Protein AF-A0A9R1X805-F1 (afdb_monomer_lite)

Radius of gyration: 33.63 Å; chains: 1; bounding box: 76×110×86 Å

pLDDT: mean 73.59, std 24.8, range [19.44, 98.31]

InterPro domains:
  IPR004263 Exostosin-like [PTHR11062] (42-359)
  IPR040911 Exostosin, GT47 domain [PF03016] (60-343)
  IPR040911 Exostosin, GT47 domain [PF03016] (570-803)

Secondary structure (DSSP, 8-state):
-HHHHHHHHHHHHHHHHHHHHHHHHHHHHHHHHTT-----SS-HHHHHHHHHHHHHHHHHHH--EEE---S-TTTBS----SBTTHHHHHHHHHHHH-TTTB-SSGGG-SEEEE-B-HHHHHHH----SHHHHHHHHHHHHHHHHHHHHH-HHHHHHTTTTEEEEE-STTHHHHTSSTTTTSEEEES--BTTTT--BTTEEE-----B--SS-SSTT-----GGG--EEEEE-----SSHHHHHHHHHTTTSTTEEE-SPPPSSSHHHHHHHHHHHHEEEEE----SSS--THHHHHHHTT-EEEE--TTB--TTTTT--STTTSEE--GGGGGGHHHHHHSS-HHHHHHHHHHHHH-GGGGT-HHHHHHHHHHHHHHHHHHHHTTT-------------------------------------------------------------------------------------------------HHHHHHHHHHS--S----HHHHHHHHHHHHHS--PPPPSS--HHHHHHHHHHHHHHT-------SSS-GGGSS-HHHHHHHHHHHHHH--EEE---S-TTTBS----SBTTHHHHHHHHHHHT-TTTB-SSGGG-SEEEE-B-HHHHHHHH--TT----HHHHHHHHHHHHHHHHH-HHHHHHTTTTEEEEE-STTHHHHTTTTTSSSEEEES---TTTT--BTTBEEPP---BS-TT-TTTT-S---GGG--EEEEE-----SHHHHHHHHHHTTT-SS-EE-SSPPSSSHHHHHHHHHHHHEEEE-----SSS---------PPP-

Structure (mmCIF, N/CA/C/O backbone):
data_AF-A0A9R1X805-F1
#
_entry.id   AF-A0A9R1X805-F1
#
loop_
_atom_site.group_PDB
_atom_site.id
_atom_site.type_symbol
_atom_site.label_atom_id
_atom_site.label_alt_id
_atom_site.label_comp_id
_atom_site.label_asym_id
_atom_site.label_entity_id
_atom_site.label_seq_id
_atom_site.pdbx_PDB_ins_code
_atom_site.Cartn_x
_atom_site.Cartn_y
_atom_site.Cartn_z
_atom_site.occupancy
_atom_site.B_iso_or_equiv
_atom_site.auth_seq_id
_atom_site.auth_comp_id
_atom_site.auth_asym_id
_atom_site.auth_atom_id
_atom_site.pdbx_PDB_model_num
ATOM 1 N N . MET A 1 1 ? 40.944 21.624 -34.532 1.00 37.25 1 MET A N 1
ATOM 2 C CA . MET A 1 1 ? 39.907 20.648 -34.103 1.00 37.25 1 MET A CA 1
ATOM 3 C C . MET A 1 1 ? 40.018 20.189 -32.639 1.00 37.25 1 MET A C 1
ATOM 5 O O . MET A 1 1 ? 38.983 19.913 -32.046 1.00 37.25 1 MET A O 1
ATOM 9 N N . ILE A 1 2 ? 41.211 20.135 -32.026 1.00 32.12 2 ILE A N 1
ATOM 10 C CA . ILE A 1 2 ? 41.453 19.476 -30.718 1.00 32.12 2 ILE A CA 1
ATOM 11 C C . ILE A 1 2 ? 40.622 20.023 -29.529 1.00 32.12 2 ILE A C 1
ATOM 13 O O . ILE A 1 2 ? 40.301 19.264 -28.616 1.00 32.12 2 ILE A O 1
ATOM 17 N N . SER A 1 3 ? 40.219 21.301 -29.524 1.00 31.02 3 SER A N 1
ATOM 18 C CA . SER A 1 3 ? 39.421 21.877 -28.425 1.00 31.02 3 SER A CA 1
ATOM 19 C C . SER A 1 3 ? 38.019 21.266 -28.303 1.00 31.02 3 SER A C 1
ATOM 21 O O . SER A 1 3 ? 37.650 20.848 -27.209 1.00 31.02 3 SER A O 1
ATOM 23 N N . LYS A 1 4 ? 37.267 21.137 -29.410 1.00 33.09 4 LYS A N 1
ATOM 24 C CA . LYS A 1 4 ? 35.902 20.567 -29.400 1.00 33.09 4 LYS A CA 1
ATOM 25 C C . LYS A 1 4 ? 35.873 19.137 -28.847 1.00 33.09 4 LYS A C 1
ATOM 27 O O . LYS A 1 4 ? 35.001 18.820 -28.047 1.00 33.09 4 LYS A O 1
ATOM 32 N N . ALA A 1 5 ? 36.862 18.311 -29.202 1.00 33.66 5 ALA A N 1
ATOM 33 C CA . ALA A 1 5 ? 36.968 16.934 -28.713 1.00 33.66 5 ALA A CA 1
ATOM 34 C C . ALA A 1 5 ? 37.107 16.861 -27.178 1.00 33.66 5 ALA A C 1
ATOM 36 O O . ALA A 1 5 ? 36.447 16.039 -26.536 1.00 33.66 5 ALA A O 1
ATOM 37 N N . LYS A 1 6 ? 37.905 17.761 -26.577 1.00 31.30 6 LYS A N 1
ATOM 38 C CA . LYS A 1 6 ? 38.042 17.872 -25.113 1.00 31.30 6 LYS A CA 1
ATOM 39 C C . LYS A 1 6 ? 36.747 18.320 -24.423 1.00 31.30 6 LYS A C 1
ATOM 41 O O . LYS A 1 6 ? 36.548 17.948 -23.270 1.00 31.30 6 LYS A O 1
ATOM 46 N N . THR A 1 7 ? 35.863 19.058 -25.099 1.00 35.94 7 THR A N 1
ATOM 47 C CA . THR A 1 7 ? 34.534 19.408 -24.566 1.00 35.94 7 THR A CA 1
ATOM 48 C C . THR A 1 7 ? 33.636 18.172 -24.491 1.00 35.94 7 THR A C 1
ATOM 50 O O . THR A 1 7 ? 33.260 17.770 -23.391 1.00 35.94 7 THR A O 1
ATOM 53 N N . THR A 1 8 ? 33.413 17.486 -25.620 1.00 35.66 8 THR A N 1
ATOM 54 C CA . THR A 1 8 ? 32.534 16.301 -25.695 1.00 35.66 8 THR A CA 1
ATOM 55 C C . THR A 1 8 ? 32.974 15.152 -24.787 1.00 35.66 8 THR A C 1
ATOM 57 O O . THR A 1 8 ? 32.134 14.480 -24.193 1.00 35.66 8 THR A O 1
ATOM 60 N N . LEU A 1 9 ? 34.284 14.927 -24.622 1.00 31.56 9 LEU A N 1
ATOM 61 C CA . LEU A 1 9 ? 34.785 13.884 -23.718 1.00 31.56 9 LEU A CA 1
ATOM 62 C C . LEU A 1 9 ? 34.508 14.228 -22.240 1.00 31.56 9 LEU A C 1
ATOM 64 O O . LEU A 1 9 ? 34.223 13.351 -21.428 1.00 31.56 9 LEU A O 1
ATOM 68 N N . ASN A 1 10 ? 34.548 15.516 -21.892 1.00 35.09 10 ASN A N 1
ATOM 69 C CA . ASN A 1 10 ? 34.252 16.022 -20.551 1.00 35.09 10 ASN A CA 1
ATOM 70 C C . ASN A 1 10 ? 32.734 16.110 -20.279 1.00 35.09 10 ASN A C 1
ATOM 72 O O . ASN A 1 10 ? 32.316 16.205 -19.129 1.00 35.09 10 ASN A O 1
ATOM 76 N N . GLU A 1 11 ? 31.898 16.061 -21.316 1.00 36.97 11 GLU A N 1
ATOM 77 C CA . GLU A 1 11 ? 30.438 15.946 -21.206 1.00 36.97 11 GLU A CA 1
ATOM 78 C C . GLU A 1 11 ? 30.014 14.484 -21.032 1.00 36.97 11 GLU A C 1
ATOM 80 O O . GLU A 1 11 ? 29.418 14.170 -20.001 1.00 36.97 11 GLU A O 1
ATOM 85 N N . LYS A 1 12 ? 30.483 13.565 -21.890 1.00 35.09 12 LYS A N 1
ATOM 86 C CA . LYS A 1 12 ? 30.264 12.114 -21.709 1.00 35.09 12 LYS A CA 1
ATOM 87 C C . LYS A 1 12 ? 30.748 11.595 -20.347 1.00 35.09 12 LYS A C 1
ATOM 89 O O . LYS A 1 12 ? 30.108 10.740 -19.734 1.00 35.09 12 LYS A O 1
ATOM 94 N N . ASN A 1 13 ? 31.840 12.150 -19.815 1.00 33.69 13 ASN A N 1
ATOM 95 C CA . ASN A 1 13 ? 32.318 11.814 -18.471 1.00 33.69 13 ASN A CA 1
ATOM 96 C C . ASN A 1 13 ? 31.446 12.391 -17.335 1.00 33.69 13 ASN A C 1
ATOM 98 O O . ASN A 1 13 ? 31.394 11.788 -16.263 1.00 33.69 13 ASN A O 1
ATOM 102 N N . LYS A 1 14 ? 30.724 13.506 -17.535 1.00 39.16 14 LYS A N 1
ATOM 103 C CA . LYS A 1 14 ? 29.718 13.991 -16.563 1.00 39.16 14 LYS A CA 1
ATOM 104 C C . LYS A 1 14 ? 28.475 13.105 -16.574 1.00 39.16 14 LYS A C 1
ATOM 106 O O . LYS A 1 14 ? 27.970 12.782 -15.502 1.00 39.16 14 LYS A O 1
ATOM 111 N N . GLU A 1 15 ? 28.023 12.684 -17.754 1.00 43.22 15 GLU A N 1
ATOM 112 C CA . GLU A 1 15 ? 26.891 11.763 -17.923 1.00 43.22 15 GLU A CA 1
ATOM 113 C C . GLU A 1 15 ? 27.183 10.414 -17.251 1.00 43.22 15 GLU A C 1
ATOM 115 O O . GLU A 1 15 ? 26.432 9.997 -16.361 1.00 43.22 15 GLU A O 1
ATOM 120 N N . LYS A 1 16 ? 28.335 9.784 -17.555 1.00 36.03 16 LYS A N 1
ATOM 121 C CA . LYS A 1 16 ? 28.755 8.551 -16.863 1.00 36.03 16 LYS A CA 1
ATOM 122 C C . LYS A 1 16 ? 28.848 8.760 -15.340 1.00 36.03 16 LYS A C 1
ATOM 124 O O . LYS A 1 16 ? 28.359 7.902 -14.604 1.00 36.03 16 LYS A O 1
ATOM 129 N N . LEU A 1 17 ? 29.341 9.902 -14.841 1.00 39.53 17 LEU A N 1
ATOM 130 C CA . LEU A 1 17 ? 29.421 10.164 -13.393 1.00 39.53 17 LEU A CA 1
ATOM 131 C C . LEU A 1 17 ? 28.054 10.391 -12.709 1.00 39.53 17 LEU A C 1
ATOM 133 O O . LEU A 1 17 ? 27.886 9.957 -11.566 1.00 39.53 17 LEU A O 1
ATOM 137 N N . SER A 1 18 ? 27.075 11.017 -13.377 1.00 48.78 18 SER A N 1
ATOM 138 C CA . SER A 1 18 ? 25.696 11.118 -12.858 1.00 48.78 18 SER A CA 1
ATOM 139 C C . SER A 1 18 ? 25.065 9.726 -12.773 1.00 48.78 18 SER A C 1
ATOM 141 O O . SER A 1 18 ? 24.578 9.320 -11.713 1.00 48.78 18 SER A O 1
ATOM 143 N N . SER A 1 19 ? 25.219 8.932 -13.843 1.00 55.00 19 SER A N 1
ATOM 144 C CA . SER A 1 19 ? 24.658 7.582 -13.929 1.00 55.00 19 SER A CA 1
ATOM 145 C C . SER A 1 19 ? 25.135 6.652 -12.804 1.00 55.00 19 SER A C 1
ATOM 147 O O . SER A 1 19 ? 24.351 5.844 -12.318 1.00 55.00 19 SER A O 1
ATOM 149 N N . VAL A 1 20 ? 26.385 6.771 -12.333 1.00 56.03 20 VAL A N 1
ATOM 150 C CA . VAL A 1 20 ? 26.919 5.921 -11.250 1.00 56.03 20 VAL A CA 1
ATOM 151 C C . VAL A 1 20 ? 26.236 6.208 -9.910 1.00 56.03 20 VAL A C 1
ATOM 153 O O . VAL A 1 20 ? 25.824 5.270 -9.228 1.00 56.03 20 VAL A O 1
ATOM 156 N N . HIS A 1 21 ? 26.066 7.479 -9.541 1.00 61.94 21 HIS A N 1
ATOM 157 C CA . HIS A 1 21 ? 25.410 7.864 -8.285 1.00 61.94 21 HIS A CA 1
ATOM 158 C C . HIS A 1 21 ? 23.908 7.536 -8.315 1.00 61.94 21 HIS A C 1
ATOM 160 O O . HIS A 1 21 ? 23.340 7.034 -7.344 1.00 61.94 21 HIS A O 1
ATOM 166 N N . GLU A 1 22 ? 23.261 7.723 -9.465 1.00 61.91 22 GLU A N 1
ATOM 167 C CA . GLU A 1 22 ? 21.862 7.335 -9.663 1.00 61.91 22 GLU A CA 1
ATOM 168 C C . GLU A 1 22 ? 21.680 5.808 -9.629 1.00 61.91 22 GLU A C 1
ATOM 170 O O . GLU A 1 22 ? 20.751 5.330 -8.979 1.00 61.91 22 GLU A O 1
ATOM 175 N N . ARG A 1 23 ? 22.600 5.024 -10.214 1.00 63.72 23 ARG A N 1
ATOM 176 C CA . ARG A 1 23 ? 22.633 3.550 -10.098 1.00 63.72 23 ARG A CA 1
ATOM 177 C C . ARG A 1 23 ? 22.846 3.090 -8.649 1.00 63.72 23 ARG A C 1
ATOM 179 O O . ARG A 1 23 ? 22.183 2.147 -8.221 1.00 63.72 23 ARG A O 1
ATOM 186 N N . GLN A 1 24 ? 23.709 3.753 -7.871 1.00 64.38 24 GLN A N 1
ATOM 187 C CA . GLN A 1 24 ? 23.892 3.467 -6.437 1.00 64.38 24 GLN A CA 1
ATOM 188 C C . GLN A 1 24 ? 22.597 3.697 -5.648 1.00 64.38 24 GLN A C 1
ATOM 190 O O . GLN A 1 24 ? 22.161 2.815 -4.903 1.00 64.38 24 GLN A O 1
ATOM 195 N N . LEU A 1 25 ? 21.931 4.834 -5.868 1.00 62.50 25 LEU A N 1
ATOM 196 C CA . LEU A 1 25 ? 20.631 5.110 -5.262 1.00 62.50 25 LEU A CA 1
ATOM 197 C C . LEU A 1 25 ? 19.562 4.099 -5.710 1.00 62.50 25 LEU A C 1
ATOM 199 O O . LEU A 1 25 ? 18.869 3.544 -4.860 1.00 62.50 25 LEU A O 1
ATOM 203 N N . GLN A 1 26 ? 19.447 3.791 -7.005 1.00 61.72 26 GLN A N 1
ATOM 204 C CA . GLN A 1 26 ? 18.523 2.765 -7.512 1.00 61.72 26 GLN A CA 1
ATOM 205 C C . GLN A 1 26 ? 18.801 1.380 -6.902 1.00 61.72 26 GLN A C 1
ATOM 207 O O . GLN A 1 26 ? 17.864 0.630 -6.622 1.00 61.72 26 GLN A O 1
ATOM 212 N N . HIS A 1 27 ? 20.066 1.037 -6.642 1.00 63.16 27 HIS A N 1
ATOM 213 C CA . HIS A 1 27 ? 20.437 -0.197 -5.955 1.00 63.16 27 HIS A CA 1
ATOM 214 C C . HIS A 1 27 ? 20.002 -0.191 -4.481 1.00 63.16 27 HIS A C 1
ATOM 216 O O . HIS A 1 27 ? 19.414 -1.176 -4.024 1.00 63.16 27 HIS A O 1
ATOM 222 N N . ALA A 1 28 ? 20.189 0.917 -3.758 1.00 60.16 28 ALA A N 1
ATOM 223 C CA . ALA A 1 28 ? 19.666 1.072 -2.401 1.00 60.16 28 ALA A CA 1
ATOM 224 C C . ALA A 1 28 ? 18.128 1.042 -2.370 1.00 60.16 28 ALA A C 1
ATOM 226 O O . ALA A 1 28 ? 17.564 0.302 -1.565 1.00 60.16 28 ALA A O 1
ATOM 227 N N . ARG A 1 29 ? 17.438 1.716 -3.304 1.00 58.41 29 ARG A N 1
ATOM 228 C CA . ARG A 1 29 ? 15.980 1.596 -3.493 1.00 58.41 29 ARG A CA 1
ATOM 229 C C . ARG A 1 29 ? 15.586 0.140 -3.699 1.00 58.41 29 ARG A C 1
ATOM 231 O O . ARG A 1 29 ? 14.734 -0.361 -2.979 1.00 58.41 29 ARG A O 1
ATOM 238 N N . MET A 1 30 ? 16.258 -0.577 -4.599 1.00 59.00 30 MET A N 1
ATOM 239 C CA . MET A 1 30 ? 16.021 -2.006 -4.804 1.00 59.00 30 MET A CA 1
ATOM 240 C C . MET A 1 30 ? 16.279 -2.842 -3.547 1.00 59.00 30 MET A C 1
ATOM 242 O O . MET A 1 30 ? 15.644 -3.880 -3.400 1.00 59.00 30 MET A O 1
ATOM 246 N N . GLN A 1 31 ? 17.175 -2.449 -2.641 1.00 54.06 31 GLN A N 1
ATOM 247 C CA . GLN A 1 31 ? 17.377 -3.135 -1.360 1.00 54.06 31 GLN A CA 1
ATOM 248 C C . GLN A 1 31 ? 16.360 -2.735 -0.277 1.00 54.06 31 GLN A C 1
ATOM 250 O O . GLN A 1 31 ? 16.082 -3.555 0.601 1.00 54.06 31 GLN A O 1
ATOM 255 N N . ILE A 1 32 ? 15.757 -1.546 -0.361 1.00 52.94 32 ILE A N 1
ATOM 256 C CA . ILE A 1 32 ? 14.585 -1.144 0.432 1.00 52.94 32 ILE A CA 1
ATOM 257 C C . ILE A 1 32 ? 13.334 -1.870 -0.092 1.00 52.94 32 ILE A C 1
ATOM 259 O O . ILE A 1 32 ? 12.619 -2.466 0.697 1.00 52.94 32 ILE A O 1
ATOM 263 N N . GLU A 1 33 ? 13.126 -1.964 -1.408 1.00 50.34 33 GLU A N 1
ATOM 264 C CA . GLU A 1 33 ? 11.984 -2.640 -2.052 1.00 50.34 33 GLU A CA 1
ATOM 265 C C . GLU A 1 33 ? 12.084 -4.179 -2.029 1.00 50.34 33 GLU A C 1
ATOM 267 O O . GLU A 1 33 ? 11.111 -4.860 -1.721 1.00 50.34 33 GLU A O 1
ATOM 272 N N . LYS A 1 34 ? 13.261 -4.784 -2.245 1.00 44.72 34 LYS A N 1
ATOM 273 C CA . LYS A 1 34 ? 13.508 -6.209 -1.891 1.00 44.72 34 LYS A CA 1
ATOM 274 C C . LYS A 1 34 ? 13.566 -6.383 -0.376 1.00 44.72 34 LYS A C 1
ATOM 276 O O . LYS A 1 34 ? 13.285 -7.447 0.171 1.00 44.72 34 LYS A O 1
ATOM 281 N N . GLY A 1 35 ? 13.826 -5.287 0.320 1.00 44.25 35 GLY A N 1
ATOM 282 C CA . GLY A 1 35 ? 13.477 -5.083 1.703 1.00 44.25 35 GLY A CA 1
ATOM 283 C C . GLY A 1 35 ? 11.970 -4.942 1.929 1.00 44.25 35 GLY A C 1
ATOM 284 O O . GLY A 1 35 ? 11.632 -4.326 2.933 1.00 44.25 35 GLY A O 1
ATOM 285 N N . HIS A 1 36 ? 11.097 -5.569 1.116 1.00 42.41 36 HIS A N 1
ATOM 286 C CA . HIS A 1 36 ? 9.670 -5.736 1.398 1.00 42.41 36 HIS A CA 1
ATOM 287 C C . HIS A 1 36 ? 9.132 -7.180 1.638 1.00 42.41 36 HIS A C 1
ATOM 289 O O . HIS A 1 36 ? 7.966 -7.470 1.380 1.00 42.41 36 HIS A O 1
ATOM 295 N N . THR A 1 37 ? 9.915 -8.069 2.273 1.00 34.66 37 THR A N 1
ATOM 296 C CA . THR A 1 37 ? 9.500 -9.380 2.851 1.00 34.66 37 THR A CA 1
ATOM 297 C C . THR A 1 37 ? 9.746 -9.549 4.394 1.00 34.66 37 THR A C 1
ATOM 299 O O . THR A 1 37 ? 10.463 -10.455 4.783 1.00 34.66 37 THR A O 1
ATOM 302 N N . LEU A 1 38 ? 9.163 -8.664 5.256 1.00 33.09 38 LEU A N 1
ATOM 303 C CA . LEU A 1 38 ? 8.922 -8.665 6.733 1.00 33.09 38 LEU A CA 1
ATOM 304 C C . LEU A 1 38 ? 7.703 -7.757 7.278 1.00 33.09 38 LEU A C 1
ATOM 306 O O . LEU A 1 38 ? 7.978 -6.734 7.898 1.00 33.09 38 LEU A O 1
ATOM 310 N N . ALA A 1 39 ? 6.384 -8.073 7.126 1.00 30.20 39 ALA A N 1
ATOM 311 C CA . ALA A 1 39 ? 5.169 -7.574 7.885 1.00 30.20 39 ALA A CA 1
ATOM 312 C C . ALA A 1 39 ? 3.927 -8.562 7.869 1.00 30.20 39 ALA A C 1
ATOM 314 O O . ALA A 1 39 ? 3.345 -8.812 6.826 1.00 30.20 39 ALA A O 1
ATOM 315 N N . SER A 1 40 ? 3.544 -9.222 8.987 1.00 33.38 40 SER A N 1
ATOM 316 C CA . SER A 1 40 ? 3.430 -10.717 8.977 1.00 33.38 40 SER A CA 1
ATOM 317 C C . SER A 1 40 ? 3.775 -11.398 10.317 1.00 33.38 40 SER A C 1
ATOM 319 O O . SER A 1 40 ? 4.528 -12.356 10.325 1.00 33.38 40 SER A O 1
ATOM 321 N N . THR A 1 41 ? 3.384 -10.818 11.448 1.00 30.34 41 THR A N 1
ATOM 322 C CA . THR A 1 41 ? 3.376 -11.373 12.823 1.00 30.34 41 THR A CA 1
ATOM 323 C C . THR A 1 41 ? 2.348 -10.554 13.588 1.00 30.34 41 THR A C 1
ATOM 325 O O . THR A 1 41 ? 2.033 -9.439 13.161 1.00 30.34 41 THR A O 1
ATOM 328 N N . GLY A 1 42 ? 1.842 -11.057 14.719 1.00 34.75 42 GLY A N 1
ATOM 329 C CA . GLY A 1 42 ? 1.119 -10.198 15.662 1.00 34.75 42 GLY A CA 1
ATOM 330 C C . GLY A 1 42 ? 1.953 -8.941 15.950 1.00 34.75 42 GLY A C 1
ATOM 331 O O . GLY A 1 42 ? 3.150 -9.045 16.216 1.00 34.75 42 GLY A O 1
ATOM 332 N N . GLY A 1 43 ? 1.354 -7.759 15.788 1.00 35.25 43 GLY A N 1
ATOM 333 C CA . GLY A 1 43 ? 2.074 -6.482 15.821 1.00 35.25 43 GLY A CA 1
ATOM 334 C C . GLY A 1 43 ? 2.698 -6.068 14.479 1.00 35.25 43 GLY A C 1
ATOM 335 O O . GLY A 1 43 ? 3.921 -6.077 14.316 1.00 35.25 43 GLY A O 1
ATOM 336 N N . LEU A 1 44 ? 1.860 -5.567 13.559 1.00 36.97 44 LEU A N 1
ATOM 337 C CA . LEU A 1 44 ? 2.244 -4.921 12.286 1.00 36.97 44 LEU A CA 1
ATOM 338 C C . LEU A 1 44 ? 3.360 -3.858 12.461 1.00 36.97 44 LEU A C 1
ATOM 340 O O . LEU A 1 44 ? 4.232 -3.680 11.604 1.00 36.97 44 LEU A O 1
ATOM 344 N N . HIS A 1 45 ? 3.374 -3.197 13.620 1.00 44.31 45 HIS A N 1
ATOM 345 C CA . HIS A 1 45 ? 4.320 -2.149 14.004 1.00 44.31 45 HIS A CA 1
ATOM 346 C C . HIS A 1 45 ? 5.761 -2.639 14.256 1.00 44.31 45 HIS A C 1
ATOM 348 O O . HIS A 1 45 ? 6.709 -1.927 13.922 1.00 44.31 45 HIS A O 1
ATOM 354 N N . ALA A 1 46 ? 5.963 -3.856 14.781 1.00 33.25 46 ALA A N 1
ATOM 355 C CA . ALA A 1 46 ? 7.307 -4.394 15.053 1.00 33.25 46 ALA A CA 1
ATOM 356 C C . ALA A 1 46 ? 8.069 -4.763 13.764 1.00 33.25 46 ALA A C 1
ATOM 358 O O . ALA A 1 46 ? 9.305 -4.822 13.742 1.00 33.25 46 ALA A O 1
ATOM 359 N N . SER A 1 47 ? 7.322 -4.990 12.682 1.00 36.31 47 SER A N 1
ATOM 360 C CA . SER A 1 47 ? 7.835 -5.022 11.317 1.00 36.31 47 SER A CA 1
ATOM 361 C C . SER A 1 47 ? 8.221 -3.624 10.834 1.00 36.31 47 SER A C 1
ATOM 363 O O . SER A 1 47 ? 9.394 -3.426 10.522 1.00 36.31 47 SER A O 1
ATOM 365 N N . LEU A 1 48 ? 7.298 -2.644 10.842 1.00 39.44 48 LEU A N 1
ATOM 366 C CA . LEU A 1 48 ? 7.593 -1.260 10.425 1.00 39.44 48 LEU A CA 1
ATOM 367 C C . LEU A 1 48 ? 8.878 -0.729 11.075 1.00 39.44 48 LEU A C 1
ATOM 369 O O . LEU A 1 48 ? 9.760 -0.259 10.364 1.00 39.44 48 LEU A O 1
ATOM 373 N N . TYR A 1 49 ? 9.031 -0.883 12.393 1.00 40.59 49 TYR A N 1
ATOM 374 C CA . TYR A 1 49 ? 10.209 -0.409 13.123 1.00 40.59 49 TYR A CA 1
ATOM 375 C C . TYR A 1 49 ? 11.530 -1.018 12.611 1.00 40.59 49 TYR A C 1
ATOM 377 O O . TYR A 1 49 ? 12.475 -0.287 12.310 1.00 40.59 49 TYR A O 1
ATOM 385 N N . ARG A 1 50 ? 11.591 -2.347 12.422 1.00 40.28 50 ARG A N 1
ATOM 386 C CA . ARG A 1 50 ? 12.781 -3.023 11.863 1.00 40.28 50 ARG A CA 1
ATOM 387 C C . ARG A 1 50 ? 13.042 -2.650 10.401 1.00 40.28 50 ARG A C 1
ATOM 389 O O . ARG A 1 50 ? 14.194 -2.626 9.972 1.00 40.28 50 ARG A O 1
ATOM 396 N N . ASN A 1 51 ? 11.997 -2.328 9.644 1.00 46.28 51 ASN A N 1
ATOM 397 C CA . ASN A 1 51 ? 12.106 -1.940 8.239 1.00 46.28 51 ASN A CA 1
ATOM 398 C C . ASN A 1 51 ? 12.605 -0.499 8.094 1.00 46.28 51 ASN A C 1
ATOM 400 O O . ASN A 1 51 ? 13.515 -0.260 7.305 1.00 46.28 51 ASN A O 1
ATOM 404 N N . VAL A 1 52 ? 12.085 0.427 8.904 1.00 51.31 52 VAL A N 1
ATOM 405 C CA . VAL A 1 52 ? 12.561 1.815 8.999 1.00 51.31 52 VAL A CA 1
ATOM 406 C C . VAL A 1 52 ? 14.012 1.847 9.482 1.00 51.31 52 VAL A C 1
ATOM 408 O O . VAL A 1 52 ? 14.837 2.480 8.836 1.00 51.31 52 VAL A O 1
ATOM 411 N N . SER A 1 53 ? 14.361 1.097 10.534 1.00 51.50 53 SER A N 1
ATOM 412 C CA . SER A 1 53 ? 15.741 0.998 11.038 1.00 51.50 53 SER A CA 1
ATOM 413 C C . SER A 1 53 ? 16.720 0.459 9.981 1.00 51.50 53 SER A C 1
ATOM 415 O O . SER A 1 53 ? 17.775 1.052 9.752 1.00 51.50 53 SER A O 1
ATOM 417 N N . ARG A 1 54 ? 16.356 -0.618 9.265 1.00 56.69 54 ARG A N 1
ATOM 418 C CA . ARG A 1 54 ? 17.194 -1.174 8.189 1.00 56.69 54 ARG A CA 1
ATOM 419 C C . ARG A 1 54 ? 17.323 -0.230 6.992 1.00 56.69 54 ARG A C 1
ATOM 421 O O . ARG A 1 54 ? 18.411 -0.124 6.433 1.00 56.69 54 ARG A O 1
ATOM 428 N N . SER A 1 55 ? 16.229 0.418 6.593 1.00 58.12 55 SER A N 1
ATOM 429 C CA . SER A 1 55 ? 16.239 1.376 5.480 1.00 58.12 55 SER A CA 1
ATOM 430 C C . SER A 1 55 ? 17.078 2.594 5.847 1.00 58.12 55 SER A C 1
ATOM 432 O O . SER A 1 55 ? 17.904 3.014 5.050 1.00 58.12 55 SER A O 1
ATOM 434 N N . TYR A 1 56 ? 16.963 3.085 7.084 1.00 61.47 56 TYR A N 1
ATOM 435 C CA . TYR A 1 56 ? 17.773 4.186 7.592 1.00 61.47 56 TYR A CA 1
ATOM 436 C C . TYR A 1 56 ? 19.273 3.891 7.568 1.00 61.47 56 TYR A C 1
ATOM 438 O O . TYR A 1 56 ? 20.011 4.709 7.030 1.00 61.47 56 TYR A O 1
ATOM 446 N N . LYS A 1 57 ? 19.726 2.722 8.043 1.00 65.25 57 LYS A N 1
ATOM 447 C CA . LYS A 1 57 ? 21.156 2.377 7.964 1.00 65.25 57 LYS A CA 1
ATOM 448 C C . LYS A 1 57 ? 21.656 2.349 6.512 1.00 65.25 57 LYS A C 1
ATOM 450 O O . LYS A 1 57 ? 22.655 2.976 6.188 1.00 65.25 57 LYS A O 1
ATOM 455 N N . LEU A 1 58 ? 20.905 1.708 5.616 1.00 66.31 58 LEU A N 1
ATOM 456 C CA . LEU A 1 58 ? 21.225 1.673 4.185 1.00 66.31 58 LEU A CA 1
ATOM 457 C C . LEU A 1 58 ? 21.211 3.075 3.532 1.00 66.31 58 LEU A C 1
ATOM 459 O O . LEU A 1 58 ? 21.971 3.325 2.594 1.00 66.31 58 LEU A O 1
ATOM 463 N N . MET A 1 59 ? 20.377 3.998 4.024 1.00 67.44 59 MET A N 1
ATOM 464 C CA . MET A 1 59 ? 20.411 5.409 3.632 1.00 67.44 59 MET A CA 1
ATOM 465 C C . MET A 1 59 ? 21.638 6.142 4.193 1.00 67.44 59 MET A C 1
ATOM 467 O O . MET A 1 59 ? 22.236 6.905 3.444 1.00 67.44 59 MET A O 1
ATOM 471 N N . GLU A 1 60 ? 22.028 5.933 5.455 1.00 71.00 60 GLU A N 1
ATOM 472 C CA . GLU A 1 60 ? 23.263 6.500 6.029 1.00 71.00 60 GLU A CA 1
ATOM 473 C C . GLU A 1 60 ? 24.494 6.060 5.229 1.00 71.00 60 GLU A C 1
ATOM 475 O O . GLU A 1 60 ? 25.355 6.882 4.908 1.00 71.00 60 GLU A O 1
ATOM 480 N N . ASP A 1 61 ? 24.533 4.786 4.835 1.00 74.69 61 ASP A N 1
ATOM 481 C CA . ASP A 1 61 ? 25.576 4.232 3.978 1.00 74.69 61 ASP A CA 1
ATOM 482 C C . ASP A 1 61 ? 25.524 4.871 2.570 1.00 74.69 61 ASP A C 1
ATOM 484 O O . ASP A 1 61 ? 26.520 5.436 2.111 1.00 74.69 61 ASP A O 1
ATOM 488 N N . THR A 1 62 ? 24.359 4.886 1.904 1.00 75.31 62 THR A N 1
ATOM 489 C CA . THR A 1 62 ? 24.251 5.250 0.471 1.00 75.31 62 THR A CA 1
ATOM 490 C C . THR A 1 62 ? 23.996 6.734 0.192 1.00 75.31 62 THR A C 1
ATOM 492 O O . THR A 1 62 ? 24.706 7.337 -0.612 1.00 75.31 62 THR A O 1
ATOM 495 N N . LEU A 1 63 ? 22.974 7.350 0.800 1.00 79.50 63 LEU A N 1
ATOM 496 C CA . LEU A 1 63 ? 22.560 8.711 0.445 1.00 79.50 63 LEU A CA 1
ATOM 497 C C . LEU A 1 63 ? 23.637 9.713 0.846 1.00 79.50 63 LEU A C 1
ATOM 499 O O . LEU A 1 63 ? 24.155 9.681 1.961 1.00 79.50 63 LEU A O 1
ATOM 503 N N . LYS A 1 64 ? 23.897 10.663 -0.049 1.00 87.12 64 LYS A N 1
ATOM 504 C CA . LYS A 1 64 ? 24.771 11.808 0.198 1.00 87.12 64 LYS A CA 1
ATOM 505 C C . LYS A 1 64 ? 24.072 13.105 -0.200 1.00 87.12 64 LYS A C 1
ATOM 507 O O . LYS A 1 64 ? 23.480 13.175 -1.276 1.00 87.12 64 LYS A O 1
ATOM 512 N N . VAL A 1 65 ? 24.148 14.109 0.664 1.00 88.75 65 VAL A N 1
ATOM 513 C CA . VAL A 1 65 ? 23.477 15.410 0.567 1.00 88.75 65 VAL A CA 1
ATOM 514 C C . VAL A 1 65 ? 24.530 16.514 0.559 1.00 88.75 65 VAL A C 1
ATOM 516 O O . VAL A 1 65 ? 25.413 16.532 1.418 1.00 88.75 65 VAL A O 1
ATOM 519 N N . TYR A 1 66 ? 24.428 17.459 -0.373 1.00 94.00 66 TYR A N 1
ATOM 520 C CA . TYR A 1 66 ? 25.155 18.726 -0.271 1.00 94.00 66 TYR A CA 1
ATOM 521 C C . TYR A 1 66 ? 24.271 19.761 0.417 1.00 94.00 66 TYR A C 1
ATOM 523 O O . TYR A 1 66 ? 23.079 19.852 0.128 1.00 94.00 66 TYR A O 1
ATOM 531 N N . ILE A 1 67 ? 24.857 20.564 1.301 1.00 94.88 67 ILE A N 1
ATOM 532 C CA . ILE A 1 67 ? 24.193 21.728 1.889 1.00 94.88 67 ILE A CA 1
ATOM 533 C C . ILE A 1 67 ? 24.845 22.967 1.277 1.00 94.88 67 ILE A C 1
ATOM 535 O O . ILE A 1 67 ? 26.062 23.143 1.398 1.00 94.88 67 ILE A O 1
ATOM 539 N N . TYR A 1 68 ? 24.049 23.813 0.620 1.00 96.12 68 TYR A N 1
ATOM 540 C CA . TYR A 1 68 ? 24.525 25.120 0.157 1.00 96.12 68 TYR A CA 1
ATOM 541 C C . TYR A 1 68 ? 24.986 25.976 1.334 1.00 96.12 68 TYR A C 1
ATOM 543 O O . TYR A 1 68 ? 24.447 25.847 2.426 1.00 96.12 68 TYR A O 1
ATOM 551 N N . LYS A 1 69 ? 25.987 26.832 1.114 1.00 93.69 69 LYS A N 1
ATOM 552 C CA . LYS A 1 69 ? 26.583 27.695 2.156 1.00 93.69 69 LYS A CA 1
ATOM 553 C C . LYS A 1 69 ? 26.112 29.148 2.061 1.00 93.69 69 LYS A C 1
ATOM 555 O O . LYS A 1 69 ? 26.544 30.013 2.819 1.00 93.69 69 LYS A O 1
ATOM 560 N N . GLU A 1 70 ? 25.305 29.423 1.047 1.00 94.56 70 GLU A N 1
ATOM 561 C CA . GLU A 1 70 ? 24.848 30.738 0.644 1.00 94.56 70 GLU A CA 1
ATOM 562 C C . GLU A 1 70 ? 23.669 31.200 1.498 1.00 94.56 70 GLU A C 1
ATOM 564 O O . GLU A 1 70 ? 22.890 30.401 2.020 1.00 94.56 70 GLU A O 1
ATOM 569 N N . GLY A 1 71 ? 23.486 32.519 1.539 1.00 89.50 71 GLY A N 1
ATOM 570 C CA . GLY A 1 71 ? 22.483 33.173 2.369 1.00 89.50 71 GLY A CA 1
ATOM 571 C C . GLY A 1 71 ? 23.112 33.834 3.594 1.00 89.50 71 GLY A C 1
ATOM 572 O O . GLY A 1 71 ? 24.296 33.670 3.880 1.00 89.50 71 GLY A O 1
ATOM 573 N N . LYS A 1 72 ? 22.326 34.647 4.303 1.00 89.56 72 LYS A N 1
ATOM 574 C CA . LYS A 1 72 ? 22.769 35.359 5.510 1.00 89.56 72 LYS A CA 1
ATOM 575 C C . LYS A 1 72 ? 21.973 34.905 6.731 1.00 89.56 72 LYS A C 1
ATOM 577 O O . LYS A 1 72 ? 20.758 34.706 6.654 1.00 89.56 72 LYS A O 1
ATOM 582 N N . LYS A 1 73 ? 22.643 34.803 7.881 1.00 90.00 73 LYS A N 1
ATOM 583 C CA . LYS A 1 73 ? 21.954 34.742 9.178 1.00 90.00 73 LYS A CA 1
ATOM 584 C C . LYS A 1 73 ? 21.132 36.032 9.366 1.00 90.00 73 LYS A C 1
ATOM 586 O O . LYS A 1 73 ? 21.570 37.080 8.891 1.00 90.00 73 LYS A O 1
ATOM 591 N N . PRO A 1 74 ? 19.953 35.983 10.008 1.00 90.06 74 PRO A N 1
ATOM 592 C CA . PRO A 1 74 ? 19.361 34.831 10.691 1.00 90.06 74 PRO A CA 1
ATOM 593 C C . PRO A 1 74 ? 18.500 33.925 9.784 1.00 90.06 74 PRO A C 1
ATOM 595 O O . PRO A 1 74 ? 17.893 32.980 10.270 1.00 90.06 74 PRO A O 1
ATOM 598 N N . ILE A 1 75 ? 18.385 34.197 8.479 1.00 90.81 75 ILE A N 1
ATOM 599 C CA . ILE A 1 75 ? 17.456 33.460 7.602 1.00 90.81 75 ILE A CA 1
ATOM 600 C C . ILE A 1 75 ? 17.994 32.067 7.242 1.00 90.81 75 ILE A C 1
ATOM 602 O O . ILE A 1 75 ? 17.215 31.118 7.189 1.00 90.81 75 ILE A O 1
ATOM 606 N N . TYR A 1 76 ? 19.305 31.935 7.032 1.00 93.38 76 TYR A N 1
ATOM 607 C CA . TYR A 1 76 ? 19.976 30.684 6.651 1.00 93.38 76 TYR A CA 1
ATOM 608 C C . TYR A 1 76 ? 20.981 30.251 7.727 1.00 93.38 76 TYR A C 1
ATOM 610 O O . TYR A 1 76 ? 21.541 31.109 8.410 1.00 93.38 76 TYR A O 1
ATOM 618 N N . HIS A 1 77 ? 21.242 28.943 7.860 1.00 93.38 77 HIS A N 1
ATOM 619 C CA . HIS A 1 77 ? 22.245 28.375 8.790 1.00 93.38 77 HIS A CA 1
ATOM 620 C C . HIS A 1 77 ? 22.098 28.814 10.260 1.00 93.38 77 HIS A C 1
ATOM 622 O O . HIS A 1 77 ? 23.078 29.036 10.986 1.00 93.38 77 HIS A O 1
ATOM 628 N N . ASP A 1 78 ? 20.858 29.013 10.698 1.00 92.31 78 ASP A N 1
ATOM 629 C CA . ASP A 1 78 ? 20.538 29.547 12.016 1.00 92.31 78 ASP A CA 1
ATOM 630 C C . ASP A 1 78 ? 19.276 28.859 12.588 1.00 92.31 78 ASP A C 1
ATOM 632 O O . ASP A 1 78 ? 18.161 29.388 12.508 1.00 92.31 78 ASP A O 1
ATOM 636 N N . PRO A 1 79 ? 19.412 27.644 13.149 1.00 89.06 79 PRO A N 1
ATOM 637 C CA . PRO A 1 79 ? 18.280 26.800 13.526 1.00 89.06 79 PRO A CA 1
ATOM 638 C C . PRO A 1 79 ? 17.514 27.307 14.760 1.00 89.06 79 PRO A C 1
ATOM 640 O O . PRO A 1 79 ? 18.090 27.533 15.824 1.00 89.06 79 PRO A O 1
ATOM 643 N N . LYS A 1 80 ? 16.175 27.396 14.679 1.00 88.12 80 LYS A N 1
ATOM 644 C CA . LYS A 1 80 ? 15.315 27.608 15.861 1.00 88.12 80 LYS A CA 1
ATOM 645 C C . LYS A 1 80 ? 14.889 26.276 16.484 1.00 88.12 80 LYS A C 1
ATOM 647 O O . LYS A 1 80 ? 14.142 25.523 15.875 1.00 88.12 80 LYS A O 1
ATOM 652 N N . LEU A 1 81 ? 15.299 26.023 17.727 1.00 85.94 81 LEU A N 1
ATOM 653 C CA . LEU A 1 81 ? 15.120 24.721 18.394 1.00 85.94 81 LEU A CA 1
ATOM 654 C C . LEU A 1 81 ? 13.918 24.626 19.354 1.00 85.94 81 LEU A C 1
ATOM 656 O O . LEU A 1 81 ? 13.724 23.580 19.970 1.00 85.94 81 LEU A O 1
ATOM 660 N N . ARG A 1 82 ? 13.127 25.696 19.525 1.00 85.88 82 ARG A N 1
ATOM 661 C CA . ARG A 1 82 ? 12.021 25.772 20.505 1.00 85.88 82 ARG A CA 1
ATOM 662 C C . ARG A 1 82 ? 10.755 26.405 19.912 1.00 85.88 82 ARG A C 1
ATOM 664 O O . ARG A 1 82 ? 10.836 27.313 19.080 1.00 85.88 82 ARG A O 1
ATOM 671 N N . GLY A 1 83 ? 9.591 25.961 20.388 1.00 86.19 83 GLY A N 1
ATOM 672 C CA . GLY A 1 83 ? 8.261 26.394 19.941 1.00 86.19 83 GLY A CA 1
ATOM 673 C C . GLY A 1 83 ? 7.664 25.548 18.803 1.00 86.19 83 GLY A C 1
ATOM 674 O O . GLY A 1 83 ? 8.254 24.560 18.385 1.00 86.19 83 GLY A O 1
ATOM 675 N N . ILE A 1 84 ? 6.494 25.952 18.287 1.00 84.69 84 ILE A N 1
ATOM 676 C CA . ILE A 1 84 ? 5.709 25.207 17.268 1.00 84.69 84 ILE A CA 1
ATOM 677 C C . ILE A 1 84 ? 6.440 24.975 15.935 1.00 84.69 84 ILE A C 1
ATOM 679 O O . ILE A 1 84 ? 6.135 24.028 15.220 1.00 84.69 84 ILE A O 1
ATOM 683 N N . TYR A 1 85 ? 7.407 25.833 15.607 1.00 85.81 85 TYR A N 1
ATOM 684 C CA . TYR A 1 85 ? 8.184 25.783 14.363 1.00 85.81 85 TYR A CA 1
ATOM 685 C C . TYR A 1 85 ? 9.534 25.064 14.527 1.00 85.81 85 TYR A C 1
ATOM 687 O O . TYR A 1 85 ? 10.357 25.078 13.616 1.00 85.81 85 TYR A O 1
ATOM 695 N N . ALA A 1 86 ? 9.795 24.459 15.691 1.00 85.12 86 ALA A N 1
ATOM 696 C CA . ALA A 1 86 ? 11.103 23.903 16.024 1.00 85.12 86 ALA A CA 1
ATOM 697 C C . ALA A 1 86 ? 11.533 22.730 15.127 1.00 85.12 86 ALA A C 1
ATOM 699 O O . ALA A 1 86 ? 12.730 22.510 14.971 1.00 85.12 86 ALA A O 1
ATOM 700 N N . SER A 1 87 ? 10.589 22.005 14.515 1.00 82.62 87 SER A N 1
ATOM 701 C CA . SER A 1 87 ? 10.868 20.887 13.600 1.00 82.62 87 SER A CA 1
ATOM 702 C C . SER A 1 87 ? 11.810 21.277 12.448 1.00 82.62 87 SER A C 1
ATOM 704 O O . SER A 1 87 ? 12.715 20.521 12.106 1.00 82.62 87 SER A O 1
ATOM 706 N N . GLU A 1 88 ? 11.647 22.491 11.913 1.00 87.19 88 GLU A N 1
ATOM 707 C CA . GLU A 1 88 ? 12.481 23.087 10.859 1.00 87.19 88 GLU A CA 1
ATOM 708 C C . GLU A 1 88 ? 13.938 23.279 11.326 1.00 87.19 88 GLU A C 1
ATOM 710 O O . GLU A 1 88 ? 14.883 22.806 10.693 1.00 87.19 88 GLU A O 1
ATOM 715 N N . GLY A 1 89 ? 14.129 23.915 12.487 1.00 86.56 89 GLY A N 1
ATOM 716 C CA . GLY A 1 89 ? 15.458 24.166 13.046 1.00 86.56 89 GLY A CA 1
ATOM 717 C C . GLY A 1 89 ? 16.145 22.910 13.586 1.00 86.56 89 GLY A C 1
ATOM 718 O O . GLY A 1 89 ? 17.362 22.785 13.469 1.00 86.56 89 GLY A O 1
ATOM 719 N N . TRP A 1 90 ? 15.396 21.950 14.134 1.00 83.00 90 TRP A N 1
ATOM 720 C CA . TRP A 1 90 ? 15.961 20.656 14.523 1.00 83.00 90 TRP A CA 1
ATOM 721 C C . TRP A 1 90 ? 16.440 19.863 13.313 1.00 83.00 90 TRP A C 1
ATOM 723 O O . TRP A 1 90 ? 17.541 19.320 13.376 1.00 83.00 90 TRP A O 1
ATOM 733 N N . PHE A 1 91 ? 15.695 19.851 12.201 1.00 85.06 91 PHE A N 1
ATOM 734 C CA . PHE A 1 91 ? 16.195 19.240 10.971 1.00 85.06 91 PHE A CA 1
ATOM 735 C C . PHE A 1 91 ? 17.487 19.912 10.492 1.00 85.06 91 PHE A C 1
ATOM 737 O O . PHE A 1 91 ? 18.476 19.218 10.274 1.00 85.06 91 PHE A O 1
ATOM 744 N N . MET A 1 92 ? 17.511 21.248 10.404 1.00 87.75 92 MET A N 1
ATOM 745 C CA . MET A 1 92 ? 18.698 22.014 10.002 1.00 87.75 92 MET A CA 1
ATOM 746 C C . MET A 1 92 ? 19.920 21.673 10.878 1.00 87.75 92 MET A C 1
ATOM 748 O O . MET A 1 92 ? 20.938 21.233 10.351 1.00 87.75 92 MET A O 1
ATOM 752 N N . LYS A 1 93 ? 19.788 21.756 12.212 1.00 85.88 93 LYS A N 1
ATOM 753 C CA . LYS A 1 93 ? 20.859 21.436 13.178 1.00 85.88 93 LYS A CA 1
ATOM 754 C C . LYS A 1 93 ? 21.356 19.989 13.080 1.00 85.88 93 LYS A C 1
ATOM 756 O O . LYS A 1 93 ? 22.544 19.747 13.292 1.00 85.88 93 LYS A O 1
ATOM 761 N N . LEU A 1 94 ? 20.458 19.029 12.853 1.00 82.31 94 LEU A N 1
ATOM 762 C CA . LEU A 1 94 ? 20.813 17.611 12.767 1.00 82.31 94 LEU A CA 1
ATOM 763 C C . LEU A 1 94 ? 21.474 17.287 11.425 1.00 82.31 94 LEU A C 1
ATOM 765 O O . LEU A 1 94 ? 22.514 16.633 11.422 1.00 82.31 94 LEU A O 1
ATOM 769 N N . MET A 1 95 ? 20.933 17.798 10.315 1.00 84.31 95 MET A N 1
ATOM 770 C CA . MET A 1 95 ? 21.494 17.604 8.977 1.00 84.31 95 MET A CA 1
ATOM 771 C C . MET A 1 95 ? 22.893 18.223 8.880 1.00 84.31 95 MET A C 1
ATOM 773 O O . MET A 1 95 ? 23.836 17.513 8.560 1.00 84.31 95 MET A O 1
ATOM 777 N N . GLU A 1 96 ? 23.078 19.488 9.277 1.00 87.81 96 GLU A N 1
ATOM 778 C CA . GLU A 1 96 ? 24.386 20.175 9.251 1.00 87.81 96 GLU A CA 1
ATOM 779 C C . GLU A 1 96 ? 25.485 19.481 10.077 1.00 87.81 96 GLU A C 1
ATOM 781 O O . GLU A 1 96 ? 26.672 19.681 9.813 1.00 87.81 96 GLU A O 1
ATOM 786 N N . LYS A 1 97 ? 25.113 18.659 11.068 1.00 85.31 97 LYS A N 1
ATOM 787 C CA . LYS A 1 97 ? 26.053 17.888 11.896 1.00 85.31 97 LYS A CA 1
ATOM 788 C C . LYS A 1 97 ? 26.216 16.424 11.470 1.00 85.31 97 LYS A C 1
ATOM 790 O O . LYS A 1 97 ? 27.103 15.754 12.001 1.00 85.31 97 LYS A O 1
ATOM 795 N N . ASN A 1 98 ? 25.403 15.907 10.548 1.00 82.44 98 ASN A N 1
ATOM 796 C CA . ASN A 1 98 ? 25.407 14.484 10.220 1.00 82.44 98 ASN A CA 1
ATOM 797 C C . ASN A 1 98 ? 26.516 14.121 9.212 1.00 82.44 98 ASN A C 1
ATOM 799 O O . ASN A 1 98 ? 26.455 14.465 8.033 1.00 82.44 98 ASN A O 1
ATOM 803 N N . ARG A 1 99 ? 27.513 13.362 9.682 1.00 82.88 99 ARG A N 1
ATOM 804 C CA . ARG A 1 99 ? 28.682 12.935 8.891 1.00 82.88 99 ARG A CA 1
ATOM 805 C C . ARG A 1 99 ? 28.419 11.769 7.926 1.00 82.88 99 ARG A C 1
ATOM 807 O O . ARG A 1 99 ? 29.255 11.531 7.063 1.00 82.88 99 ARG A O 1
ATOM 814 N N . HIS A 1 100 ? 27.300 11.056 8.060 1.00 81.62 100 HIS A N 1
ATOM 815 C CA . HIS A 1 100 ? 26.925 9.953 7.166 1.00 81.62 100 HIS A CA 1
ATOM 816 C C . HIS A 1 100 ? 26.253 10.487 5.897 1.00 81.62 100 HIS A C 1
ATOM 818 O O . HIS A 1 100 ? 26.574 10.055 4.790 1.00 81.62 100 HIS A O 1
ATOM 824 N N . PHE A 1 101 ? 25.364 11.473 6.057 1.00 81.69 101 PHE A N 1
ATOM 825 C CA . PHE A 1 101 ? 24.632 12.080 4.948 1.00 81.69 101 PHE A CA 1
ATOM 826 C C . PHE A 1 101 ? 25.371 13.245 4.278 1.00 81.69 101 PHE A C 1
ATOM 828 O O . PHE A 1 101 ? 25.312 13.349 3.057 1.00 81.69 101 PHE A O 1
ATOM 835 N N . VAL A 1 102 ? 26.052 14.137 5.008 1.00 89.25 102 VAL A N 1
ATOM 836 C CA . VAL A 1 102 ? 26.582 15.373 4.397 1.00 89.25 102 VAL A CA 1
ATOM 837 C C . VAL A 1 102 ? 27.933 15.167 3.712 1.00 89.25 102 VAL A C 1
ATOM 839 O O . VAL A 1 102 ? 28.906 14.743 4.336 1.00 89.25 102 VAL A O 1
ATOM 842 N N . VAL A 1 103 ? 28.028 15.577 2.444 1.00 92.06 103 VAL A N 1
ATOM 843 C CA . VAL A 1 103 ? 29.286 15.625 1.680 1.00 92.06 103 VAL A CA 1
ATOM 844 C C . VAL A 1 103 ? 29.790 17.054 1.475 1.00 92.06 103 VAL A C 1
ATOM 846 O O . VAL A 1 103 ? 29.025 17.982 1.222 1.00 92.06 103 VAL A O 1
ATOM 849 N N . LYS A 1 104 ? 31.117 17.231 1.549 1.00 91.38 104 LYS A N 1
ATOM 850 C CA . LYS A 1 104 ? 31.793 18.516 1.279 1.00 91.38 104 LYS A CA 1
ATOM 851 C C . LYS A 1 104 ? 31.891 18.849 -0.217 1.00 91.38 104 LYS A C 1
ATOM 853 O O . LYS A 1 104 ? 31.997 20.022 -0.563 1.00 91.38 104 LYS A O 1
ATOM 858 N N . ASP A 1 105 ? 31.888 17.828 -1.073 1.00 91.31 105 ASP A N 1
ATOM 859 C CA . ASP A 1 105 ? 31.973 17.937 -2.532 1.00 91.31 105 ASP A CA 1
ATOM 860 C C . ASP A 1 105 ? 30.573 17.751 -3.146 1.00 91.31 105 ASP A C 1
ATOM 862 O O . ASP A 1 105 ? 30.008 16.660 -3.012 1.00 91.31 105 ASP A O 1
ATOM 866 N N . PRO A 1 106 ? 29.999 18.766 -3.822 1.00 89.88 106 PRO A N 1
ATOM 867 C CA . PRO A 1 106 ? 28.672 18.660 -4.422 1.00 89.88 106 PRO A CA 1
ATOM 868 C C . PRO A 1 106 ? 28.605 17.658 -5.585 1.00 89.88 106 PRO A C 1
ATOM 870 O O . PRO A 1 106 ? 27.514 17.197 -5.905 1.00 89.88 106 PRO A O 1
ATOM 873 N N . LYS A 1 107 ? 29.736 17.254 -6.190 1.00 87.31 107 LYS A N 1
ATOM 874 C CA . LYS A 1 107 ? 29.754 16.200 -7.226 1.00 87.31 107 LYS A CA 1
ATOM 875 C C . LYS A 1 107 ? 29.408 14.812 -6.681 1.00 87.31 107 LYS A C 1
ATOM 877 O O . LYS A 1 107 ? 29.055 13.937 -7.462 1.00 87.31 107 LYS A O 1
ATOM 882 N N . LYS A 1 108 ? 29.526 14.614 -5.363 1.00 87.50 108 LYS A N 1
ATOM 883 C CA . LYS A 1 108 ? 29.213 13.358 -4.659 1.00 87.50 108 LYS A CA 1
ATOM 884 C C . LYS A 1 108 ? 27.816 13.370 -4.034 1.00 87.50 108 LYS A C 1
ATOM 886 O O . LYS A 1 108 ? 27.501 12.492 -3.237 1.00 87.50 108 LYS A O 1
ATOM 891 N N . ALA A 1 109 ? 27.011 14.396 -4.313 1.00 87.75 109 ALA A N 1
ATOM 892 C CA . ALA A 1 109 ? 25.68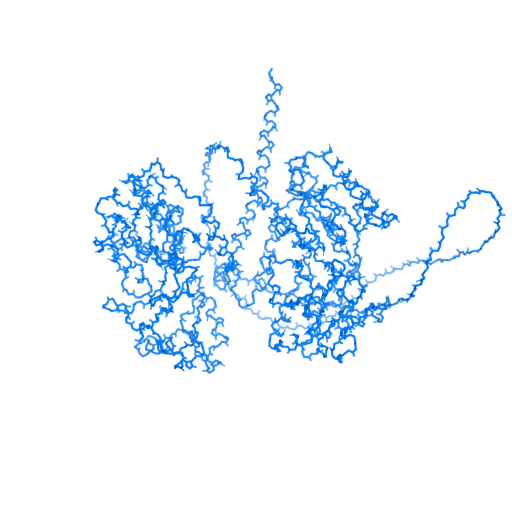7 14.569 -3.736 1.00 87.75 109 ALA A CA 1
ATOM 893 C C . ALA A 1 109 ? 24.584 14.089 -4.683 1.00 87.75 109 ALA A C 1
ATOM 895 O O . ALA A 1 109 ? 24.615 14.327 -5.888 1.00 87.75 109 ALA A O 1
ATOM 896 N N . HIS A 1 110 ? 23.582 13.448 -4.091 1.00 83.56 110 HIS A N 1
ATOM 897 C CA . HIS A 1 110 ? 22.382 12.964 -4.765 1.00 83.56 110 HIS A CA 1
ATOM 898 C C . HIS A 1 110 ? 21.192 13.920 -4.585 1.00 83.56 110 HIS A C 1
ATOM 900 O O . HIS A 1 110 ? 20.262 13.907 -5.383 1.00 83.56 110 HIS A O 1
ATOM 906 N N . LEU A 1 111 ? 21.219 14.718 -3.511 1.00 87.62 111 LEU A N 1
ATOM 907 C CA . LEU A 1 111 ? 20.224 15.729 -3.163 1.00 87.62 111 LEU A CA 1
ATOM 908 C C . LEU A 1 111 ? 20.916 16.996 -2.651 1.00 87.62 111 LEU A C 1
ATOM 910 O O . LEU A 1 111 ? 21.980 16.926 -2.024 1.00 87.62 111 LEU A O 1
ATOM 914 N N . PHE A 1 112 ? 20.273 18.141 -2.857 1.00 92.38 112 PHE A N 1
ATOM 915 C CA . PHE A 1 112 ? 20.795 19.452 -2.477 1.00 92.38 112 PHE A CA 1
ATOM 916 C C . PHE A 1 112 ? 19.857 20.145 -1.479 1.00 92.38 112 PHE A C 1
ATOM 918 O O . PHE A 1 112 ? 18.723 20.488 -1.807 1.00 92.38 112 PHE A O 1
ATOM 925 N N . TYR A 1 113 ? 20.316 20.352 -0.244 1.00 93.00 113 TYR A N 1
ATOM 926 C CA . TYR A 1 113 ? 19.531 21.009 0.801 1.00 93.00 113 TYR A CA 1
ATOM 927 C C . TYR A 1 113 ? 19.647 22.536 0.705 1.00 93.00 113 TYR A C 1
ATOM 929 O O . TYR A 1 113 ? 20.753 23.075 0.593 1.00 93.00 113 TYR A O 1
ATOM 937 N N . LEU A 1 114 ? 18.504 23.221 0.794 1.00 94.75 114 LEU A N 1
ATOM 938 C CA . LEU A 1 114 ? 18.364 24.680 0.830 1.00 94.75 114 LEU A CA 1
ATOM 939 C C . LEU A 1 114 ? 18.064 25.124 2.282 1.00 94.75 114 LEU A C 1
ATOM 941 O O . LEU A 1 114 ? 16.903 25.089 2.700 1.00 94.75 114 LEU A O 1
ATOM 945 N N . PRO A 1 115 ? 19.078 25.514 3.083 1.00 92.88 115 PRO A N 1
ATOM 946 C CA . PRO A 1 115 ? 18.989 25.618 4.544 1.00 92.88 115 PRO A CA 1
ATOM 947 C C . PRO A 1 115 ? 18.403 26.956 5.030 1.00 92.88 115 PRO A C 1
ATOM 949 O O . PRO A 1 115 ? 18.990 27.627 5.883 1.00 92.88 115 PRO A O 1
ATOM 952 N N . PHE A 1 116 ? 17.247 27.358 4.497 1.00 91.62 116 PHE A N 1
ATOM 953 C CA . PHE A 1 116 ? 16.525 28.552 4.947 1.00 91.62 116 PHE A CA 1
ATOM 954 C C . PHE A 1 116 ? 15.492 28.222 6.034 1.00 91.62 116 PHE A C 1
ATOM 956 O O . PHE A 1 116 ? 14.929 27.132 6.070 1.00 91.62 116 PHE A O 1
ATOM 963 N N . SER A 1 117 ? 15.215 29.180 6.916 1.00 90.81 117 SER A N 1
ATOM 964 C CA . SER A 1 117 ? 14.133 29.107 7.898 1.00 90.81 117 SER A CA 1
ATOM 965 C C . SER A 1 117 ? 12.951 29.951 7.432 1.00 90.81 117 SER A C 1
ATOM 967 O O . SER A 1 117 ? 13.041 31.181 7.363 1.00 90.81 117 SER A O 1
ATOM 969 N N . SER A 1 118 ? 11.812 29.310 7.156 1.00 89.50 118 SER A N 1
ATOM 970 C CA . SER A 1 118 ? 10.591 30.011 6.731 1.00 89.50 118 SER A CA 1
ATOM 971 C C . SER A 1 118 ? 10.051 30.946 7.816 1.00 89.50 118 SER A C 1
ATOM 973 O O . SER A 1 118 ? 9.507 32.009 7.513 1.00 89.50 118 SER A O 1
ATOM 975 N N . LEU A 1 119 ? 10.281 30.604 9.089 1.00 87.19 119 LEU A N 1
ATOM 976 C CA . LEU A 1 119 ? 9.983 31.486 10.209 1.00 87.19 119 LEU A CA 1
ATOM 977 C C . LEU A 1 119 ? 10.928 32.692 10.267 1.00 87.19 119 LEU A C 1
ATOM 979 O O . LEU A 1 119 ? 10.458 33.809 10.468 1.00 87.19 119 LEU A O 1
ATOM 983 N N . LYS A 1 120 ? 12.249 32.508 10.151 1.00 88.94 120 LYS A N 1
ATOM 984 C CA . LYS A 1 120 ? 13.184 33.639 10.299 1.00 88.94 120 LYS A CA 1
ATOM 985 C C . LYS A 1 120 ? 13.137 34.574 9.090 1.00 88.94 120 LYS A C 1
ATOM 987 O O . LYS A 1 120 ? 13.186 35.787 9.277 1.00 88.94 120 LYS A O 1
ATOM 992 N N . LEU A 1 121 ? 12.888 34.038 7.893 1.00 88.38 121 LEU A N 1
ATOM 993 C CA . LEU A 1 121 ? 12.454 34.801 6.717 1.00 88.38 121 LEU A CA 1
ATOM 994 C C . LEU A 1 121 ? 11.207 35.650 7.032 1.00 88.38 121 LEU A C 1
ATOM 996 O O . LEU A 1 121 ? 11.175 36.849 6.769 1.00 88.38 121 LEU A O 1
ATOM 1000 N N . ARG A 1 122 ? 10.192 35.058 7.677 1.00 84.56 122 ARG A N 1
ATOM 1001 C CA . ARG A 1 122 ? 8.973 35.783 8.055 1.00 84.56 122 ARG A CA 1
ATOM 1002 C C . ARG A 1 122 ? 9.203 36.884 9.097 1.00 84.56 122 ARG A C 1
ATOM 1004 O O . ARG A 1 122 ? 8.561 37.926 8.992 1.00 84.56 122 ARG A O 1
ATOM 1011 N N . LEU A 1 123 ? 10.074 36.645 10.081 1.00 83.06 123 LEU A N 1
ATOM 1012 C CA . LEU A 1 123 ? 10.386 37.575 11.178 1.00 83.06 123 LEU A CA 1
ATOM 1013 C C . LEU A 1 123 ? 11.339 38.710 10.770 1.00 83.06 123 LEU A C 1
ATOM 1015 O O . LEU A 1 123 ? 11.303 39.771 11.379 1.00 83.06 123 LEU A O 1
ATOM 1019 N N . THR A 1 124 ? 12.179 38.501 9.753 1.00 79.00 124 THR A N 1
ATOM 1020 C CA . THR A 1 124 ? 13.019 39.564 9.163 1.00 79.00 124 THR A CA 1
ATOM 1021 C C . THR A 1 124 ? 12.228 40.498 8.245 1.00 79.00 124 THR A C 1
ATOM 1023 O O . THR A 1 124 ? 12.665 41.617 7.989 1.00 79.00 124 THR A O 1
ATOM 1026 N N . SER A 1 125 ? 11.036 40.087 7.801 1.00 70.44 125 SER A N 1
ATOM 1027 C CA . SER A 1 125 ? 10.064 40.980 7.173 1.00 70.44 125 SER A CA 1
ATOM 1028 C C . SER A 1 125 ? 9.367 41.827 8.240 1.00 70.44 125 SER A C 1
ATOM 1030 O O . SER A 1 125 ? 8.476 41.345 8.943 1.00 70.44 125 SER A O 1
ATOM 1032 N N . GLN A 1 126 ? 9.782 43.092 8.354 1.00 55.97 126 GLN A N 1
ATOM 1033 C CA . GLN A 1 126 ? 9.273 44.046 9.351 1.00 55.97 126 GLN A CA 1
ATOM 1034 C C . GLN A 1 126 ? 7.764 44.333 9.201 1.00 55.97 126 GLN A C 1
ATOM 1036 O O . GLN A 1 126 ? 7.113 44.743 10.157 1.00 55.97 126 GLN A O 1
ATOM 1041 N N . GLU A 1 127 ? 7.178 44.041 8.036 1.00 55.81 127 GLU A N 1
ATOM 1042 C CA . GLU A 1 127 ? 5.765 44.273 7.736 1.00 55.81 127 GLU A CA 1
ATOM 1043 C C . GLU A 1 127 ? 4.916 42.998 7.634 1.00 55.81 127 GLU A C 1
ATOM 1045 O O . GLU A 1 127 ? 5.390 41.877 7.420 1.00 55.81 127 GLU A O 1
ATOM 1050 N N . HIS A 1 128 ? 3.601 43.179 7.765 1.00 57.94 128 HIS A N 1
ATOM 1051 C CA . HIS A 1 128 ? 2.584 42.127 7.663 1.00 57.94 128 HIS A CA 1
ATOM 1052 C C . HIS A 1 128 ? 1.643 42.323 6.452 1.00 57.94 128 HIS A C 1
ATOM 1054 O O . HIS A 1 128 ? 0.523 41.815 6.436 1.00 57.94 128 HIS A O 1
ATOM 1060 N N . THR A 1 129 ? 2.104 43.047 5.429 1.00 59.41 129 THR A N 1
ATOM 1061 C CA . THR A 1 129 ? 1.330 43.462 4.249 1.00 59.41 129 THR A CA 1
ATOM 1062 C C . THR A 1 129 ? 1.304 42.395 3.134 1.00 59.41 129 THR A C 1
ATOM 1064 O O . THR A 1 129 ? 2.121 41.470 3.113 1.00 59.41 129 THR A O 1
ATOM 1067 N N . PRO A 1 130 ? 0.381 42.483 2.151 1.00 58.41 130 PRO A N 1
ATOM 1068 C CA . PRO A 1 130 ? 0.459 41.677 0.928 1.00 58.41 130 PRO A CA 1
ATOM 1069 C C . PRO A 1 130 ? 1.739 41.946 0.124 1.00 58.41 130 PRO A C 1
ATOM 1071 O O . PRO A 1 130 ? 2.286 41.026 -0.480 1.00 58.41 130 PRO A O 1
ATOM 1074 N N . GLN A 1 131 ? 2.244 43.184 0.164 1.00 60.22 131 GLN A N 1
ATOM 1075 C CA . GLN A 1 131 ? 3.500 43.561 -0.479 1.00 60.22 131 GLN A CA 1
ATOM 1076 C C . GLN A 1 131 ? 4.708 42.916 0.216 1.00 60.22 131 GLN A C 1
ATOM 1078 O O . GLN A 1 131 ? 5.602 42.414 -0.465 1.00 60.22 131 GLN A O 1
ATOM 1083 N N . SER A 1 132 ? 4.710 42.814 1.553 1.00 67.00 132 SER A N 1
ATOM 1084 C CA . SER A 1 132 ? 5.801 42.140 2.265 1.00 67.00 132 SER A CA 1
ATOM 1085 C C . SER A 1 132 ? 5.904 40.645 1.927 1.00 67.00 132 SER A C 1
ATOM 1087 O O . SER A 1 132 ? 7.012 40.111 1.923 1.00 67.00 132 SER A O 1
ATOM 1089 N N . ARG A 1 133 ? 4.804 39.980 1.528 1.00 74.00 133 ARG A N 1
ATOM 1090 C CA . ARG A 1 133 ? 4.840 38.612 0.963 1.00 74.00 133 ARG A CA 1
ATOM 1091 C C . ARG A 1 133 ? 5.552 38.542 -0.387 1.00 74.00 133 ARG A C 1
ATOM 1093 O O . ARG A 1 133 ? 6.493 37.761 -0.503 1.00 74.00 133 ARG A O 1
ATOM 1100 N N . LYS A 1 134 ? 5.202 39.414 -1.342 1.00 79.56 134 LYS A N 1
ATOM 1101 C CA . LYS A 1 134 ? 5.910 39.509 -2.635 1.00 79.56 134 LYS A CA 1
ATOM 1102 C C . LYS A 1 134 ? 7.403 39.788 -2.456 1.00 79.56 134 LYS A C 1
ATOM 1104 O O . LYS A 1 134 ? 8.228 39.210 -3.157 1.00 79.56 134 LYS A O 1
ATOM 1109 N N . ASN A 1 135 ? 7.764 40.616 -1.475 1.00 82.75 135 ASN A N 1
ATOM 1110 C CA . ASN A 1 135 ? 9.163 40.895 -1.149 1.00 82.75 135 ASN A CA 1
ATOM 1111 C C . ASN A 1 135 ? 9.896 39.653 -0.594 1.00 82.75 135 ASN A C 1
ATOM 1113 O O . ASN A 1 135 ? 11.083 39.483 -0.863 1.00 82.75 135 ASN A O 1
ATOM 1117 N N . LEU A 1 136 ? 9.211 38.763 0.140 1.00 86.56 136 LEU A N 1
ATOM 1118 C CA . LEU A 1 136 ? 9.779 37.491 0.613 1.00 86.56 136 LEU A CA 1
ATOM 1119 C C . LEU A 1 136 ? 9.889 36.431 -0.493 1.00 86.56 136 LEU A C 1
ATOM 1121 O O . LEU A 1 136 ? 10.882 35.706 -0.538 1.00 86.56 136 LEU A O 1
ATOM 1125 N N . GLU A 1 137 ? 8.912 36.366 -1.398 1.00 87.50 137 GLU A N 1
ATOM 1126 C CA . GLU A 1 137 ? 8.966 35.544 -2.616 1.00 87.50 137 GLU A CA 1
ATOM 1127 C C . GLU A 1 137 ? 10.153 35.981 -3.499 1.00 87.50 137 GLU A C 1
ATOM 1129 O O . GLU A 1 137 ? 11.012 35.166 -3.837 1.00 87.50 137 GLU A O 1
ATOM 1134 N N . LEU A 1 138 ? 10.298 37.288 -3.751 1.00 88.19 138 LEU A N 1
ATOM 1135 C CA . LEU A 1 138 ? 11.439 37.870 -4.468 1.00 88.19 138 LEU A CA 1
ATOM 1136 C C . LEU A 1 138 ? 12.782 37.638 -3.748 1.00 88.19 138 LEU A C 1
ATOM 1138 O O . LEU A 1 138 ? 13.806 37.432 -4.399 1.00 88.19 138 LEU A O 1
ATOM 1142 N N . TYR A 1 139 ? 12.805 37.626 -2.414 1.00 89.75 139 TYR A N 1
ATOM 1143 C CA . TYR A 1 139 ? 14.014 37.306 -1.652 1.00 89.75 139 TYR A CA 1
ATOM 1144 C C . TYR A 1 139 ? 14.457 35.845 -1.853 1.00 89.75 139 TYR A C 1
ATOM 1146 O O . TYR A 1 139 ? 15.646 35.585 -2.052 1.00 89.75 139 TYR A O 1
ATOM 1154 N N . LEU A 1 140 ? 13.513 34.895 -1.870 1.00 91.50 140 LEU A N 1
ATOM 1155 C CA . LEU A 1 140 ? 13.795 33.492 -2.198 1.00 91.50 140 LEU A CA 1
ATOM 1156 C C . LEU A 1 140 ? 14.190 33.316 -3.675 1.00 91.50 140 LEU A C 1
ATOM 1158 O O . LEU A 1 140 ? 15.142 32.593 -3.955 1.00 91.50 140 LEU A O 1
ATOM 1162 N N . LYS A 1 141 ? 13.557 34.042 -4.605 1.00 92.19 141 LYS A N 1
ATOM 1163 C CA . LYS A 1 141 ? 13.948 34.101 -6.027 1.00 92.19 141 LYS A CA 1
ATOM 1164 C C . LYS A 1 141 ? 15.384 34.594 -6.222 1.00 92.19 141 LYS A C 1
ATOM 1166 O O . LYS A 1 141 ? 16.144 34.027 -7.005 1.00 92.19 141 LYS A O 1
ATOM 1171 N N . ASN A 1 142 ? 15.787 35.632 -5.491 1.00 92.62 142 ASN A N 1
ATOM 1172 C CA . ASN A 1 142 ? 17.159 36.141 -5.525 1.00 92.62 142 ASN A CA 1
ATOM 1173 C C . ASN A 1 142 ? 18.156 35.117 -4.957 1.00 92.62 142 ASN A C 1
ATOM 1175 O O . ASN A 1 142 ? 19.278 35.012 -5.454 1.00 92.62 142 ASN A O 1
ATOM 1179 N N . TYR A 1 143 ? 17.744 34.316 -3.970 1.00 93.50 143 TYR A N 1
ATOM 1180 C CA . TYR A 1 143 ? 18.541 33.202 -3.463 1.00 93.50 143 TYR A CA 1
ATOM 1181 C C . TYR A 1 143 ? 18.680 32.063 -4.483 1.00 93.50 143 TYR A C 1
ATOM 1183 O O . TYR A 1 143 ? 19.805 31.662 -4.774 1.00 93.50 143 TYR A O 1
ATOM 1191 N N . THR A 1 144 ? 17.593 31.585 -5.096 1.00 93.00 144 THR A N 1
ATOM 1192 C CA . THR A 1 144 ? 17.680 30.541 -6.135 1.00 93.00 144 THR A CA 1
ATOM 1193 C C . THR A 1 144 ? 18.456 31.026 -7.363 1.00 93.00 144 THR A C 1
ATOM 1195 O O . THR A 1 144 ? 19.248 30.267 -7.914 1.00 93.00 144 THR A O 1
ATOM 1198 N N . THR A 1 145 ? 18.355 32.315 -7.711 1.00 93.69 145 THR A N 1
ATOM 1199 C CA . THR A 1 145 ? 19.180 32.976 -8.743 1.00 93.69 145 THR A CA 1
ATOM 1200 C C . THR A 1 145 ? 20.671 33.026 -8.374 1.00 93.69 145 THR A C 1
ATOM 1202 O O . THR A 1 145 ? 21.533 32.874 -9.240 1.00 93.69 145 THR A O 1
ATOM 1205 N N . LEU A 1 146 ? 21.015 33.218 -7.096 1.00 94.50 146 LEU A N 1
ATOM 1206 C CA . LEU A 1 146 ? 22.401 33.133 -6.623 1.00 94.50 146 LEU A CA 1
ATOM 1207 C C . LEU A 1 146 ? 22.930 31.693 -6.709 1.00 94.50 146 LEU A C 1
ATOM 1209 O O . LEU A 1 146 ? 24.049 31.483 -7.183 1.00 94.50 146 LEU A O 1
ATOM 1213 N N . ILE A 1 147 ? 22.128 30.705 -6.295 1.00 94.56 147 ILE A N 1
ATOM 1214 C CA . ILE A 1 147 ? 22.489 29.284 -6.385 1.00 94.56 147 ILE A CA 1
ATOM 1215 C C . ILE A 1 147 ? 22.691 28.863 -7.848 1.00 94.56 147 ILE A C 1
ATOM 1217 O O . ILE A 1 147 ? 23.732 28.291 -8.164 1.00 94.56 147 ILE A O 1
ATOM 1221 N N . SER A 1 148 ? 21.759 29.188 -8.748 1.00 92.56 148 SER A N 1
ATOM 1222 C CA . SER A 1 148 ? 21.800 28.800 -10.167 1.00 92.56 148 SER A CA 1
ATOM 1223 C C . SER A 1 148 ? 22.961 29.416 -10.950 1.00 92.56 148 SER A C 1
ATOM 1225 O O . SER A 1 148 ? 23.511 28.775 -11.847 1.00 92.56 148 SER A O 1
ATOM 1227 N N . ARG A 1 149 ? 23.391 30.631 -10.585 1.00 93.25 149 ARG A N 1
ATOM 1228 C CA . ARG A 1 149 ? 24.592 31.273 -11.148 1.00 93.25 149 ARG A CA 1
ATOM 1229 C C . ARG A 1 149 ? 25.894 30.690 -10.597 1.00 93.25 149 ARG A C 1
ATOM 1231 O O . ARG A 1 149 ? 26.870 30.596 -11.332 1.00 93.25 149 ARG A O 1
ATOM 1238 N N . LYS A 1 150 ? 25.929 30.320 -9.311 1.00 92.94 150 LYS A N 1
ATOM 1239 C CA . LYS A 1 150 ? 27.150 29.847 -8.634 1.00 92.94 150 LYS A CA 1
ATOM 1240 C C . LYS A 1 150 ? 27.384 28.336 -8.772 1.00 92.94 150 LYS A C 1
ATOM 1242 O O . LYS A 1 150 ? 28.527 27.891 -8.683 1.00 92.94 150 LYS A O 1
ATOM 1247 N N . TYR A 1 151 ? 26.332 27.545 -8.988 1.00 88.25 151 TYR A N 1
ATOM 1248 C CA . TYR A 1 151 ? 26.387 26.084 -8.985 1.00 88.25 151 TYR A CA 1
ATOM 1249 C C . TYR A 1 151 ? 25.629 25.470 -10.174 1.00 88.25 151 TYR A C 1
ATOM 1251 O O . TYR A 1 151 ? 24.406 25.602 -10.248 1.00 88.25 151 TYR A O 1
ATOM 1259 N N . PRO A 1 152 ? 26.294 24.683 -11.047 1.00 85.88 152 PRO A N 1
ATOM 1260 C CA . PRO A 1 152 ? 25.642 24.082 -12.216 1.00 85.88 152 PRO A CA 1
ATOM 1261 C C . PRO A 1 152 ? 24.566 23.046 -11.847 1.00 85.88 152 PRO A C 1
ATOM 1263 O O . PRO A 1 152 ? 23.683 22.763 -12.650 1.00 85.88 152 PRO A O 1
ATOM 1266 N N . PHE A 1 153 ? 24.615 22.499 -10.628 1.00 87.75 153 PHE A N 1
ATOM 1267 C CA . PHE A 1 153 ? 23.702 21.458 -10.147 1.00 87.75 153 PHE A CA 1
ATOM 1268 C C . PHE A 1 153 ? 22.231 21.895 -10.111 1.00 87.75 153 PHE A C 1
ATOM 1270 O O . PHE A 1 153 ? 21.368 21.068 -10.368 1.00 87.75 153 PHE A O 1
ATOM 1277 N N . TRP A 1 154 ? 21.933 23.178 -9.862 1.00 87.88 154 TRP A N 1
ATOM 1278 C CA . TRP A 1 154 ? 20.556 23.692 -9.944 1.00 87.88 154 TRP A CA 1
ATOM 1279 C C . TRP A 1 154 ? 20.012 23.620 -11.373 1.00 87.88 154 TRP A C 1
ATOM 1281 O O . TRP A 1 154 ? 18.880 23.201 -11.601 1.00 87.88 154 TRP A O 1
ATOM 1291 N N . ASN A 1 155 ? 20.839 24.004 -12.346 1.00 84.44 155 ASN A N 1
ATOM 1292 C CA . ASN A 1 155 ? 20.428 24.131 -13.743 1.00 84.44 155 ASN A CA 1
ATOM 1293 C C . ASN A 1 155 ? 20.239 22.764 -14.416 1.00 84.44 155 ASN A C 1
ATOM 1295 O O . ASN A 1 155 ? 19.467 22.672 -15.361 1.00 84.44 155 ASN A O 1
ATOM 1299 N N . ARG A 1 156 ? 20.880 21.703 -13.895 1.00 82.00 156 ARG A N 1
ATOM 1300 C CA . ARG A 1 156 ? 20.704 20.311 -14.353 1.00 82.00 156 ARG A CA 1
ATOM 1301 C C . ARG A 1 156 ? 19.248 19.837 -14.281 1.00 82.00 156 ARG A C 1
ATOM 1303 O O . ARG A 1 156 ? 18.822 19.077 -15.136 1.00 82.00 156 ARG A O 1
ATOM 1310 N N . THR A 1 157 ? 18.517 20.245 -13.247 1.00 80.25 157 THR A N 1
ATOM 1311 C CA . THR A 1 157 ? 17.186 19.707 -12.896 1.00 80.25 157 THR A CA 1
ATOM 1312 C C . THR A 1 157 ? 16.125 20.798 -12.728 1.00 80.25 157 THR A C 1
ATOM 1314 O O . THR A 1 157 ? 15.008 20.522 -12.292 1.00 80.25 157 THR A O 1
ATOM 1317 N N . ASN A 1 158 ? 16.500 22.058 -12.973 1.00 83.88 158 ASN A N 1
ATOM 1318 C CA . ASN A 1 158 ? 15.759 23.255 -12.574 1.00 83.88 158 ASN A CA 1
ATOM 1319 C C . ASN A 1 158 ? 15.234 23.185 -11.118 1.00 83.88 158 ASN A C 1
ATOM 1321 O O . ASN A 1 158 ? 14.087 23.539 -10.835 1.00 83.88 158 ASN A O 1
ATOM 1325 N N . GLY A 1 159 ? 16.072 22.673 -10.207 1.00 86.06 159 GLY A N 1
ATOM 1326 C CA . GLY A 1 159 ? 15.782 22.532 -8.779 1.00 86.06 159 GLY A CA 1
ATOM 1327 C C . GLY A 1 159 ? 15.074 21.238 -8.347 1.00 86.06 159 GLY A C 1
ATOM 1328 O O . GLY A 1 159 ? 14.651 21.163 -7.196 1.00 86.06 159 GLY A O 1
ATOM 1329 N N . ALA A 1 160 ? 14.901 20.228 -9.210 1.00 84.25 160 ALA A N 1
ATOM 1330 C CA . ALA A 1 160 ? 14.122 19.018 -8.889 1.00 84.25 160 ALA A CA 1
ATOM 1331 C C . ALA A 1 160 ? 14.875 17.920 -8.095 1.00 84.25 160 ALA A C 1
ATOM 1333 O O . ALA A 1 160 ? 14.256 16.952 -7.650 1.00 84.25 160 ALA A O 1
ATOM 1334 N N . ASP A 1 161 ? 16.188 18.055 -7.882 1.00 85.12 161 ASP A N 1
ATOM 1335 C CA . ASP A 1 161 ? 16.969 17.327 -6.860 1.00 85.12 161 ASP A CA 1
ATOM 1336 C C . ASP A 1 161 ? 17.282 18.186 -5.620 1.00 85.12 161 ASP A C 1
ATOM 1338 O O . ASP A 1 161 ? 18.008 17.767 -4.709 1.00 85.12 161 ASP A O 1
ATOM 1342 N N . HIS A 1 162 ? 16.676 19.371 -5.540 1.00 91.31 162 HIS A N 1
ATOM 1343 C CA . HIS A 1 162 ? 16.803 20.284 -4.414 1.00 91.31 162 HIS A CA 1
ATOM 1344 C C . HIS A 1 162 ? 15.625 20.102 -3.474 1.00 91.31 162 HIS A C 1
ATOM 1346 O O . HIS A 1 162 ? 14.484 19.945 -3.908 1.00 91.31 162 HIS A O 1
ATOM 1352 N N . PHE A 1 163 ? 15.884 20.154 -2.172 1.00 91.56 163 PHE A N 1
ATOM 1353 C CA . PHE A 1 163 ? 14.841 20.044 -1.164 1.00 91.56 163 PHE A CA 1
ATOM 1354 C C . PHE A 1 163 ? 14.945 21.141 -0.109 1.00 91.56 163 PHE A C 1
ATOM 1356 O O . PHE A 1 163 ? 16.026 21.643 0.219 1.00 91.56 163 PHE A O 1
ATOM 1363 N N . LEU A 1 164 ? 13.785 21.508 0.424 1.00 91.62 164 LEU A N 1
ATOM 1364 C CA . LEU A 1 164 ? 13.624 22.536 1.444 1.00 91.62 164 LEU A CA 1
ATOM 1365 C C . LEU A 1 164 ? 12.747 22.020 2.578 1.00 91.62 164 LEU A C 1
ATOM 1367 O O . LEU A 1 164 ? 11.901 21.149 2.377 1.00 91.62 164 LEU A O 1
ATOM 1371 N N . VAL A 1 165 ? 12.935 22.585 3.767 1.00 89.56 165 VAL A N 1
ATOM 1372 C CA . VAL A 1 165 ? 12.203 22.212 4.980 1.00 89.56 165 VAL A CA 1
ATOM 1373 C C . VAL A 1 165 ? 11.656 23.486 5.595 1.00 89.56 165 VAL A C 1
ATOM 1375 O O . VAL A 1 165 ? 12.422 24.397 5.894 1.00 89.56 165 VAL A O 1
ATOM 1378 N N . ALA A 1 166 ? 10.336 23.580 5.734 1.00 89.88 166 ALA A N 1
ATOM 1379 C CA . ALA A 1 166 ? 9.685 24.837 6.071 1.00 89.88 166 ALA A CA 1
ATOM 1380 C C . ALA A 1 166 ? 8.389 24.624 6.868 1.00 89.88 166 ALA A C 1
ATOM 1382 O O . ALA A 1 166 ? 7.475 23.927 6.423 1.00 89.88 166 ALA A O 1
ATOM 1383 N N . CYS A 1 167 ? 8.291 25.228 8.056 1.00 86.44 167 CYS A N 1
ATOM 1384 C CA . CYS A 1 167 ? 7.180 24.970 8.981 1.00 86.44 167 CYS A CA 1
ATOM 1385 C C . CYS A 1 167 ? 6.286 26.153 9.337 1.00 86.44 167 CYS A C 1
ATOM 1387 O O . CYS A 1 167 ? 5.322 25.956 10.071 1.00 86.44 167 CYS A O 1
ATOM 1389 N N . HIS A 1 168 ? 6.546 27.350 8.817 1.00 87.88 168 HIS A N 1
ATOM 1390 C CA . HIS A 1 168 ? 5.582 28.440 8.911 1.00 87.88 168 HIS A CA 1
ATOM 1391 C C . HIS A 1 168 ? 4.423 28.227 7.922 1.00 87.88 168 HIS A C 1
ATOM 1393 O O . HIS A 1 168 ? 4.660 27.843 6.779 1.00 87.88 168 HIS A O 1
ATOM 1399 N N . ASP A 1 169 ? 3.190 28.557 8.313 1.00 80.69 169 ASP A N 1
ATOM 1400 C CA . ASP A 1 169 ? 1.961 28.458 7.503 1.00 80.69 169 ASP A CA 1
ATOM 1401 C C . ASP A 1 169 ? 2.122 28.987 6.066 1.00 80.69 169 ASP A C 1
ATOM 1403 O O . ASP A 1 169 ? 1.616 28.408 5.104 1.00 80.69 169 ASP A O 1
ATOM 1407 N N . TRP A 1 170 ? 2.872 30.084 5.921 1.00 84.69 170 TRP A N 1
ATOM 1408 C CA . TRP A 1 170 ? 3.125 30.770 4.648 1.00 84.69 170 TRP A CA 1
ATOM 1409 C C . TRP A 1 170 ? 4.075 30.015 3.707 1.00 84.69 170 TRP A C 1
ATOM 1411 O O . TRP A 1 170 ? 4.115 30.334 2.521 1.00 84.69 170 TRP A O 1
ATOM 1421 N N . ALA A 1 171 ? 4.838 29.034 4.198 1.00 87.94 171 ALA A N 1
ATOM 1422 C CA . ALA A 1 171 ? 5.878 28.341 3.439 1.00 87.94 171 ALA A CA 1
ATOM 1423 C C . ALA A 1 171 ? 5.365 27.756 2.119 1.00 87.94 171 ALA A C 1
ATOM 1425 O O . ALA A 1 171 ? 6.007 27.925 1.086 1.00 87.94 171 ALA A O 1
ATOM 1426 N N . MET A 1 172 ? 4.181 27.139 2.136 1.00 87.31 172 MET A N 1
ATOM 1427 C CA . MET A 1 172 ? 3.532 26.567 0.951 1.00 87.31 172 MET A CA 1
ATOM 1428 C C . MET A 1 172 ? 3.345 27.586 -0.185 1.00 87.31 172 MET A C 1
ATOM 1430 O O . MET A 1 172 ? 3.445 27.218 -1.354 1.00 87.31 172 MET A O 1
ATOM 1434 N N . LYS A 1 173 ? 3.089 28.853 0.170 1.00 85.94 173 LYS A N 1
ATOM 1435 C CA . LYS A 1 173 ? 2.850 29.972 -0.753 1.00 85.94 173 LYS A CA 1
ATOM 1436 C C . LYS A 1 173 ? 4.176 30.615 -1.176 1.00 85.94 173 LYS A C 1
ATOM 1438 O O . LYS A 1 173 ? 4.456 30.667 -2.365 1.00 85.94 173 LYS A O 1
ATOM 1443 N N . LEU A 1 174 ? 5.046 30.944 -0.214 1.00 88.00 174 LEU A N 1
ATOM 1444 C CA . LEU A 1 174 ? 6.382 31.516 -0.465 1.00 88.00 174 LEU A CA 1
ATOM 1445 C C . LEU A 1 174 ? 7.290 30.619 -1.334 1.00 88.00 174 LEU A C 1
ATOM 1447 O O . LEU A 1 174 ? 8.185 31.116 -2.006 1.00 88.00 174 LEU A O 1
ATOM 1451 N N . THR A 1 175 ? 7.076 29.299 -1.310 1.00 90.12 175 THR A N 1
ATOM 1452 C CA . THR A 1 175 ? 7.843 28.306 -2.089 1.00 90.12 175 THR A CA 1
ATOM 1453 C C . THR A 1 175 ? 7.080 27.755 -3.297 1.00 90.12 175 THR A C 1
ATOM 1455 O O . THR A 1 175 ? 7.521 26.780 -3.901 1.00 90.12 175 THR A O 1
ATOM 1458 N N . LYS A 1 176 ? 5.908 28.311 -3.629 1.00 86.25 176 LYS A N 1
ATOM 1459 C CA . LYS A 1 176 ? 5.020 27.755 -4.660 1.00 86.25 176 LYS A CA 1
ATOM 1460 C C . LYS A 1 176 ? 5.607 27.855 -6.066 1.00 86.25 176 LYS A C 1
ATOM 1462 O O . LYS A 1 176 ? 5.479 26.902 -6.830 1.00 86.25 176 LYS A O 1
ATOM 1467 N N . ASP A 1 177 ? 6.230 28.990 -6.371 1.00 84.69 177 ASP A N 1
ATOM 1468 C CA . ASP A 1 177 ? 6.569 29.366 -7.742 1.00 84.69 177 ASP A CA 1
ATOM 1469 C C . ASP A 1 177 ? 8.086 29.214 -7.979 1.00 84.69 177 ASP A C 1
ATOM 1471 O O . ASP A 1 177 ? 8.520 28.189 -8.501 1.00 84.69 177 ASP A O 1
ATOM 1475 N N . ASP A 1 178 ? 8.921 30.134 -7.481 1.00 84.31 178 ASP A N 1
ATOM 1476 C CA . ASP A 1 178 ? 10.392 30.109 -7.662 1.00 84.31 178 ASP A CA 1
ATOM 1477 C C . ASP A 1 178 ? 11.135 28.944 -6.972 1.00 84.31 178 ASP A C 1
ATOM 1479 O O . ASP A 1 178 ? 12.320 28.718 -7.217 1.00 84.31 178 ASP A O 1
ATOM 1483 N N . MET A 1 179 ? 10.442 28.189 -6.115 1.00 90.06 179 MET A N 1
ATOM 1484 C CA . MET A 1 179 ? 10.926 26.938 -5.510 1.00 90.06 179 MET A CA 1
ATOM 1485 C C . MET A 1 179 ? 9.960 25.767 -5.772 1.00 90.06 179 MET A C 1
ATOM 1487 O O . MET A 1 179 ? 10.080 24.708 -5.157 1.00 90.06 179 MET A O 1
ATOM 1491 N N . GLY A 1 180 ? 9.005 25.935 -6.696 1.00 85.88 180 GLY A N 1
ATOM 1492 C CA . GLY A 1 180 ? 7.932 24.975 -6.976 1.00 85.88 180 GLY A CA 1
ATOM 1493 C C . GLY A 1 180 ? 8.392 23.673 -7.631 1.00 85.88 180 GLY A C 1
ATOM 1494 O O . GLY A 1 180 ? 7.641 22.694 -7.664 1.00 85.88 180 GLY A O 1
ATOM 1495 N N . ASN A 1 181 ? 9.624 23.633 -8.144 1.00 87.88 181 ASN A N 1
ATOM 1496 C CA . ASN A 1 181 ? 10.262 22.416 -8.644 1.00 87.88 181 ASN A CA 1
ATOM 1497 C C . ASN A 1 181 ? 10.886 21.565 -7.539 1.00 87.88 181 ASN A C 1
ATOM 1499 O O . ASN A 1 181 ? 10.888 20.342 -7.674 1.00 87.88 181 ASN A O 1
ATOM 1503 N N . CYS A 1 182 ? 11.331 22.201 -6.455 1.00 89.94 182 CYS A N 1
ATOM 1504 C CA . CYS A 1 182 ? 11.975 21.544 -5.331 1.00 89.94 182 CYS A CA 1
ATOM 1505 C C . CYS A 1 182 ? 11.043 20.565 -4.613 1.00 89.94 182 CYS A C 1
ATOM 1507 O O . CYS A 1 182 ? 9.816 20.654 -4.669 1.00 89.94 182 CYS A O 1
ATOM 1509 N N . ILE A 1 183 ? 11.665 19.652 -3.880 1.00 88.12 183 ILE A N 1
ATOM 1510 C CA . ILE A 1 183 ? 11.017 18.709 -2.979 1.00 88.12 183 ILE A CA 1
ATOM 1511 C C . ILE A 1 183 ? 10.705 19.456 -1.678 1.00 88.12 183 ILE A C 1
ATOM 1513 O O . ILE A 1 183 ? 11.613 19.826 -0.924 1.00 88.12 183 ILE A O 1
ATOM 1517 N N . ARG A 1 184 ? 9.425 19.750 -1.429 1.00 89.94 184 ARG A N 1
ATOM 1518 C CA . ARG A 1 184 ? 9.022 20.651 -0.339 1.00 89.94 184 ARG A CA 1
ATOM 1519 C C . ARG A 1 184 ? 8.555 19.858 0.874 1.00 89.94 184 ARG A C 1
ATOM 1521 O O . ARG A 1 184 ? 7.528 19.185 0.834 1.00 89.94 184 ARG A O 1
ATOM 1528 N N . SER A 1 185 ? 9.292 19.976 1.974 1.00 88.31 185 SER A N 1
ATOM 1529 C CA . SER A 1 185 ? 8.900 19.425 3.267 1.00 88.31 185 SER A CA 1
ATOM 1530 C C . SER A 1 185 ? 8.186 20.479 4.105 1.00 88.31 185 SER A C 1
ATOM 1532 O O . SER A 1 185 ? 8.833 21.352 4.689 1.00 88.31 185 SER A O 1
ATOM 1534 N N . LEU A 1 186 ? 6.861 20.389 4.182 1.00 89.00 186 LEU A N 1
ATOM 1535 C CA . LEU A 1 186 ? 5.999 21.438 4.724 1.00 89.00 186 LEU A CA 1
ATOM 1536 C C . LEU A 1 186 ? 5.268 20.972 5.990 1.00 89.00 186 LEU A C 1
ATOM 1538 O O . LEU A 1 186 ? 4.617 19.932 5.977 1.00 89.00 186 LEU A O 1
ATOM 1542 N N . CYS A 1 187 ? 5.303 21.755 7.078 1.00 87.12 187 CYS A N 1
ATOM 1543 C CA . CYS A 1 187 ? 4.386 21.504 8.207 1.00 87.12 187 CYS A CA 1
ATOM 1544 C C . CYS A 1 187 ? 2.925 21.918 7.897 1.00 87.12 187 CYS A C 1
ATOM 1546 O O . CYS A 1 187 ? 2.008 21.505 8.606 1.00 87.12 187 CYS A O 1
ATOM 1548 N N . ASN A 1 188 ? 2.698 22.750 6.871 1.00 88.12 188 ASN A N 1
ATOM 1549 C CA . ASN A 1 188 ? 1.371 23.044 6.324 1.00 88.12 188 ASN A CA 1
ATOM 1550 C C . ASN A 1 188 ? 1.137 22.132 5.105 1.00 88.12 188 ASN A C 1
ATOM 1552 O O . ASN A 1 188 ? 1.764 22.340 4.068 1.00 88.12 188 ASN A O 1
ATOM 1556 N N . SER A 1 189 ? 0.271 21.126 5.239 1.00 87.00 189 SER A N 1
ATOM 1557 C CA . SER A 1 189 ? 0.034 20.055 4.254 1.00 87.00 189 SER A CA 1
ATOM 1558 C C . SER A 1 189 ? -1.431 20.004 3.787 1.00 87.00 189 SER A C 1
ATOM 1560 O O . SER A 1 189 ? -2.119 18.990 3.875 1.00 87.00 189 SER A O 1
ATOM 1562 N N . ASN A 1 190 ? -1.910 21.163 3.333 1.00 86.25 190 ASN A N 1
ATOM 1563 C CA . ASN A 1 190 ? -3.255 21.427 2.815 1.00 86.25 190 ASN A CA 1
ATOM 1564 C C . ASN A 1 190 ? -3.349 21.152 1.298 1.00 86.25 190 ASN A C 1
ATOM 1566 O O . ASN A 1 190 ? -2.691 21.848 0.517 1.00 86.25 190 ASN A O 1
ATOM 1570 N N . LEU A 1 191 ? -4.182 20.195 0.873 1.00 84.00 191 LEU A N 1
ATOM 1571 C CA . LEU A 1 191 ? -4.397 19.875 -0.548 1.00 84.00 191 LEU A CA 1
ATOM 1572 C C . LEU A 1 191 ? -4.939 21.076 -1.336 1.00 84.00 191 LEU A C 1
ATOM 1574 O O . LEU A 1 191 ? -4.282 21.529 -2.277 1.00 84.00 191 LEU A O 1
ATOM 1578 N N . ALA A 1 192 ? -6.062 21.659 -0.905 1.00 81.19 192 ALA A N 1
ATOM 1579 C CA . ALA A 1 192 ? -6.639 22.866 -1.504 1.00 81.19 192 ALA A CA 1
ATOM 1580 C C . ALA A 1 192 ? -5.695 24.088 -1.462 1.00 81.19 192 ALA A C 1
ATOM 1582 O O . ALA A 1 192 ? -5.794 24.990 -2.294 1.00 81.19 192 ALA A O 1
ATOM 1583 N N . GLY A 1 193 ? -4.738 24.113 -0.528 1.00 75.00 193 GLY A N 1
ATOM 1584 C CA . GLY A 1 193 ? -3.684 25.132 -0.468 1.00 75.00 193 GLY A CA 1
ATOM 1585 C C . GLY A 1 193 ? -2.613 25.012 -1.565 1.00 75.00 193 GLY A C 1
ATOM 1586 O O . GLY A 1 193 ? -1.911 25.991 -1.838 1.00 75.00 193 GLY A O 1
ATOM 1587 N N . GLY A 1 194 ? -2.486 23.843 -2.204 1.00 79.94 194 GLY A N 1
ATOM 1588 C CA . GLY A 1 194 ? -1.454 23.543 -3.200 1.00 79.94 194 GLY A CA 1
ATOM 1589 C C . GLY A 1 194 ? -0.326 22.624 -2.712 1.00 79.94 194 GLY A C 1
ATOM 1590 O O . GLY A 1 194 ? 0.776 22.685 -3.269 1.00 79.94 194 GLY A O 1
ATOM 1591 N N . PHE A 1 195 ? -0.575 21.792 -1.694 1.00 85.50 195 PHE A N 1
ATOM 1592 C CA . PHE A 1 195 ? 0.264 20.634 -1.360 1.00 85.50 195 PHE A CA 1
ATOM 1593 C C . PHE A 1 195 ? -0.002 19.477 -2.339 1.00 85.50 195 PHE A C 1
ATOM 1595 O O . PHE A 1 195 ? -1.153 19.163 -2.641 1.00 85.50 195 PHE A O 1
ATOM 1602 N N . LYS A 1 196 ? 1.053 18.824 -2.835 1.00 84.31 196 LYS A N 1
ATOM 1603 C CA . LYS A 1 196 ? 0.985 17.772 -3.862 1.00 84.31 196 LYS A CA 1
ATOM 1604 C C . LYS A 1 196 ? 1.545 16.450 -3.334 1.00 84.31 196 LYS A C 1
ATOM 1606 O O . LYS A 1 196 ? 2.758 16.261 -3.318 1.00 84.31 196 LYS A O 1
ATOM 1611 N N . ILE A 1 197 ? 0.673 15.510 -2.958 1.00 79.00 197 ILE A N 1
ATOM 1612 C CA . ILE A 1 197 ? 1.075 14.150 -2.543 1.00 79.00 197 ILE A CA 1
ATOM 1613 C C . ILE A 1 197 ? 1.981 13.518 -3.616 1.00 79.00 197 ILE A C 1
ATOM 1615 O O . ILE A 1 197 ? 1.660 13.546 -4.804 1.00 79.00 197 ILE A O 1
ATOM 1619 N N . GLY A 1 198 ? 3.119 12.955 -3.197 1.00 70.88 198 GLY A N 1
ATOM 1620 C CA . GLY A 1 198 ? 4.120 12.358 -4.093 1.00 70.88 198 GLY A CA 1
ATOM 1621 C C . GLY A 1 198 ? 5.132 13.340 -4.706 1.00 70.88 198 GLY A C 1
ATOM 1622 O O . GLY A 1 198 ? 6.035 12.892 -5.417 1.00 70.88 198 GLY A O 1
ATOM 1623 N N . LYS A 1 199 ? 5.014 14.646 -4.412 1.00 78.69 199 LYS A N 1
ATOM 1624 C CA . LYS A 1 199 ? 6.008 15.694 -4.726 1.00 78.69 199 LYS A CA 1
ATOM 1625 C C . LYS A 1 199 ? 6.373 16.569 -3.517 1.00 78.69 199 LYS A C 1
ATOM 1627 O O . LYS A 1 199 ? 7.523 16.975 -3.368 1.00 78.69 199 LYS A O 1
ATOM 1632 N N . ASP A 1 200 ? 5.408 16.853 -2.658 1.00 83.81 200 ASP A N 1
ATOM 1633 C CA . ASP A 1 200 ? 5.617 17.464 -1.353 1.00 83.81 200 ASP A CA 1
ATOM 1634 C C . ASP A 1 200 ? 5.536 16.378 -0.270 1.00 83.81 200 ASP A C 1
ATOM 1636 O O . ASP A 1 200 ? 4.909 15.335 -0.467 1.00 83.81 200 ASP A O 1
ATOM 1640 N N . THR A 1 201 ? 6.152 16.626 0.886 1.00 81.19 201 THR A N 1
ATOM 1641 C CA . THR A 1 201 ? 6.074 15.753 2.067 1.00 81.19 201 THR A CA 1
ATOM 1642 C C . THR A 1 201 ? 5.658 16.552 3.297 1.00 81.19 201 THR A C 1
ATOM 1644 O O . THR A 1 201 ? 6.106 17.680 3.506 1.00 81.19 201 THR A O 1
ATOM 1647 N N . THR A 1 202 ? 4.823 15.966 4.151 1.00 81.56 202 THR A N 1
ATOM 1648 C CA . THR A 1 202 ? 4.423 16.586 5.418 1.00 81.56 202 THR A CA 1
ATOM 1649 C C . THR A 1 202 ? 5.560 16.492 6.437 1.00 81.56 202 THR A C 1
ATOM 1651 O O . THR A 1 202 ? 6.064 15.397 6.693 1.00 81.56 202 THR A O 1
ATOM 1654 N N . LEU A 1 203 ? 5.936 17.607 7.074 1.00 82.62 203 LEU A N 1
ATOM 1655 C CA . LEU A 1 203 ? 6.809 17.584 8.253 1.00 82.62 203 LEU A CA 1
ATOM 1656 C C . LEU A 1 203 ? 5.971 17.556 9.543 1.00 82.62 203 LEU A C 1
ATOM 1658 O O . LEU A 1 203 ? 5.110 18.421 9.714 1.00 82.62 203 LEU A O 1
ATOM 1662 N N . PRO A 1 204 ? 6.224 16.633 10.491 1.00 80.19 204 PRO A N 1
ATOM 1663 C CA . PRO A 1 204 ? 5.568 16.661 11.795 1.00 80.19 204 PRO A CA 1
ATOM 1664 C C . PRO A 1 204 ? 5.843 17.968 12.561 1.00 80.19 204 PRO A C 1
ATOM 1666 O O . PRO A 1 204 ? 6.951 18.215 13.048 1.00 80.19 204 PRO A O 1
ATOM 1669 N N . ALA A 1 205 ? 4.814 18.802 12.707 1.00 81.88 205 ALA A N 1
ATOM 1670 C CA . ALA A 1 205 ? 4.829 19.965 13.589 1.00 81.88 205 ALA A CA 1
ATOM 1671 C C . ALA A 1 205 ? 4.744 19.515 15.053 1.00 81.88 205 ALA A C 1
ATOM 1673 O O . ALA A 1 205 ? 3.852 18.748 15.402 1.00 81.88 205 ALA A O 1
ATOM 1674 N N . THR A 1 206 ? 5.617 20.002 15.936 1.00 78.94 206 THR A N 1
ATOM 1675 C CA . THR A 1 206 ? 5.527 19.697 17.375 1.00 78.94 206 THR A CA 1
ATOM 1676 C C . THR A 1 206 ? 6.052 20.844 18.237 1.00 78.94 206 THR A C 1
ATOM 1678 O O . THR A 1 206 ? 6.880 21.643 17.798 1.00 78.94 206 THR A O 1
ATOM 1681 N N . TYR A 1 207 ? 5.552 20.960 19.469 1.00 83.00 207 TYR A N 1
ATOM 1682 C CA . TYR A 1 207 ? 5.932 22.034 20.386 1.00 83.00 207 TYR A CA 1
ATOM 1683 C C . TYR A 1 207 ? 7.128 21.630 21.256 1.00 83.00 207 TYR A C 1
ATOM 1685 O O . TYR A 1 207 ? 6.971 21.124 22.372 1.00 83.00 207 TYR A O 1
ATOM 1693 N N . ILE A 1 208 ? 8.342 21.888 20.759 1.00 80.50 208 ILE A N 1
ATOM 1694 C CA . ILE A 1 208 ? 9.564 21.653 21.538 1.00 80.50 208 ILE A CA 1
ATOM 1695 C C . ILE A 1 208 ? 9.670 22.699 22.656 1.00 80.50 208 ILE A C 1
ATOM 1697 O O . ILE A 1 208 ? 9.828 23.899 22.406 1.00 80.50 208 ILE A O 1
ATOM 1701 N N . ARG A 1 209 ? 9.556 22.226 23.901 1.00 77.44 209 ARG A N 1
ATOM 1702 C CA . ARG A 1 209 ? 9.503 23.040 25.130 1.00 77.44 209 ARG A CA 1
ATOM 1703 C C . ARG A 1 209 ? 10.895 23.483 25.585 1.00 77.44 209 ARG A C 1
ATOM 1705 O O . ARG A 1 209 ? 11.095 24.651 25.927 1.00 77.44 209 ARG A O 1
ATOM 1712 N N . THR A 1 210 ? 11.850 22.567 25.517 1.00 76.75 210 THR A N 1
ATOM 1713 C CA . THR A 1 210 ? 13.249 22.683 25.950 1.00 76.75 210 THR A CA 1
ATOM 1714 C C . THR A 1 210 ? 14.146 22.135 24.842 1.00 76.75 210 THR A C 1
ATOM 1716 O O . THR A 1 210 ? 13.774 21.179 24.166 1.00 76.75 210 THR A O 1
ATOM 1719 N N . SER A 1 211 ? 15.290 22.773 24.603 1.00 71.25 211 SER A N 1
ATOM 1720 C CA . SER A 1 211 ? 16.267 22.350 23.581 1.00 71.25 211 SER A CA 1
ATOM 1721 C C . SER A 1 211 ? 17.264 21.309 24.105 1.00 71.25 211 SER A C 1
ATOM 1723 O O . SER A 1 211 ? 17.996 20.706 23.321 1.00 71.25 211 SER A O 1
ATOM 1725 N N . GLU A 1 212 ? 17.271 21.135 25.422 1.00 73.81 212 GLU A N 1
ATOM 1726 C CA . GLU A 1 212 ? 18.181 20.336 26.238 1.00 73.81 212 GLU A CA 1
ATOM 1727 C C . GLU A 1 212 ? 17.586 18.936 26.438 1.00 73.81 212 GLU A C 1
ATOM 1729 O O . GLU A 1 212 ? 18.252 17.930 26.228 1.00 73.81 212 GLU A O 1
ATOM 1734 N N . ASP A 1 213 ? 16.286 18.899 26.743 1.00 69.31 213 ASP A N 1
ATOM 1735 C CA . ASP A 1 213 ? 15.443 17.707 26.764 1.00 69.31 213 ASP A CA 1
ATOM 1736 C C . ASP A 1 213 ? 14.182 17.972 25.911 1.00 69.31 213 ASP A C 1
ATOM 1738 O O . ASP A 1 213 ? 13.233 18.610 26.387 1.00 69.31 213 ASP A O 1
ATOM 1742 N N . PRO A 1 214 ? 14.163 17.545 24.633 1.00 65.06 214 PRO A N 1
ATOM 1743 C CA . PRO A 1 214 ? 13.002 17.670 23.752 1.00 65.06 214 PRO A CA 1
ATOM 1744 C C . PRO A 1 214 ? 11.971 16.538 23.932 1.00 65.06 214 PRO A C 1
ATOM 1746 O O . PRO A 1 214 ? 10.894 16.616 23.339 1.00 65.06 214 PRO A O 1
ATOM 1749 N N . VAL A 1 215 ? 12.285 15.503 24.724 1.00 65.62 215 VAL A N 1
ATOM 1750 C CA . VAL A 1 215 ? 11.436 14.322 24.993 1.00 65.62 215 VAL A CA 1
ATOM 1751 C C . VAL A 1 215 ? 10.797 14.355 26.391 1.00 65.62 215 VAL A C 1
ATOM 1753 O O . VAL A 1 215 ? 10.112 13.415 26.801 1.00 65.62 215 VAL A O 1
ATOM 1756 N N . LYS A 1 216 ? 10.964 15.470 27.106 1.00 69.31 216 LYS A N 1
ATOM 1757 C CA . LYS A 1 216 ? 10.343 15.737 28.399 1.00 69.31 216 LYS A CA 1
ATOM 1758 C C . LYS A 1 216 ? 8.816 15.633 28.357 1.00 69.31 216 LYS A C 1
ATOM 1760 O O . LYS A 1 216 ? 8.158 16.081 27.417 1.00 69.31 216 LYS A O 1
ATOM 1765 N N . ASP A 1 217 ? 8.251 15.110 29.442 1.00 72.94 217 ASP A N 1
ATOM 1766 C CA . ASP A 1 217 ? 6.814 14.957 29.698 1.00 72.94 217 ASP A CA 1
ATOM 1767 C C . ASP A 1 217 ? 6.042 14.045 28.715 1.00 72.94 217 ASP A C 1
ATOM 1769 O O . ASP A 1 217 ? 4.811 14.052 28.751 1.00 72.94 217 ASP A O 1
ATOM 1773 N N . LEU A 1 218 ? 6.696 13.236 27.870 1.00 79.31 218 LEU A N 1
ATOM 1774 C CA . LEU A 1 218 ? 6.026 12.269 26.977 1.00 79.31 218 LEU A CA 1
ATOM 1775 C C . LEU A 1 218 ? 5.145 11.231 27.718 1.00 79.31 218 LEU A C 1
ATOM 1777 O O . LEU A 1 218 ? 5.171 11.108 28.944 1.00 79.31 218 LEU A O 1
ATOM 1781 N N . GLY A 1 219 ? 4.336 10.490 26.952 1.00 79.94 219 GLY A N 1
ATOM 1782 C CA . GLY A 1 219 ? 3.410 9.462 27.447 1.00 79.94 219 GLY A CA 1
ATOM 1783 C C . GLY A 1 219 ? 2.136 10.051 28.058 1.00 79.94 219 GLY A C 1
ATOM 1784 O O . GLY A 1 219 ? 2.032 11.264 28.246 1.00 79.94 219 GLY A O 1
ATOM 1785 N N . GLY A 1 220 ? 1.163 9.214 28.398 1.00 84.81 220 GLY A N 1
ATOM 1786 C CA . GLY A 1 220 ? -0.051 9.636 29.103 1.00 84.81 220 GLY A CA 1
ATOM 1787 C C . GLY A 1 220 ? -0.634 8.522 29.961 1.00 84.81 220 GLY A C 1
ATOM 1788 O O . GLY A 1 220 ? -0.009 7.477 30.118 1.00 84.81 220 GLY A O 1
ATOM 1789 N N . LYS A 1 221 ? -1.820 8.758 30.525 1.00 89.31 221 LYS A N 1
ATOM 1790 C CA . LYS A 1 221 ? -2.499 7.786 31.387 1.00 89.31 221 LYS A CA 1
ATOM 1791 C C . LYS A 1 221 ? -3.026 6.576 30.602 1.00 89.31 221 LYS A C 1
ATOM 1793 O O . LYS A 1 221 ? -3.138 6.641 29.369 1.00 89.31 221 LYS A O 1
ATOM 1798 N N . LEU A 1 222 ? -3.377 5.500 31.300 1.00 90.06 222 LEU A N 1
ATOM 1799 C CA . LEU A 1 222 ? -4.072 4.341 30.738 1.00 90.06 222 LEU A CA 1
ATOM 1800 C C . LEU A 1 222 ? -5.513 4.694 30.300 1.00 90.06 222 LEU A C 1
ATOM 1802 O O . LEU A 1 222 ? -6.055 5.712 30.731 1.00 90.06 222 LEU A O 1
ATOM 1806 N N . PRO A 1 223 ? -6.160 3.876 29.448 1.00 90.88 223 PRO A N 1
ATOM 1807 C CA . PRO A 1 223 ? -7.511 4.129 28.936 1.00 90.88 223 PRO A CA 1
ATOM 1808 C C . PRO A 1 223 ? -8.585 4.265 30.021 1.00 90.88 223 PRO A C 1
ATOM 1810 O O . PRO A 1 223 ? -9.435 5.146 29.919 1.00 90.88 223 PRO A O 1
ATOM 1813 N N . SER A 1 224 ? -8.493 3.461 31.083 1.00 89.75 224 SER A N 1
ATOM 1814 C CA . SER A 1 224 ? -9.359 3.502 32.272 1.00 89.75 224 SER A CA 1
ATOM 1815 C C . SER A 1 224 ? -9.146 4.737 33.159 1.00 89.75 224 SER A C 1
ATOM 1817 O O . SER A 1 224 ? -10.026 5.115 33.923 1.00 89.75 224 SER A O 1
ATOM 1819 N N . GLU A 1 225 ? -7.996 5.402 33.046 1.00 92.50 225 GLU A N 1
ATOM 1820 C CA . GLU A 1 225 ? -7.604 6.558 33.861 1.00 92.50 225 GLU A CA 1
ATOM 1821 C C . GLU A 1 225 ? -7.882 7.909 33.159 1.00 92.50 225 GLU A C 1
ATOM 1823 O O . GLU A 1 225 ? -7.385 8.962 33.586 1.00 92.50 225 GLU A O 1
ATOM 1828 N N . ARG A 1 226 ? -8.635 7.891 32.049 1.00 94.75 226 ARG A N 1
ATOM 1829 C CA . ARG A 1 226 ? -8.950 9.052 31.198 1.00 94.75 226 ARG A CA 1
ATOM 1830 C C . ARG A 1 226 ? -10.424 9.471 31.347 1.00 94.75 226 ARG A C 1
ATOM 1832 O O . ARG A 1 226 ? -11.239 9.115 30.498 1.00 94.75 226 ARG A O 1
ATOM 1839 N N . PRO A 1 227 ? -10.784 10.236 32.401 1.00 94.94 227 PRO A N 1
ATOM 1840 C CA . PRO A 1 227 ? -12.167 10.638 32.686 1.00 94.94 227 PRO A CA 1
ATOM 1841 C C . PRO A 1 227 ? -12.704 11.752 31.772 1.00 94.94 227 PRO A C 1
ATOM 1843 O O . PRO A 1 227 ? -13.856 12.149 31.908 1.00 94.94 227 PRO A O 1
ATOM 1846 N N . ILE A 1 228 ? -11.881 12.305 30.877 1.00 97.44 228 ILE A N 1
ATOM 1847 C CA . ILE A 1 228 ? -12.300 13.315 29.900 1.00 97.44 228 ILE A CA 1
ATOM 1848 C C . ILE A 1 228 ? -12.550 12.594 28.572 1.00 97.44 228 ILE A C 1
ATOM 1850 O O . ILE A 1 228 ? -11.658 11.917 28.060 1.00 97.44 228 ILE A O 1
ATOM 1854 N N . LEU A 1 229 ? -13.735 12.757 27.982 1.00 97.50 229 LEU A N 1
ATOM 1855 C CA . LEU A 1 229 ? -14.023 12.243 26.645 1.00 97.50 229 LEU A CA 1
ATOM 1856 C C . LEU A 1 229 ? -13.118 12.933 25.621 1.00 97.50 229 LEU A C 1
ATOM 1858 O O . LEU A 1 229 ? -12.356 12.267 24.924 1.00 97.50 229 LEU A O 1
ATOM 1862 N N . ALA A 1 230 ? -13.175 14.264 25.549 1.00 97.88 230 ALA A N 1
ATOM 1863 C CA . ALA A 1 230 ? -12.474 15.032 24.526 1.00 97.88 230 ALA A CA 1
ATOM 1864 C C . ALA A 1 230 ? -11.859 16.329 25.065 1.00 97.88 230 ALA A C 1
A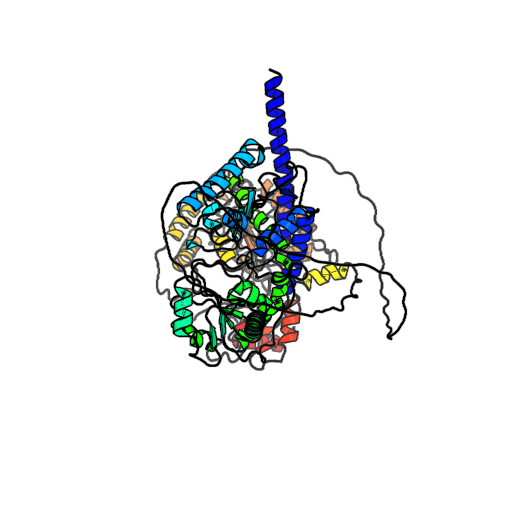TOM 1866 O O . ALA A 1 230 ? -12.478 17.028 25.867 1.00 97.88 230 ALA A O 1
ATOM 1867 N N . PHE A 1 231 ? -10.667 16.687 24.578 1.00 97.88 231 PHE A N 1
ATOM 1868 C CA . PHE A 1 231 ? -9.990 17.942 24.921 1.00 97.88 231 PHE A CA 1
ATOM 1869 C C . PHE A 1 231 ? -9.599 18.780 23.697 1.00 97.88 231 PHE A C 1
ATOM 1871 O O . PHE A 1 231 ? -9.145 18.263 22.670 1.00 97.88 231 PHE A O 1
ATOM 1878 N N . PHE A 1 232 ? -9.724 20.100 23.848 1.00 96.38 232 PHE A N 1
ATOM 1879 C CA . PHE A 1 232 ? -9.212 21.122 22.941 1.00 96.38 232 PHE A CA 1
ATOM 1880 C C . PHE A 1 232 ? -8.804 22.372 23.732 1.00 96.38 232 PHE A C 1
ATOM 1882 O O . PHE A 1 232 ? -9.533 22.821 24.612 1.00 96.38 232 PHE A O 1
ATOM 1889 N N . ALA A 1 233 ? -7.697 23.001 23.342 1.00 93.50 233 ALA A N 1
ATOM 1890 C CA . ALA A 1 233 ? -7.396 24.389 23.687 1.00 93.50 233 ALA A CA 1
ATOM 1891 C C . ALA A 1 233 ? -6.555 25.034 22.576 1.00 93.50 233 ALA A C 1
ATOM 1893 O O . ALA A 1 233 ? -5.702 24.372 21.974 1.00 93.50 233 ALA A O 1
ATOM 1894 N N . GLY A 1 234 ? -6.751 26.328 22.308 1.00 89.44 234 GLY A N 1
ATOM 1895 C CA . GLY A 1 234 ? -5.939 27.038 21.317 1.00 89.44 234 GLY A CA 1
ATOM 1896 C C . GLY A 1 234 ? -6.485 28.378 20.825 1.00 89.44 234 GLY A C 1
ATOM 1897 O O . GLY A 1 234 ? -7.588 28.803 21.153 1.00 89.44 234 GLY A O 1
ATOM 1898 N N . GLY A 1 235 ? -5.681 29.048 19.994 1.00 88.06 235 GLY A N 1
ATOM 1899 C CA . GLY A 1 235 ? -6.031 30.330 19.377 1.00 88.06 235 GLY A CA 1
ATOM 1900 C C . GLY A 1 235 ? -7.241 30.232 18.445 1.00 88.06 235 GLY A C 1
ATOM 1901 O O . GLY A 1 235 ? -7.269 29.365 17.562 1.00 88.06 235 GLY A O 1
ATOM 1902 N N . MET A 1 236 ? -8.198 31.150 18.625 1.00 88.81 236 MET A N 1
ATOM 1903 C CA . MET A 1 236 ? -9.407 31.332 17.809 1.00 88.81 236 MET A CA 1
ATOM 1904 C C . MET A 1 236 ? -9.061 31.935 16.441 1.00 88.81 236 MET A C 1
ATOM 1906 O O . MET A 1 236 ? -9.265 33.116 16.173 1.00 88.81 236 MET A O 1
ATOM 1910 N N . HIS A 1 237 ? -8.443 31.120 15.592 1.00 82.88 237 HIS A N 1
ATOM 1911 C CA . HIS A 1 237 ? -7.983 31.484 14.255 1.00 82.88 237 HIS A CA 1
ATOM 1912 C C . HIS A 1 237 ? -8.622 30.545 13.232 1.00 82.88 237 HIS A C 1
ATOM 1914 O O . HIS A 1 237 ? -8.661 29.337 13.465 1.00 82.88 237 HIS A O 1
ATOM 1920 N N . GLY A 1 238 ? -9.087 31.088 12.106 1.00 84.94 238 GLY A N 1
ATOM 1921 C CA . GLY A 1 238 ? -9.940 30.373 11.152 1.00 84.94 238 GLY A CA 1
ATOM 1922 C C . GLY A 1 238 ? -11.366 30.156 11.663 1.00 84.94 238 GLY A C 1
ATOM 1923 O O . GLY A 1 238 ? -11.647 30.296 12.851 1.00 84.94 238 GLY A O 1
ATOM 1924 N N . ASN A 1 239 ? -12.269 29.797 10.752 1.00 86.94 239 ASN A N 1
ATOM 1925 C CA . ASN A 1 239 ? -13.713 29.756 11.019 1.00 86.94 239 ASN A CA 1
ATOM 1926 C C . ASN A 1 239 ? -14.114 28.593 11.947 1.00 86.94 239 ASN A C 1
ATOM 1928 O O . ASN A 1 239 ? -15.049 28.714 12.734 1.00 86.94 239 ASN A O 1
ATOM 1932 N N . LEU A 1 240 ? -13.380 27.477 11.883 1.00 90.81 240 LEU A N 1
ATOM 1933 C CA . LEU A 1 240 ? -13.721 26.223 12.556 1.00 90.81 240 LEU A CA 1
ATOM 1934 C C . LEU A 1 240 ? -13.607 26.292 14.089 1.00 90.81 240 LEU A C 1
ATOM 1936 O O . LEU A 1 240 ? -14.444 25.747 14.803 1.00 90.81 240 LEU A O 1
ATOM 1940 N N . ARG A 1 241 ? -12.578 26.968 14.620 1.00 94.31 241 ARG A N 1
ATOM 1941 C CA . ARG A 1 241 ? -12.301 26.985 16.071 1.00 94.31 241 ARG A CA 1
ATOM 1942 C C . ARG A 1 241 ? -13.320 27.805 16.877 1.00 94.31 241 ARG A C 1
ATOM 1944 O O . ARG A 1 241 ? -13.748 27.301 17.911 1.00 94.31 241 ARG A O 1
ATOM 1951 N N . PRO A 1 242 ? -13.775 28.991 16.423 1.00 94.19 242 PRO A N 1
ATOM 1952 C CA . PRO A 1 242 ? -14.902 29.689 17.039 1.00 94.19 242 PRO A CA 1
ATOM 1953 C C . PRO A 1 242 ? -16.208 28.886 17.019 1.00 94.19 242 PRO A C 1
ATOM 1955 O O . PRO A 1 242 ? -16.981 28.988 17.968 1.00 94.19 242 PRO A O 1
ATOM 1958 N N . ILE A 1 243 ? -16.455 28.076 15.979 1.00 93.94 243 ILE A N 1
ATOM 1959 C CA . ILE A 1 243 ? -17.634 27.193 15.908 1.00 93.94 243 ILE A CA 1
ATOM 1960 C C . ILE A 1 243 ? -17.510 26.068 16.944 1.00 93.94 243 ILE A C 1
ATOM 1962 O O . ILE A 1 243 ? -18.405 25.919 17.773 1.00 93.94 243 ILE A O 1
ATOM 1966 N N . LEU A 1 244 ? -16.377 25.354 16.963 1.00 94.88 244 LEU A N 1
ATOM 1967 C CA . LEU A 1 244 ? -16.063 24.318 17.957 1.00 94.88 244 LEU A CA 1
ATOM 1968 C C . LEU A 1 244 ? -16.217 24.841 19.395 1.00 94.88 244 LEU A C 1
ATOM 1970 O O . LEU A 1 244 ? -16.826 24.177 20.229 1.00 94.88 244 LEU A O 1
ATOM 1974 N N . LEU A 1 245 ? -15.705 26.045 19.676 1.00 94.44 245 LEU A N 1
ATOM 1975 C CA . LEU A 1 245 ? -15.825 26.675 20.990 1.00 94.44 245 LEU A CA 1
ATOM 1976 C C . LEU A 1 245 ? -17.288 27.008 21.323 1.00 94.44 245 LEU A C 1
ATOM 1978 O O . LEU A 1 245 ? -17.775 26.626 22.380 1.00 94.44 245 LEU A O 1
ATOM 1982 N N . ARG A 1 246 ? -18.015 27.663 20.407 1.00 93.38 246 ARG A N 1
ATOM 1983 C CA . ARG A 1 246 ? -19.429 28.038 20.597 1.00 93.38 246 ARG A CA 1
ATOM 1984 C C . ARG A 1 246 ? -20.337 26.822 20.822 1.00 93.38 246 ARG A C 1
ATOM 1986 O O . ARG A 1 246 ? -21.307 26.928 21.568 1.00 93.38 246 ARG A O 1
ATOM 1993 N N . GLN A 1 247 ? -20.039 25.701 20.167 1.00 93.38 247 GLN A N 1
ATOM 1994 C CA . GLN A 1 247 ? -20.841 24.478 20.239 1.00 93.38 247 GLN A CA 1
ATOM 1995 C C . GLN A 1 247 ? -20.529 23.597 21.455 1.00 93.38 247 GLN A C 1
ATOM 1997 O O . GLN A 1 247 ? -21.422 22.869 21.870 1.00 93.38 247 GLN A O 1
ATOM 2002 N N . TRP A 1 248 ? -19.320 23.658 22.034 1.00 95.38 248 TRP A N 1
ATOM 2003 C CA . TRP A 1 248 ? -18.890 22.676 23.046 1.00 95.38 248 TRP A CA 1
ATOM 2004 C C . TRP A 1 248 ? -18.234 23.242 24.318 1.00 95.38 248 TRP A C 1
ATOM 2006 O O . TRP A 1 248 ? -18.015 22.476 25.255 1.00 95.38 248 TRP A O 1
ATOM 2016 N N . HIS A 1 249 ? -17.939 24.546 24.405 1.00 93.62 249 HIS A N 1
ATOM 2017 C CA . HIS A 1 249 ? -17.437 25.154 25.648 1.00 93.62 249 HIS A CA 1
ATOM 2018 C C . HIS A 1 249 ? -18.489 25.046 26.758 1.00 93.62 249 HIS A C 1
ATOM 2020 O O . HIS A 1 249 ? -19.616 25.519 26.595 1.00 93.62 249 HIS A O 1
ATOM 2026 N N . ASP A 1 250 ? -18.114 24.402 27.864 1.00 89.31 250 ASP A N 1
ATOM 2027 C CA . ASP A 1 250 ? -18.956 24.110 29.033 1.00 89.31 250 ASP A CA 1
ATOM 2028 C C . ASP A 1 250 ? -20.336 23.495 28.704 1.00 89.31 250 ASP A C 1
ATOM 2030 O O . ASP A 1 250 ? -21.304 23.695 29.437 1.00 89.31 250 ASP A O 1
ATOM 2034 N N . LYS A 1 251 ? -20.447 22.742 27.596 1.00 91.38 251 LYS A N 1
ATOM 2035 C CA . LYS A 1 251 ? -21.696 22.054 27.209 1.00 91.38 251 LYS A CA 1
ATOM 2036 C C . LYS A 1 251 ? -21.817 20.635 27.749 1.00 91.38 251 LYS A C 1
ATOM 2038 O O . LYS A 1 251 ? -22.924 20.211 28.057 1.00 91.38 251 LYS A O 1
ATOM 2043 N N . GLU A 1 252 ? -20.703 19.922 27.892 1.00 93.31 252 GLU A N 1
ATOM 2044 C CA . GLU A 1 252 ? -20.667 18.583 28.488 1.00 93.31 252 GLU A CA 1
ATOM 2045 C C . GLU A 1 252 ? -19.534 18.507 29.526 1.00 93.31 252 GLU A C 1
ATOM 2047 O O . GLU A 1 252 ? -18.426 18.989 29.264 1.00 93.31 252 GLU A O 1
ATOM 2052 N N . PRO A 1 253 ? -19.765 17.925 30.719 1.00 91.38 253 PRO A N 1
ATOM 2053 C CA . PRO A 1 253 ? -18.812 17.987 31.829 1.00 91.38 253 PRO A CA 1
ATOM 2054 C C . PRO A 1 253 ? -17.514 17.209 31.566 1.00 91.38 253 PRO A C 1
ATOM 2056 O O . PRO A 1 253 ? -16.477 17.551 32.139 1.00 91.38 253 PRO A O 1
ATOM 2059 N N . ASP A 1 254 ? -17.540 16.211 30.685 1.00 93.81 254 ASP A N 1
ATOM 2060 C CA . ASP A 1 254 ? -16.402 15.407 30.232 1.00 93.81 254 ASP A CA 1
ATOM 2061 C C . ASP A 1 254 ? -15.814 15.880 28.883 1.00 93.81 254 ASP A C 1
ATOM 2063 O O . ASP A 1 254 ? -14.834 15.298 28.416 1.00 93.81 254 ASP A O 1
ATOM 2067 N N . MET A 1 255 ? -16.317 16.967 28.280 1.00 96.88 255 MET A N 1
ATOM 2068 C CA . MET A 1 255 ? -15.687 17.630 27.128 1.00 96.88 255 MET A CA 1
ATOM 2069 C C . MET A 1 255 ? -15.002 18.936 27.553 1.00 96.88 255 MET A C 1
ATOM 2071 O O . MET A 1 255 ? -15.633 19.940 27.869 1.00 96.88 255 MET A O 1
ATOM 2075 N N . LYS A 1 256 ? -13.667 18.944 27.551 1.00 96.69 256 LYS A N 1
ATOM 2076 C CA . LYS A 1 256 ? -12.843 20.086 27.975 1.00 96.69 256 LYS A CA 1
ATOM 2077 C C . LYS A 1 256 ? -12.393 20.905 26.766 1.00 96.69 256 LYS A C 1
ATOM 2079 O O . LYS A 1 256 ? -11.269 20.769 26.286 1.00 96.69 256 LYS A O 1
ATOM 2084 N N . ILE A 1 257 ? -13.308 21.724 26.247 1.00 96.81 257 ILE A N 1
ATOM 2085 C CA . ILE A 1 257 ? -13.126 22.532 25.033 1.00 96.81 257 ILE A CA 1
ATOM 2086 C C . ILE A 1 257 ? -12.943 24.004 25.409 1.00 96.81 257 ILE A C 1
ATOM 2088 O O . ILE A 1 257 ? -13.904 24.672 25.772 1.00 96.81 257 ILE A O 1
ATOM 2092 N N . PHE A 1 258 ? -11.717 24.520 25.298 1.00 94.19 258 PHE A N 1
ATOM 2093 C CA . PHE A 1 258 ? -11.350 25.865 25.752 1.00 94.19 258 PHE A CA 1
ATOM 2094 C C . PHE A 1 258 ? -10.799 26.770 24.647 1.00 94.19 258 PHE A C 1
ATOM 2096 O O . PHE A 1 258 ? -10.358 26.328 23.584 1.00 94.19 258 PHE A O 1
ATOM 2103 N N . GLY A 1 259 ? -10.789 28.072 24.935 1.00 91.69 259 GLY A N 1
ATOM 2104 C CA . GLY A 1 259 ? -10.131 29.085 24.116 1.00 91.69 259 GLY A CA 1
ATOM 2105 C C . GLY A 1 259 ? -8.594 29.036 24.206 1.00 91.69 259 GLY A C 1
ATOM 2106 O O . GLY A 1 259 ? -7.994 27.984 24.458 1.00 91.69 259 GLY A O 1
ATOM 2107 N N . PRO A 1 260 ? -7.913 30.179 24.019 1.00 91.38 260 PRO A N 1
ATOM 2108 C CA . PRO A 1 260 ? -6.493 30.295 24.320 1.00 91.38 260 PRO A CA 1
ATOM 2109 C C . PRO A 1 260 ? -6.276 30.172 25.835 1.00 91.38 260 PRO A C 1
ATOM 2111 O O . PRO A 1 260 ? -6.720 31.026 26.595 1.00 91.38 260 PRO A O 1
ATOM 2114 N N . MET A 1 261 ? -5.567 29.133 26.283 1.00 91.12 261 MET A N 1
ATOM 2115 C CA . MET A 1 261 ? -5.087 29.065 27.669 1.00 91.12 261 MET A CA 1
ATOM 2116 C C . MET A 1 261 ? -3.946 30.070 27.888 1.00 91.12 261 MET A C 1
ATOM 2118 O O . MET A 1 261 ? -3.193 30.380 26.956 1.00 91.12 261 MET A O 1
ATOM 2122 N N . ALA A 1 262 ? -3.807 30.569 29.118 1.00 91.00 262 ALA A N 1
ATOM 2123 C CA . ALA A 1 262 ? -2.783 31.547 29.460 1.00 91.00 262 ALA A CA 1
ATOM 2124 C C . ALA A 1 262 ? -1.355 30.978 29.319 1.00 91.00 262 ALA A C 1
ATOM 2126 O O . ALA A 1 262 ? -1.116 29.768 29.229 1.00 91.00 262 ALA A O 1
ATOM 2127 N N . ARG A 1 263 ? -0.379 31.887 29.202 1.00 84.94 263 ARG A N 1
ATOM 2128 C CA . ARG A 1 263 ? 1.018 31.558 28.865 1.00 84.94 263 ARG A CA 1
ATOM 2129 C C . ARG A 1 263 ? 1.911 31.357 30.085 1.00 84.94 263 ARG A C 1
ATOM 2131 O O . ARG A 1 263 ? 3.129 31.303 29.914 1.00 84.94 263 ARG A O 1
ATOM 2138 N N . ASP A 1 264 ? 1.337 31.209 31.266 1.00 90.06 264 ASP A N 1
ATOM 2139 C CA . ASP A 1 264 ? 2.017 30.857 32.510 1.00 90.06 264 ASP A CA 1
ATOM 2140 C C . ASP A 1 264 ? 2.450 29.377 32.531 1.00 90.06 264 ASP A C 1
ATOM 2142 O O . ASP A 1 264 ? 2.589 28.755 31.472 1.00 90.06 264 ASP A O 1
ATOM 2146 N N . VAL A 1 265 ? 2.793 28.816 33.692 1.00 87.12 265 VAL A N 1
ATOM 2147 C CA . VAL A 1 265 ? 3.222 27.407 33.800 1.00 87.12 265 VAL A CA 1
ATOM 2148 C C . VAL A 1 265 ? 2.143 26.501 34.383 1.00 87.12 265 VAL A C 1
ATOM 2150 O O . VAL A 1 265 ? 2.099 25.336 33.985 1.00 87.12 265 VAL A O 1
ATOM 2153 N N . GLU A 1 266 ? 1.217 27.018 35.191 1.00 91.00 266 GLU A N 1
ATOM 2154 C CA . GLU A 1 266 ? 0.048 26.266 35.652 1.00 91.00 266 GLU A CA 1
ATOM 2155 C C . GLU A 1 266 ? -0.855 25.924 34.459 1.00 91.00 266 GLU A C 1
ATOM 2157 O O . GLU A 1 266 ? -1.091 24.750 34.193 1.00 91.00 266 GLU A O 1
ATOM 2162 N N . SER A 1 267 ? -1.238 26.902 33.633 1.00 90.88 267 SER A N 1
ATOM 2163 C CA . SER A 1 267 ? -1.998 26.695 32.392 1.00 90.88 267 SER A CA 1
ATOM 2164 C C . SER A 1 267 ? -1.302 25.722 31.439 1.00 90.88 267 SER A C 1
ATOM 2166 O O . SER A 1 267 ? -1.948 24.856 30.844 1.00 90.88 267 SER A O 1
ATOM 2168 N N . LYS A 1 268 ? 0.033 25.794 31.319 1.00 88.06 268 LYS A N 1
ATOM 2169 C CA . LYS A 1 268 ? 0.802 24.818 30.527 1.00 88.06 268 LYS A CA 1
ATOM 2170 C C . LYS A 1 268 ? 0.793 23.429 31.160 1.00 88.06 268 LYS A C 1
ATOM 2172 O O . LYS A 1 268 ? 0.810 22.447 30.418 1.00 88.06 268 LYS A O 1
ATOM 2177 N N . ALA A 1 269 ? 0.828 23.307 32.486 1.00 89.12 269 ALA A N 1
ATOM 2178 C CA . ALA A 1 269 ? 0.708 22.030 33.193 1.00 89.12 269 ALA A CA 1
ATOM 2179 C C . ALA A 1 269 ? -0.697 21.443 33.013 1.00 89.12 269 ALA A C 1
ATOM 2181 O O . ALA A 1 269 ? -0.820 20.300 32.586 1.00 89.12 269 ALA A O 1
ATOM 2182 N N . LYS A 1 270 ? -1.734 22.263 33.189 1.00 93.75 270 LYS A N 1
ATOM 2183 C CA . LYS A 1 270 ? -3.157 21.958 33.002 1.00 93.75 270 LYS A CA 1
ATOM 2184 C C . LYS A 1 270 ? -3.466 21.492 31.572 1.00 93.75 270 LYS A C 1
ATOM 2186 O O . LYS A 1 270 ? -4.110 20.464 31.404 1.00 93.75 270 LYS A O 1
ATOM 2191 N N . TYR A 1 271 ? -2.894 22.135 30.546 1.00 92.94 271 TYR A N 1
ATOM 2192 C CA . TYR A 1 271 ? -2.943 21.654 29.153 1.00 92.94 271 TYR A CA 1
ATOM 2193 C C . TYR A 1 271 ? -2.357 20.238 29.005 1.00 92.94 271 TYR A C 1
ATOM 2195 O O . TYR A 1 271 ? -2.982 19.368 28.400 1.00 92.94 271 TYR A O 1
ATOM 2203 N N . ARG A 1 272 ? -1.174 19.970 29.585 1.00 90.81 272 ARG A N 1
ATOM 2204 C CA . ARG A 1 272 ? -0.549 18.632 29.527 1.00 90.81 272 ARG A CA 1
ATOM 2205 C C . ARG A 1 272 ? -1.344 17.596 30.323 1.00 90.81 272 ARG A C 1
ATOM 2207 O O . ARG A 1 272 ? -1.505 16.476 29.851 1.00 90.81 272 ARG A O 1
ATOM 2214 N N . MET A 1 273 ? -1.876 17.972 31.484 1.00 93.75 273 MET A N 1
ATOM 2215 C CA . MET A 1 273 ? -2.755 17.144 32.310 1.00 93.75 273 MET A CA 1
ATOM 2216 C C . MET A 1 273 ? -4.013 16.735 31.536 1.00 93.75 273 MET A C 1
ATOM 2218 O O . MET A 1 273 ? -4.342 15.549 31.522 1.00 93.75 273 MET A O 1
ATOM 2222 N N . TYR A 1 274 ? -4.674 17.676 30.853 1.00 95.88 274 TYR A N 1
ATOM 2223 C CA . TYR A 1 274 ? -5.842 17.384 30.025 1.00 95.88 274 TYR A CA 1
ATOM 2224 C C . TYR A 1 274 ? -5.490 16.478 28.833 1.00 95.88 274 TYR A C 1
ATOM 2226 O O . TYR A 1 274 ? -6.106 15.423 28.698 1.00 95.88 274 TYR A O 1
ATOM 2234 N N . MET A 1 275 ? -4.449 16.786 28.043 1.00 93.94 275 MET A N 1
ATOM 2235 C CA . MET A 1 275 ? -3.995 15.912 26.940 1.00 93.94 275 MET A CA 1
ATOM 2236 C C . MET A 1 275 ? -3.671 14.477 27.411 1.00 93.94 275 MET A C 1
ATOM 2238 O O . MET A 1 275 ? -3.989 13.508 26.727 1.00 93.94 275 MET A O 1
ATOM 2242 N N . LYS A 1 276 ? -3.063 14.322 28.598 1.00 94.31 276 LYS A N 1
ATOM 2243 C CA . LYS A 1 276 ? -2.746 13.012 29.201 1.00 94.31 276 LYS A CA 1
ATOM 2244 C C . LYS A 1 276 ? -3.955 12.292 29.817 1.00 94.31 276 LYS A C 1
ATOM 2246 O O . LYS A 1 276 ? -3.844 11.093 30.059 1.00 94.31 276 LYS A O 1
ATOM 2251 N N . SER A 1 277 ? -5.059 12.995 30.092 1.00 95.81 277 SER A N 1
ATOM 2252 C CA . SER A 1 277 ? -6.248 12.479 30.803 1.00 95.81 277 SER A CA 1
ATOM 2253 C C . SER A 1 277 ? -7.514 12.413 29.938 1.00 95.81 277 SER A C 1
ATOM 2255 O O . SER A 1 277 ? -8.590 12.149 30.470 1.00 95.81 277 SER A O 1
ATOM 2257 N N . SER A 1 278 ? -7.399 12.654 28.629 1.00 97.62 278 SER A N 1
ATOM 2258 C CA . SER A 1 278 ? -8.519 12.607 27.678 1.00 97.62 278 SER A CA 1
ATOM 2259 C C . SER A 1 278 ? -8.461 11.356 26.810 1.00 97.62 278 SER A C 1
ATOM 2261 O O . SER A 1 278 ? -7.363 10.966 26.407 1.00 97.62 278 SER A O 1
ATOM 2263 N N . LYS A 1 279 ? -9.607 10.745 26.482 1.00 97.38 279 LYS A N 1
ATOM 2264 C CA . LYS A 1 279 ? -9.677 9.685 25.460 1.00 97.38 279 LYS A CA 1
ATOM 2265 C C . LYS A 1 279 ? -9.283 10.254 24.088 1.00 97.38 279 LYS A C 1
ATOM 2267 O O . LYS A 1 279 ? -8.382 9.734 23.426 1.00 97.38 279 LYS A O 1
ATOM 2272 N N . TYR A 1 280 ? -9.889 11.385 23.724 1.00 98.31 280 TYR A N 1
ATOM 2273 C CA . TYR A 1 280 ? -9.760 12.032 22.421 1.00 98.31 280 TYR A CA 1
ATOM 2274 C C . TYR A 1 280 ? -9.139 13.439 22.502 1.00 98.31 280 TYR A C 1
ATOM 2276 O O . TYR A 1 280 ? -9.463 14.235 23.385 1.00 98.31 280 TYR A O 1
ATOM 2284 N N . CYS A 1 281 ? -8.270 13.783 21.548 1.00 97.44 281 CYS A N 1
ATOM 2285 C CA . CYS A 1 281 ? -7.598 15.085 21.477 1.00 97.44 281 CYS A CA 1
ATOM 2286 C C . CYS A 1 281 ? -7.880 15.771 20.136 1.00 97.44 281 CYS A C 1
ATOM 2288 O O . CYS A 1 281 ? -7.403 15.352 19.078 1.00 97.44 281 CYS A O 1
ATOM 2290 N N . ILE A 1 282 ? -8.667 16.846 20.173 1.00 97.31 282 ILE A N 1
ATOM 2291 C CA . ILE A 1 282 ? -9.223 17.472 18.972 1.00 97.31 282 ILE A CA 1
ATOM 2292 C C . ILE A 1 282 ? -8.174 18.332 18.269 1.00 97.31 282 ILE A C 1
ATOM 2294 O O . ILE A 1 282 ? -7.566 19.244 18.839 1.00 97.31 282 ILE A O 1
ATOM 2298 N N . CYS A 1 283 ? -8.019 18.067 16.979 1.00 94.69 283 CYS A N 1
ATOM 2299 C CA . CYS A 1 283 ? -6.983 18.583 16.096 1.00 94.69 283 CYS A CA 1
ATOM 2300 C C . CYS A 1 283 ? -7.545 19.508 15.001 1.00 94.69 283 CYS A C 1
ATOM 2302 O O . CYS A 1 283 ? -6.987 19.599 13.914 1.00 94.69 283 CYS A O 1
ATOM 2304 N N . ALA A 1 284 ? -8.622 20.242 15.307 1.00 93.38 284 ALA A N 1
ATOM 2305 C CA . ALA A 1 284 ? -9.258 21.201 14.399 1.00 93.38 284 ALA A CA 1
ATOM 2306 C C . ALA A 1 284 ? -8.277 22.211 13.758 1.00 93.38 284 ALA A C 1
ATOM 2308 O O . ALA A 1 284 ? -7.467 22.826 14.475 1.00 93.38 284 ALA A O 1
ATOM 2309 N N . ARG A 1 285 ? -8.370 22.412 12.433 1.00 88.94 285 ARG A N 1
ATOM 2310 C CA . ARG A 1 285 ? -7.539 23.370 11.672 1.00 88.94 285 ARG A CA 1
ATOM 2311 C C . ARG A 1 285 ? -7.707 24.824 12.125 1.00 88.94 285 ARG A C 1
ATOM 2313 O O . ARG A 1 285 ? -8.545 25.136 12.968 1.00 88.94 285 ARG A O 1
ATOM 2320 N N . GLY A 1 286 ? -6.837 25.707 11.640 1.00 86.00 286 GLY A N 1
ATOM 2321 C CA . GLY A 1 286 ? -6.941 27.158 11.813 1.00 86.00 286 GLY A CA 1
ATOM 2322 C C . GLY A 1 286 ? -7.397 27.850 10.526 1.00 86.00 286 GLY A C 1
ATOM 2323 O O . GLY A 1 286 ? -8.236 27.327 9.792 1.00 86.00 286 GLY A O 1
ATOM 2324 N N . TYR A 1 287 ? -6.799 29.008 10.218 1.00 82.44 287 TYR A N 1
ATOM 2325 C CA . TYR A 1 287 ? -6.827 29.559 8.853 1.00 82.44 287 TYR A CA 1
ATOM 2326 C C . TYR A 1 287 ? -6.178 28.591 7.849 1.00 82.44 287 TYR A C 1
ATOM 2328 O O . TYR A 1 287 ? -6.648 28.457 6.727 1.00 82.44 287 TYR A O 1
ATOM 2336 N N . GLU A 1 288 ? -5.140 27.883 8.294 1.00 84.69 288 GLU A N 1
ATOM 2337 C CA . GLU A 1 288 ? -4.431 26.814 7.589 1.00 84.69 288 GLU A CA 1
ATOM 2338 C C . GLU A 1 288 ? -4.490 25.523 8.429 1.00 84.69 288 GLU A C 1
ATOM 2340 O O . GLU A 1 288 ? -4.863 25.546 9.609 1.00 84.69 288 GLU A O 1
ATOM 2345 N N . VAL A 1 289 ? -4.104 24.387 7.847 1.00 83.75 289 VAL A N 1
ATOM 2346 C CA . VAL A 1 289 ? -4.191 23.061 8.500 1.00 83.75 289 VAL A CA 1
ATOM 2347 C C . VAL A 1 289 ? -3.060 22.787 9.506 1.00 83.75 289 VAL A C 1
ATOM 2349 O O . VAL A 1 289 ? -3.111 21.815 10.256 1.00 83.75 289 VAL A O 1
ATOM 2352 N N . PHE A 1 290 ? -2.049 23.660 9.570 1.00 83.75 290 PHE A N 1
ATOM 2353 C CA . PHE A 1 290 ? -0.916 23.545 10.490 1.00 83.75 290 PHE A CA 1
ATOM 2354 C C . PHE A 1 290 ? -1.353 23.481 11.964 1.00 83.75 290 PHE A C 1
ATOM 2356 O O . PHE A 1 290 ? -1.975 24.404 12.509 1.00 83.75 290 PHE A O 1
ATOM 2363 N N . THR A 1 291 ? -0.971 22.409 12.667 1.00 84.56 291 THR A N 1
ATOM 2364 C CA . THR A 1 291 ? -1.058 22.375 14.129 1.00 84.56 291 THR A CA 1
ATOM 2365 C C . THR A 1 291 ? -0.090 21.370 14.769 1.00 84.56 291 THR A C 1
ATOM 2367 O O . THR A 1 291 ? 0.027 20.247 14.286 1.00 84.56 291 THR A O 1
ATOM 2370 N N . PRO A 1 292 ? 0.563 21.709 15.902 1.00 86.44 292 PRO A N 1
ATOM 2371 C CA . PRO A 1 292 ? 1.378 20.748 16.651 1.00 86.44 292 PRO A CA 1
ATOM 2372 C C . PRO A 1 292 ? 0.539 19.680 17.371 1.00 86.44 292 PRO A C 1
ATOM 2374 O O . PRO A 1 292 ? 1.069 18.632 17.733 1.00 86.44 292 PRO A O 1
ATOM 2377 N N . ARG A 1 293 ? -0.766 19.926 17.585 1.00 89.75 293 ARG A N 1
ATOM 2378 C CA . ARG A 1 293 ? -1.653 19.060 18.386 1.00 89.75 293 ARG A CA 1
ATOM 2379 C C . ARG A 1 293 ? -1.737 17.622 17.884 1.00 89.75 293 ARG A C 1
ATOM 2381 O O . ARG A 1 293 ? -1.900 16.736 18.707 1.00 89.75 293 ARG A O 1
ATOM 2388 N N . ILE A 1 294 ? -1.577 17.382 16.583 1.00 89.19 294 ILE A N 1
ATOM 2389 C CA . ILE A 1 294 ? -1.623 16.028 16.006 1.00 89.19 294 ILE A CA 1
ATOM 2390 C C . ILE A 1 294 ? -0.437 15.189 16.494 1.00 89.19 294 ILE A C 1
ATOM 2392 O O . ILE A 1 294 ? -0.611 14.044 16.904 1.00 89.19 294 ILE A O 1
ATOM 2396 N N . VAL A 1 295 ? 0.758 15.782 16.550 1.00 85.50 295 VAL A N 1
ATOM 2397 C CA . VAL A 1 295 ? 1.939 15.117 17.112 1.00 85.50 295 VAL A CA 1
ATOM 2398 C C . VAL A 1 295 ? 1.877 15.105 18.642 1.00 85.50 295 VAL A C 1
ATOM 2400 O O . VAL A 1 295 ? 2.197 14.086 19.248 1.00 85.50 295 VAL A O 1
ATOM 2403 N N . GLU A 1 296 ? 1.399 16.178 19.287 1.00 87.62 296 GLU A N 1
ATOM 2404 C CA . GLU A 1 296 ? 1.225 16.197 20.748 1.00 87.62 296 GLU A CA 1
ATOM 2405 C C . GLU A 1 296 ? 0.210 15.155 21.253 1.00 87.62 296 GLU A C 1
ATOM 2407 O O . GLU A 1 296 ? 0.432 14.557 22.303 1.00 87.62 296 GLU A O 1
ATOM 2412 N N . ALA A 1 297 ? -0.870 14.884 20.515 1.00 91.56 297 ALA A N 1
ATOM 2413 C CA . ALA A 1 297 ? -1.839 13.839 20.844 1.00 91.56 297 ALA A CA 1
ATOM 2414 C C . ALA A 1 297 ? -1.165 12.458 20.871 1.00 91.56 297 ALA A C 1
ATOM 2416 O O . ALA A 1 297 ? -1.252 11.748 21.873 1.00 91.56 297 ALA A O 1
ATOM 2417 N N . VAL A 1 298 ? -0.374 12.131 19.840 1.00 88.62 298 VAL A N 1
ATOM 2418 C CA . VAL A 1 298 ? 0.415 10.888 19.802 1.00 88.62 298 VAL A CA 1
ATOM 2419 C C . VAL A 1 298 ? 1.487 10.852 20.899 1.00 88.62 298 VAL A C 1
ATOM 2421 O O . VAL A 1 298 ? 1.751 9.809 21.506 1.00 88.62 298 VAL A O 1
ATOM 2424 N N . TYR A 1 299 ? 2.092 11.997 21.215 1.00 84.88 299 TYR A N 1
ATOM 2425 C CA . TYR A 1 299 ? 3.082 12.120 22.286 1.00 84.88 299 TYR A CA 1
ATOM 2426 C C . TYR A 1 299 ? 2.477 11.807 23.663 1.00 84.88 299 TYR A C 1
ATOM 2428 O O . TYR A 1 299 ? 3.092 11.037 24.408 1.00 84.88 299 TYR A O 1
ATOM 2436 N N . TYR A 1 300 ? 1.276 12.323 23.952 1.00 89.75 300 TYR A N 1
ATOM 2437 C CA . TYR A 1 300 ? 0.510 12.118 25.194 1.00 89.75 300 TYR A CA 1
ATOM 2438 C C . TYR A 1 300 ? -0.442 10.904 25.165 1.00 89.75 300 TYR A C 1
ATOM 2440 O O . TYR A 1 300 ? -1.237 10.701 26.088 1.00 89.75 300 TYR A O 1
ATOM 2448 N N . GLU A 1 301 ? -0.331 10.068 24.131 1.00 91.56 301 GLU A N 1
ATOM 2449 C CA . GLU A 1 301 ? -1.048 8.793 23.985 1.00 91.56 301 GLU A CA 1
ATOM 2450 C C . GLU A 1 301 ? -2.572 8.985 24.058 1.00 91.56 301 GLU A C 1
ATOM 2452 O O . GLU A 1 301 ? -3.284 8.259 24.737 1.00 91.56 301 GLU A O 1
ATOM 2457 N N . CYS A 1 302 ? -3.046 10.032 23.385 1.00 93.94 302 CYS A N 1
ATOM 2458 C CA . CYS A 1 302 ? -4.435 10.459 23.257 1.00 93.94 302 C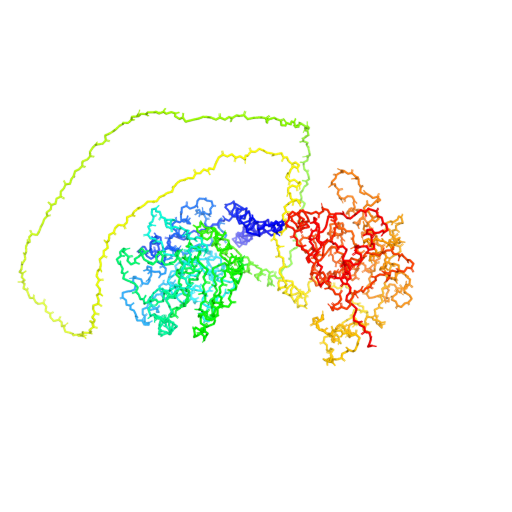YS A CA 1
ATOM 2459 C C . CYS A 1 302 ? -4.862 10.284 21.794 1.00 93.94 302 CYS A C 1
ATOM 2461 O O . CYS A 1 302 ? -4.086 10.643 20.905 1.00 93.94 302 CYS A O 1
ATOM 2463 N N . VAL A 1 303 ? -6.058 9.757 21.518 1.00 96.88 303 VAL A N 1
ATOM 2464 C CA . VAL A 1 303 ? -6.489 9.486 20.134 1.00 96.88 303 VAL A CA 1
ATOM 2465 C C . VAL A 1 303 ? -6.763 10.817 19.415 1.00 96.88 303 VAL A C 1
ATOM 2467 O O . VAL A 1 303 ? -7.646 11.564 19.849 1.00 96.88 303 VAL A O 1
ATOM 2470 N N . PRO A 1 304 ? -6.017 11.180 18.352 1.00 96.62 304 PRO A N 1
ATOM 2471 C CA . PRO A 1 304 ? -6.236 12.446 17.669 1.00 96.62 304 PRO A CA 1
ATOM 2472 C C . PRO A 1 304 ? -7.560 12.426 16.896 1.00 96.62 304 PRO A C 1
ATOM 2474 O O . PRO A 1 304 ? -7.854 11.477 16.171 1.00 96.62 304 PRO A O 1
ATOM 2477 N N . VAL A 1 305 ? -8.342 13.499 17.029 1.00 97.94 305 VAL A N 1
ATOM 2478 C CA . VAL A 1 305 ? -9.571 13.723 16.251 1.00 97.94 305 VAL A CA 1
ATOM 2479 C C . VAL A 1 305 ? -9.296 14.823 15.236 1.00 97.94 305 VAL A C 1
ATOM 2481 O O . VAL A 1 305 ? -9.219 16.001 15.594 1.00 97.94 305 VAL A O 1
ATOM 2484 N N . ILE A 1 306 ? -9.065 14.446 13.984 1.00 96.19 306 ILE A N 1
ATOM 2485 C CA . ILE A 1 306 ? -8.691 15.358 12.903 1.00 96.19 306 ILE A CA 1
ATOM 2486 C C . ILE A 1 306 ? -9.967 15.989 12.343 1.00 96.19 306 ILE A C 1
ATOM 2488 O O . ILE A 1 306 ? -10.858 15.286 11.878 1.00 96.19 306 ILE A O 1
ATOM 2492 N N . ILE A 1 307 ? -10.041 17.322 12.405 1.00 94.81 307 ILE A N 1
ATOM 2493 C CA . ILE A 1 307 ? -11.162 18.109 11.874 1.00 94.81 307 ILE A CA 1
ATOM 2494 C C . ILE A 1 307 ? -10.588 19.143 10.904 1.00 94.81 307 ILE A C 1
ATOM 2496 O O . ILE A 1 307 ? -10.171 20.238 11.304 1.00 94.81 307 ILE A O 1
ATOM 2500 N N . SER A 1 308 ? -10.424 18.712 9.656 1.00 89.69 308 SER A N 1
ATOM 2501 C CA . SER A 1 308 ? -9.839 19.477 8.555 1.00 89.69 308 SER A CA 1
ATOM 2502 C C . SER A 1 308 ? -9.994 18.679 7.261 1.00 89.69 308 SER A C 1
ATOM 2504 O O . SER A 1 308 ? -9.312 17.666 7.108 1.00 89.69 308 SER A O 1
ATOM 2506 N N . ASP A 1 309 ? -10.833 19.132 6.334 1.00 87.69 309 ASP A N 1
ATOM 2507 C CA . ASP A 1 309 ? -11.253 18.285 5.202 1.00 87.69 309 ASP A CA 1
ATOM 2508 C C . ASP A 1 309 ? -10.105 18.022 4.187 1.00 87.69 309 ASP A C 1
ATOM 2510 O O . ASP A 1 309 ? -9.984 16.922 3.656 1.00 87.69 309 ASP A O 1
ATOM 2514 N N . ASP A 1 310 ? -9.196 18.989 3.991 1.00 84.62 310 ASP A N 1
ATOM 2515 C CA . ASP A 1 310 ? -8.066 18.935 3.033 1.00 84.62 310 ASP A CA 1
ATOM 2516 C C . ASP A 1 310 ? -6.697 18.515 3.632 1.00 84.62 310 ASP A C 1
ATOM 2518 O O . ASP A 1 310 ? -5.642 18.786 3.043 1.00 84.62 310 ASP A O 1
ATOM 2522 N N . TYR A 1 311 ? -6.653 17.928 4.835 1.00 87.69 311 TYR A N 1
ATOM 2523 C CA . TYR A 1 311 ? -5.382 17.695 5.542 1.00 87.69 311 TYR A CA 1
ATOM 2524 C C . TYR A 1 311 ? -4.683 16.378 5.179 1.00 87.69 311 TYR A C 1
ATOM 2526 O O . TYR A 1 311 ? -5.211 15.300 5.443 1.00 87.69 311 TYR A O 1
ATOM 2534 N N . VAL A 1 312 ? -3.431 16.455 4.707 1.00 86.06 312 VAL A N 1
ATOM 2535 C CA . VAL A 1 312 ? -2.538 15.288 4.598 1.00 86.06 312 VAL A CA 1
ATOM 2536 C C . VAL A 1 312 ? -1.728 15.131 5.894 1.00 86.06 312 VAL A C 1
ATOM 2538 O O . VAL A 1 312 ? -0.807 15.927 6.133 1.00 86.06 312 VAL A O 1
ATOM 2541 N N . PRO A 1 313 ? -2.015 14.130 6.746 1.00 84.88 313 PRO A N 1
ATOM 2542 C CA . PRO A 1 313 ? -1.308 13.953 8.008 1.00 84.88 313 PRO A CA 1
ATOM 2543 C C . PRO A 1 313 ? 0.138 13.465 7.809 1.00 84.88 313 PRO A C 1
ATOM 2545 O O . PRO A 1 313 ? 0.503 13.001 6.725 1.00 84.88 313 PRO A O 1
ATOM 2548 N N . PRO A 1 314 ? 1.012 13.570 8.829 1.00 77.62 314 PRO A N 1
ATOM 2549 C CA . PRO A 1 314 ? 2.409 13.193 8.673 1.00 77.62 314 PRO A CA 1
ATOM 2550 C C . PRO A 1 314 ? 2.561 11.698 8.379 1.00 77.62 314 PRO A C 1
ATOM 2552 O O . PRO A 1 314 ? 2.027 10.857 9.103 1.00 77.62 314 PRO A O 1
ATOM 2555 N N . PHE A 1 315 ? 3.329 11.375 7.337 1.00 69.56 315 PHE A N 1
ATOM 2556 C CA . PHE A 1 315 ? 3.582 10.000 6.889 1.00 69.56 315 PHE A CA 1
ATOM 2557 C C . PHE A 1 315 ? 2.314 9.245 6.450 1.00 69.56 315 PHE A C 1
ATOM 2559 O O . PHE A 1 315 ? 2.218 8.033 6.642 1.00 69.56 315 PHE A O 1
ATOM 2566 N N . PHE A 1 316 ? 1.350 9.953 5.852 1.00 69.25 316 PHE A N 1
ATOM 2567 C CA . PHE A 1 316 ? 0.143 9.389 5.231 1.00 69.25 316 PHE A CA 1
ATOM 2568 C C . PHE A 1 316 ? 0.443 8.252 4.232 1.00 69.25 316 PHE A C 1
ATOM 2570 O O . PHE A 1 316 ? -0.340 7.321 4.086 1.00 69.25 316 PHE A O 1
ATOM 2577 N N . GLU A 1 317 ? 1.614 8.273 3.595 1.00 62.47 317 GLU A N 1
ATOM 2578 C CA . GLU A 1 317 ? 2.085 7.247 2.660 1.00 62.47 317 GLU A CA 1
ATOM 2579 C C . GLU A 1 317 ? 2.480 5.918 3.343 1.00 62.47 317 GLU A C 1
ATOM 2581 O O . GLU A 1 317 ? 2.642 4.900 2.667 1.00 62.47 317 GLU A O 1
ATOM 2586 N N . PHE A 1 318 ? 2.648 5.920 4.672 1.00 61.25 318 PHE A N 1
ATOM 2587 C CA . PHE A 1 318 ? 3.183 4.802 5.464 1.00 61.25 318 PHE A CA 1
ATOM 2588 C C . PHE A 1 318 ? 2.299 4.396 6.652 1.00 61.25 318 PHE A C 1
ATOM 2590 O O . PHE A 1 318 ? 2.444 3.284 7.166 1.00 61.25 318 PHE A O 1
ATOM 2597 N N . LEU A 1 319 ? 1.435 5.297 7.125 1.00 66.25 319 LEU A N 1
ATOM 2598 C CA . LEU A 1 319 ? 0.626 5.132 8.328 1.00 66.25 319 LEU A CA 1
ATOM 2599 C C . LEU A 1 319 ? -0.866 5.078 7.985 1.00 66.25 319 LEU A C 1
ATOM 2601 O O . LEU A 1 319 ? -1.426 6.026 7.444 1.00 66.25 319 LEU A O 1
ATOM 2605 N N . ASP A 1 320 ? -1.507 3.982 8.387 1.00 74.00 320 ASP A N 1
ATOM 2606 C CA . ASP A 1 320 ? -2.964 3.837 8.468 1.00 74.00 320 ASP A CA 1
ATOM 2607 C C . ASP A 1 320 ? -3.515 4.771 9.563 1.00 74.00 320 ASP A C 1
ATOM 2609 O O . ASP A 1 320 ? -3.645 4.375 10.721 1.00 74.00 320 ASP A O 1
ATOM 2613 N N . TRP A 1 321 ? -3.761 6.038 9.211 1.00 82.25 321 TRP A N 1
ATOM 2614 C CA . TRP A 1 321 ? -4.269 7.048 10.145 1.00 82.25 321 TRP A CA 1
ATOM 2615 C C . TRP A 1 321 ? -5.706 6.760 10.596 1.00 82.25 321 TRP A C 1
ATOM 2617 O O . TRP A 1 321 ? -6.014 6.989 11.763 1.00 82.25 321 TRP A O 1
ATOM 2627 N N . GLU A 1 322 ? -6.570 6.211 9.738 1.00 86.75 322 GLU A N 1
ATOM 2628 C CA . GLU A 1 322 ? -7.920 5.755 10.126 1.00 86.75 322 GLU A CA 1
ATOM 2629 C C . GLU A 1 322 ? -7.860 4.660 11.204 1.00 86.75 322 GLU A C 1
ATOM 2631 O O . GLU A 1 322 ? -8.703 4.590 12.097 1.00 86.75 322 GLU A O 1
ATOM 2636 N N . GLY A 1 323 ? -6.806 3.842 11.187 1.00 85.19 323 GLY A N 1
ATOM 2637 C CA . GLY A 1 323 ? -6.547 2.835 12.201 1.00 85.19 323 GLY A CA 1
ATOM 2638 C C . GLY A 1 323 ? -6.280 3.366 13.612 1.00 85.19 323 GLY A C 1
ATOM 2639 O O . GLY A 1 323 ? -6.418 2.585 14.550 1.00 85.19 323 GLY A O 1
ATOM 2640 N N . PHE A 1 324 ? -5.883 4.631 13.802 1.00 90.25 324 PHE A N 1
ATOM 2641 C CA . PHE A 1 324 ? -5.528 5.179 15.128 1.00 90.25 324 PHE A CA 1
ATOM 2642 C C . PHE A 1 324 ? -5.984 6.625 15.389 1.00 90.25 324 PHE A C 1
ATOM 2644 O O . PHE A 1 324 ? -5.582 7.227 16.387 1.00 90.25 324 PHE A O 1
ATOM 2651 N N . SER A 1 325 ? -6.811 7.194 14.515 1.00 94.81 325 SER A N 1
ATOM 2652 C CA . SER A 1 325 ? -7.335 8.557 14.621 1.00 94.81 325 SER A CA 1
ATOM 2653 C C . SER A 1 325 ? -8.761 8.636 14.084 1.00 94.81 325 SER A C 1
ATOM 2655 O O . SER A 1 325 ? -9.162 7.833 13.245 1.00 94.81 325 SER A O 1
ATOM 2657 N N . VAL A 1 326 ? -9.524 9.619 14.559 1.00 97.38 326 VAL A N 1
ATOM 2658 C CA . VAL A 1 326 ? -10.908 9.840 14.125 1.00 97.38 326 VAL A CA 1
ATOM 2659 C C . VAL A 1 326 ? -10.941 11.040 13.186 1.00 97.38 326 VAL A C 1
ATOM 2661 O O . VAL A 1 326 ? -10.658 12.160 13.610 1.00 97.38 326 VAL A O 1
ATOM 2664 N N . PHE A 1 327 ? -11.298 10.832 11.921 1.00 95.69 327 PHE A N 1
ATOM 2665 C CA . PHE A 1 327 ? -11.578 11.927 10.991 1.00 95.69 327 PHE A CA 1
ATOM 2666 C C . PHE A 1 327 ? -13.035 12.376 11.150 1.00 95.69 327 PHE A C 1
ATOM 2668 O O . PHE A 1 327 ? -13.951 11.556 11.116 1.00 95.69 327 PHE A O 1
ATOM 2675 N N . VAL A 1 328 ? -13.250 13.680 11.328 1.00 95.62 328 VAL A N 1
ATOM 2676 C CA . VAL A 1 328 ? -14.579 14.303 11.399 1.00 95.62 328 VAL A CA 1
ATOM 2677 C C . VAL A 1 328 ? -14.605 15.459 10.410 1.00 95.62 328 VAL A C 1
ATOM 2679 O O . VAL A 1 328 ? -13.739 16.331 10.463 1.00 95.62 328 VAL A O 1
ATOM 2682 N N . LEU A 1 329 ? -15.592 15.468 9.513 1.00 93.81 329 LEU A N 1
ATOM 2683 C CA . LEU A 1 329 ? -15.750 16.541 8.533 1.00 93.81 329 LEU A CA 1
ATOM 2684 C C . LEU A 1 329 ? -16.097 17.861 9.231 1.00 93.81 329 LEU A C 1
ATOM 2686 O O . LEU A 1 329 ? -16.785 17.875 10.254 1.00 93.81 329 LEU A O 1
ATOM 2690 N N . GLU A 1 330 ? -15.676 18.989 8.669 1.00 90.94 330 GLU A N 1
ATOM 2691 C CA . GLU A 1 330 ? -15.841 20.298 9.320 1.00 90.94 330 GLU A CA 1
ATOM 2692 C C . GLU A 1 330 ? -17.305 20.697 9.558 1.00 90.94 330 GLU A C 1
ATOM 2694 O O . GLU A 1 330 ? -17.622 21.354 10.554 1.00 90.94 330 GLU A O 1
ATOM 2699 N N . LYS A 1 331 ? -18.215 20.239 8.692 1.00 92.94 331 LYS A N 1
ATOM 2700 C CA . LYS A 1 331 ? -19.672 20.388 8.857 1.00 92.94 331 LYS A CA 1
ATOM 2701 C C . LYS A 1 331 ? -20.230 19.614 10.065 1.00 92.94 331 LYS A C 1
ATOM 2703 O O . LYS A 1 331 ? -21.246 20.005 10.631 1.00 92.94 331 LYS A O 1
ATOM 2708 N N . ASP A 1 332 ? -19.566 18.529 10.466 1.00 93.75 332 ASP A N 1
ATOM 2709 C CA . ASP A 1 332 ? -20.046 17.561 11.457 1.00 93.75 332 ASP A CA 1
ATOM 2710 C C . ASP A 1 332 ? -19.541 17.850 12.881 1.00 93.75 332 ASP A C 1
ATOM 2712 O O . ASP A 1 332 ? -19.817 17.086 13.806 1.00 93.75 332 ASP A O 1
ATOM 2716 N N . VAL A 1 333 ? -18.887 18.998 13.113 1.00 94.12 333 VAL A N 1
ATOM 2717 C CA . VAL A 1 333 ? -18.498 19.454 14.465 1.00 94.12 333 VAL A CA 1
ATOM 2718 C C . VAL A 1 333 ? -19.702 19.558 15.407 1.00 94.12 333 VAL A C 1
ATOM 2720 O O . VAL A 1 333 ? -19.564 19.255 16.589 1.00 94.12 333 VAL A O 1
ATOM 2723 N N . GLY A 1 334 ? -20.899 19.872 14.900 1.00 93.75 334 GLY A N 1
ATOM 2724 C CA . GLY A 1 334 ? -22.136 19.860 15.695 1.00 93.75 334 GLY A CA 1
ATOM 2725 C C . GLY A 1 334 ? -22.570 18.467 16.183 1.00 93.75 334 GLY A C 1
ATOM 2726 O O . GLY A 1 334 ? -23.399 18.371 17.079 1.00 93.75 334 GLY A O 1
ATOM 2727 N N . ASN A 1 335 ? -21.992 17.390 15.642 1.00 95.56 335 ASN A N 1
ATOM 2728 C CA . ASN A 1 335 ? -22.232 16.000 16.043 1.00 95.56 335 ASN A CA 1
ATOM 2729 C C . ASN A 1 335 ? -21.099 15.411 16.912 1.00 95.56 335 ASN A C 1
ATOM 2731 O O . ASN A 1 335 ? -21.149 14.225 17.234 1.00 95.56 335 ASN A O 1
ATOM 2735 N N . LEU A 1 336 ? -20.074 16.191 17.279 1.00 95.81 336 LEU A N 1
ATOM 2736 C CA . LEU A 1 336 ? -18.802 15.676 17.804 1.00 95.81 336 LEU A CA 1
ATOM 2737 C C . LEU A 1 336 ? -18.939 14.730 19.013 1.00 95.81 336 LEU A C 1
ATOM 2739 O O . LEU A 1 336 ? -18.361 13.646 18.977 1.00 95.81 336 LEU A O 1
ATOM 2743 N N . SER A 1 337 ? -19.728 15.078 20.038 1.00 95.50 337 SER A N 1
ATOM 2744 C CA . SER A 1 337 ? -19.981 14.176 21.180 1.00 95.50 337 SER A CA 1
ATOM 2745 C C . SER A 1 337 ? -20.604 12.847 20.737 1.00 95.50 337 SER A C 1
ATOM 2747 O O . SER A 1 337 ? -20.072 11.776 21.031 1.00 95.50 337 SER A O 1
ATOM 2749 N N . ARG A 1 338 ? -21.668 12.904 19.921 1.00 96.50 338 ARG A N 1
ATOM 2750 C CA . ARG A 1 338 ? -22.356 11.724 19.370 1.00 96.50 338 ARG A CA 1
ATOM 2751 C C . ARG A 1 338 ? -21.418 10.832 18.554 1.00 96.50 338 ARG A C 1
ATOM 2753 O O . ARG A 1 338 ? -21.507 9.615 18.663 1.00 96.50 338 ARG A O 1
ATOM 2760 N N . ILE A 1 339 ? -20.515 11.419 17.766 1.00 97.75 339 ILE A N 1
ATOM 2761 C CA . ILE A 1 339 ? -19.518 10.675 16.980 1.00 97.75 339 ILE A CA 1
ATOM 2762 C C . ILE A 1 339 ? -18.520 9.966 17.904 1.00 97.75 339 ILE A C 1
ATOM 2764 O O . ILE A 1 339 ? -18.278 8.775 17.734 1.00 97.75 339 ILE A O 1
ATOM 2768 N N . LEU A 1 340 ? -17.970 10.664 18.902 1.00 97.75 340 LEU A N 1
ATOM 2769 C CA . LEU A 1 340 ? -16.951 10.099 19.794 1.00 97.75 340 LEU A CA 1
ATOM 2770 C C . LEU A 1 340 ? -17.511 9.068 20.788 1.00 97.75 340 LEU A C 1
ATOM 2772 O O . LEU A 1 340 ? -16.787 8.148 21.162 1.00 97.75 340 LEU A O 1
ATOM 2776 N N . ARG A 1 341 ? -18.787 9.187 21.183 1.00 96.94 341 ARG A N 1
ATOM 2777 C CA . ARG A 1 341 ? -19.496 8.206 22.028 1.00 96.94 341 ARG A CA 1
ATOM 2778 C C . ARG A 1 341 ? -20.052 7.005 21.250 1.00 96.94 341 ARG A C 1
ATOM 2780 O O . ARG A 1 341 ? -20.345 5.989 21.864 1.00 96.94 341 ARG A O 1
ATOM 2787 N N . ALA A 1 342 ? -20.183 7.093 19.922 1.00 97.25 342 ALA A N 1
ATOM 2788 C CA . ALA A 1 342 ? -20.580 5.963 19.070 1.00 97.25 342 ALA A CA 1
ATOM 2789 C C . ALA A 1 342 ? -19.427 4.981 18.772 1.00 97.25 342 ALA A C 1
ATOM 2791 O O . ALA A 1 342 ? -19.651 3.918 18.194 1.00 97.25 342 ALA A O 1
ATOM 2792 N N . ILE A 1 343 ? -18.195 5.328 19.151 1.00 96.88 343 ILE A N 1
ATOM 2793 C CA . ILE A 1 343 ? -17.028 4.447 19.074 1.00 96.88 343 ILE A CA 1
ATOM 2794 C C . ILE A 1 343 ? -17.022 3.571 20.331 1.00 96.88 343 ILE A C 1
ATOM 2796 O O . ILE A 1 343 ? -16.953 4.100 21.439 1.00 96.88 343 ILE A O 1
ATOM 2800 N N . SER A 1 344 ? -17.082 2.247 20.164 1.00 96.50 344 SER A N 1
ATOM 2801 C CA . SER A 1 344 ? -17.062 1.312 21.295 1.00 96.50 344 SER A CA 1
ATOM 2802 C C . SER A 1 344 ? -15.723 1.343 22.041 1.00 96.50 344 SER A C 1
ATOM 2804 O O . SER A 1 344 ? -14.688 1.706 21.469 1.00 96.50 344 SER A O 1
ATOM 2806 N N . ASP A 1 345 ? -15.717 0.954 23.318 1.00 93.25 345 ASP A N 1
ATOM 2807 C CA . ASP A 1 345 ? -14.502 1.022 24.133 1.00 93.25 345 ASP A CA 1
ATOM 2808 C C . ASP A 1 345 ? -13.409 0.047 23.655 1.00 93.25 345 ASP A C 1
ATOM 2810 O O . ASP A 1 345 ? -12.229 0.381 23.738 1.00 93.25 345 ASP A O 1
ATOM 2814 N N . GLU A 1 346 ? -13.762 -1.081 23.026 1.00 93.56 346 GLU A N 1
ATOM 2815 C CA . GLU A 1 346 ? -12.795 -1.967 22.356 1.00 93.56 346 GLU A CA 1
ATOM 2816 C C . GLU A 1 346 ? -12.145 -1.263 21.158 1.00 93.56 346 GLU A C 1
ATOM 2818 O O . GLU A 1 346 ? -10.933 -1.355 20.948 1.00 93.56 346 GLU A O 1
ATOM 2823 N N . LYS A 1 347 ? -12.931 -0.512 20.373 1.00 93.94 347 LYS A N 1
ATOM 2824 C CA . LYS A 1 347 ? -12.406 0.213 19.212 1.00 93.94 347 LYS A CA 1
ATOM 2825 C C . LYS A 1 347 ? -11.558 1.415 19.627 1.00 93.94 347 LYS A C 1
ATOM 2827 O O . LYS A 1 347 ? -10.541 1.696 18.989 1.00 93.94 347 LYS A O 1
ATOM 2832 N N . TYR A 1 348 ? -11.930 2.092 20.710 1.00 95.94 348 TYR A N 1
ATOM 2833 C CA . TYR A 1 348 ? -11.097 3.108 21.346 1.00 95.94 348 TYR A CA 1
ATOM 2834 C C . TYR A 1 348 ? -9.783 2.507 21.883 1.00 95.94 348 TYR A C 1
ATOM 2836 O O . TYR A 1 348 ? -8.717 3.074 21.631 1.00 95.94 348 TYR A O 1
ATOM 2844 N N . GLN A 1 349 ? -9.833 1.334 22.526 1.00 92.69 349 GLN A N 1
ATOM 2845 C CA . GLN A 1 349 ? -8.659 0.598 23.004 1.00 92.69 349 GLN A CA 1
ATOM 2846 C C . GLN A 1 349 ? -7.698 0.250 21.852 1.00 92.69 349 GLN A C 1
ATOM 2848 O O . GLN A 1 349 ? -6.509 0.558 21.952 1.00 92.69 349 GLN A O 1
ATOM 2853 N N . GLU A 1 350 ? -8.194 -0.294 20.728 1.00 91.19 350 GLU A N 1
ATOM 2854 C CA . GLU A 1 350 ? -7.368 -0.551 19.533 1.00 91.19 350 GLU A CA 1
ATOM 2855 C C . GLU A 1 350 ? -6.623 0.708 19.062 1.00 91.19 350 GLU A C 1
ATOM 2857 O O . GLU A 1 350 ? -5.422 0.661 18.774 1.00 91.19 350 GLU A O 1
ATOM 2862 N N . MET A 1 351 ? -7.338 1.834 18.948 1.00 93.50 351 MET A N 1
ATOM 2863 C CA . MET A 1 351 ? -6.748 3.093 18.494 1.00 93.50 351 MET A CA 1
ATOM 2864 C C . MET A 1 351 ? -5.702 3.589 19.492 1.00 93.50 351 MET A C 1
ATOM 2866 O O . MET A 1 351 ? -4.595 3.945 19.086 1.00 93.50 351 MET A O 1
ATOM 2870 N N . TRP A 1 352 ? -6.008 3.563 20.792 1.00 92.38 352 TRP A N 1
ATOM 2871 C CA . TRP A 1 352 ? -5.080 3.974 21.843 1.00 92.38 352 TRP A CA 1
ATOM 2872 C C . TRP A 1 352 ? -3.790 3.144 21.839 1.00 92.38 352 TRP A C 1
ATOM 2874 O O . TRP A 1 352 ? -2.696 3.710 21.919 1.00 92.38 352 TRP A O 1
ATOM 2884 N N . GLU A 1 353 ? -3.885 1.823 21.676 1.00 87.81 353 GLU A N 1
ATOM 2885 C CA . GLU A 1 353 ? -2.709 0.954 21.589 1.00 87.81 353 GLU A CA 1
ATOM 2886 C C . GLU A 1 353 ? -1.851 1.284 20.365 1.00 87.81 353 GLU A C 1
ATOM 2888 O O . GLU A 1 353 ? -0.636 1.441 20.495 1.00 87.81 353 GLU A O 1
ATOM 2893 N N . ARG A 1 354 ? -2.460 1.503 19.194 1.00 84.19 354 ARG A N 1
ATOM 2894 C CA . ARG A 1 354 ? -1.742 1.922 17.976 1.00 84.19 354 ARG A CA 1
ATOM 2895 C C . ARG A 1 354 ? -1.086 3.305 18.134 1.00 84.19 354 ARG A C 1
ATOM 2897 O O . ARG A 1 354 ? 0.062 3.488 17.714 1.00 84.19 354 ARG A O 1
ATOM 2904 N N . VAL A 1 355 ? -1.737 4.257 18.813 1.00 84.44 355 VAL A N 1
ATOM 2905 C CA . VAL A 1 355 ? -1.130 5.551 19.190 1.00 84.44 355 VAL A CA 1
ATOM 2906 C C . VAL A 1 355 ? 0.068 5.339 20.130 1.00 84.44 355 VAL A C 1
ATOM 2908 O O . VAL A 1 355 ? 1.149 5.884 19.894 1.00 84.44 355 VAL A O 1
ATOM 2911 N N . LYS A 1 356 ? -0.075 4.503 21.165 1.00 78.06 356 LYS A N 1
ATOM 2912 C CA . LYS A 1 356 ? 0.988 4.162 22.127 1.00 78.06 356 LYS A CA 1
ATOM 2913 C C . LYS A 1 356 ? 2.144 3.378 21.498 1.00 78.06 356 LYS A C 1
ATOM 2915 O O . LYS A 1 356 ? 3.286 3.518 21.942 1.00 78.06 356 LYS A O 1
ATOM 2920 N N . MET A 1 357 ? 1.892 2.597 20.447 1.00 64.31 357 MET A N 1
ATOM 2921 C CA . MET A 1 357 ? 2.927 1.935 19.646 1.00 64.31 357 MET A CA 1
ATOM 2922 C C . MET A 1 357 ? 3.632 2.890 18.674 1.00 64.31 357 MET A C 1
ATOM 2924 O O . MET A 1 357 ? 4.782 2.629 18.320 1.00 64.31 357 MET A O 1
ATOM 2928 N N . SER A 1 358 ? 3.026 4.030 18.322 1.00 58.31 358 SER A N 1
ATOM 2929 C CA . SER A 1 358 ? 3.574 5.047 17.403 1.00 58.31 358 SER A CA 1
ATOM 2930 C C . SER A 1 358 ? 4.739 5.872 17.980 1.00 58.31 358 SER A C 1
ATOM 2932 O O . SER A 1 358 ? 4.948 7.037 17.640 1.00 58.31 358 SER A O 1
ATOM 2934 N N . LYS A 1 359 ? 5.563 5.260 18.840 1.00 53.47 359 LYS A N 1
ATOM 2935 C CA . LYS A 1 359 ? 6.730 5.865 19.503 1.00 53.47 359 LYS A CA 1
ATOM 2936 C C . LYS A 1 359 ? 7.798 6.374 18.533 1.00 53.47 359 LYS A C 1
ATOM 2938 O O . LYS A 1 359 ? 8.514 7.298 18.895 1.00 53.47 359 LYS A O 1
ATOM 2943 N N . TRP A 1 360 ? 7.874 5.871 17.297 1.00 52.22 360 TRP A N 1
ATOM 2944 C CA . TRP A 1 360 ? 8.815 6.389 16.290 1.00 52.22 360 TRP A CA 1
ATOM 2945 C C . TRP A 1 360 ? 8.571 7.872 15.953 1.00 52.22 360 TRP A C 1
ATOM 2947 O O . TRP A 1 360 ? 9.537 8.601 15.731 1.00 52.22 360 TRP A O 1
ATOM 2957 N N . LEU A 1 361 ? 7.322 8.362 16.009 1.00 52.88 361 LEU A N 1
ATOM 2958 C CA . LEU A 1 361 ? 7.017 9.797 15.878 1.00 52.88 361 LEU A CA 1
ATOM 2959 C C . LEU A 1 361 ? 7.734 10.634 16.950 1.00 52.88 361 LEU A C 1
ATOM 2961 O O . LEU A 1 361 ? 8.101 11.773 16.682 1.00 52.88 361 LEU A O 1
ATOM 2965 N N . LYS A 1 362 ? 7.981 10.052 18.131 1.00 49.56 362 LYS A N 1
ATOM 2966 C CA . LYS A 1 362 ? 8.647 10.686 19.279 1.00 49.56 362 LYS A CA 1
ATOM 2967 C C . LYS A 1 362 ? 10.184 10.721 19.142 1.00 49.56 362 LYS A C 1
ATOM 2969 O O . LYS A 1 362 ? 10.842 11.317 19.988 1.00 49.56 362 LYS A O 1
ATOM 2974 N N . THR A 1 363 ? 10.766 10.098 18.105 1.00 44.91 363 THR A N 1
ATOM 2975 C CA . THR A 1 363 ? 12.233 9.897 17.984 1.00 44.91 363 THR A CA 1
ATOM 2976 C C . THR A 1 363 ? 12.807 10.102 16.568 1.00 44.91 363 THR A C 1
ATOM 2978 O O . THR A 1 363 ? 14.003 10.333 16.431 1.00 44.91 363 THR A O 1
ATOM 2981 N N . SER A 1 364 ? 12.009 10.020 15.494 1.00 53.09 364 SER A N 1
ATOM 2982 C CA . SER A 1 364 ? 12.505 9.870 14.105 1.00 53.09 364 SER A CA 1
ATOM 2983 C C . SER A 1 364 ? 12.111 10.979 13.116 1.00 53.09 364 SER A C 1
ATOM 2985 O O . SER A 1 364 ? 12.052 10.738 11.914 1.00 53.09 364 SER A O 1
ATOM 2987 N N . LEU A 1 365 ? 11.920 12.220 13.582 1.00 51.22 365 LEU A N 1
ATOM 2988 C CA . LEU A 1 365 ? 11.665 13.381 12.706 1.00 51.22 365 LEU A CA 1
ATOM 2989 C C . LEU A 1 365 ? 12.695 13.504 11.560 1.00 51.22 365 LEU A C 1
ATOM 2991 O O . LEU A 1 365 ? 12.332 13.753 10.414 1.00 51.22 365 LEU A O 1
ATOM 2995 N N . TYR A 1 366 ? 13.976 13.306 11.883 1.00 52.50 366 TYR A N 1
ATOM 2996 C CA . TYR A 1 366 ? 15.094 13.380 10.939 1.00 52.50 366 TYR A CA 1
ATOM 2997 C C . TYR A 1 366 ? 15.087 12.218 9.933 1.00 52.50 366 TYR A C 1
ATOM 2999 O O . TYR A 1 366 ? 15.081 12.436 8.724 1.00 52.50 366 TYR A O 1
ATOM 3007 N N . ILE A 1 367 ? 15.025 10.986 10.451 1.00 52.72 367 ILE A N 1
ATOM 3008 C CA . ILE A 1 367 ? 15.053 9.733 9.685 1.00 52.72 367 ILE A CA 1
ATOM 3009 C C . ILE A 1 367 ? 13.981 9.725 8.593 1.00 52.72 367 ILE A C 1
ATOM 3011 O O . ILE A 1 367 ? 14.272 9.447 7.429 1.00 52.72 367 ILE A O 1
ATOM 3015 N N . THR A 1 368 ? 12.735 10.025 8.955 1.00 51.78 368 THR A N 1
ATOM 3016 C CA . THR A 1 368 ? 11.605 9.843 8.039 1.00 51.78 368 THR A CA 1
ATOM 3017 C C . THR A 1 368 ? 11.507 10.965 7.004 1.00 51.78 368 THR A C 1
ATOM 3019 O O . THR A 1 368 ? 11.132 10.702 5.868 1.00 51.78 368 THR A O 1
ATOM 3022 N N . LEU A 1 369 ? 11.939 12.191 7.326 1.00 55.12 369 LEU A N 1
ATOM 3023 C CA . LEU A 1 369 ? 12.052 13.251 6.318 1.00 55.12 369 LEU A CA 1
ATOM 3024 C C . LEU A 1 369 ? 13.092 12.897 5.238 1.00 55.12 369 LEU A C 1
ATOM 3026 O O . LEU A 1 369 ? 12.825 13.056 4.049 1.00 55.12 369 LEU A O 1
ATOM 3030 N N . VAL A 1 370 ? 14.252 12.358 5.629 1.00 56.12 370 VAL A N 1
ATOM 3031 C CA . VAL A 1 370 ? 15.280 11.940 4.660 1.00 56.12 370 VAL A CA 1
ATOM 3032 C C . VAL A 1 370 ? 14.767 10.819 3.741 1.00 56.12 370 VAL A C 1
ATOM 3034 O O . VAL A 1 370 ? 14.983 10.901 2.534 1.00 56.12 370 VAL A O 1
ATOM 3037 N N . ASN A 1 371 ? 14.006 9.843 4.265 1.00 55.44 371 ASN A N 1
ATOM 3038 C CA . ASN A 1 371 ? 13.310 8.838 3.438 1.00 55.44 371 ASN A CA 1
ATOM 3039 C C . ASN A 1 371 ? 12.364 9.496 2.414 1.00 55.44 371 ASN A C 1
ATOM 3041 O O . ASN A 1 371 ? 12.403 9.169 1.227 1.00 55.44 371 ASN A O 1
ATOM 3045 N N . ASN A 1 372 ? 11.521 10.433 2.856 1.00 56.03 372 ASN A N 1
ATOM 3046 C CA . ASN A 1 372 ? 10.485 11.015 2.004 1.00 56.03 372 ASN A CA 1
ATOM 3047 C C . ASN A 1 372 ? 11.072 11.857 0.859 1.00 56.03 372 ASN A C 1
ATOM 3049 O O . ASN A 1 372 ? 10.605 11.753 -0.276 1.00 56.03 372 ASN A O 1
ATOM 3053 N N . CYS A 1 373 ? 12.137 12.628 1.112 1.00 55.81 373 CYS A N 1
ATOM 3054 C CA . CYS A 1 373 ? 12.822 13.367 0.046 1.00 55.81 373 CYS A CA 1
ATOM 3055 C C . CYS A 1 373 ? 13.448 12.442 -1.016 1.00 55.81 373 CYS A C 1
ATOM 3057 O O . CYS A 1 373 ? 13.510 12.808 -2.190 1.00 55.81 373 CYS A O 1
ATOM 3059 N N . ILE A 1 374 ? 13.880 11.237 -0.628 1.00 55.03 374 ILE A N 1
ATOM 3060 C CA . ILE A 1 374 ? 14.424 10.237 -1.555 1.00 55.03 374 ILE A CA 1
ATOM 3061 C C . ILE A 1 374 ? 13.332 9.644 -2.452 1.00 55.03 374 ILE A C 1
ATOM 3063 O O . ILE A 1 374 ? 13.506 9.615 -3.671 1.00 55.03 374 ILE A O 1
ATOM 3067 N N . GLU A 1 375 ? 12.204 9.195 -1.888 1.00 53.38 375 GLU A N 1
ATOM 3068 C CA . GLU A 1 375 ? 11.111 8.632 -2.699 1.00 53.38 375 GLU A CA 1
ATOM 3069 C C . GLU A 1 375 ? 10.558 9.649 -3.704 1.00 53.38 375 GLU A C 1
ATOM 3071 O O . GLU A 1 375 ? 10.236 9.277 -4.833 1.00 53.38 375 GLU A O 1
ATOM 3076 N N . ILE A 1 376 ? 10.538 10.937 -3.345 1.00 54.53 376 ILE A N 1
ATOM 3077 C CA . ILE A 1 376 ? 10.145 12.004 -4.267 1.00 54.53 376 ILE A CA 1
ATOM 3078 C C . ILE A 1 376 ? 11.184 12.191 -5.390 1.00 54.53 376 ILE A C 1
ATOM 3080 O O . ILE A 1 376 ? 10.795 12.202 -6.555 1.00 54.53 376 ILE A O 1
ATOM 3084 N N . LYS A 1 377 ? 12.502 12.252 -5.123 1.00 56.16 377 LYS A N 1
ATOM 3085 C CA . LYS A 1 377 ? 13.481 12.332 -6.236 1.00 56.16 377 LYS A CA 1
ATOM 3086 C C . LYS A 1 377 ? 13.427 11.090 -7.133 1.00 56.16 377 LYS A C 1
ATOM 3088 O O . LYS A 1 377 ? 13.576 11.211 -8.349 1.00 56.16 377 LYS A O 1
ATOM 3093 N N . PHE A 1 378 ? 13.150 9.908 -6.584 1.00 53.06 378 PHE A N 1
ATOM 3094 C CA . PHE A 1 378 ? 12.919 8.719 -7.407 1.00 53.06 378 PHE A CA 1
ATOM 3095 C C . PHE A 1 378 ? 11.617 8.757 -8.217 1.00 53.06 378 PHE A C 1
ATOM 3097 O O . PHE A 1 378 ? 11.570 8.138 -9.282 1.00 53.06 378 PHE A O 1
ATOM 3104 N N . SER A 1 379 ? 10.566 9.441 -7.752 1.00 44.88 379 SER A N 1
ATOM 3105 C CA . SER A 1 379 ? 9.343 9.619 -8.545 1.00 44.88 379 SER A CA 1
ATOM 3106 C C . SER A 1 379 ? 9.610 10.522 -9.759 1.00 44.88 379 SER A C 1
ATOM 3108 O O . SER A 1 379 ? 9.165 10.190 -10.859 1.00 44.88 379 SER A O 1
ATOM 3110 N N . THR A 1 380 ? 10.444 11.557 -9.595 1.00 47.12 380 THR A N 1
ATOM 3111 C CA . THR A 1 380 ? 10.932 12.434 -10.676 1.00 47.12 380 THR A CA 1
ATOM 3112 C C . THR A 1 380 ? 11.844 11.704 -11.674 1.00 47.12 380 THR A C 1
ATOM 3114 O O . THR A 1 380 ? 11.543 11.699 -12.865 1.00 47.12 380 THR A O 1
ATOM 3117 N N . LEU A 1 381 ? 12.891 11.001 -11.210 1.00 43.09 381 LEU A N 1
ATOM 3118 C CA . LEU A 1 381 ? 13.838 10.248 -12.070 1.00 43.09 381 LEU A CA 1
ATOM 3119 C C . LEU A 1 381 ? 13.148 9.225 -12.987 1.00 43.09 381 LEU A C 1
ATOM 3121 O O . LEU A 1 381 ? 13.637 8.880 -14.060 1.00 43.09 381 LEU A O 1
ATOM 3125 N N . LYS A 1 382 ? 11.991 8.726 -12.556 1.00 41.28 382 LYS A N 1
ATOM 3126 C CA . LYS A 1 382 ? 11.163 7.755 -13.275 1.00 41.28 382 LYS A CA 1
ATOM 3127 C C . LYS A 1 382 ? 10.307 8.377 -14.387 1.00 41.28 382 LYS A C 1
ATOM 3129 O O . LYS A 1 382 ? 9.798 7.629 -15.219 1.00 41.28 382 LYS A O 1
ATOM 3134 N N . HIS A 1 383 ? 10.136 9.700 -14.386 1.00 39.28 383 HIS A N 1
ATOM 3135 C CA . HIS A 1 383 ? 9.560 10.467 -15.493 1.00 39.28 383 HIS A CA 1
ATOM 3136 C C . HIS A 1 383 ? 10.637 10.908 -16.488 1.00 39.28 383 HIS A C 1
ATOM 3138 O O . HIS A 1 383 ? 10.437 10.721 -17.682 1.00 39.28 383 HIS A O 1
ATOM 3144 N N . GLU A 1 384 ? 11.779 11.400 -15.993 1.00 36.22 384 GLU A N 1
ATOM 3145 C CA . GLU A 1 384 ? 12.943 11.796 -16.808 1.00 36.22 384 GLU A CA 1
ATOM 3146 C C . GLU A 1 384 ? 13.353 10.620 -17.740 1.00 36.22 384 GLU A C 1
ATOM 3148 O O . GLU A 1 384 ? 13.329 10.737 -18.964 1.00 36.22 384 GLU A O 1
ATOM 3153 N N . LEU A 1 385 ? 13.517 9.411 -17.182 1.00 35.75 385 LEU A N 1
ATOM 3154 C CA . LEU A 1 385 ? 13.794 8.160 -17.919 1.00 35.75 385 LEU A CA 1
ATOM 3155 C C . LEU A 1 385 ? 12.578 7.545 -18.663 1.00 35.75 385 LEU A C 1
ATOM 3157 O O . LEU A 1 385 ? 12.517 6.329 -18.882 1.00 35.75 385 LEU A O 1
ATOM 3161 N N . GLN A 1 386 ? 11.571 8.348 -19.013 1.00 36.44 386 GLN A N 1
ATOM 3162 C CA . GLN A 1 386 ? 10.494 7.964 -19.935 1.00 36.44 386 GLN A CA 1
ATOM 3163 C C . GLN A 1 386 ? 10.403 8.850 -21.187 1.00 36.44 386 GLN A C 1
ATOM 3165 O O . GLN A 1 386 ? 9.642 8.490 -22.089 1.00 36.44 386 GLN A O 1
ATOM 3170 N N . GLU A 1 387 ? 11.164 9.945 -21.263 1.00 31.94 387 GLU A N 1
ATOM 3171 C CA . GLU A 1 387 ? 11.219 10.820 -22.443 1.00 31.94 387 GLU A CA 1
ATOM 3172 C C . GLU A 1 387 ? 12.450 10.506 -23.314 1.00 31.94 387 GLU A C 1
ATOM 3174 O O . GLU A 1 387 ? 12.302 10.352 -24.528 1.00 31.94 387 GLU A O 1
ATOM 3179 N N . ASP A 1 388 ? 13.614 10.247 -22.704 1.00 29.16 388 ASP A N 1
ATOM 3180 C CA . ASP A 1 388 ? 14.840 9.825 -23.401 1.00 29.16 388 ASP A CA 1
ATOM 3181 C C . ASP A 1 388 ? 14.798 8.351 -23.866 1.00 29.16 388 ASP A C 1
ATOM 3183 O O . ASP A 1 388 ? 15.475 7.470 -23.330 1.00 29.16 388 ASP A O 1
ATOM 3187 N N . ASN A 1 389 ? 14.019 8.071 -24.917 1.00 33.88 389 ASN A N 1
ATOM 3188 C CA . ASN A 1 389 ? 14.241 6.892 -25.762 1.00 33.88 389 ASN A CA 1
ATOM 3189 C C . ASN A 1 389 ? 15.391 7.174 -26.744 1.00 33.88 389 ASN A C 1
ATOM 3191 O O . ASN A 1 389 ? 15.151 7.493 -27.909 1.00 33.88 389 ASN A O 1
ATOM 3195 N N . LEU A 1 390 ? 16.630 7.020 -26.280 1.00 27.78 390 LEU A N 1
ATOM 3196 C CA . LEU A 1 390 ? 17.795 6.851 -27.149 1.00 27.78 390 LEU A CA 1
ATOM 3197 C C . LEU A 1 390 ? 18.369 5.447 -26.967 1.00 27.78 390 LEU A C 1
ATOM 3199 O O . LEU A 1 390 ? 18.510 4.952 -25.848 1.00 27.78 390 LEU A O 1
ATOM 3203 N N . GLU A 1 391 ? 18.657 4.795 -28.089 1.00 38.78 391 GLU A N 1
ATOM 3204 C CA . GLU A 1 391 ? 19.195 3.440 -28.123 1.00 38.78 391 GLU A CA 1
ATOM 3205 C C . GLU A 1 391 ? 20.633 3.438 -27.594 1.00 38.78 391 GLU A C 1
ATOM 3207 O O . GLU A 1 391 ? 21.482 4.196 -28.060 1.00 38.78 391 GLU A O 1
ATOM 3212 N N . PHE A 1 392 ? 20.899 2.574 -26.615 1.00 23.75 392 PHE A N 1
ATOM 3213 C CA . PHE A 1 392 ? 22.242 2.289 -26.124 1.00 23.75 392 PHE A CA 1
ATOM 3214 C C . PHE A 1 392 ? 22.459 0.781 -26.096 1.00 23.75 392 PHE A C 1
ATOM 3216 O O . PHE A 1 392 ? 22.067 0.090 -25.153 1.00 23.75 392 PHE A O 1
ATOM 3223 N N . GLU A 1 393 ? 23.115 0.292 -27.142 1.00 36.34 393 GLU A N 1
ATOM 3224 C CA . GLU A 1 393 ? 23.989 -0.868 -27.029 1.00 36.34 393 GLU A CA 1
ATOM 3225 C C . GLU A 1 393 ? 25.181 -0.481 -26.137 1.00 36.34 393 GLU A C 1
ATOM 3227 O O . GLU A 1 393 ? 25.777 0.584 -26.305 1.00 36.34 393 GLU A O 1
ATOM 3232 N N . GLU A 1 394 ? 25.541 -1.336 -25.185 1.00 27.91 394 GLU A N 1
ATOM 3233 C CA . GLU A 1 394 ? 26.896 -1.381 -24.626 1.00 27.91 394 GLU A CA 1
ATOM 3234 C C . GLU A 1 394 ? 27.122 -2.834 -24.174 1.00 27.91 394 GLU A C 1
ATOM 3236 O O . GLU A 1 394 ? 26.799 -3.215 -23.046 1.00 27.91 394 GLU A O 1
ATOM 3241 N N . ASP A 1 395 ? 27.630 -3.668 -25.088 1.00 26.08 395 ASP A N 1
ATOM 3242 C CA . ASP A 1 395 ? 28.424 -4.828 -24.683 1.00 26.08 395 ASP A CA 1
ATOM 3243 C C . ASP A 1 395 ? 29.601 -4.328 -23.839 1.00 26.08 395 ASP A C 1
ATOM 3245 O O . ASP A 1 395 ? 30.203 -3.304 -24.161 1.00 26.08 395 ASP A O 1
ATOM 3249 N N . ILE A 1 396 ? 29.949 -5.068 -22.788 1.00 26.06 396 ILE A N 1
ATOM 3250 C CA . ILE A 1 396 ? 31.298 -5.133 -22.212 1.00 26.06 396 ILE A CA 1
ATOM 3251 C C . ILE A 1 396 ? 31.338 -6.393 -21.344 1.00 26.06 396 ILE A C 1
ATOM 3253 O O . ILE A 1 396 ? 30.616 -6.524 -20.353 1.00 26.06 396 ILE A O 1
ATOM 3257 N N . GLU A 1 397 ? 32.175 -7.342 -21.747 1.00 30.61 397 GLU A N 1
ATOM 3258 C CA . GLU A 1 397 ? 32.569 -8.471 -20.912 1.00 30.61 397 GLU A CA 1
ATOM 3259 C C . GLU A 1 397 ? 33.497 -7.992 -19.788 1.00 30.61 397 GLU A C 1
ATOM 3261 O O . GLU A 1 397 ? 34.231 -7.017 -19.950 1.00 30.61 397 GLU A O 1
ATOM 3266 N N . LEU A 1 398 ? 33.555 -8.738 -18.685 1.00 25.31 398 LEU A N 1
ATOM 3267 C CA . LEU A 1 398 ? 34.818 -8.983 -17.985 1.00 25.31 398 LEU A CA 1
ATOM 3268 C C . LEU A 1 398 ? 34.693 -10.264 -17.152 1.00 25.31 398 LEU A C 1
ATOM 3270 O O . LEU A 1 398 ? 33.662 -10.506 -16.524 1.00 25.31 398 LEU A O 1
ATOM 3274 N N . GLY A 1 399 ? 35.720 -11.110 -17.236 1.00 24.17 399 GLY A N 1
ATOM 3275 C CA . GLY A 1 399 ? 35.662 -12.513 -16.826 1.00 24.17 399 GLY A CA 1
ATOM 3276 C C . GLY A 1 399 ? 35.785 -12.786 -15.326 1.00 24.17 399 GLY A C 1
ATOM 3277 O O . GLY A 1 399 ? 36.014 -11.901 -14.502 1.00 24.17 399 GLY A O 1
ATOM 3278 N N . GLU A 1 400 ? 35.641 -14.067 -14.996 1.00 28.66 400 GLU A N 1
ATOM 3279 C CA . GLU A 1 400 ? 35.783 -14.625 -13.652 1.00 28.66 400 GLU A CA 1
ATOM 3280 C C . GLU A 1 400 ? 37.252 -14.667 -13.203 1.00 28.66 400 GLU A C 1
ATOM 3282 O O . GLU A 1 400 ? 38.141 -14.966 -13.999 1.00 28.66 400 GLU A O 1
ATOM 3287 N N . VAL A 1 401 ? 37.502 -14.469 -11.903 1.00 23.61 401 VAL A N 1
ATOM 3288 C CA . VAL A 1 401 ? 38.752 -14.885 -11.245 1.00 23.61 401 VAL A CA 1
ATOM 3289 C C . VAL A 1 401 ? 38.414 -15.534 -9.898 1.00 23.61 401 VAL A C 1
ATOM 3291 O O . VAL A 1 401 ? 38.217 -14.847 -8.903 1.00 23.61 401 VAL A O 1
ATOM 3294 N N . PHE A 1 402 ? 38.369 -16.868 -9.930 1.00 21.97 402 PHE A N 1
ATOM 3295 C CA . PHE A 1 402 ? 38.696 -17.821 -8.859 1.00 21.97 402 PHE A CA 1
ATOM 3296 C C . PHE A 1 402 ? 37.910 -17.856 -7.523 1.00 21.97 402 PHE A C 1
ATOM 3298 O O . PHE A 1 402 ? 37.799 -16.896 -6.766 1.00 21.97 402 PHE A O 1
ATOM 3305 N N . MET A 1 403 ? 37.447 -19.076 -7.211 1.00 22.11 403 MET A N 1
ATOM 3306 C CA . MET A 1 403 ? 37.359 -19.640 -5.850 1.00 22.11 403 MET A CA 1
ATOM 3307 C C . MET A 1 403 ? 38.810 -19.885 -5.354 1.00 22.11 403 MET A C 1
ATOM 3309 O O . MET A 1 403 ? 39.720 -19.901 -6.173 1.00 22.11 403 MET A O 1
ATOM 3313 N N . GLU A 1 404 ? 39.168 -20.041 -4.082 1.00 21.70 404 GLU A N 1
ATOM 3314 C CA . GLU A 1 404 ? 38.652 -20.917 -3.011 1.00 21.70 404 GLU A CA 1
ATOM 3315 C C . GLU A 1 404 ? 38.831 -20.184 -1.641 1.00 21.70 404 GLU A C 1
ATOM 3317 O O . GLU A 1 404 ? 39.157 -19.000 -1.624 1.00 21.70 404 GLU A O 1
ATOM 3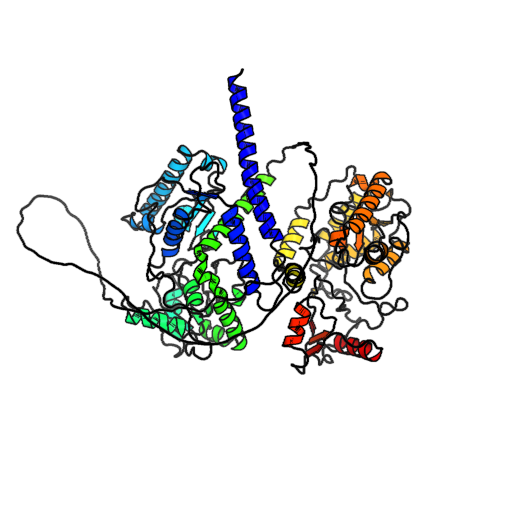322 N N . GLU A 1 405 ? 38.549 -20.704 -0.442 1.00 22.25 405 GLU A N 1
ATOM 3323 C CA . GLU A 1 405 ? 38.471 -22.087 0.045 1.00 22.25 405 GLU A CA 1
ATOM 3324 C C . GLU A 1 405 ? 37.489 -22.213 1.233 1.00 22.25 405 GLU A C 1
ATOM 3326 O O . GLU A 1 405 ? 37.028 -21.220 1.802 1.00 22.25 405 GLU A O 1
ATOM 3331 N N . SER A 1 406 ? 37.131 -23.447 1.591 1.00 22.42 406 SER A N 1
ATOM 3332 C CA . SER A 1 406 ? 36.180 -23.786 2.655 1.00 22.42 406 SER A CA 1
ATOM 3333 C C . SER A 1 406 ? 36.852 -24.315 3.923 1.00 22.42 406 SER A C 1
ATOM 3335 O O . SER A 1 406 ? 37.736 -25.162 3.843 1.00 22.42 406 SER A O 1
ATOM 3337 N N . SER A 1 407 ? 36.305 -23.976 5.090 1.00 24.06 407 SER A N 1
ATOM 3338 C CA . SER A 1 407 ? 36.400 -24.818 6.291 1.00 24.06 407 SER A CA 1
ATOM 3339 C C . SER A 1 407 ? 35.078 -24.794 7.068 1.00 24.06 407 SER A C 1
ATOM 3341 O O . SER A 1 407 ? 34.255 -23.893 6.884 1.00 24.06 407 SER A O 1
ATOM 3343 N N . ASP A 1 408 ? 34.821 -25.855 7.835 1.00 20.97 408 ASP A N 1
ATOM 3344 C CA . ASP A 1 408 ? 33.466 -26.308 8.169 1.00 20.97 408 ASP A CA 1
ATOM 3345 C C . ASP A 1 408 ? 33.302 -26.650 9.662 1.00 20.97 408 ASP A C 1
ATOM 3347 O O . ASP A 1 408 ? 34.232 -27.146 10.295 1.00 20.97 408 ASP A O 1
ATOM 3351 N N . THR A 1 409 ? 32.083 -26.473 10.190 1.00 21.66 409 THR A N 1
ATOM 3352 C CA . THR A 1 409 ? 31.637 -26.817 11.565 1.00 21.66 409 THR A CA 1
ATOM 3353 C C . THR A 1 409 ? 32.393 -26.122 12.733 1.00 21.66 409 THR A C 1
ATOM 3355 O O . THR A 1 409 ? 33.442 -25.522 12.548 1.00 21.66 409 THR A O 1
ATOM 3358 N N . SER A 1 410 ? 31.892 -26.057 13.975 1.00 22.77 410 SER A N 1
ATOM 3359 C CA . SER A 1 410 ? 30.719 -26.693 14.598 1.00 22.77 410 SER A CA 1
ATOM 3360 C C . SER A 1 410 ? 29.958 -25.757 15.565 1.00 22.77 410 SER A C 1
ATOM 3362 O O . SER A 1 410 ? 30.358 -24.627 15.842 1.00 22.77 410 SER A O 1
ATOM 3364 N N . ALA A 1 411 ? 28.836 -26.249 16.102 1.00 23.16 411 ALA A N 1
ATOM 3365 C CA . ALA A 1 411 ? 28.165 -25.706 17.293 1.00 23.16 411 ALA A CA 1
ATOM 3366 C C . ALA A 1 411 ? 28.920 -26.173 18.585 1.00 23.16 411 ALA A C 1
ATOM 3368 O O . ALA A 1 411 ? 29.960 -26.815 18.457 1.00 23.16 411 ALA A O 1
ATOM 3369 N N . GLN A 1 412 ? 28.516 -25.912 19.842 1.00 22.19 412 GLN A N 1
ATOM 3370 C CA . GLN A 1 412 ? 27.163 -25.665 20.371 1.00 22.19 412 GLN A CA 1
ATOM 3371 C C . GLN A 1 412 ? 27.155 -25.006 21.776 1.00 22.19 412 GLN A C 1
ATOM 3373 O O . GLN A 1 412 ? 28.198 -24.704 22.344 1.00 22.19 412 GLN A O 1
ATOM 3378 N N . ASN A 1 413 ? 25.955 -24.748 22.311 1.00 24.64 413 ASN A N 1
ATOM 3379 C CA . ASN A 1 413 ? 25.687 -23.991 23.545 1.00 24.64 413 ASN A CA 1
ATOM 3380 C C . ASN A 1 413 ? 26.148 -24.665 24.854 1.00 24.64 413 ASN A C 1
ATOM 3382 O O . ASN A 1 413 ? 25.893 -25.849 25.041 1.00 24.64 413 ASN A O 1
ATOM 3386 N N . GLN A 1 414 ? 26.554 -23.834 25.820 1.00 20.17 414 GLN A N 1
ATOM 3387 C CA . GLN A 1 414 ? 26.111 -23.817 27.232 1.00 20.17 414 GLN A CA 1
ATOM 3388 C C . GLN A 1 414 ? 26.171 -22.329 27.665 1.00 20.17 414 GLN A C 1
ATOM 3390 O O . GLN A 1 414 ? 27.120 -21.643 27.304 1.00 20.17 414 GLN A O 1
ATOM 3395 N N . LEU A 1 415 ? 25.177 -21.664 28.268 1.00 24.44 415 LEU A N 1
ATOM 3396 C CA . LEU A 1 415 ? 24.015 -22.079 29.063 1.00 24.44 415 LEU A CA 1
ATOM 3397 C C . LEU A 1 415 ? 24.411 -22.608 30.452 1.00 24.44 415 LEU A C 1
ATOM 3399 O O . LEU A 1 415 ? 24.440 -23.814 30.642 1.00 24.44 415 LEU A O 1
ATOM 3403 N N . GLU A 1 416 ? 24.659 -21.695 31.405 1.00 21.73 416 GLU A N 1
ATOM 3404 C CA . GLU A 1 416 ? 23.843 -21.624 32.631 1.00 21.73 416 GLU A CA 1
ATOM 3405 C C . GLU A 1 416 ? 23.960 -20.299 33.420 1.00 21.73 416 GLU A C 1
ATOM 3407 O O . GLU A 1 416 ? 24.610 -19.346 32.989 1.00 21.73 416 GLU A O 1
ATOM 3412 N N . ASN A 1 417 ? 23.164 -20.228 34.493 1.00 24.08 417 ASN A N 1
ATOM 3413 C CA . ASN A 1 417 ? 22.865 -19.096 35.382 1.00 24.08 417 ASN A CA 1
ATOM 3414 C C . ASN A 1 417 ? 24.112 -18.599 36.166 1.00 24.08 417 ASN A C 1
ATOM 3416 O O . ASN A 1 417 ? 25.120 -19.288 36.208 1.00 24.08 417 ASN A O 1
ATOM 3420 N N . ASP A 1 418 ? 24.125 -17.414 36.794 1.00 19.91 418 ASP A N 1
ATOM 3421 C CA . ASP A 1 418 ? 23.515 -17.269 38.133 1.00 19.91 418 ASP A CA 1
ATOM 3422 C C . ASP A 1 418 ? 23.044 -15.836 38.534 1.00 19.91 418 ASP A C 1
ATOM 3424 O O . ASP A 1 418 ? 22.872 -14.950 37.689 1.00 19.91 418 ASP A O 1
ATOM 3428 N N . ARG A 1 419 ? 22.724 -15.653 39.828 1.00 22.25 419 ARG A N 1
ATOM 3429 C CA . ARG A 1 419 ? 22.003 -14.526 40.466 1.00 22.25 419 ARG A CA 1
ATOM 3430 C C . ARG A 1 419 ? 22.920 -13.517 41.209 1.00 22.25 419 ARG A C 1
ATOM 3432 O O . ARG A 1 419 ? 24.119 -13.733 41.306 1.00 22.25 419 ARG A O 1
ATOM 3439 N N . PHE A 1 420 ? 22.287 -12.519 41.865 1.00 20.95 420 PHE A N 1
ATOM 3440 C CA . PHE A 1 420 ? 22.807 -11.685 42.989 1.00 20.95 420 PHE A CA 1
ATOM 3441 C C . PHE A 1 420 ? 23.893 -10.628 42.622 1.00 20.95 420 PHE A C 1
ATOM 3443 O O . PHE A 1 420 ? 24.519 -10.751 41.579 1.00 20.95 420 PHE A O 1
ATOM 3450 N N . VAL A 1 421 ? 24.155 -9.535 43.374 1.00 20.38 421 VAL A N 1
ATOM 3451 C CA . VAL A 1 421 ? 23.364 -8.748 44.371 1.00 20.38 421 VAL A CA 1
ATOM 3452 C C . VAL A 1 421 ? 23.868 -7.268 44.409 1.00 20.38 421 VAL A C 1
ATOM 3454 O O . VAL A 1 421 ? 24.638 -6.879 43.537 1.00 20.38 421 VAL A O 1
ATOM 3457 N N . LEU A 1 422 ? 23.388 -6.417 45.333 1.00 23.31 422 LEU A N 1
ATOM 3458 C CA . LEU A 1 422 ? 23.716 -4.975 45.464 1.00 23.31 422 LEU A CA 1
ATOM 3459 C C . LEU A 1 422 ? 25.131 -4.634 46.006 1.00 23.31 422 LEU A C 1
ATOM 3461 O O . LEU A 1 422 ? 25.680 -5.393 46.798 1.00 23.31 422 LEU A O 1
ATOM 3465 N N . GLY A 1 423 ? 25.580 -3.395 45.726 1.00 21.48 423 GLY A N 1
ATOM 3466 C CA . GLY A 1 423 ? 26.563 -2.612 46.512 1.00 21.48 423 GLY A CA 1
ATOM 3467 C C . GLY A 1 423 ? 28.009 -2.584 45.978 1.00 21.48 423 GLY A C 1
ATOM 3468 O O . GLY A 1 423 ? 28.385 -3.463 45.212 1.00 21.48 423 GLY A O 1
ATOM 3469 N N . ASP A 1 424 ? 28.878 -1.626 46.339 1.00 21.88 424 ASP A N 1
ATOM 3470 C CA . ASP A 1 424 ? 28.695 -0.267 46.910 1.00 21.88 424 ASP A CA 1
ATOM 3471 C C . ASP A 1 424 ? 30.034 0.534 46.804 1.00 21.88 424 ASP A C 1
ATOM 3473 O O . ASP A 1 424 ? 31.074 -0.081 46.568 1.00 21.88 424 ASP A O 1
ATOM 3477 N N . LEU A 1 425 ? 30.021 1.858 47.051 1.00 21.53 425 LEU A N 1
ATOM 3478 C CA . LEU A 1 425 ? 31.179 2.782 47.218 1.00 21.53 425 LEU A CA 1
ATOM 3479 C C . LEU A 1 425 ? 32.075 3.025 45.963 1.00 21.53 425 LEU A C 1
ATOM 3481 O O . LEU A 1 425 ? 32.124 2.216 45.045 1.00 21.53 425 LEU A O 1
ATOM 3485 N N . GLY A 1 426 ? 32.807 4.144 45.812 1.00 19.80 426 GLY A N 1
ATOM 3486 C CA . GLY A 1 426 ? 32.989 5.331 46.670 1.00 19.80 426 GLY A CA 1
ATOM 3487 C C . GLY A 1 426 ? 33.556 6.561 45.909 1.00 19.80 426 GLY A C 1
ATOM 3488 O O . GLY A 1 426 ? 33.683 6.540 44.687 1.00 19.80 426 GLY A O 1
ATOM 3489 N N . GLU A 1 427 ? 33.850 7.655 46.626 1.00 21.67 427 GLU A N 1
ATOM 3490 C CA . GLU A 1 427 ? 34.151 9.007 46.087 1.00 21.67 427 GLU A CA 1
ATOM 3491 C C . GLU A 1 427 ? 35.554 9.167 45.434 1.00 21.67 427 GLU A C 1
ATOM 3493 O O . GLU A 1 427 ? 36.471 8.394 45.697 1.00 21.67 427 GLU A O 1
ATOM 3498 N N . SER A 1 428 ? 35.832 10.198 44.616 1.00 20.64 428 SER A N 1
ATOM 3499 C CA . SER A 1 428 ? 36.261 11.539 45.098 1.00 20.64 428 SER A CA 1
ATOM 3500 C C . SER A 1 428 ? 36.496 12.529 43.917 1.00 20.64 428 SER A C 1
ATOM 3502 O O . SER A 1 428 ? 36.910 12.103 42.845 1.00 20.64 428 SER A O 1
ATOM 3504 N N . ARG A 1 429 ? 35.979 13.778 43.967 1.00 21.55 429 ARG A N 1
ATOM 3505 C CA . ARG A 1 429 ? 36.601 15.083 44.373 1.00 21.55 429 ARG A CA 1
ATOM 3506 C C . ARG A 1 429 ? 37.389 15.836 43.268 1.00 21.55 429 ARG A C 1
ATOM 3508 O O . ARG A 1 429 ? 38.039 15.187 42.466 1.00 21.55 429 ARG A O 1
ATOM 3515 N N . HIS A 1 430 ? 37.454 17.181 43.215 1.00 23.16 430 HIS A N 1
ATOM 3516 C CA . HIS A 1 430 ? 36.519 18.263 43.624 1.00 23.16 430 HIS A CA 1
ATOM 3517 C C . HIS A 1 430 ? 36.963 19.635 43.011 1.00 23.16 430 HIS A C 1
ATOM 3519 O O . HIS A 1 430 ? 37.849 19.649 42.165 1.00 23.16 430 HIS A O 1
ATOM 3525 N N . GLU A 1 431 ? 36.390 20.750 43.509 1.00 19.59 431 GLU A N 1
ATOM 3526 C CA . GLU A 1 431 ? 36.781 22.187 43.349 1.00 19.59 431 GLU A CA 1
ATOM 3527 C C . GLU A 1 431 ? 36.190 22.927 42.110 1.00 19.59 431 GLU A C 1
ATOM 3529 O O . GLU A 1 431 ? 36.208 22.379 41.014 1.00 19.59 431 GLU A O 1
ATOM 3534 N N . LEU A 1 432 ? 35.456 24.067 42.175 1.00 21.91 432 LEU A N 1
ATOM 3535 C CA . LEU A 1 432 ? 35.464 25.353 42.948 1.00 21.91 432 LEU A CA 1
ATOM 3536 C C . LEU A 1 432 ? 36.386 26.422 42.296 1.00 21.91 432 LEU A C 1
ATOM 3538 O O . LEU A 1 432 ? 37.489 26.073 41.902 1.00 21.91 432 LEU A O 1
ATOM 3542 N N . LEU A 1 433 ? 36.059 27.722 42.121 1.00 21.45 433 LEU A N 1
ATOM 3543 C CA . LEU A 1 433 ? 34.876 28.593 42.400 1.00 21.45 433 LEU A CA 1
ATOM 3544 C C . LEU A 1 433 ? 34.577 29.463 41.118 1.00 21.45 433 LEU A C 1
ATOM 3546 O O . LEU A 1 433 ? 34.727 28.878 40.050 1.00 21.45 433 LEU A O 1
ATOM 3550 N N . SER A 1 434 ? 34.151 30.742 40.961 1.00 20.69 434 SER A N 1
ATOM 3551 C CA . SER A 1 434 ? 33.661 31.975 41.673 1.00 20.69 434 SER A CA 1
ATOM 3552 C C . SER A 1 434 ? 33.160 32.973 40.559 1.00 20.69 434 SER A C 1
ATOM 3554 O O . SER A 1 434 ? 33.417 32.681 39.393 1.00 20.69 434 SER A O 1
ATOM 3556 N N . VAL A 1 435 ? 32.536 34.171 40.692 1.00 20.56 435 VAL A N 1
ATOM 3557 C CA . VAL A 1 435 ? 31.673 34.949 41.641 1.00 20.56 435 VAL A CA 1
ATOM 3558 C C . VAL A 1 435 ? 31.056 36.151 40.835 1.00 20.56 435 VAL A C 1
ATOM 3560 O O . VAL A 1 435 ? 31.581 36.489 39.774 1.00 20.56 435 VAL A O 1
ATOM 3563 N N . ASP A 1 436 ? 29.949 36.769 41.285 1.00 20.30 436 ASP A N 1
ATOM 3564 C CA . ASP A 1 436 ? 29.176 37.869 40.630 1.00 20.30 436 ASP A CA 1
ATOM 3565 C C . ASP A 1 436 ? 29.828 39.295 40.705 1.00 20.30 436 ASP A C 1
ATOM 3567 O O . ASP A 1 436 ? 30.937 39.435 41.213 1.00 20.30 436 ASP A O 1
ATOM 3571 N N . LEU A 1 437 ? 29.277 40.406 40.157 1.00 21.67 437 LEU A N 1
ATOM 3572 C CA . LEU A 1 437 ? 28.174 41.220 40.745 1.00 21.67 437 LEU A CA 1
ATOM 3573 C C . LEU A 1 437 ? 27.397 42.149 39.734 1.00 21.67 437 LEU A C 1
ATOM 3575 O O . LEU A 1 437 ? 26.965 41.686 38.682 1.00 21.67 437 LEU A O 1
ATOM 3579 N N . ILE A 1 438 ? 27.093 43.422 40.091 1.00 19.44 438 ILE A N 1
ATOM 3580 C CA . ILE A 1 438 ? 25.952 44.270 39.623 1.00 19.44 438 ILE A CA 1
ATOM 3581 C C . ILE A 1 438 ? 26.303 45.791 39.643 1.00 19.44 438 ILE A C 1
ATOM 3583 O O . ILE A 1 438 ? 27.113 46.168 40.485 1.00 19.44 438 ILE A O 1
ATOM 3587 N N . THR A 1 439 ? 25.659 46.654 38.811 1.00 21.12 439 THR A N 1
ATOM 3588 C CA . THR A 1 439 ? 25.156 48.071 39.039 1.00 21.12 439 THR A CA 1
ATOM 3589 C C . THR A 1 439 ? 25.075 48.896 37.722 1.00 21.12 439 THR A C 1
ATOM 3591 O O . THR A 1 439 ? 25.599 48.440 36.713 1.00 21.12 439 THR A O 1
ATOM 3594 N N . ASN A 1 440 ? 24.526 50.129 37.638 1.00 19.83 440 ASN A N 1
ATOM 3595 C CA . ASN A 1 440 ? 23.148 50.646 37.868 1.00 19.83 440 ASN A CA 1
ATOM 3596 C C . ASN A 1 440 ? 22.963 52.004 37.094 1.00 19.83 440 ASN A C 1
ATOM 3598 O O . ASN A 1 440 ? 23.901 52.447 36.439 1.00 19.83 440 ASN A O 1
ATOM 3602 N N . LEU A 1 441 ? 21.774 52.640 37.123 1.00 20.19 441 LEU A N 1
ATOM 3603 C CA . LEU A 1 441 ? 21.432 53.959 36.495 1.00 20.19 441 LEU A CA 1
ATOM 3604 C C . LEU A 1 441 ? 21.968 55.187 37.313 1.00 20.19 441 LEU A C 1
ATOM 3606 O O . LEU A 1 441 ? 22.558 54.902 38.359 1.00 20.19 441 LEU A O 1
ATOM 3610 N N . PRO A 1 442 ? 21.750 56.505 36.984 1.00 34.12 442 PRO A N 1
ATOM 3611 C CA . PRO A 1 442 ? 20.920 57.181 35.937 1.00 34.12 442 PRO A CA 1
ATOM 3612 C C . PRO A 1 442 ? 21.641 58.435 35.279 1.00 34.12 442 PRO A C 1
ATOM 3614 O O . PRO A 1 442 ? 22.866 58.423 35.285 1.00 34.12 442 PRO A O 1
ATOM 3617 N N . ASP A 1 443 ? 21.097 59.543 34.701 1.00 22.12 443 ASP A N 1
ATOM 3618 C CA . ASP A 1 443 ? 19.773 59.996 34.170 1.00 22.12 443 ASP A CA 1
ATOM 3619 C C . ASP A 1 443 ? 19.858 61.259 33.221 1.00 22.12 443 ASP A C 1
ATOM 3621 O O . ASP A 1 443 ? 20.924 61.848 33.078 1.00 22.12 443 ASP A O 1
ATOM 3625 N N . THR A 1 444 ? 18.696 61.678 32.669 1.00 21.36 444 THR A N 1
ATOM 3626 C CA . THR A 1 444 ? 18.152 63.025 32.271 1.00 21.36 444 THR A CA 1
ATOM 3627 C C . THR A 1 444 ? 18.746 64.020 31.219 1.00 21.36 444 THR A C 1
ATOM 3629 O O . THR A 1 444 ? 19.940 64.218 31.045 1.00 21.36 444 THR A O 1
ATOM 3632 N N . VAL A 1 445 ? 17.783 64.775 30.630 1.00 20.25 445 VAL A N 1
ATOM 3633 C CA . VAL A 1 445 ? 17.807 66.072 29.880 1.00 20.25 445 VAL A CA 1
ATOM 3634 C C . VAL A 1 445 ? 18.137 66.063 28.362 1.00 20.25 445 VAL A C 1
ATOM 3636 O O . VAL A 1 445 ? 18.801 65.186 27.826 1.00 20.25 445 VAL A O 1
ATOM 3639 N N . SER A 1 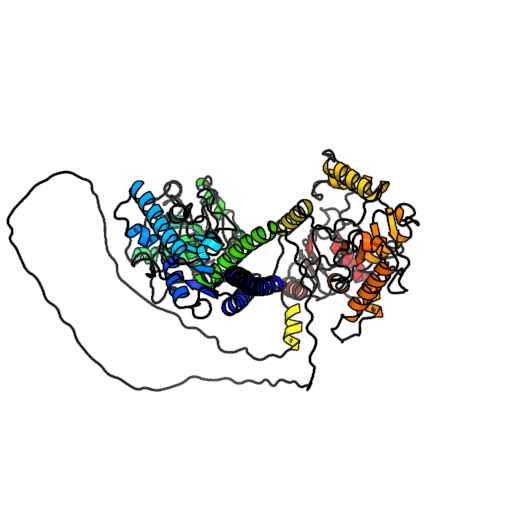446 ? 17.547 67.031 27.642 1.00 20.09 446 SER A N 1
ATOM 3640 C CA . SER A 1 446 ? 17.309 67.117 26.183 1.00 20.09 446 SER A CA 1
ATOM 3641 C C . SER A 1 446 ? 17.696 68.481 25.579 1.00 20.09 446 SER A C 1
ATOM 3643 O O . SER A 1 446 ? 17.755 69.430 26.352 1.00 20.09 446 SER A O 1
ATOM 3645 N N . VAL A 1 447 ? 17.739 68.631 24.234 1.00 21.47 447 VAL A N 1
ATOM 3646 C CA . VAL A 1 447 ? 17.026 69.721 23.490 1.00 21.47 447 VAL A CA 1
ATOM 3647 C C . VAL A 1 447 ? 17.091 69.606 21.935 1.00 21.47 447 VAL A C 1
ATOM 3649 O O . VAL A 1 447 ? 18.162 69.543 21.350 1.00 21.47 447 VAL A O 1
ATOM 3652 N N . ASN A 1 448 ? 15.897 69.637 21.316 1.00 20.42 448 ASN A N 1
ATOM 3653 C CA . ASN A 1 448 ? 15.425 70.139 19.996 1.00 20.42 448 ASN A CA 1
ATOM 3654 C C . ASN A 1 448 ? 16.016 69.801 18.593 1.00 20.42 448 ASN A C 1
ATOM 3656 O O . ASN A 1 448 ? 17.209 69.643 18.373 1.00 20.42 448 ASN A O 1
ATOM 3660 N N . ASN A 1 449 ? 15.073 69.916 17.631 1.00 22.44 449 ASN A N 1
ATOM 3661 C CA . ASN A 1 449 ? 15.126 69.987 16.152 1.00 22.44 449 ASN A CA 1
ATOM 3662 C C . ASN A 1 449 ? 15.160 68.662 15.345 1.00 22.44 449 ASN A C 1
ATOM 3664 O O . ASN A 1 449 ? 15.986 67.800 15.609 1.00 22.44 449 ASN A O 1
ATOM 3668 N N . SER A 1 450 ? 14.330 68.459 14.301 1.00 21.05 450 SER A N 1
ATOM 3669 C CA . SER A 1 450 ? 13.084 69.149 13.863 1.00 21.05 450 SER A CA 1
ATOM 3670 C C . SER A 1 450 ? 12.323 68.337 12.773 1.00 21.05 450 SER A C 1
ATOM 3672 O O . SER A 1 450 ? 12.974 67.727 11.940 1.00 21.05 450 SER A O 1
ATOM 3674 N N . ILE A 1 451 ? 10.968 68.414 12.735 1.00 22.58 451 ILE A N 1
ATOM 3675 C CA . ILE A 1 451 ? 10.046 68.134 11.576 1.00 22.58 451 ILE A CA 1
ATOM 3676 C C . ILE A 1 451 ? 10.045 66.672 11.016 1.00 22.58 451 ILE A C 1
ATOM 3678 O O . ILE A 1 451 ? 11.090 66.114 10.734 1.00 22.58 451 ILE A O 1
ATOM 3682 N N . SER A 1 452 ? 8.948 65.935 10.746 1.00 20.81 452 SER A N 1
ATOM 3683 C CA . SER A 1 452 ? 7.467 66.090 10.788 1.00 20.81 452 SER A CA 1
ATOM 3684 C C . SER A 1 452 ? 6.827 64.707 11.111 1.00 20.81 452 SER A C 1
ATOM 3686 O O . SER A 1 452 ? 7.442 63.683 10.839 1.00 20.81 452 SER A O 1
ATOM 3688 N N . LYS A 1 453 ? 5.740 64.591 11.901 1.00 21.56 453 LYS A N 1
ATOM 3689 C CA . LYS A 1 453 ? 4.298 64.525 11.509 1.00 21.56 453 LYS A CA 1
ATOM 3690 C C . LYS A 1 453 ? 4.000 63.603 10.305 1.00 21.56 453 LYS A C 1
ATOM 3692 O O . LYS A 1 453 ? 4.610 63.810 9.268 1.00 21.56 453 LYS A O 1
ATOM 3697 N N . ASN A 1 454 ? 3.068 62.632 10.303 1.00 22.70 454 ASN A N 1
ATOM 3698 C CA . ASN A 1 454 ? 1.954 62.155 11.180 1.00 22.70 454 ASN A CA 1
ATOM 3699 C C . ASN A 1 454 ? 1.633 60.666 10.748 1.00 22.70 454 ASN A C 1
ATOM 3701 O O . ASN A 1 454 ? 2.245 60.230 9.778 1.00 22.70 454 ASN A O 1
ATOM 3705 N N . GLU A 1 455 ? 0.751 59.772 11.255 1.00 22.58 455 GLU A N 1
ATOM 3706 C CA . GLU A 1 455 ? -0.198 59.547 12.390 1.00 22.58 455 GLU A CA 1
ATOM 3707 C C . GLU A 1 455 ? -0.788 58.088 12.259 1.00 22.58 455 GLU A C 1
ATOM 3709 O O . GLU A 1 455 ? -0.484 57.433 11.266 1.00 22.58 455 GLU A O 1
ATOM 3714 N N . VAL A 1 456 ? -1.675 57.478 13.085 1.00 22.98 456 VAL A N 1
ATOM 3715 C CA . VAL A 1 456 ? -1.896 57.410 14.559 1.00 22.98 456 VAL A CA 1
ATOM 3716 C C . VAL A 1 456 ? -2.843 56.224 14.914 1.00 22.98 456 VAL A C 1
ATOM 3718 O O . VAL A 1 456 ? -3.772 55.961 14.161 1.00 22.98 456 VAL A O 1
ATOM 3721 N N . LYS A 1 457 ? -2.689 55.599 16.106 1.00 21.25 457 LYS A N 1
ATOM 3722 C CA . LYS A 1 457 ? -3.648 54.669 16.804 1.00 21.25 457 LYS A CA 1
ATOM 3723 C C . LYS A 1 457 ? -4.035 53.351 16.065 1.00 21.25 457 LYS A C 1
ATOM 3725 O O . LYS A 1 457 ? -3.872 53.228 14.865 1.00 21.25 457 LYS A O 1
ATOM 3730 N N . THR A 1 458 ? -4.487 52.256 16.703 1.00 21.16 458 THR A N 1
ATOM 3731 C CA . THR A 1 458 ? -4.811 51.891 18.117 1.00 21.16 458 THR A CA 1
ATOM 3732 C C . THR A 1 458 ? -4.474 50.383 18.290 1.00 21.16 458 THR A C 1
ATOM 3734 O O . THR A 1 458 ? -4.759 49.618 17.377 1.00 21.16 458 THR A O 1
ATOM 3737 N N . LYS A 1 459 ? -3.703 49.891 19.285 1.00 22.58 459 LYS A N 1
ATOM 3738 C CA . LYS A 1 459 ? -4.021 49.605 20.720 1.00 22.58 459 LYS A CA 1
ATOM 3739 C C . LYS A 1 459 ? -5.222 48.625 20.873 1.00 22.58 459 LYS A C 1
ATOM 3741 O O . LYS A 1 459 ? -6.245 48.879 20.259 1.00 22.58 459 LYS A O 1
ATOM 3746 N N . ILE A 1 460 ? -5.171 47.493 21.608 1.00 20.97 460 ILE A N 1
ATOM 3747 C CA . ILE A 1 460 ? -4.968 47.346 23.078 1.00 20.97 460 ILE A CA 1
ATOM 3748 C C . ILE A 1 460 ? -4.563 45.898 23.525 1.00 20.97 460 ILE A C 1
ATOM 3750 O O . ILE A 1 460 ? -5.158 44.949 23.036 1.00 20.97 460 ILE A O 1
ATOM 3754 N N . MET A 1 461 ? -3.599 45.796 24.476 1.00 20.58 461 MET A N 1
ATOM 3755 C CA . MET A 1 461 ? -3.385 44.837 25.623 1.00 20.58 461 MET A CA 1
ATOM 3756 C C . MET A 1 461 ? -3.489 43.290 25.446 1.00 20.58 461 MET A C 1
ATOM 3758 O O . MET A 1 461 ? -4.072 42.808 24.490 1.00 20.58 461 MET A O 1
ATOM 3762 N N . GLU A 1 462 ? -3.092 42.389 26.368 1.00 21.34 462 GLU A N 1
ATOM 3763 C CA . GLU A 1 462 ? -2.022 42.131 27.388 1.00 21.34 462 GLU A CA 1
ATOM 3764 C C . GLU A 1 462 ? -2.392 40.723 28.019 1.00 21.34 462 GLU A C 1
ATOM 3766 O O . GLU A 1 462 ? -3.411 40.177 27.604 1.00 21.34 462 GLU A O 1
ATOM 3771 N N . VAL A 1 463 ? -1.702 39.927 28.873 1.00 20.27 463 VAL A N 1
ATOM 3772 C CA . VAL A 1 463 ? -0.934 40.064 30.153 1.00 20.27 463 VAL A CA 1
ATOM 3773 C C . VAL A 1 463 ? 0.121 38.897 30.320 1.00 20.27 463 VAL A 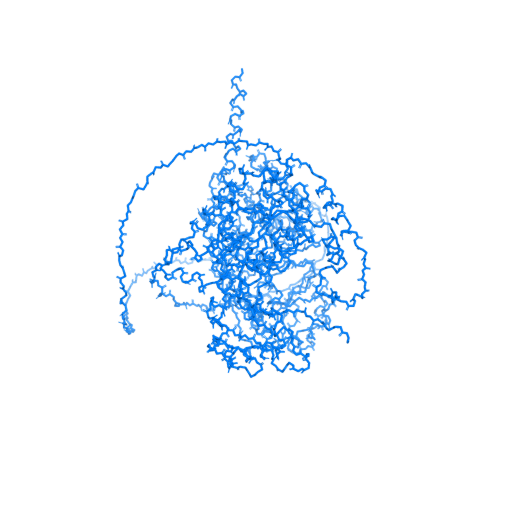C 1
ATOM 3775 O O . VAL A 1 463 ? 0.212 38.022 29.456 1.00 20.27 463 VAL A O 1
ATOM 3778 N N . LYS A 1 464 ? 0.961 38.918 31.391 1.00 21.92 464 LYS A N 1
ATOM 3779 C CA . LYS A 1 464 ? 2.154 38.069 31.763 1.00 21.92 464 LYS A CA 1
ATOM 3780 C C . LYS A 1 464 ? 1.780 36.747 32.536 1.00 21.92 464 LYS A C 1
ATOM 3782 O O . LYS A 1 464 ? 0.607 36.407 32.473 1.00 21.92 464 LYS A O 1
ATOM 3787 N N . SER A 1 465 ? 2.578 35.877 33.216 1.00 20.91 465 SER A N 1
ATOM 3788 C CA . SER A 1 465 ? 3.988 35.713 33.732 1.00 20.91 465 SER A CA 1
ATOM 3789 C C . SER A 1 465 ? 4.377 34.190 33.840 1.00 20.91 465 SER A C 1
ATOM 3791 O O . SER A 1 465 ? 3.504 33.374 33.584 1.00 20.91 465 SER A O 1
ATOM 3793 N N . VAL A 1 466 ? 5.613 33.737 34.198 1.00 25.02 466 VAL A N 1
ATOM 3794 C CA . VAL A 1 466 ? 6.081 32.298 34.089 1.00 25.02 466 VAL A CA 1
ATOM 3795 C C . VAL A 1 466 ? 7.122 31.794 35.146 1.00 25.02 466 VAL A C 1
ATOM 3797 O O . VAL A 1 466 ? 8.157 32.442 35.276 1.00 25.02 466 VAL A O 1
ATOM 3800 N N . PRO A 1 467 ? 6.942 30.596 35.784 1.00 31.50 467 PRO A N 1
ATOM 3801 C CA . PRO A 1 467 ? 8.041 29.838 36.467 1.00 31.50 467 PRO A CA 1
ATOM 3802 C C . PRO A 1 467 ? 7.996 28.260 36.479 1.00 31.50 467 PRO A C 1
ATOM 3804 O O . PRO A 1 467 ? 6.922 27.673 36.527 1.00 31.50 467 PRO A O 1
ATOM 3807 N N . GLY A 1 468 ? 9.149 27.552 36.562 1.00 26.48 468 GLY A N 1
ATOM 3808 C CA . GLY A 1 468 ? 9.285 26.115 36.993 1.00 26.48 468 GLY A CA 1
ATOM 3809 C C . GLY A 1 468 ? 9.034 24.968 35.964 1.00 26.48 468 GLY A C 1
ATOM 3810 O O . GLY A 1 468 ? 8.639 25.232 34.831 1.00 26.48 468 GLY A O 1
ATOM 3811 N N . LEU A 1 469 ? 9.204 23.652 36.260 1.00 27.44 469 LEU A N 1
ATOM 3812 C CA . LEU A 1 469 ? 10.340 22.947 36.926 1.00 27.44 469 LEU A CA 1
ATOM 3813 C C . LEU A 1 469 ? 10.612 21.496 36.362 1.00 27.44 469 LEU A C 1
ATOM 3815 O O . LEU A 1 469 ? 10.860 21.385 35.159 1.00 27.44 469 LEU A O 1
ATOM 3819 N N . LYS A 1 470 ? 10.684 20.395 37.153 1.00 29.06 470 LYS A N 1
ATOM 3820 C CA . LYS A 1 470 ? 11.402 19.096 36.855 1.00 29.06 470 LYS A CA 1
ATOM 3821 C C . LYS A 1 470 ? 10.695 17.837 37.469 1.00 29.06 470 LYS A C 1
ATOM 3823 O O . LYS A 1 470 ? 9.712 18.062 38.159 1.00 29.06 470 LYS A O 1
ATOM 3828 N N . ALA A 1 471 ? 11.059 16.543 37.283 1.00 26.78 471 ALA A N 1
ATOM 3829 C CA . ALA A 1 471 ? 12.181 15.801 36.626 1.00 26.78 471 ALA A CA 1
ATOM 3830 C C . ALA A 1 471 ? 11.695 14.395 36.092 1.00 26.78 471 ALA A C 1
ATOM 3832 O O . ALA A 1 471 ? 10.679 13.924 36.583 1.00 26.78 471 ALA A O 1
ATOM 3833 N N . GLN A 1 472 ? 12.168 13.826 34.959 1.00 29.89 472 GLN A N 1
ATOM 3834 C CA . GLN A 1 472 ? 13.277 12.847 34.682 1.00 29.89 472 GLN A CA 1
ATOM 3835 C C . GLN A 1 472 ? 12.997 11.315 34.819 1.00 29.89 472 GLN A C 1
ATOM 3837 O O . GLN A 1 472 ? 12.022 10.907 35.435 1.00 29.89 472 GLN A O 1
ATOM 3842 N N . ILE A 1 473 ? 13.809 10.493 34.114 1.00 34.09 473 ILE A N 1
ATOM 3843 C CA . ILE A 1 473 ? 13.671 9.039 33.804 1.00 34.09 473 ILE A CA 1
ATOM 3844 C C . ILE A 1 473 ? 15.083 8.418 33.629 1.00 34.09 473 ILE A C 1
ATOM 3846 O O . ILE A 1 473 ? 15.920 9.104 33.047 1.00 34.09 473 ILE A O 1
ATOM 3850 N N . LEU A 1 474 ? 15.322 7.134 33.970 1.00 29.08 474 LEU A N 1
ATOM 3851 C CA . LEU A 1 474 ? 16.360 6.273 33.337 1.00 29.08 474 LEU A CA 1
ATOM 3852 C C . LEU A 1 474 ? 15.937 4.770 33.243 1.00 29.08 474 LEU A C 1
ATOM 3854 O O . LEU A 1 474 ? 14.951 4.405 33.884 1.00 29.08 474 LEU A O 1
ATOM 3858 N N . PRO A 1 475 ? 16.596 3.918 32.408 1.00 32.31 475 PRO A N 1
ATOM 3859 C CA . PRO A 1 475 ? 16.076 2.601 31.983 1.00 32.31 475 PRO A CA 1
ATOM 3860 C C . PRO A 1 475 ? 16.987 1.373 32.263 1.00 32.31 475 PRO A C 1
ATOM 3862 O O . PRO A 1 475 ? 18.128 1.509 32.688 1.00 32.31 475 PRO A O 1
ATOM 3865 N N . ILE A 1 476 ? 16.504 0.171 31.905 1.00 26.62 476 ILE A N 1
ATOM 3866 C CA . ILE A 1 476 ? 17.262 -1.100 31.837 1.00 26.62 476 ILE A CA 1
ATOM 3867 C C . ILE A 1 476 ? 17.300 -1.579 30.377 1.00 26.62 476 ILE A C 1
ATOM 3869 O O . ILE A 1 476 ? 16.227 -1.699 29.785 1.00 26.62 476 ILE A O 1
ATOM 3873 N N . ASN A 1 477 ? 18.475 -1.895 29.804 1.00 27.89 477 ASN A N 1
ATOM 3874 C CA . ASN A 1 477 ? 18.563 -2.613 28.516 1.00 27.89 477 ASN A CA 1
ATOM 3875 C C . ASN A 1 477 ? 19.962 -3.204 28.199 1.00 27.89 477 ASN A C 1
ATOM 3877 O O . ASN A 1 477 ? 20.639 -2.700 27.304 1.00 27.89 477 ASN A O 1
ATOM 3881 N N . GLU A 1 478 ? 20.390 -4.287 28.866 1.00 29.78 478 GLU A N 1
ATOM 3882 C CA . GLU A 1 478 ? 21.644 -4.978 28.498 1.00 29.78 478 GLU A CA 1
ATOM 3883 C C . GLU A 1 478 ? 21.606 -6.506 28.736 1.00 29.78 478 GLU A C 1
ATOM 3885 O O . GLU A 1 478 ? 21.952 -7.013 29.800 1.00 29.78 478 GLU A O 1
ATOM 3890 N N . LYS A 1 479 ? 21.111 -7.242 27.727 1.00 28.20 479 LYS A N 1
ATOM 3891 C CA . LYS A 1 479 ? 21.271 -8.694 27.469 1.00 28.20 479 LYS A CA 1
ATOM 3892 C C . LYS A 1 479 ? 20.666 -9.010 26.081 1.00 28.20 479 LYS A C 1
ATOM 3894 O O . LYS A 1 479 ? 20.118 -8.117 25.439 1.00 28.20 479 LYS A O 1
ATOM 3899 N N . TYR A 1 480 ? 20.758 -10.265 25.624 1.00 27.84 480 TYR A N 1
ATOM 3900 C CA . TYR A 1 480 ? 20.275 -10.773 24.317 1.00 27.84 480 TYR A CA 1
ATOM 3901 C C . TYR A 1 480 ? 21.101 -10.406 23.066 1.00 27.84 480 TYR A C 1
ATOM 3903 O O . TYR A 1 480 ? 20.593 -9.822 22.108 1.00 27.84 480 TYR A O 1
ATOM 3911 N N . ALA A 1 481 ? 22.351 -10.872 23.014 1.00 27.33 481 ALA A N 1
ATOM 3912 C CA . ALA A 1 481 ? 23.116 -10.970 21.769 1.00 27.33 481 ALA A CA 1
ATOM 3913 C C . ALA A 1 481 ? 23.963 -12.258 21.726 1.00 27.33 481 ALA A C 1
ATOM 3915 O O . ALA A 1 481 ? 25.139 -12.211 22.056 1.00 27.33 481 ALA A O 1
ATOM 3916 N N . LEU A 1 482 ? 23.364 -13.396 21.338 1.00 33.66 482 LEU A N 1
ATOM 3917 C CA . LEU A 1 482 ? 24.044 -14.658 20.970 1.00 33.66 482 LEU A CA 1
ATOM 3918 C C . LEU A 1 482 ? 23.008 -15.688 20.462 1.00 33.66 482 LEU A C 1
ATOM 3920 O O . LEU A 1 482 ? 22.248 -16.196 21.271 1.00 33.66 482 LEU A O 1
ATOM 3924 N N . PHE A 1 483 ? 22.958 -15.961 19.148 1.00 27.62 483 PHE A N 1
ATOM 3925 C CA . PHE A 1 483 ? 22.357 -17.154 18.499 1.00 27.62 483 PHE A CA 1
ATOM 3926 C C . PHE A 1 483 ? 22.846 -17.243 17.031 1.00 27.62 483 PHE A C 1
ATOM 3928 O O . PHE A 1 483 ? 23.279 -16.233 16.453 1.00 27.62 483 PHE A O 1
ATOM 3935 N N . GLN A 1 484 ? 22.854 -18.446 16.441 1.00 30.86 484 GLN A N 1
ATOM 3936 C CA . GLN A 1 484 ? 23.665 -18.773 15.254 1.00 30.86 484 GLN A CA 1
ATOM 3937 C C . GLN A 1 484 ? 22.931 -18.552 13.906 1.00 30.86 484 GLN A C 1
ATOM 3939 O O . GLN A 1 484 ? 22.064 -17.685 13.779 1.00 30.86 484 GLN A O 1
ATOM 3944 N N . SER A 1 485 ? 23.399 -19.188 12.825 1.00 36.09 485 SER A N 1
ATOM 3945 C CA . SER A 1 485 ? 23.097 -18.827 11.431 1.00 36.09 485 SER A CA 1
ATOM 3946 C C . SER A 1 485 ? 21.843 -19.495 10.856 1.00 36.09 485 SER A C 1
ATOM 3948 O O . SER A 1 485 ? 21.109 -18.832 10.118 1.00 36.09 485 SER A O 1
ATOM 3950 N N . ASP A 1 486 ? 21.549 -20.752 11.203 1.00 31.20 486 ASP A N 1
ATOM 3951 C CA . ASP A 1 486 ? 20.329 -21.435 10.743 1.00 31.20 486 ASP A CA 1
ATOM 3952 C C . ASP A 1 486 ? 19.067 -20.923 11.442 1.00 31.20 486 ASP A C 1
ATOM 3954 O O . ASP A 1 486 ? 18.033 -20.755 10.782 1.00 31.20 486 ASP A O 1
ATOM 3958 N N . ASP A 1 487 ? 19.189 -20.491 12.702 1.00 34.47 487 ASP A N 1
ATOM 3959 C CA . ASP A 1 487 ? 18.163 -19.701 13.386 1.00 34.47 487 ASP A CA 1
ATOM 3960 C C . ASP A 1 487 ? 17.732 -18.512 12.524 1.00 34.47 487 ASP A C 1
ATOM 3962 O O . ASP A 1 487 ? 16.549 -18.231 12.425 1.00 34.47 487 ASP A O 1
ATOM 3966 N N . ARG A 1 488 ? 18.640 -17.850 11.789 1.00 34.50 488 ARG A N 1
ATOM 3967 C CA . ARG A 1 488 ? 18.294 -16.698 10.928 1.00 34.50 488 ARG A CA 1
ATOM 3968 C C . ARG A 1 488 ? 17.472 -17.085 9.694 1.00 34.50 488 ARG A C 1
ATOM 3970 O O . ARG A 1 488 ? 16.737 -16.241 9.170 1.00 34.50 488 ARG A O 1
ATOM 3977 N N . LYS A 1 489 ? 17.579 -18.329 9.209 1.00 38.12 489 LYS A N 1
ATOM 3978 C CA . LYS A 1 489 ? 16.741 -18.856 8.114 1.00 38.12 489 LYS A CA 1
ATOM 3979 C C . LYS A 1 489 ? 15.370 -19.260 8.648 1.00 38.12 489 LYS A C 1
ATOM 3981 O O . LYS A 1 489 ? 14.363 -18.850 8.074 1.00 38.12 489 LYS A O 1
ATOM 3986 N N . GLN A 1 490 ? 15.326 -19.974 9.773 1.00 33.66 490 GLN A N 1
ATOM 3987 C CA . GLN A 1 490 ? 14.066 -20.342 10.416 1.00 33.66 490 GLN A CA 1
ATOM 3988 C C . GLN A 1 490 ? 13.320 -19.085 10.894 1.00 33.66 490 GLN A C 1
ATOM 3990 O O . GLN A 1 490 ? 12.147 -18.920 10.576 1.00 33.66 490 GLN A O 1
ATOM 3995 N N . MET A 1 491 ? 14.026 -18.124 11.502 1.00 36.81 491 MET A N 1
ATOM 3996 C CA . MET A 1 491 ? 13.541 -16.783 11.836 1.00 36.81 491 MET A CA 1
ATOM 3997 C C . MET A 1 491 ? 12.963 -16.068 10.627 1.00 36.81 491 MET A C 1
ATOM 3999 O O . MET A 1 491 ? 11.925 -15.468 10.800 1.00 36.81 491 MET A O 1
ATOM 4003 N N . LYS A 1 492 ? 13.546 -16.115 9.419 1.00 40.34 492 LYS A N 1
ATOM 4004 C CA . LYS A 1 492 ? 12.953 -15.462 8.228 1.00 40.34 492 LYS A CA 1
ATOM 4005 C C . LYS A 1 492 ? 11.540 -15.959 7.901 1.00 40.34 492 LYS A C 1
ATOM 4007 O O . LYS A 1 492 ? 10.747 -15.178 7.392 1.00 40.34 492 LYS A O 1
ATOM 4012 N N . CYS A 1 493 ? 11.252 -17.225 8.191 1.00 38.09 493 CYS A N 1
ATOM 4013 C CA . CYS A 1 493 ? 9.987 -17.902 7.895 1.00 38.09 493 CYS A CA 1
ATOM 4014 C C . CYS A 1 493 ? 9.036 -17.938 9.113 1.00 38.09 493 CYS A C 1
ATOM 4016 O O . CYS A 1 493 ? 7.814 -17.981 8.967 1.00 38.09 493 CYS A O 1
ATOM 4018 N N . LEU A 1 494 ? 9.603 -17.875 10.323 1.00 42.78 494 LEU A N 1
ATOM 4019 C CA . LEU A 1 494 ? 8.927 -17.489 11.565 1.00 42.78 494 LEU A CA 1
ATOM 4020 C C . LEU A 1 494 ? 8.628 -15.982 11.612 1.00 42.78 494 LEU A C 1
ATOM 4022 O O . LEU A 1 494 ? 7.863 -15.517 12.456 1.00 42.78 494 LEU A O 1
ATOM 4026 N N . MET A 1 495 ? 9.247 -15.229 10.704 1.00 45.47 495 MET A N 1
ATOM 4027 C CA . MET A 1 495 ? 9.057 -13.813 10.514 1.00 45.47 495 MET A CA 1
ATOM 4028 C C . MET A 1 495 ? 8.119 -13.502 9.331 1.00 45.47 495 MET A C 1
ATOM 4030 O O . MET A 1 495 ? 7.849 -14.325 8.459 1.00 45.47 495 MET A O 1
ATOM 4034 N N . PRO A 1 496 ? 7.639 -12.258 9.321 1.00 52.41 496 PRO A N 1
ATOM 4035 C CA . PRO A 1 496 ? 6.775 -11.674 8.301 1.00 52.41 496 PRO A CA 1
ATOM 4036 C C . PRO A 1 496 ? 7.126 -11.552 6.763 1.00 52.41 496 PRO A C 1
ATOM 4038 O O . PRO A 1 496 ? 8.255 -11.816 6.373 1.00 52.41 496 PRO A O 1
ATOM 4041 N N . PRO A 1 497 ? 6.217 -10.993 5.889 1.00 56.91 497 PRO A N 1
ATOM 4042 C CA . PRO A 1 497 ? 6.512 -10.361 4.554 1.00 56.91 497 PRO A CA 1
ATOM 4043 C C . PRO A 1 497 ? 6.099 -8.840 4.374 1.00 56.91 497 PRO A C 1
ATOM 4045 O O . PRO A 1 497 ? 4.974 -8.502 4.677 1.00 56.91 497 PRO A O 1
ATOM 4048 N N . LYS A 1 498 ? 6.956 -7.859 3.976 1.00 50.69 498 LYS A N 1
ATOM 4049 C CA . LYS A 1 498 ? 6.903 -6.435 4.473 1.00 50.69 498 LYS A CA 1
ATOM 4050 C C . LYS A 1 498 ? 5.925 -5.582 3.694 1.00 50.69 498 LYS A C 1
ATOM 4052 O O . LYS A 1 498 ? 5.277 -4.715 4.270 1.00 50.69 498 LYS A O 1
ATOM 4057 N N . SER A 1 499 ? 5.909 -5.736 2.378 1.00 60.62 499 SER A N 1
ATOM 4058 C CA . SER A 1 499 ? 4.798 -5.198 1.619 1.00 60.62 499 SER A CA 1
ATOM 4059 C C . SER A 1 499 ? 3.610 -6.087 1.947 1.00 60.62 499 SER A C 1
ATOM 4061 O O . SER A 1 499 ? 3.440 -7.172 1.401 1.00 60.62 499 SER A O 1
ATOM 4063 N N . VAL A 1 500 ? 2.780 -5.598 2.861 1.00 66.94 500 VAL A N 1
ATOM 4064 C CA . VAL A 1 500 ? 1.349 -5.728 2.632 1.00 66.94 500 VAL A CA 1
ATOM 4065 C C . VAL A 1 500 ? 1.091 -4.941 1.351 1.00 66.94 500 VAL A C 1
ATOM 4067 O O . VAL A 1 500 ? 1.428 -3.759 1.294 1.00 66.94 500 VAL A O 1
ATOM 4070 N N . MET A 1 501 ? 0.577 -5.597 0.309 1.00 69.12 501 MET A N 1
ATOM 4071 C CA . MET A 1 501 ? 0.138 -4.891 -0.891 1.00 69.12 501 MET A CA 1
ATOM 4072 C C . MET A 1 501 ? -1.373 -4.706 -0.822 1.00 69.12 501 MET A C 1
ATOM 4074 O O . MET A 1 501 ? -2.138 -5.667 -0.903 1.00 69.12 501 MET A O 1
ATOM 4078 N N . TYR A 1 502 ? -1.793 -3.464 -0.607 1.00 76.69 502 TYR A N 1
ATOM 4079 C CA . TYR A 1 502 ? -3.188 -3.122 -0.352 1.00 76.69 502 TYR A CA 1
ATOM 4080 C C . TYR A 1 502 ? -4.046 -3.246 -1.621 1.00 76.69 502 TYR A C 1
ATOM 4082 O O . TYR A 1 502 ? -3.544 -3.167 -2.745 1.00 76.69 502 TYR A O 1
ATOM 4090 N N . ASN A 1 503 ? -5.364 -3.408 -1.454 1.00 71.75 503 ASN A N 1
ATOM 4091 C CA . ASN A 1 503 ? -6.309 -3.562 -2.569 1.00 71.75 503 ASN A CA 1
ATOM 4092 C C . ASN A 1 503 ? -6.202 -2.403 -3.580 1.00 71.75 503 ASN A C 1
ATOM 4094 O O . ASN A 1 503 ? -6.094 -2.635 -4.782 1.00 71.75 503 ASN A O 1
ATOM 4098 N N . ASP A 1 504 ? -6.114 -1.161 -3.101 1.00 72.12 504 ASP A N 1
ATOM 4099 C CA . ASP A 1 504 ? -5.870 0.009 -3.949 1.00 72.12 504 ASP A CA 1
ATOM 4100 C C . ASP A 1 504 ? -4.553 -0.098 -4.746 1.00 72.12 504 ASP A C 1
ATOM 4102 O O . ASP A 1 504 ? -4.566 0.051 -5.964 1.00 72.12 504 ASP A O 1
ATOM 4106 N N . GLN A 1 505 ? -3.431 -0.484 -4.128 1.00 76.75 505 GLN A N 1
ATOM 4107 C CA . GLN A 1 505 ? -2.166 -0.701 -4.851 1.00 76.75 505 GLN A CA 1
ATOM 4108 C C . GLN A 1 505 ? -2.301 -1.780 -5.944 1.00 76.75 505 GLN A C 1
ATOM 4110 O O . GLN A 1 505 ? -1.803 -1.595 -7.058 1.00 76.75 505 GLN A O 1
ATOM 4115 N N . MET A 1 506 ? -3.028 -2.871 -5.671 1.00 78.06 506 MET A N 1
ATOM 4116 C CA . MET A 1 506 ? -3.352 -3.892 -6.677 1.00 78.06 506 MET A CA 1
ATOM 4117 C C . MET A 1 506 ? -4.213 -3.331 -7.822 1.00 78.06 506 MET A C 1
ATOM 4119 O O . MET A 1 506 ? -3.954 -3.635 -8.989 1.00 78.06 506 MET A O 1
ATOM 4123 N N . ASN A 1 507 ? -5.197 -2.479 -7.519 1.00 78.38 507 ASN A N 1
ATOM 4124 C CA . ASN A 1 507 ? -6.045 -1.828 -8.520 1.00 78.38 507 ASN A CA 1
ATOM 4125 C C . ASN A 1 507 ? -5.261 -0.804 -9.360 1.00 78.38 507 ASN A C 1
ATOM 4127 O O . ASN A 1 507 ? -5.366 -0.830 -10.587 1.00 78.38 507 ASN A O 1
ATOM 4131 N N . ARG A 1 508 ? -4.404 0.026 -8.746 1.00 80.81 508 ARG A N 1
ATOM 4132 C CA . ARG A 1 508 ? -3.499 0.956 -9.448 1.00 80.81 508 ARG A CA 1
ATOM 4133 C C . ARG A 1 508 ? -2.553 0.215 -10.395 1.00 80.81 508 ARG A C 1
ATOM 4135 O O . ARG A 1 508 ? -2.374 0.652 -11.530 1.00 80.81 508 ARG A O 1
ATOM 4142 N N . LEU A 1 509 ? -1.985 -0.922 -9.978 1.00 77.62 509 LEU A N 1
ATOM 4143 C CA . LEU A 1 509 ? -1.143 -1.761 -10.842 1.00 77.62 509 LEU A CA 1
ATOM 4144 C C . LEU A 1 509 ? -1.934 -2.370 -12.009 1.00 77.62 509 LEU A C 1
ATOM 4146 O O . LEU A 1 509 ? -1.475 -2.306 -13.151 1.00 77.62 509 LEU A O 1
ATOM 4150 N N . LEU A 1 510 ? -3.138 -2.891 -11.752 1.00 79.19 510 LEU A N 1
ATOM 4151 C CA . LEU A 1 510 ? -4.021 -3.440 -12.786 1.00 79.19 510 LEU A CA 1
ATOM 4152 C C . LEU A 1 510 ? -4.433 -2.378 -13.821 1.00 79.19 510 LEU A C 1
ATOM 4154 O O . LEU A 1 510 ? -4.440 -2.659 -15.020 1.00 79.19 510 LEU A O 1
ATOM 4158 N N . LEU A 1 511 ? -4.742 -1.156 -13.378 1.00 78.12 511 LEU A N 1
ATOM 4159 C CA . LEU A 1 511 ? -5.050 -0.022 -14.253 1.00 78.12 511 LEU A CA 1
ATOM 4160 C C . LEU A 1 511 ? -3.814 0.423 -15.049 1.00 78.12 511 LEU A C 1
ATOM 4162 O O . LEU A 1 511 ? -3.893 0.536 -16.271 1.00 78.12 511 LEU A O 1
ATOM 4166 N N . ARG A 1 512 ? -2.654 0.579 -14.396 1.00 76.62 512 ARG A N 1
ATOM 4167 C CA . ARG A 1 512 ? -1.387 0.952 -15.051 1.00 76.62 512 ARG A CA 1
ATOM 4168 C C . ARG A 1 512 ? -0.959 -0.059 -16.118 1.00 76.62 512 ARG A C 1
ATOM 4170 O O . ARG A 1 512 ? -0.462 0.347 -17.163 1.00 76.62 512 ARG A O 1
ATOM 4177 N N . HIS A 1 513 ? -1.176 -1.358 -15.899 1.00 70.00 513 HIS A N 1
ATOM 4178 C CA . HIS A 1 513 ? -0.878 -2.375 -16.913 1.00 70.00 513 HIS A CA 1
ATOM 4179 C C . HIS A 1 513 ? -1.882 -2.365 -18.081 1.00 70.00 513 HIS A C 1
ATOM 4181 O O . HIS A 1 513 ? -1.518 -2.703 -19.205 1.00 70.00 513 HIS A O 1
ATOM 4187 N N . ARG A 1 514 ? -3.135 -1.942 -17.852 1.00 68.50 514 ARG A N 1
ATOM 4188 C CA . ARG A 1 514 ? -4.135 -1.759 -18.921 1.00 68.50 514 ARG A CA 1
ATOM 4189 C C . ARG A 1 514 ? -3.840 -0.547 -19.811 1.00 68.50 514 ARG A C 1
ATOM 4191 O O . ARG A 1 514 ? -4.139 -0.619 -21.001 1.00 68.50 514 ARG A O 1
ATOM 4198 N N . THR A 1 515 ? -3.269 0.530 -19.263 1.00 56.69 515 THR A N 1
ATOM 4199 C CA . THR A 1 515 ? -2.936 1.759 -20.010 1.00 56.69 515 THR A CA 1
ATOM 4200 C C . THR A 1 515 ? -1.525 1.760 -20.601 1.00 56.69 515 THR A C 1
ATOM 4202 O O . THR A 1 515 ? -1.331 2.272 -21.698 1.00 56.69 515 THR A O 1
ATOM 4205 N N . SER A 1 516 ? -0.541 1.170 -19.915 1.00 53.06 516 SER A N 1
ATOM 4206 C CA . SER A 1 516 ? 0.879 1.184 -20.296 1.00 53.06 516 SER A CA 1
ATOM 4207 C C . SER A 1 516 ? 1.471 -0.232 -20.272 1.00 53.06 516 SER A C 1
ATOM 4209 O O . SER A 1 516 ? 2.388 -0.552 -19.512 1.00 53.06 516 SER A O 1
ATOM 4211 N N . SER A 1 517 ? 0.907 -1.125 -21.091 1.00 55.34 517 SER A N 1
ATOM 4212 C CA . SER A 1 517 ? 1.423 -2.489 -21.230 1.00 55.34 517 SER A CA 1
ATOM 4213 C C . SER A 1 517 ? 2.731 -2.491 -22.025 1.00 55.34 517 SER A C 1
ATOM 4215 O O . SER A 1 517 ? 2.734 -2.259 -23.232 1.00 55.34 517 SER A O 1
ATOM 4217 N N . ARG A 1 518 ? 3.846 -2.799 -21.352 1.00 53.53 518 ARG A N 1
ATOM 4218 C CA . ARG A 1 518 ? 5.171 -3.014 -21.967 1.00 53.53 518 ARG A CA 1
ATOM 4219 C C . ARG A 1 518 ? 5.341 -4.455 -22.483 1.00 53.53 518 ARG A C 1
ATOM 4221 O O . ARG A 1 518 ? 6.394 -5.060 -22.303 1.00 53.53 518 ARG A O 1
ATOM 4228 N N . ALA A 1 519 ? 4.290 -5.038 -23.061 1.00 59.28 519 ALA A N 1
ATOM 4229 C CA . ALA A 1 519 ? 4.393 -6.326 -23.743 1.00 59.28 519 ALA A CA 1
ATOM 4230 C C . ALA A 1 519 ? 5.266 -6.180 -25.001 1.00 59.28 519 ALA A C 1
ATOM 4232 O O . ALA A 1 519 ? 5.198 -5.154 -25.682 1.00 59.28 519 ALA A O 1
ATOM 4233 N N . MET A 1 520 ? 6.080 -7.191 -25.318 1.00 65.12 520 MET A N 1
ATOM 4234 C CA . MET A 1 520 ? 6.917 -7.144 -26.519 1.00 65.12 520 MET A CA 1
ATOM 4235 C C . MET A 1 520 ? 6.042 -7.079 -27.773 1.00 65.12 520 MET A C 1
ATOM 4237 O O . MET A 1 520 ? 5.094 -7.853 -27.918 1.00 65.12 520 MET A O 1
ATOM 4241 N N . ARG A 1 521 ? 6.360 -6.154 -28.685 1.00 70.50 521 ARG A N 1
ATOM 4242 C CA . ARG A 1 521 ? 5.691 -6.077 -29.989 1.00 70.50 521 ARG A CA 1
ATOM 4243 C C . ARG A 1 521 ? 6.018 -7.353 -30.780 1.00 70.50 521 ARG A C 1
ATOM 4245 O O . ARG A 1 521 ? 7.198 -7.697 -30.862 1.00 70.50 521 ARG A O 1
ATOM 4252 N N . PRO A 1 522 ? 5.029 -8.055 -31.364 1.00 81.06 522 PRO A N 1
ATOM 4253 C CA . PRO A 1 522 ? 5.310 -9.200 -32.220 1.00 81.06 522 PRO A CA 1
ATOM 4254 C C . PRO A 1 522 ? 6.211 -8.801 -33.394 1.00 81.06 522 PRO A C 1
ATOM 4256 O O . PRO A 1 522 ? 5.905 -7.834 -34.092 1.00 81.06 522 PRO A O 1
ATOM 4259 N N . ARG A 1 523 ? 7.283 -9.566 -33.645 1.00 83.75 523 ARG A N 1
ATOM 4260 C CA . ARG A 1 523 ? 8.211 -9.358 -34.776 1.00 83.75 523 ARG A CA 1
ATOM 4261 C C . ARG A 1 523 ? 7.497 -9.376 -36.132 1.00 83.75 523 ARG A C 1
ATOM 4263 O O . ARG A 1 523 ? 7.949 -8.736 -37.071 1.00 83.75 523 ARG A O 1
ATOM 4270 N N . TRP A 1 524 ? 6.372 -10.085 -36.223 1.00 81.81 524 TRP A N 1
ATOM 4271 C CA . TRP A 1 524 ? 5.424 -9.996 -37.329 1.00 81.81 524 TRP A CA 1
ATOM 4272 C C . TRP A 1 524 ? 3.984 -10.157 -36.828 1.00 81.81 524 TRP A C 1
ATOM 4274 O O . TRP A 1 524 ? 3.704 -10.899 -35.875 1.00 81.81 524 TRP A O 1
ATOM 4284 N N . SER A 1 525 ? 3.059 -9.461 -37.492 1.00 80.56 525 SER A N 1
ATOM 4285 C CA . SER A 1 525 ? 1.624 -9.562 -37.212 1.00 80.56 525 SER A CA 1
ATOM 4286 C C . SER A 1 525 ? 1.014 -10.846 -37.785 1.00 80.56 525 SER A C 1
ATOM 4288 O O . SER A 1 525 ? 1.527 -11.439 -38.734 1.00 80.56 525 SER A O 1
ATOM 4290 N N . SER A 1 526 ? -0.115 -11.264 -37.222 1.00 86.00 526 SER A N 1
ATOM 4291 C CA . SER A 1 526 ? -0.920 -12.388 -37.693 1.00 86.00 526 SER A CA 1
ATOM 4292 C C . SER A 1 526 ? -2.409 -12.009 -37.777 1.00 86.00 526 SER A C 1
ATOM 4294 O O . SER A 1 526 ? -2.850 -11.025 -37.172 1.00 86.00 526 SER A O 1
ATOM 4296 N N . PRO A 1 527 ? -3.243 -12.795 -38.485 1.00 89.44 527 PRO A N 1
ATOM 4297 C CA . PRO A 1 527 ? -4.700 -12.666 -38.398 1.00 89.44 527 PRO A CA 1
ATOM 4298 C C . PRO A 1 527 ? -5.229 -12.861 -36.965 1.00 89.44 527 PRO A C 1
ATOM 4300 O O . PRO A 1 527 ? -6.187 -12.207 -36.565 1.00 89.44 527 PRO A O 1
ATOM 4303 N N . ARG A 1 528 ? -4.559 -13.707 -36.171 1.00 92.00 528 ARG A N 1
ATOM 4304 C CA . ARG A 1 528 ? -4.942 -14.064 -34.797 1.00 92.00 528 ARG A CA 1
ATOM 4305 C C . ARG A 1 528 ? -4.805 -12.871 -33.845 1.00 92.00 528 ARG A C 1
ATOM 4307 O O . ARG A 1 528 ? -5.688 -12.639 -33.024 1.00 92.00 528 ARG A O 1
ATOM 4314 N N . ASP A 1 529 ? -3.776 -12.038 -34.020 1.00 88.38 529 ASP A N 1
ATOM 4315 C CA . ASP A 1 529 ? -3.632 -10.796 -33.243 1.00 88.38 529 ASP A CA 1
ATOM 4316 C C . ASP A 1 529 ? -4.778 -9.812 -33.543 1.00 88.38 529 ASP A C 1
ATOM 4318 O O . ASP A 1 529 ? -5.305 -9.172 -32.633 1.00 88.38 529 ASP A O 1
ATOM 4322 N N . ARG A 1 530 ? -5.215 -9.723 -34.811 1.00 89.88 530 ARG A N 1
ATOM 4323 C CA . ARG A 1 530 ? -6.360 -8.886 -35.216 1.00 89.88 530 ARG A CA 1
ATOM 4324 C C . ARG A 1 530 ? -7.677 -9.382 -34.613 1.00 89.88 530 ARG A C 1
ATOM 4326 O O . ARG A 1 530 ? -8.464 -8.565 -34.141 1.00 89.88 530 ARG A O 1
ATOM 4333 N N . GLU A 1 531 ? -7.891 -10.694 -34.551 1.00 93.06 531 GLU A N 1
ATOM 4334 C CA . GLU A 1 531 ? -9.064 -11.299 -33.901 1.00 93.06 531 GLU A CA 1
ATOM 4335 C C . GLU A 1 531 ? -9.081 -11.059 -32.377 1.00 93.06 531 GLU A C 1
ATOM 4337 O O . GLU A 1 531 ? -10.134 -10.743 -31.811 1.00 93.06 531 GLU A O 1
ATOM 4342 N N . ILE A 1 532 ? -7.920 -11.099 -31.708 1.00 90.19 532 ILE A N 1
ATOM 4343 C CA . ILE A 1 532 ? -7.787 -10.736 -30.285 1.00 90.19 532 ILE A CA 1
ATOM 4344 C C . ILE A 1 532 ? -8.012 -9.234 -30.057 1.00 90.19 532 ILE A C 1
ATOM 4346 O O . ILE A 1 532 ? -8.706 -8.863 -29.109 1.00 90.19 532 ILE A O 1
ATOM 4350 N N . LEU A 1 533 ? -7.499 -8.357 -30.926 1.00 89.56 533 LEU A N 1
ATOM 4351 C CA . LEU A 1 533 ? -7.737 -6.910 -30.843 1.00 89.56 533 LEU A CA 1
ATOM 4352 C C . LEU A 1 533 ? -9.218 -6.558 -31.061 1.00 89.56 533 LEU A C 1
ATOM 4354 O O . LEU A 1 533 ? -9.784 -5.795 -30.276 1.00 89.56 533 LEU A O 1
ATOM 4358 N N . ALA A 1 534 ? -9.874 -7.163 -32.055 1.00 91.50 534 ALA A N 1
ATOM 4359 C CA . ALA A 1 534 ? -11.312 -7.012 -32.279 1.00 91.50 534 ALA A CA 1
ATOM 4360 C C . ALA A 1 534 ? -12.133 -7.521 -31.080 1.00 91.50 534 ALA A C 1
ATOM 4362 O O . ALA A 1 534 ? -13.073 -6.853 -30.641 1.00 91.50 534 ALA A O 1
ATOM 4363 N N . SER A 1 535 ? -11.737 -8.656 -30.494 1.00 91.81 535 SER A N 1
ATOM 4364 C CA . SER A 1 535 ? -12.358 -9.194 -29.277 1.00 91.81 535 SER A CA 1
ATOM 4365 C C . SER A 1 535 ? -12.173 -8.248 -28.084 1.00 91.81 535 SER A C 1
ATOM 4367 O O . SER A 1 535 ? -13.142 -7.946 -27.393 1.00 91.81 535 SER A O 1
ATOM 4369 N N . LYS A 1 536 ? -10.968 -7.694 -27.879 1.00 89.06 536 LYS A N 1
ATOM 4370 C CA . LYS A 1 536 ? -10.683 -6.693 -26.835 1.00 89.06 536 LYS A CA 1
ATOM 4371 C C . LYS A 1 536 ? -11.591 -5.468 -26.968 1.00 89.06 536 LYS A C 1
ATOM 4373 O O . LYS A 1 536 ? -12.165 -5.048 -25.966 1.00 89.06 536 LYS A O 1
ATOM 4378 N N . ILE A 1 537 ? -11.762 -4.938 -28.184 1.00 90.50 537 ILE A N 1
ATOM 4379 C CA . ILE A 1 537 ? -12.651 -3.796 -28.453 1.00 90.50 537 ILE A CA 1
ATOM 4380 C C . ILE A 1 537 ? -14.098 -4.134 -28.064 1.00 90.50 537 ILE A C 1
ATOM 4382 O O . ILE A 1 537 ? -14.725 -3.360 -27.339 1.00 90.50 537 ILE A O 1
ATOM 4386 N N . GLN A 1 538 ? -14.608 -5.301 -28.472 1.00 90.81 538 GLN A N 1
ATOM 4387 C CA . GLN A 1 538 ? -15.960 -5.750 -28.113 1.00 90.81 538 GLN A CA 1
ATOM 4388 C C . GLN A 1 538 ? -16.146 -5.958 -26.603 1.00 90.81 538 GLN A C 1
ATOM 4390 O O . GLN A 1 538 ? -17.202 -5.622 -26.078 1.00 90.81 538 GLN A O 1
ATOM 4395 N N . ILE A 1 539 ? -15.131 -6.456 -25.889 1.00 89.19 539 ILE A N 1
ATOM 4396 C CA . ILE A 1 539 ? -15.164 -6.594 -24.424 1.00 89.19 539 ILE A CA 1
ATOM 4397 C C . ILE A 1 539 ? -15.209 -5.215 -23.755 1.00 89.19 539 ILE A C 1
ATOM 4399 O O . ILE A 1 539 ? -16.004 -5.003 -22.845 1.00 89.19 539 ILE A O 1
ATOM 4403 N N . THR A 1 540 ? -14.403 -4.250 -24.215 1.00 86.88 540 THR A N 1
ATOM 4404 C CA . THR A 1 540 ? -14.425 -2.873 -23.679 1.00 86.88 540 THR A CA 1
ATOM 4405 C C . THR A 1 540 ? -15.687 -2.084 -24.028 1.00 86.88 540 THR A C 1
ATOM 4407 O O . THR A 1 540 ? -15.971 -1.094 -23.363 1.00 86.88 540 THR A O 1
ATOM 4410 N N . LYS A 1 541 ? -16.443 -2.518 -25.044 1.00 89.69 541 LYS A N 1
ATOM 4411 C CA . LYS A 1 541 ? -17.735 -1.946 -25.456 1.00 89.69 541 LYS A CA 1
ATOM 4412 C C . LYS A 1 541 ? -18.931 -2.833 -25.064 1.00 89.69 541 LYS A C 1
ATOM 4414 O O . LYS A 1 541 ? -20.005 -2.688 -25.640 1.00 89.69 541 LYS A O 1
ATOM 4419 N N . ALA A 1 542 ? -18.757 -3.767 -24.125 1.00 84.31 542 ALA A N 1
ATOM 4420 C CA . ALA A 1 542 ? -19.842 -4.634 -23.673 1.00 84.31 542 ALA A CA 1
ATOM 4421 C C . ALA A 1 542 ? -20.957 -3.797 -23.005 1.00 84.31 542 ALA A C 1
ATOM 4423 O O . ALA A 1 542 ? -20.648 -3.013 -22.104 1.00 84.31 542 ALA A O 1
ATOM 4424 N N . PRO A 1 543 ? -22.234 -3.942 -23.412 1.00 82.31 543 PRO A N 1
ATOM 4425 C CA . PRO A 1 543 ? -23.327 -3.140 -22.867 1.00 82.31 543 PRO A CA 1
ATOM 4426 C C . PRO A 1 543 ? -23.584 -3.480 -21.397 1.00 82.31 543 PRO A C 1
ATOM 4428 O O . PRO A 1 543 ? -23.492 -4.643 -20.996 1.00 82.31 543 PRO A O 1
ATOM 4431 N N . SER A 1 544 ? -23.934 -2.476 -20.592 1.00 75.38 544 SER A N 1
ATOM 4432 C CA . SER A 1 544 ? -24.325 -2.652 -19.189 1.00 75.38 544 SER A CA 1
ATOM 4433 C C . SER A 1 544 ? -25.541 -3.574 -19.084 1.00 75.38 544 SER A C 1
ATOM 4435 O O . SER A 1 544 ? -26.626 -3.218 -19.535 1.00 75.38 544 SER A O 1
ATOM 4437 N N . GLN A 1 545 ? -25.362 -4.756 -18.493 1.00 61.84 545 GLN A N 1
ATOM 4438 C CA . GLN A 1 545 ? -26.412 -5.754 -18.319 1.00 61.84 545 GLN A CA 1
ATOM 4439 C C . GLN A 1 545 ? -26.722 -5.873 -16.825 1.00 61.84 545 GLN A C 1
ATOM 4441 O O . GLN A 1 545 ? -25.868 -6.262 -16.029 1.00 61.84 545 GLN A O 1
ATOM 4446 N N . ILE A 1 546 ? -27.937 -5.474 -16.456 1.00 55.16 546 ILE A N 1
ATOM 4447 C CA . ILE A 1 546 ? -28.452 -5.490 -15.085 1.00 55.16 546 ILE A CA 1
ATOM 4448 C C . ILE A 1 546 ? -29.350 -6.724 -14.952 1.00 55.16 546 ILE A C 1
ATOM 4450 O O . ILE A 1 546 ? -30.201 -6.941 -15.809 1.00 55.16 546 ILE A O 1
ATOM 4454 N N . GLY A 1 547 ? -29.163 -7.523 -13.896 1.00 61.06 547 GLY A N 1
ATOM 4455 C CA . GLY A 1 547 ? -30.000 -8.699 -13.625 1.00 61.06 547 GLY A CA 1
ATOM 4456 C C . GLY A 1 547 ? -29.697 -9.918 -14.504 1.00 61.06 547 GLY A C 1
ATOM 4457 O O . GLY A 1 547 ? -30.580 -10.422 -15.192 1.00 61.06 547 GLY A O 1
ATOM 4458 N N . ASP A 1 548 ? -28.460 -10.418 -14.472 1.00 62.03 548 ASP A N 1
ATOM 4459 C CA . ASP A 1 548 ? -28.151 -11.754 -14.997 1.00 62.03 548 ASP A CA 1
ATOM 4460 C C . ASP A 1 548 ? -28.565 -12.828 -13.970 1.00 62.03 548 ASP A C 1
ATOM 4462 O O . ASP A 1 548 ? -28.173 -12.748 -12.808 1.00 62.03 548 ASP A O 1
ATOM 4466 N N . GLN A 1 549 ? -29.367 -13.817 -14.382 1.00 65.19 549 GLN A N 1
ATOM 4467 C CA . GLN A 1 549 ? -29.888 -14.868 -13.490 1.00 65.19 549 GLN A CA 1
ATOM 4468 C C . GLN A 1 549 ? -28.879 -15.989 -13.174 1.00 65.19 549 GLN A C 1
ATOM 4470 O O . GLN A 1 549 ? -29.151 -16.819 -12.309 1.00 65.19 549 GLN A O 1
ATOM 4475 N N . GLU A 1 550 ? -27.735 -16.051 -13.861 1.00 69.12 550 GLU A N 1
ATOM 4476 C CA . GLU A 1 550 ? -26.682 -17.047 -13.614 1.00 69.12 550 GLU A CA 1
ATOM 4477 C C . GLU A 1 550 ? -25.418 -16.438 -12.977 1.00 69.12 550 GLU A C 1
ATOM 4479 O O . GLU A 1 550 ? -24.562 -17.179 -12.487 1.00 69.12 550 GLU A O 1
ATOM 4484 N N . LEU A 1 551 ? -25.292 -15.103 -12.953 1.00 75.38 551 LEU A N 1
ATOM 4485 C CA . LEU A 1 551 ? -24.113 -14.386 -12.458 1.00 75.38 551 LEU A CA 1
ATOM 4486 C C . LEU A 1 551 ? -24.466 -13.325 -11.404 1.00 75.38 551 LEU A C 1
ATOM 4488 O O . LEU A 1 551 ? -24.928 -12.231 -11.732 1.00 75.38 551 LEU A O 1
ATOM 4492 N N . TYR A 1 552 ? -24.114 -13.593 -10.141 1.00 79.25 552 TYR A N 1
ATOM 4493 C CA . TYR A 1 552 ? -24.208 -12.622 -9.045 1.00 79.25 552 TYR A CA 1
ATOM 4494 C C . TYR A 1 552 ? -23.298 -11.405 -9.296 1.00 79.25 552 TYR A C 1
ATOM 4496 O O . TYR A 1 552 ? -22.100 -11.418 -9.001 1.00 79.25 552 TYR A O 1
ATOM 4504 N N . ALA A 1 553 ? -23.856 -10.339 -9.874 1.00 74.94 553 ALA A N 1
ATOM 4505 C CA . ALA A 1 553 ? -23.098 -9.183 -10.352 1.00 74.94 553 ALA A CA 1
ATOM 4506 C C . ALA A 1 553 ? -22.128 -8.543 -9.323 1.00 74.94 553 ALA A C 1
ATOM 4508 O O . ALA A 1 553 ? -21.020 -8.191 -9.738 1.00 74.94 553 ALA A O 1
ATOM 4509 N N . PRO A 1 554 ? -22.448 -8.422 -8.011 1.00 81.88 554 PRO A N 1
ATOM 4510 C CA . PRO A 1 554 ? -21.585 -7.734 -7.042 1.00 81.88 554 PRO A CA 1
ATOM 4511 C C . PRO A 1 554 ? -20.184 -8.325 -6.819 1.00 81.88 554 PRO A C 1
ATOM 4513 O O . PRO A 1 554 ? -19.320 -7.615 -6.306 1.00 81.88 554 PRO A O 1
ATOM 4516 N N . VAL A 1 555 ? -19.910 -9.582 -7.200 1.00 76.62 555 VAL A N 1
ATOM 4517 C CA . VAL A 1 555 ? -18.546 -10.155 -7.095 1.00 76.62 555 VAL A CA 1
ATOM 4518 C C . VAL A 1 555 ? -17.666 -9.892 -8.325 1.00 76.62 555 VAL A C 1
ATOM 4520 O O . VAL A 1 555 ? -16.473 -10.203 -8.314 1.00 76.62 555 VAL A O 1
ATOM 4523 N N . PHE A 1 556 ? -18.207 -9.268 -9.375 1.00 78.94 556 PHE A N 1
ATOM 4524 C CA . PHE A 1 556 ? -17.466 -8.915 -10.585 1.00 78.94 556 PHE A CA 1
ATOM 4525 C C . PHE A 1 556 ? -17.115 -7.423 -10.611 1.00 78.94 556 PHE A C 1
ATOM 4527 O O . PHE A 1 556 ? -17.987 -6.567 -10.513 1.00 78.94 556 PHE A O 1
ATOM 4534 N N . ARG A 1 557 ? -15.843 -7.085 -10.891 1.00 79.00 557 ARG A N 1
ATOM 4535 C CA . ARG A 1 557 ? -15.430 -5.684 -11.158 1.00 79.00 557 ARG A CA 1
ATOM 4536 C C . ARG A 1 557 ? -16.212 -5.037 -12.317 1.00 79.00 557 ARG A C 1
ATOM 4538 O O . ARG A 1 557 ? -16.297 -3.817 -12.378 1.00 79.00 557 ARG A O 1
ATOM 4545 N N . ASN A 1 558 ? -16.704 -5.846 -13.259 1.00 86.00 558 ASN A N 1
ATOM 4546 C CA . ASN A 1 558 ? -17.700 -5.491 -14.272 1.00 86.00 558 ASN A CA 1
ATOM 4547 C C . ASN A 1 558 ? -18.266 -6.802 -14.862 1.00 86.00 558 ASN A C 1
ATOM 4549 O O . ASN A 1 558 ? -17.524 -7.549 -15.507 1.00 86.00 558 ASN A O 1
ATOM 4553 N N . VAL A 1 559 ? -19.549 -7.099 -14.620 1.00 85.19 559 VAL A N 1
ATOM 4554 C CA . VAL A 1 559 ? -20.182 -8.364 -15.047 1.00 85.19 559 VAL A CA 1
ATOM 4555 C C . VAL A 1 559 ? -20.349 -8.457 -16.572 1.00 85.19 559 VAL A C 1
ATOM 4557 O O . VAL A 1 559 ? -20.020 -9.491 -17.152 1.00 85.19 559 VAL A O 1
ATOM 4560 N N . SER A 1 560 ? -20.728 -7.364 -17.246 1.00 87.25 560 SER A N 1
ATOM 4561 C CA . SER A 1 560 ? -20.851 -7.299 -18.712 1.00 87.25 560 SER A CA 1
ATOM 4562 C C . SER A 1 560 ? -19.543 -7.622 -19.432 1.00 87.25 560 SER A C 1
ATOM 4564 O O . SER A 1 560 ? -19.521 -8.435 -20.357 1.00 87.25 560 SER A O 1
ATOM 4566 N N . MET A 1 561 ? -18.433 -7.019 -18.994 1.00 88.88 561 MET A N 1
ATOM 4567 C CA . MET A 1 561 ? -17.106 -7.289 -19.551 1.00 88.88 561 MET A CA 1
ATOM 4568 C C . MET A 1 561 ? -16.687 -8.743 -19.321 1.00 88.88 561 MET A C 1
ATOM 4570 O O . MET A 1 561 ? -16.109 -9.352 -20.220 1.00 88.88 561 MET A O 1
ATOM 4574 N N . PHE A 1 562 ? -16.972 -9.307 -18.141 1.00 87.94 562 PHE A N 1
ATOM 4575 C CA . PHE A 1 562 ? -16.671 -10.707 -17.840 1.00 87.94 562 PHE A CA 1
ATOM 4576 C C . PHE A 1 562 ? -17.451 -11.653 -18.762 1.00 87.94 562 PHE A C 1
ATOM 4578 O O . PHE A 1 562 ? -16.837 -12.440 -19.484 1.00 87.94 562 PHE A O 1
ATOM 4585 N N . LYS A 1 563 ? -18.782 -11.517 -18.808 1.00 87.00 563 LYS A N 1
ATOM 4586 C CA . LYS A 1 563 ? -19.665 -12.339 -19.643 1.00 87.00 563 LYS A CA 1
ATOM 4587 C C . LYS A 1 563 ? -19.293 -12.242 -21.123 1.00 87.00 563 LYS A C 1
ATOM 4589 O O . LYS A 1 563 ? -19.058 -13.266 -21.762 1.00 87.00 563 LYS A O 1
ATOM 4594 N N . ARG A 1 564 ? -19.109 -11.024 -21.651 1.00 91.19 564 ARG A N 1
ATOM 4595 C CA . ARG A 1 564 ? -18.718 -10.830 -23.055 1.00 91.19 564 ARG A CA 1
ATOM 4596 C C . ARG A 1 564 ? -17.324 -11.386 -23.362 1.00 91.19 564 ARG A C 1
ATOM 4598 O O . ARG A 1 564 ? -17.101 -11.907 -24.453 1.00 91.19 564 ARG A O 1
ATOM 4605 N N . SER A 1 565 ? -16.391 -11.322 -22.410 1.00 92.25 565 SER A N 1
ATOM 4606 C CA . SER A 1 565 ? -15.078 -11.959 -22.553 1.00 92.25 565 SER A CA 1
ATOM 4607 C C . SER A 1 565 ? -15.174 -13.484 -22.563 1.00 92.25 565 SER A C 1
ATOM 4609 O O . SER A 1 565 ? -14.427 -14.117 -23.307 1.00 92.25 565 SER A O 1
ATOM 4611 N N . TYR A 1 566 ? -16.082 -14.068 -21.778 1.00 89.69 566 TYR A N 1
ATOM 4612 C CA . TYR A 1 566 ? -16.321 -15.509 -21.758 1.00 89.69 566 TYR A CA 1
ATOM 4613 C C . TYR A 1 566 ? -16.930 -15.983 -23.086 1.00 89.69 566 TYR A C 1
ATOM 4615 O O . TYR A 1 566 ? -16.367 -16.869 -23.720 1.00 89.69 566 TYR A O 1
ATOM 4623 N N . GLU A 1 567 ? -17.986 -15.323 -23.579 1.00 90.75 567 GLU A N 1
ATOM 4624 C CA . GLU A 1 567 ? -18.610 -15.596 -24.889 1.00 90.75 567 GLU A CA 1
ATOM 4625 C C . GLU A 1 567 ? -17.617 -15.555 -26.064 1.00 90.75 567 GLU A C 1
ATOM 4627 O O . GLU A 1 567 ? -17.676 -16.386 -26.973 1.00 90.75 567 GLU A O 1
ATOM 4632 N N . LEU A 1 568 ? -16.713 -14.569 -26.073 1.00 93.62 568 LEU A N 1
ATOM 4633 C CA . LEU A 1 568 ? -15.729 -14.400 -27.143 1.00 93.62 568 LEU A CA 1
ATOM 4634 C C . LEU A 1 568 ? -14.573 -15.400 -27.019 1.00 93.62 568 LEU A C 1
ATOM 4636 O O . LEU A 1 568 ? -14.133 -15.940 -28.031 1.00 93.62 568 LEU A O 1
ATOM 4640 N N . MET A 1 569 ? -14.130 -15.722 -25.800 1.00 93.31 569 MET A N 1
ATOM 4641 C CA . MET A 1 569 ? -13.193 -16.822 -25.546 1.00 93.31 569 MET A CA 1
ATOM 4642 C C . MET A 1 569 ? -13.773 -18.162 -26.035 1.00 93.31 569 MET A C 1
ATOM 4644 O O . MET A 1 569 ? -13.134 -18.868 -26.812 1.00 93.31 569 MET A O 1
ATOM 4648 N N . GLU A 1 570 ? -15.005 -18.473 -25.631 1.00 92.69 570 GLU A N 1
ATOM 4649 C CA . GLU A 1 570 ? -15.786 -19.668 -25.979 1.00 92.69 570 GLU A CA 1
ATOM 4650 C C . GLU A 1 570 ? -15.907 -19.920 -27.495 1.00 92.69 570 GLU A C 1
ATOM 4652 O O . GLU A 1 570 ? -16.019 -21.073 -27.928 1.00 92.69 570 GLU A O 1
ATOM 4657 N N . ARG A 1 571 ? -15.918 -18.856 -28.305 1.00 92.94 571 ARG A N 1
ATOM 4658 C CA . ARG A 1 571 ? -16.066 -18.919 -29.769 1.00 92.94 571 ARG A CA 1
ATOM 4659 C C . ARG A 1 571 ? -14.707 -18.839 -30.473 1.00 92.94 571 ARG A C 1
ATOM 4661 O O . ARG A 1 571 ? -14.339 -19.745 -31.225 1.00 92.94 571 ARG A O 1
ATOM 4668 N N . THR A 1 572 ? -13.948 -17.783 -30.189 1.00 94.25 572 THR A N 1
ATOM 4669 C CA . THR A 1 572 ? -12.755 -17.383 -30.946 1.00 94.25 572 THR A CA 1
ATOM 4670 C C . THR A 1 572 ? -11.476 -18.061 -30.463 1.00 94.25 572 THR A C 1
ATOM 4672 O O . THR A 1 572 ? -10.632 -18.398 -31.292 1.00 94.25 572 THR A O 1
ATOM 4675 N N . LEU A 1 573 ? -11.295 -18.294 -29.153 1.00 95.75 573 LEU A N 1
ATOM 4676 C CA . LEU A 1 573 ? -9.986 -18.700 -28.627 1.00 95.75 573 LEU A CA 1
ATOM 4677 C C . LEU A 1 573 ? -9.542 -20.054 -29.199 1.00 95.75 573 LEU A C 1
ATOM 4679 O O . LEU A 1 573 ? -10.318 -21.014 -29.269 1.00 95.75 573 LEU A O 1
ATOM 4683 N N . LYS A 1 574 ? -8.263 -20.118 -29.585 1.00 97.50 574 LYS A N 1
ATOM 4684 C CA . LYS A 1 574 ? -7.572 -21.327 -30.047 1.00 97.50 574 LYS A CA 1
ATOM 4685 C C . LYS A 1 574 ? -6.189 -21.394 -29.415 1.00 97.50 574 LYS A C 1
ATOM 4687 O O . LYS A 1 574 ? -5.501 -20.377 -29.351 1.00 97.50 574 LYS A O 1
ATOM 4692 N N . VAL A 1 575 ? -5.791 -22.579 -28.977 1.00 98.19 575 VAL A N 1
ATOM 4693 C CA . VAL A 1 575 ? -4.542 -22.848 -28.263 1.00 98.19 575 VAL A CA 1
ATOM 4694 C C . VAL A 1 575 ? -3.760 -23.914 -29.024 1.00 98.19 575 VAL A C 1
ATOM 4696 O O . VAL A 1 575 ? -4.324 -24.936 -29.408 1.00 98.19 575 VAL A O 1
ATOM 4699 N N . TYR A 1 576 ? -2.465 -23.702 -29.233 1.00 98.19 576 TYR A N 1
ATOM 4700 C CA . TYR A 1 576 ? -1.555 -24.791 -29.588 1.00 98.19 576 TYR A CA 1
ATOM 4701 C C . TYR A 1 576 ? -0.917 -25.323 -28.305 1.00 98.19 576 TYR A C 1
ATOM 4703 O O . TYR A 1 576 ? -0.477 -24.536 -27.469 1.00 98.19 576 TYR A O 1
ATOM 4711 N N . VAL A 1 577 ? -0.870 -26.642 -28.137 1.00 98.19 577 VAL A N 1
ATOM 4712 C CA . VAL A 1 577 ? -0.197 -27.281 -26.999 1.00 98.19 577 VAL A CA 1
ATOM 4713 C C . VAL A 1 577 ? 1.105 -27.888 -27.508 1.00 98.19 577 VAL A C 1
ATOM 4715 O O . VAL A 1 577 ? 1.081 -28.689 -28.446 1.00 98.19 577 VAL A O 1
ATOM 4718 N N . TYR A 1 578 ? 2.237 -27.504 -26.916 1.00 97.81 578 TYR A N 1
ATOM 4719 C CA . TYR A 1 578 ? 3.513 -28.150 -27.227 1.00 97.81 578 TYR A CA 1
ATOM 4720 C C . TYR A 1 578 ? 3.484 -29.620 -26.815 1.00 97.81 578 TYR A C 1
ATOM 4722 O O . TYR A 1 578 ? 2.934 -29.949 -25.772 1.00 97.81 578 TYR A O 1
ATOM 4730 N N . LYS A 1 579 ? 4.087 -30.483 -27.639 1.00 95.56 579 LYS A N 1
ATOM 4731 C CA . LYS A 1 579 ? 4.231 -31.933 -27.404 1.00 95.56 579 LYS A CA 1
ATOM 4732 C C . LYS A 1 579 ? 5.631 -32.321 -26.911 1.00 95.56 579 LYS A C 1
ATOM 4734 O O . LYS A 1 579 ? 6.040 -33.471 -27.034 1.00 95.56 579 LYS A O 1
ATOM 4739 N N . ASP A 1 580 ? 6.418 -31.325 -26.526 1.00 96.25 580 ASP A N 1
ATOM 4740 C CA . ASP A 1 580 ? 7.820 -31.472 -26.163 1.00 96.25 580 ASP A CA 1
ATOM 4741 C C . ASP A 1 580 ? 7.949 -31.573 -24.643 1.00 96.25 580 ASP A C 1
ATOM 4743 O O . ASP A 1 580 ? 7.220 -30.909 -23.909 1.00 96.25 580 ASP A O 1
ATOM 4747 N N . GLY A 1 581 ? 8.922 -32.362 -24.190 1.00 94.00 581 GLY A N 1
ATOM 4748 C CA . GLY A 1 581 ? 9.117 -32.668 -22.776 1.00 94.00 581 GLY A CA 1
ATOM 4749 C C . GLY A 1 581 ? 8.579 -34.050 -22.402 1.00 94.00 581 GLY A C 1
ATOM 4750 O O . GLY A 1 581 ? 7.671 -34.586 -23.034 1.00 94.00 581 GLY A O 1
ATOM 4751 N N . GLU A 1 582 ? 9.189 -34.651 -21.384 1.00 94.25 582 GLU A N 1
ATOM 4752 C CA . GLU A 1 582 ? 8.986 -36.056 -21.026 1.00 94.25 582 GLU A CA 1
ATOM 4753 C C . GLU A 1 582 ? 8.214 -36.229 -19.713 1.00 94.25 582 GLU A C 1
ATOM 4755 O O . GLU A 1 582 ? 8.182 -35.356 -18.838 1.00 94.25 582 GLU A O 1
ATOM 4760 N N . LYS A 1 583 ? 7.577 -37.393 -19.572 1.00 95.38 583 LYS A N 1
ATOM 4761 C CA . LYS A 1 583 ? 6.899 -37.796 -18.337 1.00 95.38 583 LYS A CA 1
ATOM 4762 C C . LYS A 1 583 ? 7.936 -38.167 -17.266 1.00 95.38 583 LYS A C 1
ATOM 4764 O O . LYS A 1 583 ? 8.974 -38.717 -17.615 1.00 95.38 583 LYS A O 1
ATOM 4769 N N . PRO A 1 584 ? 7.670 -37.902 -15.974 1.00 94.94 584 PRO A N 1
ATOM 4770 C CA . PRO A 1 584 ? 6.407 -37.415 -15.414 1.00 94.94 584 PRO A CA 1
ATOM 4771 C C . PRO A 1 584 ? 6.272 -35.882 -15.382 1.00 94.94 584 PRO A C 1
ATOM 4773 O O . PRO A 1 584 ? 5.244 -35.387 -14.932 1.00 94.94 584 PRO A O 1
ATOM 4776 N N . ILE A 1 585 ? 7.281 -35.117 -15.815 1.00 96.81 585 ILE A N 1
ATOM 4777 C CA . ILE A 1 585 ? 7.293 -33.650 -15.665 1.00 96.81 585 ILE A CA 1
ATOM 4778 C C . ILE A 1 585 ? 6.292 -32.976 -16.616 1.00 96.81 585 ILE A C 1
ATOM 4780 O O . ILE A 1 585 ? 5.624 -32.021 -16.218 1.00 96.81 585 ILE A O 1
ATOM 4784 N N . PHE A 1 586 ? 6.156 -33.478 -17.844 1.00 97.62 586 PHE A N 1
ATOM 4785 C CA . PHE A 1 586 ? 5.225 -32.968 -18.855 1.00 97.62 586 PHE A CA 1
ATOM 4786 C C . PHE A 1 586 ? 4.100 -33.968 -19.147 1.00 97.62 586 PHE A C 1
ATOM 4788 O O . PHE A 1 586 ? 4.277 -35.176 -18.986 1.00 97.62 586 PHE A O 1
ATOM 4795 N N . HIS A 1 587 ? 2.946 -33.475 -19.611 1.00 96.31 587 HIS A N 1
ATOM 4796 C CA . HIS A 1 587 ? 1.822 -34.301 -20.092 1.00 96.31 587 HIS A CA 1
ATOM 4797 C C . HIS A 1 587 ? 1.292 -35.353 -19.088 1.00 96.31 587 HIS A C 1
ATOM 4799 O O . HIS A 1 587 ? 0.767 -36.403 -19.480 1.00 96.31 587 HIS A O 1
ATOM 4805 N N . GLN A 1 588 ? 1.451 -35.109 -17.782 1.00 95.38 588 GLN A N 1
ATOM 4806 C CA . GLN A 1 588 ? 1.046 -36.025 -16.713 1.00 95.38 588 GLN A CA 1
ATOM 4807 C C . GLN A 1 588 ? 0.274 -35.278 -15.606 1.00 95.38 588 GLN A C 1
ATOM 4809 O O . GLN A 1 588 ? 0.872 -34.726 -14.683 1.00 95.38 588 GLN A O 1
ATOM 4814 N N . PRO A 1 589 ? -1.070 -35.245 -15.680 1.00 93.75 589 PRO A N 1
ATOM 4815 C CA . PRO A 1 589 ? -1.885 -34.421 -14.794 1.00 93.75 589 PRO A CA 1
ATOM 4816 C C . PRO A 1 589 ? -2.119 -35.046 -13.409 1.00 93.75 589 PRO A C 1
ATOM 4818 O O . PRO A 1 589 ? -2.616 -36.168 -13.284 1.00 93.75 589 PRO A O 1
ATOM 4821 N N . ILE A 1 590 ? -1.885 -34.265 -12.352 1.00 93.69 590 ILE A N 1
ATOM 4822 C CA . ILE A 1 590 ? -2.293 -34.594 -10.977 1.00 93.69 590 ILE A CA 1
ATOM 4823 C C . ILE A 1 590 ? -3.778 -34.234 -10.793 1.00 93.69 590 ILE A C 1
ATOM 4825 O O . ILE A 1 590 ? -4.148 -33.068 -10.851 1.00 93.69 590 ILE A O 1
ATOM 4829 N N . LEU A 1 591 ? -4.651 -35.223 -10.562 1.00 93.88 591 LEU A N 1
ATOM 4830 C CA . LEU A 1 591 ? -6.119 -35.027 -10.531 1.00 93.88 591 LEU A CA 1
ATOM 4831 C C . LEU A 1 591 ? -6.756 -35.065 -9.124 1.00 93.88 591 LEU A C 1
ATOM 4833 O O . LEU A 1 591 ? -7.985 -35.098 -9.008 1.00 93.88 591 LEU A O 1
ATOM 4837 N N . LYS A 1 592 ? -5.947 -35.109 -8.058 1.00 91.06 592 LYS A N 1
ATOM 4838 C CA . LYS A 1 592 ? -6.380 -35.159 -6.647 1.00 91.06 592 LYS A CA 1
ATOM 4839 C C . LYS A 1 592 ? -5.464 -34.314 -5.757 1.00 91.06 592 LYS A C 1
ATOM 4841 O O . LYS A 1 592 ? -4.304 -34.097 -6.095 1.00 91.06 592 LYS A O 1
ATOM 4846 N N . GLY A 1 593 ? -5.960 -33.932 -4.582 1.00 87.88 593 GLY A N 1
ATOM 4847 C CA . GLY A 1 593 ? -5.214 -33.140 -3.604 1.00 87.88 593 GLY A CA 1
ATOM 4848 C C . GLY A 1 593 ? -5.179 -31.655 -3.964 1.00 87.88 593 GLY A C 1
ATOM 4849 O O . GLY A 1 593 ? -6.064 -31.170 -4.663 1.00 87.88 593 GLY A O 1
ATOM 4850 N N . LEU A 1 594 ? -4.172 -30.941 -3.457 1.00 84.19 594 LEU A N 1
ATOM 4851 C CA . LEU A 1 594 ? -4.074 -29.482 -3.559 1.00 84.19 594 LEU A CA 1
ATOM 4852 C C . LEU A 1 594 ? -3.612 -28.977 -4.938 1.00 84.19 594 LEU A C 1
ATOM 4854 O O . LEU A 1 594 ? -4.214 -28.069 -5.498 1.00 84.19 594 LEU A O 1
ATOM 4858 N N . TYR A 1 595 ? -2.642 -29.648 -5.565 1.00 89.00 595 TYR A N 1
ATOM 4859 C CA . TYR A 1 595 ? -2.153 -29.308 -6.911 1.00 89.00 595 TYR A CA 1
ATOM 4860 C C . TYR A 1 595 ? -3.131 -29.698 -8.038 1.00 89.00 595 TYR A C 1
ATOM 4862 O O . TYR A 1 595 ? -2.783 -29.652 -9.215 1.00 89.00 595 TYR A O 1
ATOM 4870 N N . ALA A 1 596 ? -4.358 -30.104 -7.705 1.00 91.12 596 ALA A N 1
ATOM 4871 C CA . ALA A 1 596 ? -5.302 -30.649 -8.669 1.00 91.12 596 ALA A CA 1
ATOM 4872 C C . ALA A 1 596 ? -5.786 -29.621 -9.705 1.00 91.12 596 ALA A C 1
ATOM 4874 O O . ALA A 1 596 ? -6.080 -30.014 -10.832 1.00 91.12 596 ALA A O 1
ATOM 4875 N N . SER A 1 597 ? -5.828 -28.323 -9.375 1.00 90.25 597 SER A N 1
ATOM 4876 C CA . SER A 1 597 ? -6.193 -27.262 -10.331 1.00 90.25 597 SER A CA 1
ATOM 4877 C C . SER A 1 597 ? -5.277 -27.245 -11.568 1.00 90.25 597 SER A C 1
ATOM 4879 O O . SER A 1 597 ? -5.750 -27.055 -12.687 1.00 90.25 597 SER A O 1
ATOM 4881 N N . GLU A 1 598 ? -3.980 -27.513 -11.380 1.00 93.81 598 GLU A N 1
ATOM 4882 C CA . GLU A 1 598 ? -2.964 -27.601 -12.439 1.00 93.81 598 GLU A CA 1
ATOM 4883 C C . GLU A 1 598 ? -3.222 -28.801 -13.368 1.00 93.81 598 GLU A C 1
ATOM 4885 O O . GLU A 1 598 ? -3.361 -28.643 -14.583 1.00 93.81 598 GLU A O 1
ATOM 4890 N N . GLY A 1 599 ? -3.363 -30.005 -12.801 1.00 94.44 599 GLY A N 1
ATOM 4891 C CA . GLY A 1 599 ? -3.584 -31.222 -13.584 1.00 94.44 599 GLY A CA 1
ATOM 4892 C C . GLY A 1 599 ? -4.967 -31.297 -14.236 1.00 94.44 599 GLY A C 1
ATOM 4893 O O . GLY A 1 599 ? -5.091 -31.800 -15.355 1.00 94.44 599 GLY A O 1
ATOM 4894 N N . TRP A 1 600 ? -6.014 -30.761 -13.601 1.00 94.44 600 TRP A N 1
ATOM 4895 C CA . TRP A 1 600 ? -7.324 -30.644 -14.245 1.00 94.44 600 TRP A CA 1
ATOM 4896 C C . TRP A 1 600 ? -7.298 -29.659 -15.413 1.00 94.44 600 TRP A C 1
ATOM 4898 O O . TRP A 1 600 ? -7.868 -29.984 -16.454 1.00 94.44 600 TRP A O 1
ATOM 4908 N N . PHE A 1 601 ? -6.590 -28.526 -15.305 1.00 94.94 601 PHE A N 1
ATOM 4909 C CA . PHE A 1 601 ? -6.386 -27.642 -16.455 1.00 94.94 601 PHE A CA 1
ATOM 4910 C C . PHE A 1 601 ? -5.664 -28.371 -17.595 1.00 94.94 601 PHE A C 1
ATOM 4912 O O . PHE A 1 601 ? -6.170 -28.382 -18.716 1.00 94.94 601 PHE A O 1
ATOM 4919 N N . MET A 1 602 ? -4.527 -29.017 -17.307 1.00 96.62 602 MET A N 1
ATOM 4920 C CA . MET A 1 602 ? -3.729 -29.752 -18.298 1.00 96.62 602 MET A CA 1
ATOM 4921 C C . MET A 1 602 ? -4.590 -30.783 -19.045 1.00 96.62 602 MET A C 1
ATOM 4923 O O . MET A 1 602 ? -4.711 -30.720 -20.268 1.00 96.62 602 MET A O 1
ATOM 4927 N N . LYS A 1 603 ? -5.291 -31.653 -18.304 1.00 96.06 603 LYS A N 1
ATOM 4928 C CA . LYS A 1 603 ? -6.177 -32.687 -18.861 1.00 96.06 603 LYS A CA 1
ATOM 4929 C C . LYS A 1 603 ? -7.321 -32.113 -19.705 1.00 96.06 603 LYS A C 1
ATOM 4931 O O . LYS A 1 603 ? -7.637 -32.661 -20.761 1.00 96.06 603 LYS A O 1
ATOM 4936 N N . LEU A 1 604 ? -7.983 -31.057 -19.226 1.00 95.69 604 LEU A N 1
ATOM 4937 C CA . LEU A 1 604 ? -9.126 -30.457 -19.921 1.00 95.69 604 LEU A CA 1
ATOM 4938 C C . LEU A 1 604 ? -8.692 -29.673 -21.163 1.00 95.69 604 LEU A C 1
ATOM 4940 O O . LEU A 1 604 ? -9.412 -29.692 -22.158 1.00 95.69 604 LEU A O 1
ATOM 4944 N N . MET A 1 605 ? -7.523 -29.026 -21.129 1.00 96.50 605 MET A N 1
ATOM 4945 C CA . MET A 1 605 ? -6.961 -28.339 -22.288 1.00 96.50 605 MET A CA 1
ATOM 4946 C C . MET A 1 605 ? -6.533 -29.351 -23.354 1.00 96.50 605 MET A C 1
ATOM 4948 O O . MET A 1 605 ? -7.049 -29.294 -24.463 1.00 96.50 605 MET A O 1
ATOM 4952 N N . GLU A 1 606 ? -5.682 -30.326 -23.019 1.00 96.12 606 GLU A N 1
ATOM 4953 C CA . GLU A 1 606 ? -5.187 -31.341 -23.967 1.00 96.12 606 GLU A CA 1
ATOM 4954 C C . GLU A 1 606 ? -6.313 -32.162 -24.621 1.00 96.12 606 GLU A C 1
ATOM 4956 O O . GLU A 1 606 ? -6.235 -32.485 -25.807 1.00 96.12 606 GLU A O 1
ATOM 4961 N N . GLY A 1 607 ? -7.390 -32.451 -23.883 1.00 95.06 607 GLY A N 1
ATOM 4962 C CA . GLY A 1 607 ? -8.578 -33.129 -24.411 1.00 95.06 607 GLY A CA 1
ATOM 4963 C C . GLY A 1 607 ? -9.545 -32.243 -25.216 1.00 95.06 607 GLY A C 1
ATOM 4964 O O . GLY A 1 607 ? -10.511 -32.760 -25.785 1.00 95.06 607 GLY A O 1
ATOM 4965 N N . SER A 1 608 ? -9.348 -30.919 -25.270 1.00 96.31 608 SER A N 1
ATOM 4966 C CA . SER A 1 608 ? -10.349 -29.996 -25.818 1.00 96.31 608 SER A CA 1
ATOM 4967 C C . SER A 1 608 ? -10.328 -29.900 -27.344 1.00 96.31 608 SER A C 1
ATOM 4969 O O . SER A 1 608 ? -9.604 -29.095 -27.932 1.00 96.31 608 SER A O 1
ATOM 4971 N N . LYS A 1 609 ? -11.265 -30.607 -27.988 1.00 94.00 609 LYS A N 1
ATOM 4972 C CA . LYS A 1 609 ? -11.613 -30.417 -29.413 1.00 94.00 609 LYS A CA 1
ATOM 4973 C C . LYS A 1 609 ? -12.089 -28.989 -29.755 1.00 94.00 609 LYS A C 1
ATOM 4975 O O . LYS A 1 609 ? -12.136 -28.639 -30.929 1.00 94.00 609 LYS A O 1
ATOM 4980 N N . ARG A 1 610 ? -12.476 -28.179 -28.757 1.00 94.12 610 ARG A N 1
ATOM 4981 C CA . ARG A 1 610 ? -13.016 -26.816 -28.936 1.00 94.12 610 ARG A CA 1
ATOM 4982 C C . ARG A 1 610 ? -11.923 -25.747 -28.990 1.00 94.12 610 ARG A C 1
ATOM 4984 O O . ARG A 1 610 ? -12.027 -24.796 -29.773 1.00 94.12 610 ARG A O 1
ATOM 4991 N N . PHE A 1 611 ? -10.903 -25.895 -28.144 1.00 96.19 611 PHE A N 1
ATOM 4992 C CA . PHE A 1 611 ? -9.832 -24.912 -27.985 1.00 96.19 611 PHE A CA 1
ATOM 4993 C C . PHE A 1 611 ? -8.524 -25.337 -28.656 1.00 96.19 611 PHE A C 1
ATOM 4995 O O . PHE A 1 611 ? -7.843 -24.469 -29.196 1.00 96.19 611 PHE A O 1
ATOM 5002 N N . VAL A 1 612 ? -8.162 -26.624 -28.679 1.00 97.88 612 VAL A N 1
ATOM 5003 C CA . VAL A 1 612 ? -6.857 -27.046 -29.212 1.00 97.88 612 VAL A CA 1
ATOM 5004 C C . VAL A 1 612 ? -6.857 -27.129 -30.737 1.00 97.88 612 VAL A C 1
ATOM 5006 O O . VAL A 1 612 ? -7.741 -27.726 -31.350 1.00 97.88 612 VAL A O 1
ATOM 5009 N N . VAL A 1 613 ? -5.816 -26.569 -31.356 1.00 97.25 613 VAL A N 1
ATOM 5010 C CA . VAL A 1 613 ? -5.537 -26.689 -32.794 1.00 97.25 613 VAL A CA 1
ATOM 5011 C C . VAL A 1 613 ? -4.256 -27.485 -33.044 1.00 97.25 613 VAL A C 1
ATOM 5013 O O . VAL A 1 613 ? -3.254 -27.308 -32.359 1.00 97.25 613 VAL A O 1
ATOM 5016 N N . LYS A 1 614 ? -4.274 -28.350 -34.069 1.00 95.56 614 LYS A N 1
ATOM 5017 C CA . LYS A 1 614 ? -3.083 -29.099 -34.523 1.00 95.56 614 LYS A CA 1
ATOM 5018 C C . LYS A 1 614 ? -2.088 -28.235 -35.313 1.00 95.56 614 LYS A C 1
ATOM 5020 O O . LYS A 1 614 ? -0.921 -28.592 -35.398 1.00 95.56 614 LYS A O 1
ATOM 5025 N N . ASP A 1 615 ? -2.556 -27.138 -35.908 1.00 95.00 615 ASP A N 1
ATOM 5026 C CA . ASP A 1 615 ? -1.752 -26.204 -36.703 1.00 95.00 615 ASP A CA 1
ATOM 5027 C C . ASP A 1 615 ? -1.451 -24.948 -35.864 1.00 95.00 615 ASP A C 1
ATOM 5029 O O . ASP A 1 615 ? -2.390 -24.202 -35.560 1.00 95.00 615 ASP A O 1
ATOM 5033 N N . PRO A 1 616 ? -0.183 -24.677 -35.496 1.00 93.50 616 PRO A N 1
ATOM 5034 C CA . PRO A 1 616 ? 0.169 -23.529 -34.660 1.00 93.50 616 PRO A CA 1
ATOM 5035 C C . PRO A 1 616 ? -0.154 -22.178 -35.319 1.00 93.50 616 PRO A C 1
ATOM 5037 O O . PRO A 1 616 ? -0.408 -21.206 -34.614 1.00 93.50 616 PRO A O 1
ATOM 5040 N N . ARG A 1 617 ? -0.266 -22.104 -36.655 1.00 92.19 617 ARG A N 1
ATOM 5041 C CA . ARG A 1 617 ? -0.657 -20.874 -37.381 1.00 92.19 617 ARG A CA 1
ATOM 5042 C C . ARG A 1 617 ? -2.121 -20.477 -37.139 1.00 92.19 617 ARG A C 1
ATOM 5044 O O . ARG A 1 617 ? -2.531 -19.366 -37.477 1.00 92.19 617 ARG A O 1
ATOM 5051 N N . LYS A 1 618 ? -2.922 -21.389 -36.574 1.00 95.06 618 LYS A N 1
ATOM 5052 C CA . LYS A 1 618 ? -4.332 -21.177 -36.204 1.00 95.06 618 LYS A CA 1
ATOM 5053 C C . LYS A 1 618 ? -4.512 -20.877 -34.710 1.00 95.06 618 LYS A C 1
ATOM 5055 O O . LYS A 1 618 ? -5.646 -20.686 -34.275 1.00 95.06 618 LYS A O 1
ATOM 5060 N N . ALA A 1 619 ? -3.433 -20.851 -33.926 1.00 96.50 619 ALA A N 1
ATOM 5061 C CA . ALA A 1 619 ? -3.478 -20.584 -32.495 1.00 96.50 619 ALA A CA 1
ATOM 5062 C C . ALA A 1 619 ? -3.395 -19.085 -32.181 1.00 96.50 619 ALA A C 1
ATOM 5064 O O . ALA A 1 619 ? -2.735 -18.320 -32.876 1.00 96.50 619 ALA A O 1
ATOM 5065 N N . HIS A 1 620 ? -4.063 -18.690 -31.103 1.00 95.69 620 HIS A N 1
ATOM 5066 C CA . HIS A 1 620 ? -3.967 -17.363 -30.498 1.00 95.69 620 HIS A CA 1
ATOM 5067 C C . HIS A 1 620 ? -2.981 -17.343 -29.325 1.00 95.69 620 HIS A C 1
ATOM 5069 O O . HIS A 1 620 ? -2.436 -16.292 -29.010 1.00 95.69 620 HIS A O 1
ATOM 5075 N N . LEU A 1 621 ? -2.798 -18.494 -28.667 1.00 95.94 621 LEU A N 1
ATOM 5076 C CA . LEU A 1 621 ? -1.945 -18.694 -27.497 1.00 95.94 621 LEU A CA 1
ATOM 5077 C C . LEU A 1 621 ? -1.251 -20.062 -27.558 1.00 95.94 621 LEU A C 1
ATOM 5079 O O . LEU A 1 621 ? -1.783 -21.010 -28.145 1.00 95.94 621 LEU A O 1
ATOM 5083 N N . PHE A 1 622 ? -0.105 -20.181 -26.889 1.00 97.69 622 PHE A N 1
ATOM 5084 C CA . PHE A 1 622 ? 0.723 -21.393 -26.877 1.00 97.69 622 PHE A CA 1
ATOM 5085 C C . PHE A 1 622 ? 0.893 -21.935 -25.449 1.00 97.69 622 PHE A C 1
ATOM 5087 O O . PHE A 1 622 ? 1.448 -21.251 -24.591 1.00 97.69 622 PHE A O 1
ATOM 5094 N N . TYR A 1 623 ? 0.417 -23.153 -25.177 1.00 98.25 623 TYR A N 1
ATOM 5095 C CA . TYR A 1 623 ? 0.461 -23.780 -23.850 1.00 98.25 623 TYR A CA 1
ATOM 5096 C C . TYR A 1 623 ? 1.695 -24.677 -23.674 1.00 98.25 623 TYR A C 1
ATOM 5098 O O . TYR A 1 623 ? 2.012 -25.493 -24.544 1.00 98.25 623 TYR A O 1
ATOM 5106 N N . MET A 1 624 ? 2.352 -24.552 -22.518 1.00 97.25 624 MET A N 1
ATOM 5107 C CA . MET A 1 624 ? 3.451 -25.410 -22.060 1.00 97.25 624 MET A CA 1
ATOM 5108 C C . MET A 1 624 ? 2.977 -26.319 -20.905 1.00 97.25 624 MET A C 1
ATOM 5110 O O . MET A 1 624 ? 2.859 -25.840 -19.772 1.00 97.25 624 MET A O 1
ATOM 5114 N N . PRO A 1 625 ? 2.693 -27.611 -21.162 1.00 96.19 625 PRO A N 1
ATOM 5115 C CA . PRO A 1 625 ? 2.043 -28.514 -20.209 1.00 96.19 625 PRO A CA 1
ATOM 5116 C C . PRO A 1 625 ? 3.040 -29.224 -19.276 1.00 96.19 625 PRO A C 1
ATOM 5118 O O . PRO A 1 625 ? 3.144 -30.451 -19.281 1.00 96.19 625 PRO A O 1
ATOM 5121 N N . PHE A 1 626 ? 3.765 -28.459 -18.454 1.00 95.62 626 PHE A N 1
ATOM 5122 C CA . PHE A 1 626 ? 4.558 -29.014 -17.348 1.00 95.62 626 PHE A CA 1
ATOM 5123 C C . PHE A 1 626 ? 3.761 -29.022 -16.034 1.00 95.62 626 PHE A C 1
ATOM 5125 O O . PHE A 1 626 ? 2.865 -28.200 -15.844 1.00 95.62 626 PHE A O 1
ATOM 5132 N N . SER A 1 627 ? 4.095 -29.936 -15.122 1.00 95.44 627 SER A N 1
ATOM 5133 C CA . SER A 1 627 ? 3.625 -29.931 -13.734 1.00 95.44 627 SER A CA 1
ATOM 5134 C C . SER A 1 627 ? 4.757 -29.494 -12.810 1.00 95.44 627 SER A C 1
ATOM 5136 O O . SER A 1 627 ? 5.801 -30.146 -12.740 1.00 95.44 627 SER A O 1
ATOM 5138 N N . ALA A 1 628 ? 4.548 -28.414 -12.056 1.00 93.50 628 ALA A N 1
ATOM 5139 C CA . ALA A 1 628 ? 5.559 -27.904 -11.130 1.00 93.50 628 ALA A CA 1
ATOM 5140 C C . ALA A 1 628 ? 5.788 -28.861 -9.944 1.00 93.50 628 ALA A C 1
ATOM 5142 O O . ALA A 1 628 ? 6.903 -28.981 -9.438 1.00 93.50 628 ALA A O 1
ATOM 5143 N N . ARG A 1 629 ? 4.760 -29.626 -9.544 1.00 93.31 629 ARG A N 1
ATOM 5144 C CA . ARG A 1 629 ? 4.915 -30.662 -8.513 1.00 93.31 629 ARG A CA 1
ATOM 5145 C C . ARG A 1 629 ? 5.663 -31.898 -9.025 1.00 93.31 629 ARG A C 1
ATOM 5147 O O . ARG A 1 629 ? 6.398 -32.507 -8.255 1.00 93.31 629 ARG A O 1
ATOM 5154 N N . MET A 1 630 ? 5.510 -32.279 -10.295 1.00 95.44 630 MET A N 1
ATOM 5155 C CA . MET A 1 630 ? 6.321 -33.365 -10.866 1.00 95.44 630 MET A CA 1
ATOM 5156 C C . MET A 1 630 ? 7.761 -32.914 -11.143 1.00 95.44 630 MET A C 1
ATOM 5158 O O . MET A 1 630 ? 8.679 -33.707 -10.947 1.00 95.44 630 MET A O 1
ATOM 5162 N N . LEU A 1 631 ? 7.978 -31.646 -11.509 1.00 95.38 631 LEU A N 1
ATOM 5163 C CA . LEU A 1 631 ? 9.309 -31.037 -11.611 1.00 95.38 631 LEU A CA 1
ATOM 5164 C C . LEU A 1 631 ? 10.069 -31.103 -10.273 1.00 95.38 631 LEU A C 1
ATOM 5166 O O . LEU A 1 631 ? 11.205 -31.577 -10.244 1.00 95.38 631 LEU A O 1
ATOM 5170 N N . GLU A 1 632 ? 9.435 -30.690 -9.168 1.00 93.94 632 GLU A N 1
ATOM 5171 C CA . GLU A 1 632 ? 10.008 -30.822 -7.821 1.00 93.94 632 GLU A CA 1
ATOM 5172 C C . GLU A 1 632 ? 10.290 -32.287 -7.467 1.00 93.94 632 GLU A C 1
ATOM 5174 O O . GLU A 1 632 ? 11.430 -32.614 -7.147 1.00 93.94 632 GLU A O 1
ATOM 5179 N N . HIS A 1 633 ? 9.308 -33.181 -7.600 1.00 92.44 633 HIS A N 1
ATOM 5180 C CA . HIS A 1 633 ? 9.461 -34.577 -7.185 1.00 92.44 633 HIS A CA 1
ATOM 5181 C C . HIS A 1 633 ? 10.523 -35.335 -8.002 1.00 92.44 633 HIS A C 1
ATOM 5183 O O . HIS A 1 633 ? 11.103 -36.303 -7.514 1.00 92.44 633 HIS A O 1
ATOM 5189 N N . THR A 1 634 ? 10.768 -34.929 -9.250 1.00 94.56 634 THR A N 1
ATOM 5190 C CA . THR A 1 634 ? 11.730 -35.604 -10.138 1.00 94.56 634 THR A CA 1
ATOM 5191 C C . THR A 1 634 ? 13.150 -35.062 -9.979 1.00 94.56 634 THR A C 1
ATOM 5193 O O . THR A 1 634 ? 14.099 -35.825 -10.127 1.00 94.56 634 THR A O 1
ATOM 5196 N N . LEU A 1 635 ? 13.319 -33.762 -9.694 1.00 93.94 635 LEU A N 1
ATOM 5197 C CA . LEU A 1 635 ? 14.631 -33.099 -9.748 1.00 93.94 635 LEU A CA 1
ATOM 5198 C C . LEU A 1 635 ? 15.113 -32.500 -8.419 1.00 93.94 635 LEU A C 1
ATOM 5200 O O . LEU A 1 635 ? 16.295 -32.172 -8.309 1.00 93.94 635 LEU A O 1
ATOM 5204 N N . TYR A 1 636 ? 14.259 -32.288 -7.414 1.00 93.44 636 TYR A N 1
ATOM 5205 C CA . TYR A 1 636 ? 14.698 -31.618 -6.189 1.00 93.44 636 TYR A CA 1
ATOM 5206 C C . TYR A 1 636 ? 15.543 -32.540 -5.305 1.00 93.44 636 TYR A C 1
ATOM 5208 O O . TYR A 1 636 ? 15.043 -33.481 -4.688 1.00 93.44 636 TYR A O 1
ATOM 5216 N N . VAL A 1 637 ? 16.834 -32.218 -5.182 1.00 92.31 637 VAL A N 1
ATOM 5217 C CA . VAL A 1 637 ? 17.734 -32.891 -4.242 1.00 92.31 637 VAL A CA 1
ATOM 5218 C C . VAL A 1 637 ? 17.306 -32.523 -2.822 1.00 92.31 637 VAL A C 1
ATOM 5220 O O . VAL A 1 637 ? 17.499 -31.390 -2.368 1.00 92.31 637 VAL A O 1
ATOM 5223 N N . ARG A 1 638 ? 16.700 -33.484 -2.120 1.00 84.44 638 ARG A N 1
ATOM 5224 C CA . ARG A 1 638 ? 16.217 -33.326 -0.743 1.00 84.44 638 ARG A CA 1
ATOM 5225 C C . ARG A 1 638 ? 17.338 -32.811 0.169 1.00 84.44 638 ARG A C 1
ATOM 5227 O O . ARG A 1 638 ? 18.489 -33.202 0.027 1.00 84.44 638 ARG A O 1
ATOM 5234 N N . ASN A 1 639 ? 16.996 -31.912 1.092 1.00 83.12 639 ASN A N 1
ATOM 5235 C CA . ASN A 1 639 ? 17.909 -31.236 2.031 1.00 83.12 639 ASN A CA 1
ATOM 5236 C C . ASN A 1 639 ? 18.995 -30.328 1.402 1.00 83.12 639 ASN A C 1
ATOM 5238 O O . ASN A 1 639 ? 19.658 -29.605 2.141 1.00 83.12 639 ASN A O 1
ATOM 5242 N N . SER A 1 640 ? 19.141 -30.256 0.072 1.00 86.12 640 SER A N 1
ATOM 5243 C CA . SER A 1 640 ? 20.122 -29.360 -0.576 1.00 86.12 640 SER A CA 1
ATOM 5244 C C . SER A 1 640 ? 19.842 -27.866 -0.372 1.00 86.12 640 SER A C 1
ATOM 5246 O O . SER A 1 640 ? 20.720 -27.034 -0.579 1.00 86.12 640 SER A O 1
ATOM 5248 N N . HIS A 1 641 ? 18.589 -27.509 -0.055 1.00 81.06 641 HIS A N 1
ATOM 5249 C CA . HIS A 1 641 ? 18.066 -26.133 -0.049 1.00 81.06 641 HIS A CA 1
ATOM 5250 C C . HIS A 1 641 ? 18.249 -25.358 -1.379 1.00 81.06 641 HIS A C 1
ATOM 5252 O O . HIS A 1 641 ? 17.900 -24.178 -1.466 1.00 81.06 641 HIS A O 1
ATOM 5258 N N . ASN A 1 642 ? 18.710 -26.026 -2.443 1.00 85.56 642 ASN A N 1
ATOM 5259 C CA . ASN A 1 642 ? 19.034 -25.446 -3.739 1.00 85.56 642 ASN A CA 1
ATOM 5260 C C . ASN A 1 642 ? 18.011 -25.901 -4.793 1.00 85.56 642 ASN A C 1
ATOM 5262 O O . ASN A 1 642 ? 17.732 -27.085 -4.938 1.00 85.56 642 ASN A O 1
ATOM 5266 N N . ARG A 1 643 ? 17.434 -24.948 -5.531 1.00 89.12 643 ARG A N 1
ATOM 5267 C CA . ARG A 1 643 ? 16.422 -25.195 -6.581 1.00 89.12 643 ARG A CA 1
ATOM 5268 C C . ARG A 1 643 ? 16.909 -24.773 -7.973 1.00 89.12 643 ARG A C 1
ATOM 5270 O O . ARG A 1 643 ? 16.123 -24.681 -8.914 1.00 89.12 643 ARG A O 1
ATOM 5277 N N . THR A 1 644 ? 18.203 -24.477 -8.107 1.00 90.69 644 THR A N 1
ATOM 5278 C CA . THR A 1 644 ? 18.791 -23.941 -9.343 1.00 90.69 644 THR A CA 1
ATOM 5279 C C . THR A 1 644 ? 18.664 -24.923 -10.505 1.00 90.69 644 THR A C 1
ATOM 5281 O O . THR A 1 644 ? 18.425 -24.494 -11.629 1.00 90.69 644 THR A O 1
ATOM 5284 N N . ASN A 1 645 ? 18.729 -26.229 -10.235 1.00 93.12 645 ASN A N 1
ATOM 5285 C CA . ASN A 1 645 ? 18.544 -27.285 -11.227 1.00 93.12 645 ASN A CA 1
ATOM 5286 C C . ASN A 1 645 ? 17.103 -27.359 -11.778 1.00 93.12 645 ASN A C 1
ATOM 5288 O O . ASN A 1 645 ? 16.945 -27.504 -12.986 1.00 93.12 645 ASN A O 1
ATOM 5292 N N . LEU A 1 646 ? 16.061 -27.158 -10.955 1.00 94.12 646 LEU A N 1
ATOM 5293 C CA . LEU A 1 646 ? 14.665 -27.055 -11.426 1.00 94.12 646 LEU A CA 1
ATOM 5294 C C . LEU A 1 646 ? 14.509 -25.881 -12.413 1.00 94.12 646 LEU A C 1
ATOM 5296 O O . LEU A 1 646 ? 13.940 -26.030 -13.494 1.00 94.12 646 LEU A O 1
ATOM 5300 N N . ARG A 1 647 ? 15.071 -24.715 -12.059 1.00 92.94 647 ARG A N 1
ATOM 5301 C CA . ARG A 1 647 ? 15.087 -23.517 -12.918 1.00 92.94 647 ARG A CA 1
ATOM 5302 C C . ARG A 1 647 ? 15.897 -23.748 -14.200 1.00 92.94 647 ARG A C 1
ATOM 5304 O O . ARG A 1 647 ? 15.471 -23.329 -15.271 1.00 92.94 647 ARG A O 1
ATOM 5311 N N . GLN A 1 648 ? 17.051 -24.411 -14.102 1.00 94.38 648 GLN A N 1
ATOM 5312 C CA . GLN A 1 648 ? 17.912 -24.730 -15.244 1.00 94.38 648 GLN A CA 1
ATOM 5313 C C . GLN A 1 648 ? 17.234 -25.713 -16.209 1.00 94.38 648 GLN A C 1
ATOM 5315 O O . GLN A 1 648 ? 17.330 -25.549 -17.420 1.00 94.38 648 GLN A O 1
ATOM 5320 N N . PHE A 1 649 ? 16.491 -26.692 -15.694 1.00 95.94 649 PHE A N 1
ATOM 5321 C CA . PHE A 1 649 ? 15.716 -27.615 -16.517 1.00 95.94 649 PHE A CA 1
ATOM 5322 C C . PHE A 1 649 ? 14.623 -26.884 -17.318 1.00 95.94 649 PHE A C 1
ATOM 5324 O O . PHE A 1 649 ? 14.515 -27.077 -18.530 1.00 95.94 649 PHE A O 1
ATOM 5331 N N . LEU A 1 650 ? 13.867 -25.975 -16.683 1.00 95.75 650 LEU A N 1
ATOM 5332 C CA . LEU A 1 650 ? 12.884 -25.147 -17.396 1.00 95.75 650 LEU A CA 1
ATOM 5333 C C . LEU A 1 650 ? 13.525 -24.131 -18.357 1.00 95.75 650 LEU A C 1
ATOM 5335 O O . LEU A 1 650 ? 12.942 -23.867 -19.408 1.00 95.75 650 LEU A O 1
ATOM 5339 N N . LYS A 1 651 ? 14.724 -23.605 -18.052 1.00 95.06 651 LYS A N 1
ATOM 5340 C CA . LYS A 1 651 ? 15.536 -22.815 -18.997 1.00 95.06 651 LYS A CA 1
ATOM 5341 C C . LYS A 1 651 ? 15.827 -23.631 -20.260 1.00 95.06 651 LYS A C 1
ATOM 5343 O O . LYS A 1 651 ? 15.409 -23.228 -21.341 1.00 95.06 651 LYS A O 1
ATOM 5348 N N . ASN A 1 652 ? 16.460 -24.796 -20.109 1.00 96.25 652 ASN A N 1
ATOM 5349 C CA . ASN A 1 652 ? 16.837 -25.666 -21.226 1.00 96.25 652 ASN A CA 1
ATOM 5350 C C . ASN A 1 652 ? 15.607 -26.073 -22.065 1.00 96.25 652 ASN A C 1
ATOM 5352 O O . ASN A 1 652 ? 15.679 -26.133 -23.292 1.00 96.25 652 ASN A O 1
ATOM 5356 N N . TYR A 1 653 ? 14.460 -26.320 -21.420 1.00 96.00 653 TYR A N 1
ATOM 5357 C CA . TYR A 1 653 ? 13.193 -26.576 -22.109 1.00 96.00 653 TYR A CA 1
ATOM 5358 C C . TYR A 1 653 ? 12.707 -25.360 -22.918 1.00 96.00 653 TYR A C 1
ATOM 5360 O O . TYR A 1 653 ? 12.387 -25.508 -24.097 1.00 96.00 653 TYR A O 1
ATOM 5368 N N . ALA A 1 654 ? 12.675 -24.162 -22.325 1.00 94.50 654 ALA A N 1
ATOM 5369 C CA . ALA A 1 654 ? 12.256 -22.943 -23.018 1.00 94.50 654 ALA A CA 1
ATOM 5370 C C . ALA A 1 654 ? 13.177 -22.610 -24.208 1.00 94.50 654 ALA A C 1
ATOM 5372 O O . ALA A 1 654 ? 12.694 -22.229 -25.271 1.00 94.50 654 ALA A O 1
ATOM 5373 N N . GLU A 1 655 ? 14.485 -22.832 -24.069 1.00 95.06 655 GLU A N 1
ATOM 5374 C CA . GLU A 1 655 ? 15.474 -22.649 -25.139 1.00 95.06 655 GLU A CA 1
ATOM 5375 C C . GLU A 1 655 ? 15.308 -23.693 -26.259 1.00 95.06 655 GLU A C 1
ATOM 5377 O O . GLU A 1 655 ? 15.327 -23.338 -27.439 1.00 95.06 655 GLU A O 1
ATOM 5382 N N . LYS A 1 656 ? 15.010 -24.958 -25.922 1.00 95.75 656 LYS A N 1
ATOM 5383 C CA . LYS A 1 656 ? 14.637 -25.999 -26.900 1.00 95.75 656 LYS A CA 1
ATOM 5384 C C . LYS A 1 656 ? 13.352 -25.645 -27.661 1.00 95.75 656 LYS A C 1
ATOM 5386 O O . LYS A 1 656 ? 13.289 -25.853 -28.873 1.00 95.75 656 LYS A O 1
ATOM 5391 N N . ILE A 1 657 ? 12.345 -25.081 -26.988 1.00 95.81 657 ILE A N 1
ATOM 5392 C CA . ILE A 1 657 ? 11.129 -24.558 -27.634 1.00 95.81 657 ILE A CA 1
ATOM 5393 C C . ILE A 1 657 ? 11.463 -23.375 -28.556 1.00 95.81 657 ILE A C 1
ATOM 5395 O O . ILE A 1 657 ? 11.003 -23.355 -29.698 1.00 95.81 657 ILE A O 1
ATOM 5399 N N . ALA A 1 658 ? 12.295 -22.434 -28.100 1.00 94.12 658 ALA A N 1
ATOM 5400 C CA . ALA A 1 658 ? 12.710 -21.258 -28.865 1.00 94.12 658 ALA A CA 1
ATOM 5401 C C . ALA A 1 658 ? 13.474 -21.613 -30.150 1.00 94.12 658 ALA A C 1
ATOM 5403 O O . ALA A 1 658 ? 13.236 -21.007 -31.195 1.00 94.12 658 ALA A O 1
ATOM 5404 N N . ALA A 1 659 ? 14.355 -22.615 -30.093 1.00 95.00 659 ALA A N 1
ATOM 5405 C CA . ALA A 1 659 ? 15.083 -23.115 -31.257 1.00 95.00 659 ALA A CA 1
ATOM 5406 C C . ALA A 1 659 ? 14.175 -23.887 -32.234 1.00 95.00 659 ALA A C 1
ATOM 5408 O O . ALA A 1 659 ? 14.303 -23.743 -33.448 1.00 95.00 659 ALA A O 1
ATOM 5409 N N . LYS A 1 660 ? 13.238 -24.695 -31.717 1.00 94.75 660 LYS A N 1
ATOM 5410 C CA . LYS A 1 660 ? 12.392 -25.592 -32.525 1.00 94.75 660 LYS A CA 1
ATOM 5411 C C . LYS A 1 660 ? 11.176 -24.909 -33.163 1.00 94.75 660 LYS A C 1
ATOM 5413 O O . LYS A 1 660 ? 10.709 -25.360 -34.208 1.00 94.75 660 LYS A O 1
ATOM 5418 N N . TYR A 1 661 ? 10.631 -23.855 -32.550 1.00 91.06 661 TYR A N 1
ATOM 5419 C CA . TYR A 1 661 ? 9.354 -23.260 -32.956 1.00 91.06 661 TYR A CA 1
ATOM 5420 C C . TYR A 1 661 ? 9.456 -21.739 -33.177 1.00 91.06 661 TYR A C 1
ATOM 5422 O O . TYR A 1 661 ? 9.478 -20.977 -32.208 1.00 91.06 661 TYR A O 1
ATOM 5430 N N . PRO A 1 662 ? 9.389 -21.251 -34.437 1.00 88.50 662 PRO A N 1
ATOM 5431 C CA . PRO A 1 662 ? 9.471 -19.818 -34.756 1.00 88.50 662 PRO A CA 1
ATOM 5432 C C . PRO A 1 662 ? 8.453 -18.930 -34.019 1.00 88.50 662 PRO A C 1
ATOM 5434 O O . PRO A 1 662 ? 8.708 -17.749 -33.789 1.00 88.50 662 PRO A O 1
ATOM 5437 N N . PHE A 1 663 ? 7.313 -19.498 -33.613 1.00 90.12 663 PHE A N 1
ATOM 5438 C CA . PHE A 1 663 ? 6.266 -18.812 -32.851 1.00 90.12 663 PHE A CA 1
ATOM 5439 C C . PHE A 1 663 ? 6.752 -18.274 -31.498 1.00 90.12 663 PHE A C 1
ATOM 5441 O O . PHE A 1 663 ? 6.296 -17.211 -31.093 1.00 90.12 663 PHE A O 1
ATOM 5448 N N . TRP A 1 664 ? 7.718 -18.923 -30.836 1.00 91.25 664 TRP A N 1
ATOM 5449 C CA . TRP A 1 664 ? 8.323 -18.383 -29.613 1.00 91.25 664 TRP A CA 1
ATOM 5450 C C . TRP A 1 664 ? 9.056 -17.067 -29.893 1.00 91.25 664 TRP A C 1
ATOM 5452 O O . TRP A 1 664 ? 8.815 -16.050 -29.238 1.00 91.25 664 TRP A O 1
ATOM 5462 N N . ASN A 1 665 ? 9.904 -17.066 -30.925 1.00 88.81 665 ASN A N 1
ATOM 5463 C CA . ASN A 1 665 ? 10.739 -15.924 -31.305 1.00 88.81 665 ASN A CA 1
ATOM 5464 C C . ASN A 1 665 ? 9.923 -14.759 -31.889 1.00 88.81 665 ASN A C 1
ATOM 5466 O O . ASN A 1 665 ? 10.390 -13.621 -31.873 1.00 88.81 665 ASN A O 1
ATOM 5470 N N . ARG A 1 666 ? 8.681 -15.014 -32.330 1.00 88.44 666 ARG A N 1
ATOM 5471 C CA . ARG A 1 666 ? 7.711 -13.982 -32.728 1.00 88.44 666 ARG A CA 1
ATOM 5472 C C . ARG A 1 666 ? 7.466 -12.960 -31.621 1.00 88.44 666 ARG A C 1
ATOM 5474 O O . ARG A 1 666 ? 7.347 -11.777 -31.918 1.00 88.44 666 ARG A O 1
ATOM 5481 N N . THR A 1 667 ? 7.374 -13.406 -30.368 1.00 89.00 667 THR A N 1
ATOM 5482 C CA . THR A 1 667 ? 6.974 -12.571 -29.220 1.00 89.00 667 THR A CA 1
ATOM 5483 C C . THR A 1 667 ? 7.915 -12.686 -28.017 1.00 89.00 667 THR A C 1
ATOM 5485 O O . THR A 1 667 ? 7.599 -12.164 -26.949 1.00 89.00 667 THR A O 1
ATOM 5488 N N . GLY A 1 668 ? 9.006 -13.451 -28.134 1.00 88.06 668 GLY A N 1
ATOM 5489 C CA . GLY A 1 668 ? 9.866 -13.868 -27.017 1.00 88.06 668 GLY A CA 1
ATOM 5490 C C . GLY A 1 668 ? 9.096 -14.562 -25.890 1.00 88.06 668 GLY A C 1
ATOM 5491 O O . GLY A 1 668 ? 9.342 -14.288 -24.719 1.00 88.06 668 GLY A O 1
ATOM 5492 N N . GLY A 1 669 ? 8.099 -15.382 -26.237 1.00 90.12 669 GLY A N 1
ATOM 5493 C CA . GLY A 1 669 ? 7.235 -16.068 -25.270 1.00 90.12 669 GLY A CA 1
ATOM 5494 C C . GLY A 1 669 ? 6.046 -15.257 -24.722 1.00 90.12 669 GLY A C 1
ATOM 5495 O O . GLY A 1 669 ? 5.321 -15.775 -23.879 1.00 90.12 669 GLY A O 1
ATOM 5496 N N . ALA A 1 670 ? 5.793 -14.016 -25.164 1.00 90.69 670 ALA A N 1
ATOM 5497 C CA . ALA A 1 670 ? 4.680 -13.207 -24.635 1.00 90.69 670 ALA A CA 1
ATOM 5498 C C . ALA A 1 670 ? 3.248 -13.656 -25.028 1.00 90.69 670 ALA A C 1
ATOM 5500 O O . ALA A 1 670 ? 2.315 -13.327 -24.300 1.00 90.69 670 ALA A O 1
ATOM 5501 N N . ASP A 1 671 ? 3.043 -14.418 -26.114 1.00 92.38 671 ASP A N 1
ATOM 5502 C CA . ASP A 1 671 ? 1.770 -15.123 -26.404 1.00 92.38 671 ASP A CA 1
ATOM 5503 C C . ASP A 1 671 ? 1.765 -16.588 -25.901 1.00 92.38 671 ASP A C 1
ATOM 5505 O O . ASP A 1 671 ? 0.847 -17.369 -26.169 1.00 92.38 671 ASP A O 1
ATOM 5509 N N . HIS A 1 672 ? 2.778 -16.957 -25.114 1.00 95.62 672 HIS A N 1
ATOM 5510 C CA . HIS A 1 672 ? 2.910 -18.270 -24.496 1.00 95.62 672 HIS A CA 1
ATOM 5511 C C . HIS A 1 672 ? 2.461 -18.233 -23.038 1.00 95.62 672 HIS A C 1
ATOM 5513 O O . HIS A 1 672 ? 2.639 -17.232 -22.336 1.00 95.62 672 HIS A O 1
ATOM 5519 N N . PHE A 1 673 ? 1.895 -19.341 -22.562 1.00 96.75 673 PHE A N 1
ATOM 5520 C CA . PHE A 1 673 ? 1.429 -19.454 -21.190 1.00 96.75 673 PHE A CA 1
ATOM 5521 C C . PHE A 1 673 ? 1.701 -20.818 -20.556 1.00 96.75 673 PHE A C 1
ATOM 5523 O O . PHE A 1 673 ? 1.869 -21.843 -21.223 1.00 96.75 673 PHE A O 1
ATOM 5530 N N . LEU A 1 674 ? 1.732 -20.801 -19.228 1.00 96.19 674 LEU A N 1
ATOM 5531 C CA . LEU A 1 674 ? 1.909 -21.964 -18.367 1.00 96.19 674 LEU A CA 1
ATOM 5532 C C . LEU A 1 674 ? 0.891 -21.940 -17.228 1.00 96.19 674 LEU A C 1
ATOM 5534 O O . LEU A 1 674 ? 0.373 -20.881 -16.863 1.00 96.19 674 LEU A O 1
ATOM 5538 N N . VAL A 1 675 ? 0.642 -23.112 -16.653 1.00 95.62 675 VAL A N 1
ATOM 5539 C CA . VAL A 1 675 ? -0.221 -23.289 -15.483 1.00 95.62 675 VAL A CA 1
ATOM 5540 C C . VAL A 1 675 ? 0.562 -24.073 -14.441 1.00 95.62 675 VAL A C 1
ATOM 5542 O O . VAL A 1 675 ? 1.086 -25.129 -14.774 1.00 95.62 675 VAL A O 1
ATOM 5545 N N . ALA A 1 676 ? 0.677 -23.550 -13.219 1.00 93.44 676 ALA A N 1
ATOM 5546 C CA . ALA A 1 676 ? 1.475 -24.177 -12.169 1.00 93.44 676 ALA A CA 1
ATOM 5547 C C . ALA A 1 676 ? 0.955 -23.850 -10.759 1.00 93.44 676 ALA A C 1
ATOM 5549 O O . ALA A 1 676 ? 0.715 -22.689 -10.427 1.00 93.44 676 ALA A O 1
ATOM 5550 N N . CYS A 1 677 ? 0.814 -24.863 -9.904 1.00 89.94 677 CYS A N 1
ATOM 5551 C CA . CYS A 1 677 ? 0.287 -24.707 -8.544 1.00 89.94 677 CYS A CA 1
ATOM 5552 C C . CYS A 1 677 ? 1.241 -25.119 -7.422 1.00 89.94 677 CYS A C 1
ATOM 5554 O O . CYS A 1 677 ? 0.884 -24.983 -6.254 1.00 89.94 677 CYS A O 1
ATOM 5556 N N . HIS A 1 678 ? 2.464 -25.550 -7.737 1.00 90.06 678 HIS A N 1
ATOM 5557 C CA . HIS A 1 678 ? 3.500 -25.671 -6.715 1.00 90.06 678 HIS A CA 1
ATOM 5558 C C . HIS A 1 678 ? 3.951 -24.287 -6.221 1.00 90.06 678 HIS A C 1
ATOM 5560 O O . HIS A 1 678 ? 4.101 -23.350 -7.009 1.00 90.06 678 HIS A O 1
ATOM 5566 N N . ASP A 1 679 ? 4.217 -24.162 -4.921 1.00 83.75 679 ASP A N 1
ATOM 5567 C CA . ASP A 1 679 ? 4.607 -22.901 -4.276 1.00 83.75 679 ASP A CA 1
ATOM 5568 C C . ASP A 1 679 ? 5.885 -22.277 -4.852 1.00 83.75 679 ASP A C 1
ATOM 5570 O O . ASP A 1 679 ? 6.088 -21.064 -4.780 1.00 83.75 679 ASP A O 1
ATOM 5574 N N . TRP A 1 680 ? 6.742 -23.091 -5.466 1.00 88.56 680 TRP A N 1
ATOM 5575 C CA . TRP A 1 680 ? 8.017 -22.665 -6.037 1.00 88.56 680 TRP A CA 1
ATOM 5576 C C . TRP A 1 680 ? 7.924 -22.227 -7.510 1.00 88.56 680 TRP A C 1
ATOM 5578 O O . TRP A 1 680 ? 8.887 -21.655 -8.026 1.00 88.56 680 TRP A O 1
ATOM 5588 N N . ALA A 1 681 ? 6.771 -22.380 -8.170 1.00 90.69 681 ALA A N 1
ATOM 5589 C CA . ALA A 1 681 ? 6.574 -22.005 -9.574 1.00 90.69 681 ALA A CA 1
ATOM 5590 C C . ALA A 1 681 ? 6.954 -20.541 -9.939 1.00 90.69 681 ALA A C 1
ATOM 5592 O O . ALA A 1 681 ? 7.504 -20.330 -11.029 1.00 90.69 681 ALA A O 1
ATOM 5593 N N . PRO A 1 682 ? 6.766 -19.515 -9.071 1.00 89.25 682 PRO A N 1
ATOM 5594 C CA . PRO A 1 682 ? 7.256 -18.149 -9.328 1.00 89.25 682 PRO A CA 1
ATOM 5595 C C . PRO A 1 682 ? 8.792 -18.014 -9.364 1.00 89.25 682 PRO A C 1
ATOM 5597 O O . PRO A 1 682 ? 9.319 -17.040 -9.911 1.00 89.25 682 PRO A O 1
ATOM 5600 N N . TYR A 1 683 ? 9.518 -18.965 -8.766 1.00 88.81 683 TYR A N 1
ATOM 5601 C CA . TYR A 1 683 ? 10.980 -19.060 -8.809 1.00 88.81 683 TYR A CA 1
ATOM 5602 C C . TYR A 1 683 ? 11.448 -19.931 -9.985 1.00 88.81 683 TYR A C 1
ATOM 5604 O O . TYR A 1 683 ? 12.322 -19.507 -10.739 1.00 88.81 683 TYR A O 1
ATOM 5612 N N . GLU A 1 684 ? 10.844 -21.109 -10.167 1.00 91.00 684 GLU A N 1
ATOM 5613 C CA . GLU A 1 684 ? 11.189 -22.076 -11.223 1.00 91.00 684 GLU A CA 1
ATOM 5614 C C . GLU A 1 684 ? 11.071 -21.450 -12.621 1.00 91.00 684 GLU A C 1
ATOM 5616 O O . GLU A 1 684 ? 11.970 -21.582 -13.446 1.00 91.00 684 GLU A O 1
ATOM 5621 N N . THR A 1 685 ? 9.998 -20.690 -12.862 1.00 91.44 685 THR A N 1
ATOM 5622 C CA . THR A 1 685 ? 9.707 -20.048 -14.158 1.00 91.44 685 THR A CA 1
ATOM 5623 C C . THR A 1 685 ? 10.345 -18.656 -14.322 1.00 91.44 685 THR A C 1
ATOM 5625 O O . THR A 1 685 ? 9.972 -17.897 -15.224 1.00 91.44 685 THR A O 1
ATOM 5628 N N . ARG A 1 686 ? 11.241 -18.234 -13.421 1.00 84.12 686 ARG A N 1
ATOM 5629 C CA . ARG A 1 686 ? 11.796 -16.869 -13.421 1.00 84.12 686 ARG A CA 1
ATOM 5630 C C . ARG A 1 686 ? 12.840 -16.677 -14.534 1.00 84.12 686 ARG A C 1
ATOM 5632 O O . ARG A 1 686 ? 13.559 -17.610 -14.880 1.00 84.12 686 ARG A O 1
ATOM 5639 N N . HIS A 1 687 ? 12.944 -15.453 -15.055 1.00 83.56 687 HIS A N 1
ATOM 5640 C CA . HIS A 1 687 ? 13.848 -15.034 -16.137 1.00 83.56 687 HIS A CA 1
ATOM 5641 C C . HIS A 1 687 ? 13.542 -15.688 -17.497 1.00 83.56 687 HIS A C 1
ATOM 5643 O O . HIS A 1 687 ? 12.954 -15.048 -18.362 1.00 83.56 687 HIS A O 1
ATOM 5649 N N . HIS A 1 688 ? 13.845 -16.973 -17.681 1.00 82.81 688 HIS A N 1
ATOM 5650 C CA . HIS A 1 688 ? 13.764 -17.654 -18.988 1.00 82.81 688 HIS A CA 1
ATOM 5651 C C . HIS A 1 688 ? 12.326 -17.856 -19.496 1.00 82.81 688 HIS A C 1
ATOM 5653 O O . HIS A 1 688 ? 12.101 -18.041 -20.686 1.00 82.81 688 HIS A O 1
ATOM 5659 N N . MET A 1 689 ? 11.343 -17.752 -18.598 1.00 90.69 689 MET A N 1
ATOM 5660 C CA . MET A 1 689 ? 9.914 -17.698 -18.921 1.00 90.69 689 MET A CA 1
ATOM 5661 C C . MET A 1 689 ? 9.288 -16.406 -18.362 1.00 90.69 689 MET A C 1
ATOM 5663 O O . MET A 1 689 ? 8.149 -16.412 -17.896 1.00 90.69 689 MET A O 1
ATOM 5667 N N . GLU A 1 690 ? 10.038 -15.296 -18.298 1.00 86.38 690 GLU A N 1
ATOM 5668 C CA . GLU A 1 690 ? 9.555 -14.049 -17.684 1.00 86.38 690 GLU A CA 1
ATOM 5669 C C . GLU A 1 690 ? 8.519 -13.311 -18.537 1.00 86.38 690 GLU A C 1
ATOM 5671 O O . GLU A 1 690 ? 7.644 -12.679 -17.955 1.00 86.38 690 GLU A O 1
ATOM 5676 N N . HIS A 1 691 ? 8.542 -13.413 -19.868 1.00 88.50 691 HIS A N 1
ATOM 5677 C CA . HIS A 1 691 ? 7.523 -12.777 -20.717 1.00 88.50 691 HIS A CA 1
ATOM 5678 C C . HIS A 1 691 ? 6.203 -13.557 -20.793 1.00 88.50 691 HIS A C 1
ATOM 5680 O O . HIS A 1 691 ? 5.166 -12.952 -21.058 1.00 88.50 691 HIS A O 1
ATOM 5686 N N . CYS A 1 692 ? 6.229 -14.866 -20.527 1.00 92.88 692 CYS A N 1
ATOM 5687 C CA . CYS A 1 692 ? 5.056 -15.735 -20.582 1.00 92.88 692 CYS A CA 1
ATOM 5688 C C . CYS A 1 692 ? 3.979 -15.336 -19.567 1.00 92.88 692 CYS A C 1
ATOM 5690 O O . CYS A 1 692 ? 4.281 -14.924 -18.444 1.00 92.88 692 CYS A O 1
ATOM 5692 N N . MET A 1 693 ? 2.715 -15.535 -19.942 1.00 93.44 693 MET A N 1
ATOM 5693 C CA . MET A 1 693 ? 1.573 -15.417 -19.033 1.00 93.44 693 MET A CA 1
ATOM 5694 C C . MET A 1 693 ? 1.528 -16.626 -18.097 1.00 93.44 693 MET A C 1
ATOM 5696 O O . MET A 1 693 ? 1.651 -17.772 -18.536 1.00 93.44 693 MET A O 1
ATOM 5700 N N . LYS A 1 694 ? 1.347 -16.391 -16.798 1.00 93.31 694 LYS A N 1
ATOM 5701 C CA . LYS A 1 694 ? 1.413 -17.461 -15.793 1.00 93.31 694 LYS A CA 1
ATOM 5702 C C . LYS A 1 694 ? 0.100 -17.568 -15.037 1.00 93.31 694 LYS A C 1
ATOM 5704 O O . LYS A 1 694 ? -0.277 -16.624 -14.349 1.00 93.31 694 LYS A O 1
ATOM 5709 N N . ALA A 1 695 ? -0.578 -18.709 -15.144 1.00 94.44 695 ALA A N 1
ATOM 5710 C CA . ALA A 1 695 ? -1.682 -19.052 -14.256 1.00 94.44 695 ALA A CA 1
ATOM 5711 C C . ALA A 1 695 ? -1.107 -19.773 -13.028 1.00 94.44 695 ALA A C 1
ATOM 5713 O O . ALA A 1 695 ? -0.723 -20.940 -13.118 1.00 94.44 695 ALA A O 1
ATOM 5714 N N . LEU A 1 696 ? -0.980 -19.059 -11.908 1.00 91.81 696 LEU A N 1
ATOM 5715 C CA . LEU A 1 696 ? -0.286 -19.544 -10.712 1.00 91.81 696 LEU A CA 1
ATOM 5716 C C . LEU A 1 696 ? -1.237 -19.645 -9.523 1.00 91.81 696 LEU A C 1
ATOM 5718 O O . LEU A 1 696 ? -1.959 -18.687 -9.252 1.00 91.81 696 LEU A O 1
ATOM 5722 N N . CYS A 1 697 ? -1.184 -20.751 -8.770 1.00 88.88 697 CYS A N 1
ATOM 5723 C CA . CYS A 1 697 ? -1.787 -20.764 -7.430 1.00 88.88 697 CYS A CA 1
ATOM 5724 C C . CYS A 1 697 ? -1.032 -19.793 -6.499 1.00 88.88 697 CYS A C 1
ATOM 5726 O O . CYS A 1 697 ? -1.652 -18.957 -5.843 1.00 88.88 697 CYS A O 1
ATOM 5728 N N . ASN A 1 698 ? 0.312 -19.809 -6.530 1.00 86.94 698 ASN A N 1
ATOM 5729 C CA . ASN A 1 698 ? 1.125 -18.819 -5.818 1.00 86.94 698 ASN A CA 1
ATOM 5730 C C . ASN A 1 698 ? 1.115 -17.465 -6.548 1.00 86.94 698 ASN A C 1
ATOM 5732 O O . ASN A 1 698 ? 1.976 -17.162 -7.378 1.00 86.94 698 ASN A O 1
ATOM 5736 N N . ALA A 1 699 ? 0.124 -16.646 -6.199 1.00 84.56 699 ALA A N 1
ATOM 5737 C CA . ALA A 1 699 ? -0.051 -15.280 -6.678 1.00 84.56 699 ALA A CA 1
ATOM 5738 C C . ALA A 1 699 ? 0.707 -14.221 -5.841 1.00 84.56 699 ALA A C 1
ATOM 5740 O O . ALA A 1 699 ? 0.356 -13.039 -5.878 1.00 84.56 699 ALA A O 1
ATOM 5741 N N . ASP A 1 700 ? 1.737 -14.602 -5.069 1.00 82.00 700 ASP A N 1
ATOM 5742 C CA . ASP A 1 700 ? 2.509 -13.649 -4.266 1.00 82.00 700 ASP A CA 1
ATOM 5743 C C . ASP A 1 700 ? 3.365 -12.737 -5.162 1.00 82.00 700 ASP A C 1
ATOM 5745 O O . ASP A 1 700 ? 4.414 -13.114 -5.702 1.00 82.00 700 ASP A O 1
ATOM 5749 N N . VAL A 1 701 ? 2.908 -11.493 -5.275 1.00 80.44 701 VAL A N 1
ATOM 5750 C CA . VAL A 1 701 ? 3.524 -10.384 -6.016 1.00 80.44 701 VAL A CA 1
ATOM 5751 C C . VAL A 1 701 ? 4.961 -10.071 -5.593 1.00 80.44 701 VAL A C 1
ATOM 5753 O O . VAL A 1 701 ? 5.737 -9.568 -6.404 1.00 80.44 701 VAL A O 1
ATOM 5756 N N . THR A 1 702 ? 5.357 -10.418 -4.364 1.00 75.25 702 THR A N 1
ATOM 5757 C CA . THR A 1 702 ? 6.739 -10.263 -3.882 1.00 75.25 702 THR A CA 1
ATOM 5758 C C . THR A 1 702 ? 7.657 -11.393 -4.361 1.00 75.25 702 THR A C 1
ATOM 5760 O O . THR A 1 702 ? 8.876 -11.222 -4.414 1.00 75.25 702 THR A O 1
ATOM 5763 N N . THR A 1 703 ? 7.090 -12.539 -4.759 1.00 73.75 703 THR A N 1
ATOM 5764 C CA . THR A 1 703 ? 7.842 -13.729 -5.201 1.00 73.75 703 THR A CA 1
ATOM 5765 C C . THR A 1 703 ? 7.978 -13.845 -6.720 1.00 73.75 703 THR A C 1
ATOM 5767 O O . THR A 1 703 ? 8.871 -14.550 -7.194 1.00 73.75 703 THR A O 1
ATOM 5770 N N . GLY A 1 704 ? 7.165 -13.124 -7.498 1.00 77.62 704 GLY A N 1
ATOM 5771 C CA . GLY A 1 704 ? 7.325 -13.034 -8.954 1.00 77.62 704 GLY A CA 1
ATOM 5772 C C . GLY A 1 704 ? 6.061 -12.701 -9.746 1.00 77.62 704 GLY A C 1
ATOM 5773 O O . GLY A 1 704 ? 6.190 -12.260 -10.888 1.00 77.62 704 GLY A O 1
ATOM 5774 N N . PHE A 1 705 ? 4.874 -12.878 -9.158 1.00 86.12 705 PHE A N 1
ATOM 5775 C CA . PHE A 1 705 ? 3.584 -12.693 -9.830 1.00 86.12 705 PHE A CA 1
ATOM 5776 C C . PHE A 1 705 ? 3.370 -11.245 -10.317 1.00 86.12 705 PHE A C 1
ATOM 5778 O O . PHE A 1 705 ? 3.495 -10.294 -9.541 1.00 86.12 705 PHE A O 1
ATOM 5785 N N . LYS A 1 706 ? 3.030 -11.055 -11.598 1.00 86.25 706 LYS A N 1
ATOM 5786 C CA . LYS A 1 706 ? 2.844 -9.730 -12.218 1.00 86.25 706 LYS A CA 1
ATOM 5787 C C . LYS A 1 706 ? 1.366 -9.443 -12.507 1.00 86.25 706 LYS A C 1
ATOM 5789 O O . LYS A 1 706 ? 0.822 -9.879 -13.523 1.00 86.25 706 LYS A O 1
ATOM 5794 N N . ILE A 1 707 ? 0.728 -8.642 -11.647 1.00 84.62 707 ILE A N 1
ATOM 5795 C CA . ILE A 1 707 ? -0.655 -8.172 -11.848 1.00 84.62 707 ILE A CA 1
ATOM 5796 C C . ILE A 1 707 ? -0.813 -7.531 -13.235 1.00 84.62 707 ILE A C 1
ATOM 5798 O O . ILE A 1 707 ? -0.065 -6.628 -13.603 1.00 84.62 707 ILE A O 1
ATOM 5802 N N . GLY A 1 708 ? -1.824 -7.984 -13.979 1.00 80.06 708 GLY A N 1
ATOM 5803 C CA . GLY A 1 708 ? -2.158 -7.488 -15.317 1.00 80.06 708 GLY A CA 1
ATOM 5804 C C . GLY A 1 708 ? -1.587 -8.318 -16.471 1.00 80.06 708 GLY A C 1
ATOM 5805 O O . GLY A 1 708 ? -2.058 -8.144 -17.595 1.00 80.06 708 GLY A O 1
ATOM 5806 N N . ARG A 1 709 ? -0.644 -9.231 -16.198 1.00 84.38 709 ARG A N 1
ATOM 5807 C CA . ARG A 1 709 ? -0.143 -10.248 -17.142 1.00 84.38 709 ARG A CA 1
ATOM 5808 C C . ARG A 1 709 ? -0.391 -11.666 -16.624 1.00 84.38 709 ARG A C 1
ATOM 5810 O O . ARG A 1 709 ? -0.862 -12.516 -17.371 1.00 84.38 709 ARG A O 1
ATOM 5817 N N . ASP A 1 710 ? -0.073 -11.906 -15.357 1.00 89.81 710 ASP A N 1
ATOM 5818 C CA . ASP A 1 710 ? -0.258 -13.198 -14.701 1.00 89.81 710 ASP A CA 1
ATOM 5819 C C . ASP A 1 710 ? -1.668 -13.303 -14.093 1.00 89.81 710 ASP A C 1
ATOM 5821 O O . ASP A 1 710 ? -2.312 -12.297 -13.770 1.00 89.81 710 ASP A O 1
ATOM 5825 N N . VAL A 1 711 ? -2.152 -14.536 -13.949 1.00 89.88 711 VAL A N 1
ATOM 5826 C CA . VAL A 1 711 ? -3.513 -14.884 -13.523 1.00 89.88 711 VAL A CA 1
ATOM 5827 C C . VAL A 1 711 ? -3.438 -15.728 -12.253 1.00 89.88 711 VAL A C 1
ATOM 5829 O O . VAL A 1 711 ? -2.700 -16.708 -12.200 1.00 89.88 711 VAL A O 1
ATOM 5832 N N . SER A 1 712 ? -4.198 -15.362 -11.221 1.00 88.94 712 SER A N 1
ATOM 5833 C CA . SER A 1 712 ? -4.317 -16.199 -10.022 1.00 88.94 712 SER A CA 1
ATOM 5834 C C . SER A 1 712 ? -5.229 -17.389 -10.326 1.00 88.94 712 SER A C 1
ATOM 5836 O O . SER A 1 712 ? -6.357 -17.195 -10.786 1.00 88.94 712 SER A O 1
ATOM 5838 N N . LEU A 1 713 ? -4.736 -18.605 -10.101 1.00 87.62 713 LEU A N 1
ATOM 5839 C CA . LEU A 1 713 ? -5.488 -19.849 -10.254 1.00 87.62 713 LEU A CA 1
ATOM 5840 C C . LEU A 1 713 ? -5.969 -20.312 -8.868 1.00 87.62 713 LEU A C 1
ATOM 5842 O O . LEU A 1 713 ? -5.124 -20.608 -8.026 1.00 87.62 713 LEU A O 1
ATOM 5846 N N . PRO A 1 714 ? -7.286 -20.396 -8.593 1.00 81.56 714 PRO A N 1
ATOM 5847 C CA . PRO A 1 714 ? -7.769 -20.915 -7.316 1.00 81.56 714 PRO A CA 1
ATOM 5848 C C . PRO A 1 714 ? -7.298 -22.355 -7.058 1.00 81.56 714 PRO A C 1
ATOM 5850 O O . PRO A 1 714 ? -7.448 -23.252 -7.893 1.00 81.56 714 PRO A O 1
ATOM 5853 N N . GLU A 1 715 ? -6.740 -22.565 -5.870 1.00 77.81 715 GLU A N 1
ATOM 5854 C CA . GLU A 1 715 ? -6.236 -23.847 -5.382 1.00 77.81 715 GLU A CA 1
ATOM 5855 C C . GLU A 1 715 ? -7.378 -24.637 -4.711 1.00 77.81 715 GLU A C 1
ATOM 5857 O O . GLU A 1 715 ? -7.761 -24.360 -3.572 1.00 77.81 715 GLU A O 1
ATOM 5862 N N . CYS A 1 716 ? -7.958 -25.608 -5.421 1.00 78.25 716 CYS A N 1
ATOM 5863 C CA . CYS A 1 716 ? -9.099 -26.397 -4.941 1.00 78.25 716 CYS A CA 1
ATOM 5864 C C . CYS A 1 716 ? -8.647 -27.794 -4.491 1.00 78.25 716 CYS A C 1
ATOM 5866 O O . CYS A 1 716 ? -7.971 -28.503 -5.242 1.00 78.25 716 CYS A O 1
ATOM 5868 N N . TYR A 1 717 ? -9.052 -28.238 -3.294 1.00 83.94 717 TYR A N 1
ATOM 5869 C CA . TYR A 1 717 ? -8.636 -29.553 -2.783 1.00 83.94 717 TYR A CA 1
ATOM 5870 C C . TYR A 1 717 ? -9.537 -30.663 -3.341 1.00 83.94 717 TYR A C 1
ATOM 5872 O O . TYR A 1 717 ? -10.546 -31.052 -2.737 1.00 83.94 717 TYR A O 1
ATOM 5880 N N . VAL A 1 718 ? -9.164 -31.208 -4.502 1.00 87.75 718 VAL A N 1
ATOM 5881 C CA . VAL A 1 718 ? -9.959 -32.237 -5.184 1.00 87.75 718 VAL A CA 1
ATOM 5882 C C . VAL A 1 718 ? -9.843 -33.577 -4.455 1.00 87.75 718 VAL A C 1
ATOM 5884 O O . VAL A 1 718 ? -8.832 -34.281 -4.528 1.00 87.75 718 VAL A O 1
ATOM 5887 N N . ARG A 1 719 ? -10.924 -33.959 -3.768 1.00 84.81 719 ARG A N 1
ATOM 5888 C CA . ARG A 1 719 ? -11.019 -35.196 -2.971 1.00 84.81 719 ARG A CA 1
ATOM 5889 C C . ARG A 1 719 ? -11.122 -36.458 -3.834 1.00 84.81 719 ARG A C 1
ATOM 5891 O O . ARG A 1 719 ? -10.634 -37.514 -3.435 1.00 84.81 719 ARG A O 1
ATOM 5898 N N . SER A 1 720 ? -11.720 -36.369 -5.026 1.00 88.50 720 SER A N 1
ATOM 5899 C CA . SER A 1 720 ? -11.880 -37.505 -5.941 1.00 88.50 720 SER A CA 1
ATOM 5900 C C . SER A 1 720 ? -11.738 -37.104 -7.406 1.00 88.50 720 SER A C 1
ATOM 5902 O O . SER A 1 720 ? -12.515 -36.310 -7.917 1.00 88.50 720 SER A O 1
ATOM 5904 N N . ALA A 1 721 ? -10.822 -37.750 -8.130 1.00 89.44 721 ALA A N 1
ATOM 5905 C CA . ALA A 1 721 ? -10.703 -37.585 -9.580 1.00 89.44 721 ALA A CA 1
ATOM 5906 C C . ALA A 1 721 ? -11.904 -38.152 -10.373 1.00 89.44 721 ALA A C 1
ATOM 5908 O O . ALA A 1 721 ? -12.067 -37.814 -11.542 1.00 89.44 721 ALA A O 1
ATOM 5909 N N . ARG A 1 722 ? -12.735 -39.015 -9.758 1.00 90.62 722 ARG A N 1
ATOM 5910 C CA . ARG A 1 722 ? -13.980 -39.539 -10.362 1.00 90.62 722 ARG A CA 1
ATOM 5911 C C . ARG A 1 722 ? -15.185 -38.615 -10.136 1.00 90.62 722 ARG A C 1
ATOM 5913 O O . ARG A 1 722 ? -16.141 -38.684 -10.890 1.00 90.62 722 ARG A O 1
ATOM 5920 N N . ASN A 1 723 ? -15.139 -37.766 -9.109 1.00 87.50 723 ASN A N 1
ATOM 5921 C CA . ASN A 1 723 ? -16.141 -36.733 -8.846 1.00 87.50 723 ASN A CA 1
ATOM 5922 C C . ASN A 1 723 ? -15.425 -35.505 -8.250 1.00 87.50 723 ASN A C 1
ATOM 5924 O O . ASN A 1 723 ? -15.305 -35.411 -7.025 1.00 87.50 723 ASN A O 1
ATOM 5928 N N . PRO A 1 724 ? -14.895 -34.596 -9.091 1.00 85.69 724 PRO A N 1
ATOM 5929 C CA . PRO A 1 724 ? -14.105 -33.463 -8.615 1.00 85.69 724 PRO A CA 1
ATOM 5930 C C . PRO A 1 724 ? -14.947 -32.391 -7.912 1.00 85.69 724 PRO A C 1
ATOM 5932 O O . PRO A 1 724 ? -14.402 -31.626 -7.127 1.00 85.69 724 PRO A O 1
ATOM 5935 N N . LEU A 1 725 ? -16.265 -32.374 -8.146 1.00 84.50 725 LEU A N 1
ATOM 5936 C CA . LEU A 1 725 ? -17.224 -31.466 -7.506 1.00 84.50 725 LEU A CA 1
ATOM 5937 C C . LEU A 1 725 ? -17.826 -32.050 -6.213 1.00 84.50 725 LEU A C 1
ATOM 5939 O O . LEU A 1 725 ? -18.736 -31.458 -5.629 1.00 84.50 725 LEU A O 1
ATOM 5943 N N . ARG A 1 726 ? -17.345 -33.219 -5.762 1.00 83.00 726 ARG A N 1
ATOM 5944 C CA . ARG A 1 726 ? -17.793 -33.854 -4.519 1.00 83.00 726 ARG A CA 1
ATOM 5945 C C . ARG A 1 726 ? -17.602 -32.890 -3.345 1.00 83.00 726 ARG A C 1
ATOM 5947 O O . ARG A 1 726 ? -16.546 -32.286 -3.193 1.00 83.00 726 ARG A O 1
ATOM 5954 N N . ASP A 1 727 ? -18.625 -32.808 -2.500 1.00 78.88 727 ASP A N 1
ATOM 5955 C CA . ASP A 1 727 ? -18.668 -31.988 -1.288 1.00 78.88 727 ASP A CA 1
ATOM 5956 C C . ASP A 1 727 ? -18.652 -30.456 -1.528 1.00 78.88 727 ASP A C 1
ATOM 5958 O O . ASP A 1 727 ? -18.618 -29.705 -0.556 1.00 78.88 727 ASP A O 1
ATOM 5962 N N . LEU A 1 728 ? -18.776 -29.964 -2.770 1.00 80.31 728 LEU A N 1
ATOM 5963 C CA . LEU A 1 728 ? -18.863 -28.526 -3.086 1.00 80.31 728 LEU A CA 1
ATOM 5964 C C . LEU A 1 728 ? -20.159 -27.870 -2.545 1.00 80.31 728 LEU A C 1
ATOM 5966 O O . LEU A 1 728 ? -21.176 -28.539 -2.351 1.00 80.31 728 LEU A O 1
ATOM 5970 N N . GLY A 1 729 ? -20.118 -26.556 -2.284 1.00 74.81 729 GLY A N 1
ATOM 5971 C CA . GLY A 1 729 ? -21.235 -25.759 -1.746 1.00 74.81 729 GLY A CA 1
ATOM 5972 C C . GLY A 1 729 ? -21.386 -25.827 -0.217 1.00 74.81 729 GLY A C 1
ATOM 5973 O O . GLY A 1 729 ? -20.978 -26.802 0.411 1.00 74.81 729 GLY A O 1
ATOM 5974 N N . GLY A 1 730 ? -21.971 -24.791 0.393 1.00 82.44 730 GLY A N 1
ATOM 5975 C CA . GLY A 1 730 ? -22.184 -24.673 1.849 1.00 82.44 730 GLY A CA 1
ATOM 5976 C C . GLY A 1 730 ? -23.646 -24.820 2.282 1.00 82.44 730 GLY A C 1
ATOM 5977 O O . GLY A 1 730 ? -24.535 -24.948 1.439 1.00 82.44 730 GLY A O 1
ATOM 5978 N N . LYS A 1 731 ? -23.907 -24.759 3.595 1.00 85.69 731 LYS A N 1
ATOM 5979 C CA . LYS A 1 731 ? -25.276 -24.640 4.123 1.00 85.69 731 LYS A CA 1
ATOM 5980 C C . LYS A 1 731 ? -25.893 -23.260 3.790 1.00 85.69 731 LYS A C 1
ATOM 5982 O O . LYS A 1 731 ? -25.134 -22.318 3.510 1.00 85.69 731 LYS A O 1
ATOM 5987 N N . PRO A 1 732 ? -27.230 -23.098 3.836 1.00 87.19 732 PRO A N 1
ATOM 5988 C CA . PRO A 1 732 ? -27.890 -21.786 3.875 1.00 87.19 732 PRO A CA 1
ATOM 5989 C C . PRO A 1 732 ? -27.310 -20.862 4.966 1.00 87.19 732 PRO A C 1
ATOM 5991 O O . PRO A 1 732 ? -26.813 -21.373 5.969 1.00 87.19 732 PRO A O 1
ATOM 5994 N N . PRO A 1 733 ? -27.352 -19.522 4.819 1.00 85.12 733 PRO A N 1
ATOM 5995 C CA . PRO A 1 733 ? -26.809 -18.597 5.823 1.00 85.12 733 PRO A CA 1
ATOM 5996 C C . PRO A 1 733 ? -27.435 -18.714 7.223 1.00 85.12 733 PRO A C 1
ATOM 5998 O O . PRO A 1 733 ? -26.738 -18.492 8.210 1.00 85.12 733 PRO A O 1
ATOM 6001 N N . SER A 1 734 ? -28.712 -19.100 7.305 1.00 89.62 734 SER A N 1
ATOM 6002 C CA . SER A 1 734 ? -29.447 -19.402 8.545 1.00 89.62 734 SER A CA 1
ATOM 6003 C C . SER A 1 734 ? -28.826 -20.550 9.347 1.00 89.62 734 SER A C 1
ATOM 6005 O O . SER A 1 734 ? -28.729 -20.481 10.570 1.00 89.62 734 SER A O 1
ATOM 6007 N N . ASP A 1 735 ? -28.344 -21.577 8.649 1.00 91.00 735 ASP A N 1
ATOM 6008 C CA . ASP A 1 735 ? -27.936 -22.865 9.223 1.00 91.00 735 ASP A CA 1
ATOM 6009 C C . ASP A 1 735 ? -26.420 -22.897 9.535 1.00 91.00 735 ASP A C 1
ATOM 6011 O O . ASP A 1 735 ? -25.815 -23.955 9.761 1.00 91.00 735 ASP A O 1
ATOM 6015 N N . ARG A 1 736 ? -25.773 -21.724 9.470 1.00 94.12 736 ARG A N 1
ATOM 6016 C CA . ARG A 1 736 ? -24.344 -21.511 9.724 1.00 94.12 736 ARG A CA 1
ATOM 6017 C C . ARG A 1 736 ? -24.136 -20.961 11.125 1.00 94.12 736 ARG A C 1
ATOM 6019 O O . ARG A 1 736 ? -23.918 -19.767 11.316 1.00 94.12 736 ARG A O 1
ATOM 6026 N N . HIS A 1 737 ? -24.223 -21.839 12.114 1.00 92.69 737 HIS A N 1
ATOM 6027 C CA . HIS A 1 737 ? -24.122 -21.452 13.522 1.00 92.69 737 HIS A CA 1
ATOM 6028 C C . HIS A 1 737 ? -22.678 -21.156 13.969 1.00 92.69 737 HIS A C 1
ATOM 6030 O O . HIS A 1 737 ? -22.491 -20.447 14.948 1.00 92.69 737 HIS A O 1
ATOM 6036 N N . ILE A 1 738 ? -21.657 -21.618 13.235 1.00 93.81 738 ILE A N 1
ATOM 6037 C CA . ILE A 1 738 ? -20.247 -21.320 13.540 1.00 93.81 738 ILE A CA 1
ATOM 6038 C C . ILE A 1 738 ? -19.902 -19.928 12.993 1.00 93.81 738 ILE A C 1
ATOM 6040 O O . ILE A 1 738 ? -20.101 -19.655 11.806 1.00 93.81 738 ILE A O 1
ATOM 6044 N N . LEU A 1 739 ? -19.328 -19.054 13.819 1.00 93.62 739 LEU A N 1
ATOM 6045 C CA . LEU A 1 739 ? -18.888 -17.722 13.404 1.00 93.62 739 LEU A CA 1
ATOM 6046 C C . LEU A 1 739 ? -17.742 -17.818 12.388 1.00 93.62 739 LEU A C 1
ATOM 6048 O O . LEU A 1 739 ? -17.886 -17.378 11.246 1.00 93.62 739 LEU A O 1
ATOM 6052 N N . ALA A 1 740 ? -16.622 -18.432 12.775 1.00 93.31 740 ALA A N 1
ATOM 6053 C CA . ALA A 1 740 ? -15.440 -18.550 11.925 1.00 93.31 740 ALA A CA 1
ATOM 6054 C C . ALA A 1 740 ? -14.737 -19.905 12.076 1.00 93.31 740 ALA A C 1
ATOM 6056 O O . ALA A 1 740 ? -14.555 -20.387 13.194 1.00 93.31 740 ALA A O 1
ATOM 6057 N N . PHE A 1 741 ? -14.285 -20.492 10.963 1.00 92.81 741 PHE A N 1
ATOM 6058 C CA . PHE A 1 741 ? -13.517 -21.743 10.961 1.00 92.81 741 PHE A CA 1
ATOM 6059 C C . PHE A 1 741 ? -12.094 -21.585 10.414 1.00 92.81 741 PHE A C 1
ATOM 6061 O O . PHE A 1 741 ? -11.831 -20.877 9.436 1.00 92.81 741 PHE A O 1
ATOM 6068 N N . TYR A 1 742 ? -11.181 -22.324 11.040 1.00 90.50 742 TYR A N 1
ATOM 6069 C CA . TYR A 1 742 ? -9.843 -22.625 10.562 1.00 90.50 742 TYR A CA 1
ATOM 6070 C C . TYR A 1 742 ? -9.475 -24.050 10.990 1.00 90.50 742 TYR A C 1
ATOM 6072 O O . TYR A 1 742 ? -9.563 -24.382 12.166 1.00 90.50 742 TYR A O 1
ATOM 6080 N N . ALA A 1 743 ? -8.943 -24.848 10.067 1.00 87.81 743 ALA A N 1
ATOM 6081 C CA . ALA A 1 743 ? -8.058 -25.955 10.419 1.00 87.81 743 ALA A CA 1
ATOM 6082 C C . ALA A 1 743 ? -6.871 -26.040 9.453 1.00 87.81 743 ALA A C 1
ATOM 6084 O O . ALA A 1 743 ? -6.933 -25.511 8.333 1.00 87.81 743 ALA A O 1
ATOM 6085 N N . GLY A 1 744 ? -5.794 -26.711 9.866 1.00 83.31 744 GLY A N 1
ATOM 6086 C CA . GLY A 1 744 ? -4.669 -27.051 8.993 1.00 83.31 744 GLY A CA 1
ATOM 6087 C C . GLY A 1 744 ? -3.292 -26.993 9.652 1.00 83.31 744 GLY A C 1
ATOM 6088 O O . GLY A 1 744 ? -3.116 -26.490 10.762 1.00 83.31 744 GLY A O 1
ATOM 6089 N N . ASN A 1 745 ? -2.303 -27.506 8.916 1.00 82.06 745 ASN A N 1
ATOM 6090 C CA . ASN A 1 745 ? -0.915 -27.639 9.355 1.00 82.06 745 ASN A CA 1
ATOM 6091 C C . ASN A 1 745 ? -0.312 -26.307 9.823 1.00 82.06 745 ASN A C 1
ATOM 6093 O O . ASN A 1 745 ? -0.533 -25.267 9.194 1.00 82.06 745 ASN A O 1
ATOM 6097 N N . ILE A 1 746 ? 0.526 -26.378 10.865 1.00 80.25 746 ILE A N 1
ATOM 6098 C CA . ILE A 1 746 ? 1.296 -25.262 11.442 1.00 80.25 746 ILE A CA 1
ATOM 6099 C C . ILE A 1 746 ? 2.480 -24.915 10.515 1.00 80.25 746 ILE A C 1
ATOM 6101 O O . ILE A 1 746 ? 3.649 -25.089 10.838 1.00 80.25 746 ILE A O 1
ATOM 6105 N N . HIS A 1 747 ? 2.139 -24.490 9.301 1.00 73.62 747 HIS A N 1
ATOM 6106 C CA . HIS A 1 747 ? 3.034 -24.097 8.218 1.00 73.62 747 HIS A CA 1
ATOM 6107 C C . HIS A 1 747 ? 2.951 -22.582 8.064 1.00 73.62 747 HIS A C 1
ATOM 6109 O O . HIS A 1 747 ? 1.850 -22.059 7.902 1.00 73.62 747 HIS A O 1
ATOM 6115 N N . GLY A 1 748 ? 4.071 -21.866 8.122 1.00 74.56 748 GLY A N 1
ATOM 6116 C CA . GLY A 1 748 ? 4.020 -20.427 8.375 1.00 74.56 748 GLY A CA 1
ATOM 6117 C C . GLY A 1 748 ? 3.722 -20.102 9.835 1.00 74.56 748 GLY A C 1
ATOM 6118 O O . GLY A 1 748 ? 2.903 -20.737 10.502 1.00 74.56 748 GLY A O 1
ATOM 6119 N N . TYR A 1 749 ? 4.377 -19.061 10.332 1.00 76.75 749 TYR A N 1
ATOM 6120 C CA . TYR A 1 749 ? 4.246 -18.618 11.719 1.00 76.75 749 TYR A CA 1
ATOM 6121 C C . TYR A 1 749 ? 2.802 -18.169 12.065 1.00 76.75 749 TYR A C 1
ATOM 6123 O O . TYR A 1 749 ? 2.381 -18.305 13.212 1.00 76.75 749 TYR A O 1
ATOM 6131 N N . LEU A 1 750 ? 2.021 -17.646 11.097 1.00 81.06 750 LEU A N 1
ATOM 6132 C CA . LEU A 1 750 ? 0.690 -17.068 11.366 1.00 81.06 750 LEU A CA 1
ATOM 6133 C C . LEU A 1 750 ? -0.263 -18.110 11.927 1.00 81.06 750 LEU A C 1
ATOM 6135 O O . LEU A 1 750 ? -1.094 -17.806 12.775 1.00 81.06 750 LEU A O 1
ATOM 6139 N N . ARG A 1 751 ? -0.112 -19.350 11.462 1.00 86.75 751 ARG A N 1
ATOM 6140 C CA . ARG A 1 751 ? -0.922 -20.488 11.889 1.00 86.75 751 ARG A CA 1
ATOM 6141 C C . ARG A 1 751 ? -0.607 -20.879 13.331 1.00 86.75 751 ARG A C 1
ATOM 6143 O O . ARG A 1 751 ? -1.520 -21.285 14.035 1.00 86.75 751 ARG A O 1
ATOM 6150 N N . LYS A 1 752 ? 0.631 -20.667 13.799 1.00 84.56 752 LYS A N 1
ATOM 6151 C CA . LYS A 1 752 ? 0.993 -20.804 15.218 1.00 84.56 752 LYS A CA 1
ATOM 6152 C C . LYS A 1 752 ? 0.306 -19.723 16.064 1.00 84.56 752 LYS A C 1
ATOM 6154 O O . LYS A 1 752 ? -0.449 -20.083 16.958 1.00 84.56 752 LYS A O 1
ATOM 6159 N N . ILE A 1 753 ? 0.441 -18.439 15.708 1.00 87.31 753 ILE A N 1
ATOM 6160 C CA . ILE A 1 753 ? -0.200 -17.335 16.457 1.00 87.31 753 ILE A CA 1
ATOM 6161 C C . ILE A 1 753 ? -1.734 -17.468 16.471 1.00 87.31 753 ILE A C 1
ATOM 6163 O O . ILE A 1 753 ? -2.360 -17.301 17.513 1.00 87.31 753 ILE A O 1
ATOM 6167 N N . LEU A 1 754 ? -2.358 -17.813 15.338 1.00 87.69 754 LEU A N 1
ATOM 6168 C CA . LEU A 1 754 ? -3.811 -18.004 15.248 1.00 87.69 754 LEU A CA 1
ATOM 6169 C C . LEU A 1 754 ? -4.310 -19.082 16.232 1.00 87.69 754 LEU A C 1
ATOM 6171 O O . LEU A 1 754 ? -5.370 -18.922 16.835 1.00 87.69 754 LEU A O 1
ATOM 6175 N N . LEU A 1 755 ? -3.534 -20.152 16.426 1.00 88.00 755 LEU A N 1
ATOM 6176 C CA . LEU A 1 755 ? -3.844 -21.209 17.390 1.00 88.00 755 LEU A CA 1
ATOM 6177 C C . LEU A 1 755 ? -3.552 -20.771 18.830 1.00 88.00 755 LEU A C 1
ATOM 6179 O O . LEU A 1 755 ? -4.408 -20.939 19.693 1.00 88.00 755 LEU A O 1
ATOM 6183 N N . GLU A 1 756 ? -2.401 -20.149 19.091 1.00 88.31 756 GLU A N 1
ATOM 6184 C CA . GLU A 1 756 ? -2.036 -19.625 20.418 1.00 88.31 756 GLU A CA 1
ATOM 6185 C C . GLU A 1 756 ? -3.076 -18.639 20.968 1.00 88.31 756 GLU A C 1
ATOM 6187 O O . GLU A 1 756 ? -3.318 -18.610 22.177 1.00 88.31 756 GLU A O 1
ATOM 6192 N N . TYR A 1 757 ? -3.723 -17.859 20.096 1.00 88.62 757 TYR A N 1
ATOM 6193 C CA . TYR A 1 757 ? -4.751 -16.897 20.488 1.00 88.62 757 TYR A CA 1
ATOM 6194 C C . TYR A 1 757 ? -6.162 -17.494 20.568 1.00 88.62 757 TYR A C 1
ATOM 6196 O O . TYR A 1 757 ? -6.803 -17.271 21.593 1.00 88.62 757 TYR A O 1
ATOM 6204 N N . TRP A 1 758 ? -6.628 -18.272 19.580 1.00 90.00 758 TRP A N 1
ATOM 6205 C CA . TRP A 1 758 ? -8.046 -18.675 19.476 1.00 90.00 758 TRP A CA 1
ATOM 6206 C C . TRP A 1 758 ? -8.345 -20.184 19.571 1.00 90.00 758 TRP A C 1
ATOM 6208 O O . TRP A 1 758 ? -9.521 -20.550 19.599 1.00 90.00 758 TRP A O 1
ATOM 6218 N N . ASN A 1 759 ? -7.350 -21.080 19.635 1.00 89.94 759 ASN A N 1
ATOM 6219 C CA . ASN A 1 759 ? -7.615 -22.527 19.702 1.00 89.94 759 ASN A CA 1
ATOM 6220 C C . ASN A 1 759 ? -8.405 -22.893 20.969 1.00 89.94 759 ASN A C 1
ATOM 6222 O O . ASN A 1 759 ? -7.888 -22.773 22.078 1.00 89.94 759 ASN A O 1
ATOM 6226 N N . ASN A 1 760 ? -9.647 -23.350 20.782 1.00 82.06 760 ASN A N 1
ATOM 6227 C CA . ASN A 1 760 ? -10.614 -23.696 21.832 1.00 82.06 760 ASN A CA 1
ATOM 6228 C C . ASN A 1 760 ? -10.923 -22.579 22.860 1.00 82.06 760 ASN A C 1
ATOM 6230 O O . ASN A 1 760 ? -11.379 -22.892 23.956 1.00 82.06 760 ASN A O 1
ATOM 6234 N N . LYS A 1 761 ? -10.696 -21.295 22.534 1.00 86.56 761 LYS A N 1
ATOM 6235 C CA . LYS A 1 761 ? -10.952 -20.172 23.470 1.00 86.56 761 LYS A CA 1
ATOM 6236 C C . LYS A 1 761 ? -12.267 -19.425 23.255 1.00 86.56 761 LYS A C 1
ATOM 6238 O O . LYS A 1 761 ? -12.664 -18.644 24.108 1.00 86.56 761 LYS A O 1
ATOM 6243 N N . ASP A 1 762 ? -12.911 -19.653 22.120 1.00 89.88 762 ASP A N 1
ATOM 6244 C CA . ASP A 1 762 ? -14.174 -19.035 21.727 1.00 89.88 762 ASP A CA 1
ATOM 6245 C C . ASP A 1 762 ? -15.133 -20.165 21.292 1.00 89.88 762 ASP A C 1
ATOM 6247 O O . ASP A 1 762 ? -14.716 -21.043 20.523 1.00 89.88 762 ASP A O 1
ATOM 6251 N N . PRO A 1 763 ? -16.375 -20.221 21.813 1.00 88.75 763 PRO A N 1
ATOM 6252 C CA . PRO A 1 763 ? -17.311 -21.306 21.524 1.00 88.75 763 PRO A CA 1
ATOM 6253 C C . PRO A 1 763 ? -17.951 -21.200 20.133 1.00 88.75 763 PRO A C 1
ATOM 6255 O O . PRO A 1 763 ? -18.309 -22.236 19.565 1.00 88.75 763 PRO A O 1
ATOM 6258 N N . ASP A 1 764 ? -18.043 -20.007 19.550 1.00 91.50 764 ASP A N 1
ATOM 6259 C CA . ASP A 1 764 ? -18.644 -19.771 18.234 1.00 91.50 764 ASP A CA 1
ATOM 6260 C C . ASP A 1 764 ? -17.614 -19.928 17.109 1.00 91.50 764 ASP A C 1
ATOM 6262 O O . ASP A 1 764 ? -17.963 -20.252 15.970 1.00 91.50 764 ASP A O 1
ATOM 6266 N N . MET A 1 765 ? -16.328 -19.752 17.411 1.00 93.25 765 MET A N 1
ATOM 6267 C CA . MET A 1 765 ? -15.225 -20.034 16.500 1.00 93.25 765 MET A CA 1
ATOM 6268 C C . MET A 1 765 ? -14.778 -21.507 16.588 1.00 93.25 765 MET A C 1
ATOM 6270 O O . MET A 1 765 ? -14.890 -22.191 17.608 1.00 93.25 765 MET A O 1
ATOM 6274 N N . LYS A 1 766 ? -14.260 -22.035 15.477 1.00 92.50 766 LYS A N 1
ATOM 6275 C CA . LYS A 1 766 ? -13.666 -23.378 15.383 1.00 92.50 766 LYS A CA 1
ATOM 6276 C C . LYS A 1 766 ? -12.282 -23.247 14.759 1.00 92.50 766 LYS A C 1
ATOM 6278 O O . LYS A 1 766 ? -12.099 -23.442 13.560 1.00 92.50 766 LYS A O 1
ATOM 6283 N N . ILE A 1 767 ? -11.321 -22.832 15.579 1.00 92.56 767 ILE A N 1
ATOM 6284 C CA . ILE A 1 767 ? -9.922 -22.617 15.193 1.00 92.56 767 ILE A CA 1
ATOM 6285 C C . ILE A 1 767 ? -9.108 -23.798 15.717 1.00 92.56 767 ILE A C 1
ATOM 6287 O O . ILE A 1 767 ? -8.922 -23.922 16.920 1.00 92.56 767 ILE A O 1
ATOM 6291 N N . LEU A 1 768 ? -8.678 -24.687 14.822 1.00 88.75 768 LEU A N 1
ATOM 6292 C CA . LEU A 1 768 ? -8.102 -25.996 15.144 1.00 88.75 768 LEU A CA 1
ATOM 6293 C C . LEU A 1 768 ? -6.758 -26.211 14.442 1.00 88.75 768 LEU A C 1
ATOM 6295 O O . LEU A 1 768 ? -6.500 -25.647 13.381 1.00 88.75 768 LEU A O 1
ATOM 6299 N N . GLY A 1 769 ? -5.896 -27.049 15.015 1.00 85.81 769 GLY A N 1
ATOM 6300 C CA . GLY A 1 769 ? -4.587 -27.378 14.443 1.00 85.81 769 GLY A CA 1
ATOM 6301 C C . GLY A 1 769 ? -4.640 -28.271 13.186 1.00 85.81 769 GLY A C 1
ATOM 6302 O O . GLY A 1 769 ? -5.617 -28.264 12.425 1.00 85.81 769 GLY A O 1
ATOM 6303 N N . PRO A 1 770 ? -3.594 -29.082 12.944 1.00 84.31 770 PRO A N 1
ATOM 6304 C CA . PRO A 1 770 ? -3.692 -30.217 12.033 1.00 84.31 770 PRO A CA 1
ATOM 6305 C C . PRO A 1 770 ? -4.786 -31.170 12.539 1.00 84.31 770 PRO A C 1
ATOM 6307 O O . PRO A 1 770 ? -4.746 -31.596 13.691 1.00 84.31 770 PRO A O 1
ATOM 6310 N N . MET A 1 771 ? -5.769 -31.507 11.701 1.00 82.62 771 MET A N 1
ATOM 6311 C CA . MET A 1 771 ? -6.780 -32.508 12.064 1.00 82.62 771 MET A CA 1
ATOM 6312 C C . MET A 1 771 ? -6.229 -33.931 11.858 1.00 82.62 771 MET A C 1
ATOM 6314 O O . MET A 1 771 ? -5.424 -34.126 10.942 1.00 82.62 771 MET A O 1
ATOM 6318 N N . PRO A 1 772 ? -6.662 -34.931 12.653 1.00 83.69 772 PRO A N 1
ATOM 6319 C CA . PRO A 1 772 ? -6.166 -36.300 12.531 1.00 83.69 772 PRO A CA 1
ATOM 6320 C C . PRO A 1 772 ? -6.375 -36.913 11.133 1.00 83.69 772 PRO A C 1
ATOM 6322 O O . PRO A 1 772 ? -7.350 -36.590 10.442 1.00 83.69 772 PRO A O 1
ATOM 6325 N N . PRO A 1 773 ? -5.499 -37.836 10.697 1.00 75.88 773 PRO A N 1
ATOM 6326 C CA . PRO A 1 773 ? -5.717 -38.599 9.477 1.00 75.88 773 PRO A CA 1
ATOM 6327 C C . PRO A 1 773 ? -6.861 -39.605 9.683 1.00 75.88 773 PRO A C 1
ATOM 6329 O O . PRO A 1 773 ? -6.742 -40.558 10.442 1.00 75.88 773 PRO A O 1
ATOM 6332 N N . GLY A 1 774 ? -7.973 -39.422 8.972 1.00 81.38 774 GLY A N 1
ATOM 6333 C CA . GLY A 1 774 ? -9.109 -40.345 9.035 1.00 81.38 774 GLY A CA 1
ATOM 6334 C C . GLY A 1 774 ? -10.218 -39.987 8.050 1.00 81.38 774 GLY A C 1
ATOM 6335 O O . GLY A 1 774 ? -10.090 -39.027 7.286 1.00 81.38 774 GLY A O 1
ATOM 6336 N N . VAL A 1 775 ? -11.307 -40.761 8.049 1.00 79.12 775 VAL A N 1
ATOM 6337 C CA . VAL A 1 775 ? -12.548 -40.394 7.338 1.00 79.12 775 VAL A CA 1
ATOM 6338 C C . VAL A 1 775 ? -13.366 -39.420 8.185 1.00 79.12 775 VAL A C 1
ATOM 6340 O O . VAL A 1 775 ? -13.706 -38.351 7.689 1.00 79.12 775 VAL A O 1
ATOM 6343 N N . ALA A 1 776 ? -13.583 -39.728 9.471 1.00 79.19 776 ALA A N 1
ATOM 6344 C CA . ALA A 1 776 ? -14.328 -38.880 10.407 1.00 79.19 776 ALA A CA 1
ATOM 6345 C C . ALA A 1 776 ? -13.813 -37.429 10.414 1.00 79.19 776 ALA A C 1
ATOM 6347 O O . ALA A 1 776 ? -14.544 -36.512 10.060 1.00 79.19 776 ALA A O 1
ATOM 6348 N N . SER A 1 777 ? -12.516 -37.219 10.658 1.00 82.88 777 SER A N 1
ATOM 6349 C CA . SER A 1 777 ? -11.906 -35.881 10.682 1.00 82.88 777 SER A CA 1
ATOM 6350 C C . SER A 1 777 ? -12.017 -35.119 9.349 1.00 82.88 777 SER A C 1
ATOM 6352 O O . SER A 1 777 ? -12.054 -33.890 9.350 1.00 82.88 777 SER A O 1
ATOM 6354 N N . LYS A 1 778 ? -12.113 -35.820 8.206 1.00 81.00 778 LYS A N 1
ATOM 6355 C CA . LYS A 1 778 ? -12.376 -35.194 6.895 1.00 81.00 778 LYS A CA 1
ATOM 6356 C C . LYS A 1 778 ? -13.839 -34.784 6.738 1.00 81.00 778 LYS A C 1
ATOM 6358 O O . LYS A 1 778 ? -14.080 -33.743 6.134 1.00 81.00 778 LYS A O 1
ATOM 6363 N N . MET A 1 779 ? -14.782 -35.560 7.276 1.00 84.19 779 MET A N 1
ATOM 6364 C CA . MET A 1 779 ? -16.200 -35.185 7.330 1.00 84.19 779 MET A CA 1
ATOM 6365 C C . MET A 1 779 ? -16.387 -33.963 8.234 1.00 84.19 779 MET A C 1
ATOM 6367 O O . MET A 1 779 ? -16.882 -32.949 7.758 1.00 84.19 779 MET A O 1
ATOM 6371 N N . THR A 1 780 ? -15.833 -33.980 9.450 1.00 88.50 780 THR A N 1
ATOM 6372 C CA . THR A 1 780 ? -15.882 -32.846 10.391 1.00 88.50 780 THR A CA 1
ATOM 6373 C C . THR A 1 780 ? -15.269 -31.564 9.812 1.00 88.50 780 THR A C 1
ATOM 6375 O O . THR A 1 780 ? -15.832 -30.484 9.972 1.00 88.50 780 THR A O 1
ATOM 6378 N N . TYR A 1 781 ? -14.160 -31.657 9.063 1.00 88.44 781 TYR A N 1
ATOM 6379 C CA . TYR A 1 781 ? -13.609 -30.507 8.328 1.00 88.44 781 TYR A CA 1
ATOM 6380 C C . TYR A 1 781 ? -14.620 -29.928 7.321 1.00 88.44 781 TYR A C 1
ATOM 6382 O O . TYR A 1 781 ? -14.762 -28.712 7.209 1.00 88.44 781 TYR A O 1
ATOM 6390 N N . ILE A 1 782 ? -15.312 -30.790 6.568 1.00 87.88 782 ILE A N 1
ATOM 6391 C CA . ILE A 1 782 ? -16.321 -30.380 5.580 1.00 87.88 782 ILE A CA 1
ATOM 6392 C C . ILE A 1 782 ? -17.545 -29.779 6.287 1.00 87.88 782 ILE A C 1
ATOM 6394 O O . ILE A 1 782 ? -18.043 -28.744 5.858 1.00 87.88 782 ILE A O 1
ATOM 6398 N N . GLU A 1 783 ? -18.009 -30.384 7.377 1.00 89.38 783 GLU A N 1
ATOM 6399 C CA . GLU A 1 783 ? -19.151 -29.914 8.170 1.00 89.38 783 GLU A CA 1
ATOM 6400 C C . GLU A 1 783 ? -18.897 -28.525 8.760 1.00 89.38 783 GLU A C 1
ATOM 6402 O O . GLU A 1 783 ? -19.750 -27.646 8.621 1.00 89.38 783 GLU A O 1
ATOM 6407 N N . TYR A 1 784 ? -17.707 -28.286 9.322 1.00 91.56 784 TYR A N 1
ATOM 6408 C CA . TYR A 1 784 ? -17.308 -26.963 9.798 1.00 91.56 784 TYR A CA 1
ATOM 6409 C C . TYR A 1 784 ? -17.182 -25.954 8.644 1.00 91.56 784 TYR A C 1
ATOM 6411 O O . TYR A 1 784 ? -17.842 -24.920 8.697 1.00 91.56 784 TYR A O 1
ATOM 6419 N N . MET A 1 785 ? -16.470 -26.270 7.550 1.00 88.38 785 MET A N 1
ATOM 6420 C CA . MET A 1 785 ? -16.412 -25.401 6.353 1.00 88.38 785 MET A CA 1
ATOM 6421 C C . MET A 1 785 ? -17.807 -25.010 5.831 1.00 88.38 785 MET A C 1
ATOM 6423 O O . MET A 1 785 ? -18.025 -23.865 5.442 1.00 88.38 785 MET A O 1
ATOM 6427 N N . LYS A 1 786 ? -18.762 -25.951 5.808 1.00 90.31 786 LYS A N 1
ATOM 6428 C CA . LYS A 1 786 ? -20.131 -25.708 5.320 1.00 90.31 786 LYS A CA 1
ATOM 6429 C C . LYS A 1 786 ? -21.024 -24.994 6.337 1.00 90.31 786 LYS A C 1
ATOM 6431 O O . LYS A 1 786 ? -21.997 -24.368 5.917 1.00 90.31 786 LYS A O 1
ATOM 6436 N N . GLY A 1 787 ? -20.726 -25.120 7.631 1.00 91.19 787 GLY A N 1
ATOM 6437 C CA . GLY A 1 787 ? -21.471 -24.550 8.755 1.00 91.19 787 GLY A CA 1
ATOM 6438 C C . GLY A 1 787 ? -20.933 -23.216 9.284 1.00 91.19 787 GLY A C 1
ATOM 6439 O O . GLY A 1 787 ? -21.509 -22.685 10.232 1.00 91.19 787 GLY A O 1
ATOM 6440 N N . SER A 1 788 ? -19.862 -22.667 8.703 1.00 93.69 788 SER A N 1
ATOM 6441 C CA . SER A 1 788 ? -19.292 -21.378 9.113 1.00 93.69 788 SER A CA 1
ATOM 6442 C C . SER A 1 788 ? -19.762 -20.190 8.279 1.00 93.69 788 SER A C 1
ATOM 6444 O O . SER A 1 788 ? -19.838 -20.253 7.048 1.00 93.69 788 SER A O 1
ATOM 6446 N N . LYS A 1 789 ? -20.012 -19.064 8.959 1.00 92.00 789 LYS A N 1
ATOM 6447 C CA . LYS A 1 789 ? -20.260 -17.758 8.329 1.00 92.00 789 LYS A CA 1
ATOM 6448 C C . LYS A 1 789 ? -18.991 -17.245 7.637 1.00 92.00 789 LYS A C 1
ATOM 6450 O O . LYS A 1 789 ? -19.058 -16.828 6.483 1.00 92.00 789 LYS A O 1
ATOM 6455 N N . TYR A 1 790 ? -17.835 -17.371 8.297 1.00 91.75 790 TYR A N 1
ATOM 6456 C CA . TYR A 1 790 ? -16.529 -16.933 7.792 1.00 91.75 790 TYR A CA 1
ATOM 6457 C C . TYR A 1 790 ? -15.484 -18.063 7.777 1.00 91.75 790 TYR A C 1
ATOM 6459 O O . TYR A 1 790 ? -15.479 -18.947 8.632 1.00 91.75 790 TYR A O 1
ATOM 6467 N N . CYS A 1 791 ? -14.552 -18.021 6.822 1.00 87.50 791 CYS A N 1
ATOM 6468 C CA . CYS A 1 791 ? -13.400 -18.928 6.752 1.00 87.50 791 CYS A CA 1
ATOM 6469 C C . CYS A 1 791 ? -12.105 -18.123 6.901 1.00 87.50 791 CYS A C 1
ATOM 6471 O O . CYS A 1 791 ? -11.887 -17.172 6.150 1.00 87.50 791 CYS A O 1
ATOM 6473 N N . ILE A 1 792 ? -11.235 -18.501 7.842 1.00 87.38 792 ILE A N 1
ATOM 6474 C CA . ILE A 1 792 ? -9.954 -17.811 8.050 1.00 87.38 792 ILE A CA 1
ATOM 6475 C C . ILE A 1 792 ? -8.868 -18.481 7.198 1.00 87.38 792 ILE A C 1
ATOM 6477 O O . ILE A 1 792 ? -8.643 -19.695 7.274 1.00 87.38 792 ILE A O 1
ATOM 6481 N N . CYS A 1 793 ? -8.173 -17.673 6.395 1.00 84.75 793 CYS A N 1
ATOM 6482 C CA . CYS A 1 793 ? -7.175 -18.110 5.414 1.00 84.75 793 CYS A CA 1
ATOM 6483 C C . CYS A 1 793 ? -5.776 -17.534 5.732 1.00 84.75 793 CYS A C 1
ATOM 6485 O O . CYS A 1 793 ? -5.285 -16.675 4.999 1.00 84.75 793 CYS A O 1
ATOM 6487 N N . PRO A 1 794 ? -5.117 -17.953 6.830 1.00 83.44 794 PRO A N 1
ATOM 6488 C CA . PRO A 1 794 ? -3.802 -17.437 7.204 1.00 83.44 794 PRO A CA 1
ATOM 6489 C C . PRO A 1 794 ? -2.698 -17.912 6.244 1.00 83.44 794 PRO A C 1
ATOM 6491 O O . PRO A 1 794 ? -2.604 -19.104 5.912 1.00 83.44 794 PRO A O 1
ATOM 6494 N N . LYS A 1 795 ? -1.813 -16.978 5.866 1.00 75.25 795 LYS A N 1
ATOM 6495 C CA . LYS A 1 795 ? -0.607 -17.245 5.066 1.00 75.25 795 LYS A CA 1
ATOM 6496 C C . LYS A 1 795 ? 0.214 -18.403 5.659 1.00 75.25 795 LYS A C 1
ATOM 6498 O O . LYS A 1 795 ? 0.284 -18.557 6.880 1.00 75.25 795 LYS A O 1
ATOM 6503 N N . GLY A 1 796 ? 0.793 -19.223 4.782 1.00 74.75 796 GLY A N 1
ATOM 6504 C CA . GLY A 1 796 ? 1.824 -20.195 5.132 1.00 74.75 796 GLY A CA 1
ATOM 6505 C C . GLY A 1 796 ? 3.196 -19.527 5.252 1.00 74.75 796 GLY A C 1
ATOM 6506 O O . GLY A 1 796 ? 3.300 -18.387 5.706 1.00 74.75 796 GLY A O 1
ATOM 6507 N N . TYR A 1 797 ? 4.255 -20.209 4.811 1.00 71.69 797 TYR A N 1
ATOM 6508 C CA . TYR A 1 797 ? 5.460 -19.497 4.376 1.00 71.69 797 TYR A CA 1
ATOM 6509 C C . TYR A 1 797 ? 5.163 -18.768 3.044 1.00 71.69 797 TYR A C 1
ATOM 6511 O O . TYR A 1 797 ? 5.419 -17.570 2.907 1.00 71.69 797 TYR A O 1
ATOM 6519 N N . GLU A 1 798 ? 4.477 -19.443 2.120 1.00 71.19 798 GLU A N 1
ATOM 6520 C CA . GLU A 1 798 ? 3.877 -18.900 0.898 1.00 71.19 798 GLU A CA 1
ATOM 6521 C C . GLU A 1 798 ? 2.384 -18.534 1.069 1.00 71.19 798 GLU A C 1
ATOM 6523 O O . GLU A 1 798 ? 1.787 -18.743 2.129 1.00 71.19 798 GLU A O 1
ATOM 6528 N N . VAL A 1 799 ? 1.768 -17.911 0.052 1.00 62.09 799 VAL A N 1
ATOM 6529 C CA . VAL A 1 799 ? 0.358 -17.447 0.107 1.00 62.09 799 VAL A CA 1
ATOM 6530 C C . VAL A 1 799 ? -0.679 -18.552 -0.072 1.00 62.09 799 VAL A C 1
ATOM 6532 O O . VAL A 1 799 ? -1.858 -18.310 0.181 1.00 62.09 799 VAL A O 1
ATOM 6535 N N . ASN A 1 800 ? -0.257 -19.755 -0.458 1.00 58.25 800 ASN A N 1
ATOM 6536 C CA . ASN A 1 800 ? -1.166 -20.844 -0.775 1.00 58.25 800 ASN A CA 1
ATOM 6537 C C . ASN A 1 800 ? -1.812 -21.441 0.485 1.00 58.25 800 ASN A C 1
ATOM 6539 O O . ASN A 1 800 ? -1.188 -21.686 1.530 1.00 58.25 800 ASN A O 1
ATOM 6543 N N . SER A 1 801 ? -3.113 -21.685 0.375 1.00 53.31 801 SER A N 1
ATOM 6544 C CA . SER A 1 801 ? -3.846 -22.564 1.270 1.00 53.31 801 SER A CA 1
ATOM 6545 C C . SER A 1 801 ? -5.129 -22.988 0.556 1.00 53.31 801 SER A C 1
ATOM 6547 O O . SER A 1 801 ? -6.033 -22.160 0.426 1.00 53.31 801 SER A O 1
ATOM 6549 N N . PRO A 1 802 ? -5.275 -24.269 0.188 1.00 52.31 802 PRO A N 1
ATOM 6550 C CA . PRO A 1 802 ? -6.457 -24.735 -0.516 1.00 52.31 802 PRO A CA 1
ATOM 6551 C C . PRO A 1 802 ? -7.643 -24.740 0.450 1.00 52.31 802 PRO A C 1
ATOM 6553 O O . PRO A 1 802 ? -7.709 -25.553 1.378 1.00 52.31 802 PRO A O 1
ATOM 6556 N N . ARG A 1 803 ? -8.552 -23.779 0.275 1.00 53.94 803 ARG A N 1
ATOM 6557 C CA . ARG A 1 803 ? -9.745 -23.562 1.107 1.00 53.94 803 ARG A CA 1
ATOM 6558 C C . ARG A 1 803 ? -10.897 -23.199 0.180 1.00 53.94 803 ARG A C 1
ATOM 6560 O O . ARG A 1 803 ? -10.972 -22.077 -0.312 1.00 53.94 803 ARG A O 1
ATOM 6567 N N . ASP A 1 804 ? -11.768 -24.170 -0.085 1.00 36.12 804 ASP A N 1
ATOM 6568 C CA . ASP A 1 804 ? -12.877 -24.040 -1.034 1.00 36.12 804 ASP A CA 1
ATOM 6569 C C . ASP A 1 804 ? -13.973 -23.080 -0.534 1.00 36.12 804 ASP A C 1
ATOM 6571 O O . ASP A 1 804 ? -15.022 -23.492 -0.043 1.00 36.12 804 ASP A O 1
ATOM 6575 N N . CYS A 1 805 ? -13.755 -21.780 -0.736 1.00 29.50 805 CYS A N 1
ATOM 6576 C CA . CYS A 1 805 ? -14.796 -20.747 -0.725 1.00 29.50 805 CYS A CA 1
ATOM 6577 C C . CYS A 1 805 ? -15.392 -20.575 -2.134 1.00 29.50 805 CYS A C 1
ATOM 6579 O O . CYS A 1 805 ? -15.457 -19.470 -2.672 1.00 29.50 805 CYS A O 1
ATOM 6581 N N . ASN A 1 806 ? -15.793 -21.685 -2.760 1.00 30.67 806 ASN A N 1
ATOM 6582 C CA . ASN A 1 806 ? -16.399 -21.679 -4.090 1.00 30.67 806 ASN A CA 1
ATOM 6583 C C . ASN A 1 806 ? -17.827 -21.108 -4.020 1.00 30.67 806 ASN A C 1
ATOM 6585 O O . ASN A 1 806 ? -18.744 -21.753 -3.505 1.00 30.67 806 ASN A O 1
ATOM 6589 N N . LEU A 1 807 ? -18.009 -19.890 -4.539 1.00 31.23 807 LEU A N 1
ATOM 6590 C CA . LEU A 1 807 ? -19.314 -19.245 -4.664 1.00 31.23 807 LEU A CA 1
ATOM 6591 C C . LEU A 1 807 ? -20.141 -19.948 -5.743 1.00 31.23 807 LEU A C 1
ATOM 6593 O O . LEU A 1 807 ? -19.822 -19.885 -6.929 1.00 31.23 807 LEU A O 1
ATOM 6597 N N . ARG A 1 808 ? -21.233 -20.586 -5.324 1.00 29.50 808 ARG A N 1
ATOM 6598 C CA . ARG A 1 808 ? -22.290 -21.065 -6.213 1.00 29.50 808 ARG A CA 1
ATOM 6599 C C . ARG A 1 808 ? -23.632 -20.689 -5.606 1.00 29.50 808 ARG A C 1
ATOM 6601 O O . ARG A 1 808 ? -24.061 -21.314 -4.637 1.00 29.50 808 ARG A O 1
ATOM 6608 N N . GLU A 1 809 ? -24.276 -19.677 -6.173 1.00 32.38 809 GLU A N 1
ATOM 6609 C CA . GLU A 1 809 ? -25.694 -19.444 -5.911 1.00 32.38 809 GLU A CA 1
ATOM 6610 C C . GLU A 1 809 ? -26.540 -20.512 -6.616 1.00 32.38 809 GLU A C 1
ATOM 6612 O O . GLU A 1 809 ? -26.079 -21.220 -7.521 1.00 32.38 809 GLU A O 1
ATOM 6617 N N . ARG A 1 810 ? -27.764 -20.698 -6.126 1.00 30.58 810 ARG A N 1
ATOM 6618 C CA . ARG A 1 810 ? -28.703 -21.672 -6.683 1.00 30.58 810 ARG A CA 1
ATOM 6619 C C . ARG A 1 810 ? -29.355 -21.080 -7.938 1.00 30.58 810 ARG A C 1
ATOM 6621 O O . ARG A 1 810 ? -29.588 -19.877 -7.989 1.00 30.58 810 ARG A O 1
ATOM 6628 N N . LYS A 1 811 ? -29.731 -21.930 -8.899 1.00 28.23 811 LYS A N 1
ATOM 6629 C CA . LYS A 1 811 ? -30.943 -21.636 -9.684 1.00 28.23 811 LYS A CA 1
ATOM 6630 C C . LYS A 1 811 ? -32.148 -21.766 -8.733 1.00 28.23 811 LYS A C 1
ATOM 6632 O O . LYS A 1 811 ? -32.025 -22.582 -7.818 1.00 28.23 811 LYS A O 1
ATOM 6637 N N . PRO A 1 812 ? -33.203 -20.946 -8.894 1.00 33.06 812 PRO A N 1
ATOM 6638 C CA . PRO A 1 812 ? -34.282 -20.797 -7.911 1.00 33.06 812 PRO A CA 1
ATOM 6639 C C . PRO A 1 812 ? -34.852 -22.134 -7.421 1.00 33.06 812 PRO A C 1
ATOM 6641 O O . PRO A 1 812 ? -35.135 -22.991 -8.287 1.00 33.06 812 PRO A O 1
#

Sequence (812 aa):
MISKAKTTLNEKNKEKLSSVHERQLQHARMQIEKGHTLASTGGLHASLYRNVSRSYKLMEDTLKVYIYKEGKKPIYHDPKLRGIYASEGWFMKLMEKNRHFVVKDPKKAHLFYLPFSSLKLRLTSQEHTPQSRKNLELYLKNYTTLISRKYPFWNRTNGADHFLVACHDWAMKLTKDDMGNCIRSLCNSNLAGGFKIGKDTTLPATYIRTSEDPVKDLGGKLPSERPILAFFAGGMHGNLRPILLRQWHDKEPDMKIFGPMARDVESKAKYRMYMKSSKYCICARGYEVFTPRIVEAVYYECVPVIISDDYVPPFFEFLDWEGFSVFVLEKDVGNLSRILRAISDEKYQEMWERVKMSKWLKTSLYITLVNNCIEIKFSTLKHELQEDNLEFEEDIELGEVFMEESSDTSAQNQLENDRFVLGDLGESRHELLSVDLITNLPDTVSVNNSISKNEVKTKIMEVKSVPGLKAQILPINEKYALFQSDDRKQMKCLMPPKSVMYNDQMNRLLLRHRTSSRAMRPRWSSPRDREILASKIQITKAPSQIGDQELYAPVFRNVSMFKRSYELMERTLKVYVYKDGEKPIFHQPILKGLYASEGWFMKLMEGSKRFVVKDPRKAHLFYMPFSARMLEHTLYVRNSHNRTNLRQFLKNYAEKIAAKYPFWNRTGGADHFLVACHDWAPYETRHHMEHCMKALCNADVTTGFKIGRDVSLPECYVRSARNPLRDLGGKPPSDRHILAFYAGNIHGYLRKILLEYWNNKDPDMKILGPMPPGVASKMTYIEYMKGSKYCICPKGYEVNSPRDCNLRERKP

Foldseek 3Di:
DVVVVVVVVVVVVLVVLLVVLVVLLVVLVVVLLLVQFFQADPPSLVRVVVSLVVSLVSCLQRAAEEEDPDDDPPFFLNADCFFQFNLLRVLSVCQVPRPSHYDPDCSNHQAYEHGGEQVVLVVVQPDPDPVSLVVSLVVVLVVLVVCVVVDVVCVVQVAQRYEYAYEDLCQCVSCCPSVVNHAYAYLFQFVVSPHDPLRYAYFQGAGQHDSVDSLPLFEADDPVQQQAAEADEEAQAADLLVVLCVQQPVPDPSYHRYYHFDPAVVSVVVVSNNLRRYQEYEQADGNTSRDNSVLVNLRSLHQYEYEDDRDDDHPVVPDPNVQQHHYDYSVCSNCVVVVSVVQDVVSSVRNSVVSPSVCCSSPCSNSVVSVSSSSSSVVVVVVVVVPPPDDDDDDDDDDDDDDDDDDDDDDDDDDDDDDDDDDDDDDDDDDDDDDDDDDDDDDDDDDDDDDDDDDDDDDDDDDDDYDDDDDDDDDDDDDDDDDDDVCVVVVSLLGGRRDPQDPVNLVVLQVCCVVPPPFFQFPDDAVLVVLVVVLVVCLVVQDQDDDDLFDPQVVDPGPRSVVSNVVSCQQQAAEEEDPDDDPPFFPNADCAFFFNLLRVVSVCQVPDPRHYDPDCSSHQAYEYGGEPVRLCVVDPDPPPPDCVVLLVVVLVVLVVCVVPPVVCVRRVQLRYEYEYEPLCVQVSCPDSNLNHEYAYCQCPPSSHHRRNRYHHGAGARQHDSVCSCPLDAADDPVQQQAAEEDEEACAGSVLVVQCVPDVVPDPSYHNYYHFDPDPVSVVVVSNNLRNYPYYDQRAGSTNDDHRPPDDGDDND

Organism: Lactuca sativa (NCBI:txid4236)